Protein AF-A0A316VXX6-F1 (afdb_monomer_lite)

Radius of gyration: 35.36 Å; chains: 1; bounding box: 112×58×93 Å

Structure (mmCIF, N/CA/C/O backbone):
data_AF-A0A316VXX6-F1
#
_entry.id   AF-A0A316VXX6-F1
#
loop_
_atom_site.group_PDB
_atom_site.id
_atom_site.type_symbol
_atom_site.label_atom_id
_atom_site.label_alt_id
_atom_site.label_comp_id
_atom_site.label_asym_id
_atom_site.label_entity_id
_atom_site.label_seq_id
_atom_site.pdbx_PDB_ins_code
_atom_site.Cartn_x
_atom_site.Cartn_y
_atom_site.Cartn_z
_atom_site.occupancy
_atom_site.B_iso_or_equiv
_atom_site.auth_seq_id
_atom_site.auth_comp_id
_atom_site.auth_asym_id
_atom_site.auth_atom_id
_atom_site.pdbx_PDB_model_num
ATOM 1 N N . MET A 1 1 ? 59.094 30.412 25.963 1.00 28.83 1 MET A N 1
ATOM 2 C CA . MET A 1 1 ? 58.401 31.183 24.909 1.00 28.83 1 MET A CA 1
ATOM 3 C C . MET A 1 1 ? 59.241 31.157 23.642 1.00 28.83 1 MET A C 1
ATOM 5 O O . MET A 1 1 ? 60.459 31.189 23.800 1.00 28.83 1 MET A O 1
ATOM 9 N N . PRO A 1 2 ? 58.637 31.158 22.440 1.00 38.59 2 PRO A N 1
ATOM 10 C CA . PRO A 1 2 ? 57.198 31.038 22.136 1.00 38.59 2 PRO A CA 1
ATOM 11 C C . PRO A 1 2 ? 56.875 29.637 21.551 1.00 38.59 2 PRO A C 1
ATOM 13 O O . PRO A 1 2 ? 57.741 29.040 20.925 1.00 38.59 2 PRO A O 1
ATOM 16 N N . THR A 1 3 ? 55.794 28.909 21.864 1.00 34.31 3 THR A N 1
ATOM 17 C CA . THR A 1 3 ? 54.332 29.152 21.771 1.00 34.31 3 THR A CA 1
ATOM 18 C C . THR A 1 3 ? 53.831 29.543 20.380 1.00 34.31 3 THR A C 1
ATOM 20 O O . THR A 1 3 ? 53.910 30.707 20.009 1.00 34.31 3 THR A O 1
ATOM 23 N N . SER A 1 4 ? 53.268 28.558 19.678 1.00 26.19 4 SER A N 1
ATOM 24 C CA . SER A 1 4 ? 52.211 28.681 18.663 1.00 26.19 4 SER A CA 1
ATOM 25 C C . SER A 1 4 ? 51.695 27.266 18.376 1.00 26.19 4 SER A C 1
ATOM 27 O O . SER A 1 4 ? 52.511 26.358 18.253 1.00 26.19 4 SER A O 1
ATOM 29 N N . ASP A 1 5 ? 50.435 26.935 18.185 1.00 25.14 5 ASP A N 1
ATOM 30 C CA . ASP A 1 5 ? 49.142 27.483 18.561 1.00 25.14 5 ASP A CA 1
ATOM 31 C C . ASP A 1 5 ? 48.160 26.321 18.323 1.00 25.14 5 ASP A C 1
ATOM 33 O O . ASP A 1 5 ? 48.482 25.314 17.685 1.00 25.14 5 ASP A O 1
ATOM 37 N N . PHE A 1 6 ? 46.975 26.456 18.895 1.00 26.86 6 PHE A N 1
ATOM 38 C CA . PHE A 1 6 ? 45.841 25.547 18.821 1.00 26.86 6 PHE A CA 1
ATOM 39 C C . PHE A 1 6 ? 45.524 25.004 17.411 1.00 26.86 6 PHE A C 1
ATOM 41 O O . PHE A 1 6 ? 45.278 25.768 16.484 1.00 26.86 6 PHE A O 1
ATOM 48 N N . PHE A 1 7 ? 45.347 23.682 17.311 1.00 24.66 7 PHE A N 1
ATOM 49 C CA . PHE A 1 7 ? 44.357 23.062 16.422 1.00 24.66 7 PHE A CA 1
ATOM 50 C C . PHE A 1 7 ? 43.553 22.036 17.240 1.00 24.66 7 PHE A C 1
ATOM 52 O O . PHE A 1 7 ? 44.104 20.995 17.608 1.00 24.66 7 PHE A O 1
ATOM 59 N N . PRO A 1 8 ? 42.270 22.280 17.559 1.00 30.52 8 PRO A N 1
ATOM 60 C CA . PRO A 1 8 ? 41.393 21.236 18.066 1.00 30.52 8 PRO A CA 1
ATOM 61 C C . PRO A 1 8 ? 40.872 20.427 16.867 1.00 30.52 8 PRO A C 1
ATOM 63 O O . PRO A 1 8 ? 40.229 20.990 15.987 1.00 30.52 8 PRO A O 1
ATOM 66 N N . GLY A 1 9 ? 41.160 19.121 16.808 1.00 31.25 9 GLY A N 1
ATOM 67 C CA . GLY A 1 9 ? 40.524 18.235 15.815 1.00 31.25 9 GLY A CA 1
ATOM 68 C C . GLY A 1 9 ? 41.384 17.166 15.132 1.00 31.25 9 GLY A C 1
ATOM 69 O O . GLY A 1 9 ? 41.079 16.803 14.004 1.00 31.25 9 GLY A O 1
ATOM 70 N N . SER A 1 10 ? 42.437 16.625 15.755 1.00 29.66 10 SER A N 1
ATOM 71 C CA . SER A 1 10 ? 43.028 15.374 15.240 1.00 29.66 10 SER A CA 1
ATOM 72 C C . SER A 1 10 ? 42.183 14.172 15.688 1.00 29.66 10 SER A C 1
ATOM 74 O O . SER A 1 10 ? 41.958 14.040 16.894 1.00 29.66 10 SER A O 1
ATOM 76 N N . PRO A 1 11 ? 41.725 13.283 14.782 1.00 38.16 11 PRO A N 1
ATOM 77 C CA . PRO A 1 11 ? 41.005 12.082 15.185 1.00 38.16 11 PRO A CA 1
ATOM 78 C C . PRO A 1 11 ? 41.926 11.198 16.036 1.00 38.16 11 PRO A C 1
ATOM 80 O O . PRO A 1 11 ? 43.049 10.863 15.651 1.00 38.16 11 PRO A O 1
ATOM 83 N N . VAL A 1 12 ? 41.453 10.868 17.236 1.00 34.69 12 VAL A N 1
ATOM 84 C CA . VAL A 1 12 ? 42.127 10.001 18.208 1.00 34.69 12 VAL A CA 1
ATOM 85 C C . VAL A 1 12 ? 42.452 8.655 17.546 1.00 34.69 12 VAL A C 1
ATOM 87 O O . VAL A 1 12 ? 41.583 8.029 16.947 1.00 34.69 12 VAL A O 1
ATOM 90 N N . ARG A 1 13 ? 43.708 8.198 17.645 1.00 38.88 13 ARG A N 1
ATOM 91 C CA . ARG A 1 13 ? 44.131 6.858 17.201 1.00 38.88 13 ARG A CA 1
ATOM 92 C C . ARG A 1 13 ? 43.459 5.798 18.085 1.00 38.88 13 ARG A C 1
ATOM 94 O O . ARG A 1 13 ? 43.915 5.599 19.207 1.00 38.88 13 ARG A O 1
ATOM 101 N N . SER A 1 14 ? 42.421 5.120 17.596 1.00 42.59 14 SER A N 1
ATOM 102 C CA . SER A 1 14 ? 41.879 3.907 18.224 1.00 42.59 14 SER A CA 1
ATOM 103 C C . SER A 1 14 ? 42.312 2.654 17.448 1.00 42.59 14 SER A C 1
ATOM 105 O O . SER A 1 14 ? 42.447 2.673 16.223 1.00 42.59 14 SER A O 1
ATOM 107 N N . ASP A 1 15 ? 42.536 1.545 18.158 1.00 46.25 15 ASP A N 1
ATOM 108 C CA . ASP A 1 15 ? 42.808 0.223 17.562 1.00 46.25 15 ASP A CA 1
ATOM 109 C C . ASP A 1 15 ? 41.592 -0.362 16.808 1.00 46.25 15 ASP A C 1
ATOM 111 O O . ASP A 1 15 ? 41.706 -1.389 16.142 1.00 46.25 15 ASP A O 1
ATOM 115 N N . GLU A 1 16 ? 40.436 0.313 16.840 1.00 54.25 16 GLU A N 1
ATOM 116 C CA . GLU A 1 16 ? 39.205 -0.101 16.151 1.00 54.25 16 GLU A CA 1
ATOM 117 C C . GLU A 1 16 ? 39.259 0.063 14.619 1.00 54.25 16 GLU A C 1
ATOM 119 O O . GLU A 1 16 ? 38.408 -0.475 13.908 1.00 54.25 16 GLU A O 1
ATOM 124 N N . ASP A 1 17 ? 40.245 0.796 14.091 1.00 58.06 17 ASP A N 1
ATOM 125 C CA . ASP A 1 17 ? 40.369 1.092 12.657 1.00 58.06 17 ASP A CA 1
ATOM 126 C C . ASP A 1 17 ? 41.019 -0.030 11.833 1.00 58.06 17 ASP A C 1
ATOM 128 O O . ASP A 1 17 ? 40.960 0.012 10.604 1.00 58.06 17 ASP A O 1
ATOM 132 N N . TYR A 1 18 ? 41.654 -1.020 12.475 1.00 67.12 18 TYR A N 1
ATOM 133 C CA . TYR A 1 18 ? 42.243 -2.175 11.794 1.00 67.12 18 TYR A CA 1
ATOM 134 C C . TYR A 1 18 ? 41.296 -3.380 11.840 1.00 67.12 18 TYR A C 1
ATOM 136 O O . TYR A 1 18 ? 40.867 -3.824 12.906 1.00 67.12 18 TYR A O 1
ATOM 144 N N . VAL A 1 19 ? 40.984 -3.934 10.668 1.00 68.38 19 VAL A N 1
ATOM 145 C CA . VAL A 1 19 ? 40.163 -5.140 10.538 1.00 68.38 19 VAL A CA 1
ATOM 146 C C . VAL A 1 19 ? 41.035 -6.279 10.051 1.00 68.38 19 VAL A C 1
ATOM 148 O O . VAL A 1 19 ? 41.548 -6.243 8.934 1.00 68.38 19 VAL A O 1
ATOM 151 N N . ASP A 1 20 ? 41.194 -7.291 10.903 1.00 69.06 20 ASP A N 1
ATOM 152 C CA . ASP A 1 20 ? 41.795 -8.544 10.478 1.00 69.06 20 ASP A CA 1
ATOM 153 C C . ASP A 1 20 ? 40.852 -9.260 9.503 1.00 69.06 20 ASP A C 1
ATOM 155 O O . ASP A 1 20 ? 39.673 -9.485 9.797 1.00 69.06 20 ASP A O 1
ATOM 159 N N . ILE A 1 21 ? 41.387 -9.571 8.327 1.00 68.81 21 ILE A N 1
ATOM 160 C CA . ILE A 1 21 ? 40.696 -10.273 7.248 1.00 68.81 21 ILE A CA 1
ATOM 161 C C . ILE A 1 21 ? 41.307 -11.653 6.982 1.00 68.81 21 ILE A C 1
ATOM 163 O O . ILE A 1 21 ? 40.879 -12.316 6.045 1.00 68.81 21 ILE A O 1
ATOM 167 N N . SER A 1 22 ? 42.270 -12.106 7.794 1.00 62.28 22 SER A N 1
ATOM 168 C CA . SER A 1 22 ? 42.916 -13.425 7.681 1.00 62.28 22 SER A CA 1
ATOM 169 C C . SER A 1 22 ? 41.908 -14.584 7.657 1.00 62.28 22 SER A C 1
ATOM 171 O O . SER A 1 22 ? 42.040 -15.506 6.858 1.00 62.28 22 SER A O 1
ATOM 173 N N . GLY A 1 23 ? 40.847 -14.489 8.465 1.00 57.03 23 GLY A N 1
ATOM 174 C CA . GLY A 1 23 ? 39.722 -15.429 8.492 1.00 57.03 23 GLY A CA 1
ATOM 175 C C . GLY A 1 23 ? 38.592 -15.116 7.504 1.00 57.03 23 GLY A C 1
ATOM 176 O O . GLY A 1 23 ? 37.534 -15.740 7.580 1.00 57.03 23 GLY A O 1
ATOM 177 N N . SER A 1 24 ? 38.758 -14.134 6.609 1.00 60.88 24 SER A N 1
ATOM 178 C CA . SER A 1 24 ? 37.727 -13.793 5.628 1.00 60.88 24 SER A CA 1
ATOM 179 C C . SER A 1 24 ? 37.600 -14.917 4.598 1.00 60.88 24 SER A C 1
ATOM 181 O O . SER A 1 24 ? 38.585 -15.221 3.918 1.00 60.88 24 SER A O 1
ATOM 183 N N . PRO A 1 25 ? 36.398 -15.491 4.392 1.00 56.03 25 PRO A N 1
ATOM 184 C CA . PRO A 1 25 ? 36.183 -16.523 3.378 1.00 56.03 25 PRO A CA 1
ATOM 185 C C . PRO A 1 25 ? 36.548 -16.047 1.965 1.00 56.03 25 PRO A C 1
ATOM 187 O O . PRO A 1 25 ? 36.850 -16.858 1.102 1.00 56.03 25 PRO A O 1
ATOM 190 N N . LEU A 1 26 ? 36.593 -14.730 1.746 1.00 54.56 26 LEU A N 1
ATOM 191 C CA . LEU A 1 26 ? 36.947 -14.089 0.481 1.00 54.56 26 LEU A CA 1
ATOM 192 C C . LEU A 1 26 ? 38.450 -14.125 0.158 1.00 54.56 26 LEU A C 1
ATOM 194 O O . LEU A 1 26 ? 38.821 -13.787 -0.963 1.00 54.56 26 LEU A O 1
ATOM 198 N N . LEU A 1 27 ? 39.307 -14.494 1.117 1.00 59.31 27 LEU A N 1
ATOM 199 C CA . LEU A 1 27 ? 40.762 -14.621 0.948 1.00 59.31 27 LEU A CA 1
ATOM 200 C C . LEU A 1 27 ? 41.253 -16.077 0.970 1.00 59.31 27 LEU A C 1
ATOM 202 O O . LEU A 1 27 ? 42.447 -16.312 0.778 1.00 59.31 27 LEU A O 1
ATOM 206 N N . ILE A 1 28 ? 40.363 -17.058 1.167 1.00 52.06 28 ILE A N 1
ATOM 207 C CA . ILE A 1 28 ? 40.701 -18.490 1.205 1.00 52.06 28 ILE A CA 1
ATOM 208 C C . ILE A 1 28 ? 40.941 -18.998 -0.232 1.00 52.06 28 ILE A C 1
ATOM 210 O O . ILE A 1 28 ? 40.201 -19.812 -0.768 1.00 52.06 28 ILE A O 1
ATOM 214 N N . SER A 1 29 ? 41.988 -18.495 -0.889 1.00 47.25 29 SER A N 1
ATOM 215 C CA . SER A 1 29 ? 42.502 -19.004 -2.172 1.00 47.25 29 SER A CA 1
ATOM 216 C C . SER A 1 29 ? 43.833 -19.752 -2.019 1.00 47.25 29 SER A C 1
ATOM 218 O O . SER A 1 29 ? 44.499 -20.051 -3.006 1.00 47.25 29 SER A O 1
ATOM 220 N N . GLY A 1 30 ? 44.262 -20.048 -0.786 1.00 46.62 30 GLY A N 1
ATOM 221 C CA . GLY A 1 30 ? 45.530 -20.739 -0.518 1.00 46.62 30 GLY A CA 1
ATOM 222 C C . GLY A 1 30 ? 46.793 -19.929 -0.856 1.00 46.62 30 GLY A C 1
ATOM 223 O O . GLY A 1 30 ? 47.889 -20.471 -0.751 1.00 46.62 30 GLY A O 1
ATOM 224 N N . GLN A 1 31 ? 46.668 -18.650 -1.242 1.00 45.41 31 GLN A N 1
ATOM 225 C CA . GLN A 1 31 ? 47.795 -17.793 -1.651 1.00 45.41 31 GLN A CA 1
ATOM 226 C C . GLN A 1 31 ? 48.230 -16.742 -0.613 1.00 45.41 31 GLN A C 1
ATOM 228 O O . GLN A 1 31 ? 49.302 -16.162 -0.763 1.00 45.41 31 GLN A O 1
ATOM 233 N N . LEU A 1 32 ? 47.446 -16.493 0.443 1.00 51.78 32 LEU A N 1
ATOM 234 C CA . LEU A 1 32 ? 47.756 -15.504 1.485 1.00 51.78 32 LEU A CA 1
ATOM 235 C C . LEU A 1 32 ? 47.820 -16.209 2.849 1.00 51.78 32 LEU A C 1
ATOM 237 O O . LEU A 1 32 ? 46.790 -16.499 3.449 1.00 51.78 32 LEU A O 1
ATOM 241 N N . SER A 1 33 ? 49.025 -16.543 3.322 1.00 47.16 33 SER A N 1
ATOM 242 C CA . SER A 1 33 ? 49.239 -17.164 4.640 1.00 47.16 33 SER A CA 1
ATOM 243 C C . SER A 1 33 ? 49.221 -16.124 5.768 1.00 47.16 33 SER A C 1
ATOM 245 O O . SER A 1 33 ? 49.618 -14.971 5.558 1.00 47.16 33 SER A O 1
ATOM 247 N N . GLU A 1 34 ? 48.834 -16.533 6.984 1.00 44.59 34 GLU A N 1
ATOM 248 C CA . GLU A 1 34 ? 48.976 -15.714 8.200 1.00 44.59 34 GLU A CA 1
ATOM 249 C C . GLU A 1 34 ? 50.410 -15.153 8.301 1.00 44.59 34 GLU A C 1
ATOM 251 O O . GLU A 1 34 ? 51.390 -15.892 8.214 1.00 44.59 34 GLU A O 1
ATOM 256 N N . GLY A 1 35 ? 50.531 -13.822 8.408 1.00 54.16 35 GLY A N 1
ATOM 257 C CA . GLY A 1 35 ? 51.810 -13.094 8.465 1.00 54.16 35 GLY A CA 1
ATOM 258 C C . GLY A 1 35 ? 52.198 -12.281 7.216 1.00 54.16 35 GLY A C 1
ATOM 259 O O . GLY A 1 35 ? 53.211 -11.584 7.247 1.00 54.16 35 GLY A O 1
ATOM 260 N N . THR A 1 36 ? 51.409 -12.312 6.133 1.00 71.38 36 THR A N 1
ATOM 261 C CA . THR A 1 36 ? 51.738 -11.648 4.846 1.00 71.38 36 THR A CA 1
ATOM 262 C C . THR A 1 36 ? 50.934 -10.379 4.526 1.00 71.38 36 THR A C 1
ATOM 264 O O . THR A 1 36 ? 51.073 -9.834 3.433 1.00 71.38 36 THR A O 1
ATOM 267 N N . LEU A 1 37 ? 50.118 -9.864 5.454 1.00 80.56 37 LEU A N 1
ATOM 268 C CA . LEU A 1 37 ? 49.344 -8.627 5.269 1.00 80.56 37 LEU A CA 1
ATOM 269 C C . LEU A 1 37 ? 49.844 -7.510 6.195 1.00 80.56 37 LEU A C 1
ATOM 271 O O . LEU A 1 37 ? 50.105 -7.738 7.375 1.00 80.56 37 LEU A O 1
ATOM 275 N N . ARG A 1 38 ? 49.943 -6.282 5.678 1.00 85.25 38 ARG A N 1
ATOM 276 C CA . ARG A 1 38 ? 50.251 -5.069 6.456 1.00 85.25 38 ARG A CA 1
ATOM 277 C C . ARG A 1 38 ? 49.297 -3.944 6.053 1.00 85.25 38 ARG A C 1
ATOM 279 O O . ARG A 1 38 ? 49.042 -3.796 4.862 1.00 85.25 38 ARG A O 1
ATOM 286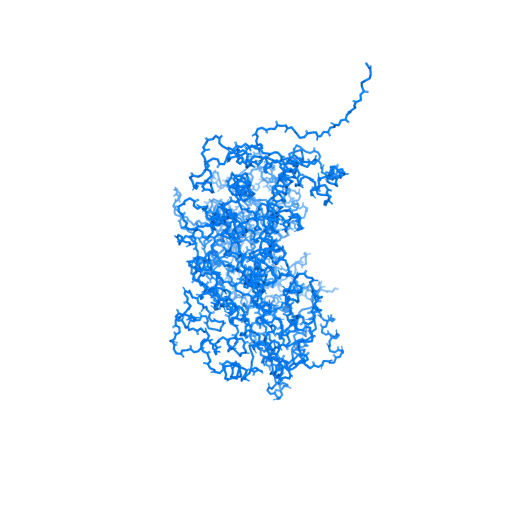 N N . PRO A 1 39 ? 48.765 -3.137 6.988 1.00 87.50 39 PRO A N 1
ATOM 287 C CA . PRO A 1 39 ? 47.842 -2.069 6.629 1.00 87.50 39 PRO A CA 1
ATOM 288 C C . PRO A 1 39 ? 48.545 -0.885 5.959 1.00 87.50 39 PRO A C 1
ATOM 290 O O . PRO A 1 39 ? 49.548 -0.376 6.466 1.00 87.50 39 PRO A O 1
ATOM 293 N N . ILE A 1 40 ? 47.959 -0.393 4.869 1.00 91.62 40 ILE A N 1
ATOM 294 C CA . ILE A 1 40 ? 48.140 0.987 4.409 1.00 91.62 40 ILE A CA 1
ATOM 295 C C . ILE A 1 40 ? 47.064 1.873 5.045 1.00 91.62 40 ILE A C 1
ATOM 297 O O . ILE A 1 40 ? 45.938 1.434 5.277 1.00 91.62 40 ILE A O 1
ATOM 301 N N . GLN A 1 41 ? 47.410 3.122 5.347 1.00 91.56 41 GLN A N 1
ATOM 302 C CA . GLN A 1 41 ? 46.475 4.100 5.901 1.00 91.56 41 GLN A CA 1
ATOM 303 C C . GLN A 1 41 ? 45.994 5.042 4.797 1.00 91.56 41 GLN A C 1
ATOM 305 O O . GLN A 1 41 ? 46.811 5.678 4.131 1.00 91.56 41 GLN A O 1
ATOM 310 N N . LEU A 1 42 ? 44.676 5.125 4.640 1.00 92.50 42 LEU A N 1
ATOM 311 C CA . LEU A 1 42 ? 43.977 6.100 3.815 1.00 92.50 42 LEU A CA 1
ATOM 312 C C . LEU A 1 42 ? 43.460 7.209 4.727 1.00 92.50 42 LEU A C 1
ATOM 314 O O . LEU A 1 42 ? 42.905 6.919 5.789 1.00 92.50 42 LEU A O 1
ATOM 318 N N . SER A 1 43 ? 43.634 8.467 4.338 1.00 89.19 43 SER A N 1
ATOM 319 C CA . SER A 1 43 ? 43.235 9.600 5.177 1.00 89.19 43 SER A CA 1
ATOM 320 C C . SER A 1 43 ? 42.693 10.768 4.368 1.00 89.19 43 SER A C 1
ATOM 322 O O . SER A 1 43 ? 43.247 11.133 3.335 1.00 89.19 43 SER A O 1
ATOM 324 N N . THR A 1 44 ? 41.654 11.386 4.914 1.00 87.94 44 THR A N 1
ATOM 325 C CA . THR A 1 44 ? 41.138 12.718 4.570 1.00 87.94 44 THR A CA 1
ATOM 326 C C . THR A 1 44 ? 41.337 13.636 5.777 1.00 87.94 44 THR A C 1
ATOM 328 O O . THR A 1 44 ? 41.810 13.191 6.826 1.00 87.94 44 THR A O 1
ATOM 331 N N . ARG A 1 45 ? 40.950 14.909 5.674 1.00 81.69 45 ARG A N 1
ATOM 332 C CA . ARG A 1 45 ? 41.011 15.847 6.809 1.00 81.69 45 ARG A CA 1
ATOM 333 C C . ARG A 1 45 ? 40.066 15.488 7.961 1.00 81.69 45 ARG A C 1
ATOM 335 O O . ARG A 1 45 ? 40.310 15.920 9.080 1.00 81.69 45 ARG A O 1
ATOM 342 N N . ILE A 1 46 ? 39.022 14.701 7.694 1.00 80.50 46 ILE A N 1
ATOM 343 C CA . ILE A 1 46 ? 37.944 14.403 8.653 1.00 80.50 46 ILE A CA 1
ATOM 344 C C . ILE A 1 46 ? 37.806 12.911 8.999 1.00 80.50 46 ILE A C 1
ATOM 346 O O . ILE A 1 46 ? 37.080 12.561 9.925 1.00 80.50 46 ILE A O 1
ATOM 350 N N . SER A 1 47 ? 38.475 12.016 8.264 1.00 86.69 47 SER A N 1
ATOM 351 C CA . SER A 1 47 ? 38.296 10.563 8.385 1.00 86.69 47 SER A CA 1
ATOM 352 C C . SER A 1 47 ? 39.545 9.781 7.970 1.00 86.69 47 SER A C 1
ATOM 354 O O . SER A 1 47 ? 40.312 10.222 7.111 1.00 86.69 47 SER A O 1
ATOM 356 N N . GLN A 1 48 ? 39.729 8.593 8.550 1.00 88.81 48 GLN A N 1
ATOM 357 C CA . GLN A 1 48 ? 40.805 7.658 8.222 1.00 88.81 48 GLN A CA 1
ATOM 358 C C . GLN A 1 48 ? 40.287 6.216 8.139 1.00 88.81 48 GLN A C 1
ATOM 360 O O . GLN A 1 48 ? 39.382 5.822 8.875 1.00 88.81 48 GLN A O 1
ATOM 365 N N . VAL A 1 49 ? 40.885 5.415 7.257 1.00 90.38 49 VAL A N 1
ATOM 366 C CA . VAL A 1 49 ? 40.599 3.980 7.101 1.00 90.38 49 VAL A CA 1
ATOM 367 C C . VAL A 1 49 ? 41.915 3.230 6.910 1.00 90.38 49 VAL A C 1
ATOM 369 O O . VAL A 1 49 ? 42.800 3.693 6.190 1.00 90.38 49 VAL A O 1
ATOM 372 N N . ARG A 1 50 ? 42.072 2.063 7.545 1.00 90.25 50 ARG A N 1
ATOM 373 C CA . ARG A 1 50 ? 43.234 1.187 7.342 1.00 90.25 50 ARG A CA 1
ATOM 374 C C . ARG A 1 50 ? 42.843 0.003 6.472 1.00 90.25 50 ARG A C 1
ATOM 376 O O . ARG A 1 50 ? 41.929 -0.737 6.813 1.00 90.25 50 ARG A O 1
ATOM 383 N N . VAL A 1 51 ? 43.568 -0.193 5.376 1.00 88.44 51 VAL A N 1
ATOM 384 C CA . VAL A 1 51 ? 43.324 -1.289 4.435 1.00 88.44 51 VAL A CA 1
ATOM 385 C C . VAL A 1 51 ? 44.478 -2.289 4.514 1.00 88.44 51 VAL A C 1
ATOM 387 O O . VAL A 1 51 ? 45.610 -1.912 4.203 1.00 88.44 51 VAL A O 1
ATOM 390 N N . PRO A 1 52 ? 44.245 -3.543 4.938 1.00 87.69 52 PRO A N 1
ATOM 391 C CA . PRO A 1 52 ? 45.264 -4.592 4.897 1.00 87.69 52 PRO A CA 1
ATOM 392 C C . PRO A 1 52 ? 45.640 -4.915 3.443 1.00 87.69 52 PRO A C 1
ATOM 394 O O . PRO A 1 52 ? 44.761 -5.086 2.604 1.00 87.69 52 PRO A O 1
ATOM 397 N N . VAL A 1 53 ? 46.938 -4.998 3.135 1.00 86.31 53 VAL A N 1
ATOM 398 C CA . VAL A 1 53 ? 47.453 -5.317 1.789 1.00 86.31 53 VAL A CA 1
ATOM 399 C C . VAL A 1 53 ? 48.614 -6.319 1.846 1.00 86.31 53 VAL A C 1
ATOM 401 O O . VAL A 1 53 ? 49.301 -6.376 2.871 1.00 86.31 53 VAL A O 1
ATOM 404 N N . PRO A 1 54 ? 48.876 -7.090 0.772 1.00 82.19 54 PRO A N 1
ATOM 405 C CA . PRO A 1 54 ? 49.982 -8.048 0.729 1.00 82.19 54 PRO A CA 1
ATOM 406 C C . PRO A 1 54 ? 51.363 -7.399 0.873 1.00 82.19 54 PRO A C 1
ATOM 408 O O . PRO A 1 54 ? 51.646 -6.365 0.268 1.00 82.19 54 PRO A O 1
ATOM 411 N N . THR A 1 55 ? 52.243 -8.036 1.647 1.00 81.06 55 THR A N 1
ATOM 412 C CA . THR A 1 55 ? 53.652 -7.646 1.818 1.00 81.06 55 THR A CA 1
ATOM 413 C C . THR A 1 55 ? 54.624 -8.485 0.998 1.00 81.06 55 THR A C 1
ATOM 415 O O . THR A 1 55 ? 55.791 -8.113 0.880 1.00 81.06 55 THR A O 1
ATOM 418 N N . GLN A 1 56 ? 54.157 -9.611 0.452 1.00 74.44 56 GLN A N 1
ATOM 419 C CA . GLN A 1 56 ? 54.949 -10.547 -0.337 1.00 74.44 56 GLN A CA 1
ATOM 420 C C . GLN A 1 56 ? 54.247 -10.872 -1.670 1.00 74.44 56 GLN A C 1
ATOM 422 O O . GLN A 1 56 ? 53.028 -11.066 -1.673 1.00 74.44 56 GLN A O 1
ATOM 427 N N . PRO A 1 57 ? 54.992 -10.946 -2.791 1.00 77.25 57 PRO A N 1
ATOM 428 C CA . PRO A 1 57 ? 56.403 -10.552 -2.914 1.00 77.25 57 PRO A CA 1
ATOM 429 C C . PRO A 1 57 ? 56.577 -9.036 -2.650 1.00 77.25 57 PRO A C 1
ATOM 431 O O . PRO A 1 57 ? 55.589 -8.302 -2.646 1.00 77.25 57 PRO A O 1
ATOM 434 N N . TYR A 1 58 ? 57.789 -8.557 -2.343 1.00 80.12 58 TYR A N 1
ATOM 435 C CA . TYR A 1 58 ? 58.028 -7.171 -1.880 1.00 80.12 58 TYR A CA 1
ATOM 436 C C . TYR A 1 58 ? 57.492 -6.099 -2.853 1.00 80.12 58 TYR A C 1
ATOM 438 O O . TYR A 1 58 ? 57.047 -5.025 -2.442 1.00 80.12 58 TYR A O 1
ATOM 446 N N . GLU A 1 59 ? 57.455 -6.418 -4.143 1.00 81.94 59 GLU A N 1
ATOM 447 C CA . GLU A 1 59 ? 56.852 -5.625 -5.212 1.00 81.94 59 GLU A CA 1
ATOM 448 C C . GLU A 1 59 ? 55.362 -5.331 -4.963 1.00 81.94 59 GLU A C 1
ATOM 450 O O . GLU A 1 59 ? 54.888 -4.240 -5.292 1.00 81.94 59 GLU A O 1
ATOM 455 N N . ALA A 1 60 ? 54.627 -6.246 -4.320 1.00 81.50 60 ALA A N 1
ATOM 456 C CA . ALA A 1 60 ? 53.230 -6.045 -3.937 1.00 81.50 60 ALA A CA 1
ATOM 457 C C . ALA A 1 60 ? 53.082 -4.930 -2.889 1.00 81.50 60 ALA A C 1
ATOM 459 O O . ALA A 1 60 ? 52.190 -4.086 -3.004 1.00 81.50 60 ALA A O 1
ATOM 460 N N . TRP A 1 61 ? 54.002 -4.867 -1.918 1.00 86.81 61 TRP A N 1
ATOM 461 C CA . TRP A 1 61 ? 54.032 -3.800 -0.915 1.00 86.81 61 TRP A CA 1
ATOM 462 C C . TRP A 1 61 ? 54.360 -2.444 -1.542 1.00 86.81 61 TRP A C 1
ATOM 464 O O . TRP A 1 61 ? 53.679 -1.456 -1.265 1.00 86.81 61 TRP A O 1
ATOM 474 N N . ILE A 1 62 ? 55.371 -2.391 -2.421 1.00 87.56 62 ILE A N 1
ATOM 475 C CA . ILE A 1 62 ? 55.715 -1.160 -3.151 1.00 87.56 62 ILE A CA 1
ATOM 476 C C . ILE A 1 62 ? 54.506 -0.679 -3.959 1.00 87.56 62 ILE A C 1
ATOM 478 O O . ILE A 1 62 ? 54.143 0.495 -3.879 1.00 87.56 62 ILE A O 1
ATOM 482 N N . THR A 1 63 ? 53.845 -1.588 -4.680 1.00 88.44 63 THR A N 1
ATOM 483 C CA . THR A 1 63 ? 52.651 -1.274 -5.475 1.00 88.44 63 THR A CA 1
ATOM 484 C C . THR A 1 63 ? 51.546 -0.679 -4.602 1.00 88.44 63 THR A C 1
ATOM 486 O O . THR A 1 63 ? 50.958 0.336 -4.970 1.00 88.44 63 THR A O 1
ATOM 489 N N . ALA A 1 64 ? 51.301 -1.240 -3.414 1.00 88.62 64 ALA A N 1
ATOM 490 C CA . ALA A 1 64 ? 50.289 -0.723 -2.497 1.00 88.62 64 ALA A CA 1
ATOM 491 C C . ALA A 1 64 ? 50.596 0.694 -1.986 1.00 88.62 64 ALA A C 1
ATOM 493 O O . ALA A 1 64 ? 49.685 1.517 -1.879 1.00 88.62 64 ALA A O 1
ATOM 494 N N . ILE A 1 65 ? 51.867 1.007 -1.714 1.00 91.69 65 ILE A N 1
ATOM 495 C CA . ILE A 1 65 ? 52.293 2.361 -1.326 1.00 91.69 65 ILE A CA 1
ATOM 496 C C . ILE A 1 65 ? 52.101 3.352 -2.478 1.00 91.69 65 ILE A C 1
ATOM 498 O O . ILE A 1 65 ? 51.543 4.428 -2.266 1.00 91.69 65 ILE A O 1
ATOM 502 N N . VAL A 1 66 ? 52.491 2.977 -3.699 1.00 92.25 66 VAL A N 1
ATOM 503 C CA . VAL A 1 66 ? 52.307 3.822 -4.890 1.00 92.25 66 VAL A CA 1
ATOM 504 C C . VAL A 1 66 ? 50.823 4.090 -5.143 1.00 92.25 66 VAL A C 1
ATOM 506 O O . VAL A 1 66 ? 50.427 5.237 -5.329 1.00 92.25 66 VAL A O 1
ATOM 509 N N . VAL A 1 67 ? 49.986 3.051 -5.083 1.00 92.31 67 VAL A N 1
ATOM 510 C CA . VAL A 1 67 ? 48.528 3.158 -5.242 1.00 92.31 67 VAL A CA 1
ATOM 511 C C . VAL A 1 67 ? 47.909 4.076 -4.189 1.00 92.31 67 VAL A C 1
ATOM 513 O O . VAL A 1 67 ? 47.059 4.897 -4.529 1.00 92.31 67 VAL A O 1
ATOM 516 N N . ARG A 1 68 ? 48.329 3.966 -2.923 1.00 94.06 68 ARG A N 1
ATOM 517 C CA . ARG A 1 68 ? 47.876 4.857 -1.846 1.00 94.06 68 ARG A CA 1
ATOM 518 C C . ARG A 1 68 ? 48.209 6.317 -2.158 1.00 94.06 68 ARG A C 1
ATOM 520 O O . ARG A 1 68 ? 47.356 7.187 -2.009 1.00 94.06 68 ARG A O 1
ATOM 527 N N . ASP A 1 69 ? 49.441 6.586 -2.578 1.00 92.56 69 ASP A N 1
ATOM 528 C CA . ASP A 1 69 ? 49.895 7.951 -2.843 1.00 92.56 69 ASP A CA 1
ATOM 529 C C . ASP A 1 69 ? 49.218 8.540 -4.092 1.00 92.56 69 ASP A C 1
ATOM 531 O O . ASP A 1 69 ? 48.836 9.712 -4.087 1.00 92.56 69 ASP A O 1
ATOM 535 N N . ASP A 1 70 ? 48.999 7.728 -5.133 1.00 93.62 70 ASP A N 1
ATOM 536 C CA . ASP A 1 70 ? 48.185 8.100 -6.297 1.00 93.62 70 ASP A CA 1
ATOM 537 C C . ASP A 1 70 ? 46.747 8.442 -5.886 1.00 93.62 70 ASP A C 1
ATOM 539 O O . ASP A 1 70 ? 46.200 9.457 -6.317 1.00 93.62 70 ASP A O 1
ATOM 543 N N . PHE A 1 71 ? 46.143 7.622 -5.022 1.00 94.81 71 PHE A N 1
ATOM 544 C CA . PHE A 1 71 ? 44.789 7.839 -4.527 1.00 94.81 71 PHE A CA 1
ATOM 545 C C . PHE A 1 71 ? 44.665 9.147 -3.739 1.00 94.81 71 PHE A C 1
ATOM 547 O O . PHE A 1 71 ? 43.749 9.927 -3.989 1.00 94.81 71 PHE A O 1
ATOM 554 N N . HIS A 1 72 ? 45.601 9.442 -2.833 1.00 92.94 72 HIS A N 1
ATOM 555 C CA . HIS A 1 72 ? 45.598 10.709 -2.095 1.00 92.94 72 HIS A CA 1
ATOM 556 C C . HIS A 1 72 ? 45.760 11.924 -3.022 1.00 92.94 72 HIS A C 1
ATOM 558 O O . HIS A 1 72 ? 45.082 12.935 -2.826 1.00 92.94 72 HIS A O 1
ATOM 564 N N . ARG A 1 73 ? 46.594 11.825 -4.070 1.00 92.56 73 ARG A N 1
ATOM 565 C CA . ARG A 1 73 ? 46.681 12.867 -5.108 1.00 92.56 73 ARG A CA 1
ATOM 566 C C . ARG A 1 73 ? 45.352 13.045 -5.845 1.00 92.56 73 ARG A C 1
ATOM 568 O O . ARG A 1 73 ? 44.937 14.180 -6.065 1.00 92.56 73 ARG A O 1
ATOM 575 N N . ALA A 1 74 ? 44.673 11.951 -6.190 1.00 91.38 74 ALA A N 1
ATOM 576 C CA . ALA A 1 74 ? 43.375 11.989 -6.861 1.00 91.38 74 ALA A CA 1
ATOM 577 C C . ALA A 1 74 ? 42.262 12.581 -5.973 1.00 91.38 74 ALA A C 1
ATOM 579 O O . ALA A 1 74 ? 41.437 13.357 -6.457 1.00 91.38 74 ALA A O 1
ATOM 580 N N . LEU A 1 75 ? 42.255 12.278 -4.669 1.00 89.31 75 LEU A N 1
ATOM 581 C CA . LEU A 1 75 ? 41.331 12.891 -3.706 1.00 89.31 75 LEU A CA 1
ATOM 582 C C . LEU A 1 75 ? 41.533 14.407 -3.612 1.00 89.31 75 LEU A C 1
ATOM 584 O O . LEU A 1 75 ? 40.561 15.154 -3.685 1.00 89.31 75 LEU A O 1
ATOM 588 N N . ALA A 1 76 ? 42.785 14.861 -3.511 1.00 86.56 76 ALA A N 1
ATOM 589 C CA . ALA A 1 76 ? 43.102 16.287 -3.472 1.00 86.56 76 ALA A CA 1
ATOM 590 C C . ALA A 1 76 ? 42.693 17.001 -4.771 1.00 86.56 76 ALA A C 1
ATOM 592 O O . ALA A 1 76 ? 42.082 18.064 -4.723 1.00 86.56 76 ALA A O 1
ATOM 593 N N . ALA A 1 77 ? 42.969 16.398 -5.931 1.00 88.31 77 ALA A N 1
ATOM 594 C CA . ALA A 1 77 ? 42.615 16.967 -7.232 1.00 88.31 77 ALA A CA 1
ATOM 595 C C . ALA A 1 77 ? 41.097 17.051 -7.474 1.00 88.31 77 ALA A C 1
ATOM 597 O O . ALA A 1 77 ? 40.643 17.922 -8.210 1.00 88.31 77 ALA A O 1
ATOM 598 N N . SER A 1 78 ? 40.316 16.157 -6.864 1.00 86.06 78 SER A N 1
ATOM 599 C CA . SER A 1 78 ? 38.852 16.132 -6.988 1.00 86.06 78 SER A CA 1
ATOM 600 C C . SER A 1 78 ? 38.123 16.962 -5.925 1.00 86.06 78 SER A C 1
ATOM 602 O O . SER A 1 78 ? 36.896 16.975 -5.926 1.00 86.06 78 SER A O 1
ATOM 604 N N . GLY A 1 79 ? 38.844 17.627 -5.011 1.00 82.44 79 GLY A N 1
ATOM 605 C CA . GLY A 1 79 ? 38.248 18.369 -3.889 1.00 82.44 79 GLY A CA 1
ATOM 606 C C . GLY A 1 79 ? 37.627 17.477 -2.806 1.00 82.44 79 GLY A C 1
ATOM 607 O O . GLY A 1 79 ? 36.993 17.967 -1.878 1.00 82.44 79 GLY A O 1
ATOM 608 N N . LYS A 1 80 ? 37.825 16.156 -2.889 1.00 82.62 80 LYS A N 1
ATOM 609 C CA . LYS A 1 80 ? 37.235 15.147 -1.995 1.00 82.62 80 LYS A CA 1
ATOM 610 C C . LYS A 1 80 ? 38.164 14.751 -0.838 1.00 82.62 80 LYS A C 1
ATOM 612 O O . LYS A 1 80 ? 37.993 13.689 -0.241 1.00 82.62 80 LYS A O 1
ATOM 617 N N . ASP A 1 81 ? 39.156 15.586 -0.520 1.00 79.50 81 ASP A N 1
ATOM 618 C CA . ASP A 1 81 ? 40.088 15.410 0.607 1.00 79.50 81 ASP A CA 1
ATOM 619 C C . ASP A 1 81 ? 39.479 15.796 1.971 1.00 79.50 81 ASP A C 1
ATOM 621 O O . ASP A 1 81 ? 40.151 15.689 3.001 1.00 79.50 81 ASP A O 1
ATOM 625 N N . GLY A 1 82 ? 38.218 16.240 1.981 1.00 69.44 82 GLY A N 1
ATOM 626 C CA . GLY A 1 82 ? 37.496 16.710 3.161 1.00 69.44 82 GLY A CA 1
ATOM 627 C C . GLY A 1 82 ? 37.718 18.188 3.490 1.00 69.44 82 GLY A C 1
ATOM 628 O O . GLY A 1 82 ? 37.414 18.613 4.600 1.00 69.44 82 GLY A O 1
ATOM 629 N N . SER A 1 83 ? 38.272 18.984 2.568 1.00 71.69 83 SER A N 1
ATOM 630 C CA . SER A 1 83 ? 38.493 20.428 2.756 1.00 71.69 83 SER A CA 1
ATOM 631 C C . SER A 1 83 ? 37.201 21.251 2.857 1.00 71.69 83 SER A C 1
ATOM 633 O O . SER A 1 83 ? 37.114 22.133 3.713 1.00 71.69 83 SER A O 1
ATOM 635 N N . GLU A 1 84 ? 36.177 20.943 2.060 1.00 66.25 84 GLU A N 1
ATOM 636 C CA . GLU A 1 84 ? 34.861 21.597 2.158 1.00 66.25 84 GLU A CA 1
ATOM 637 C C . GLU A 1 84 ? 34.089 21.165 3.414 1.00 66.25 84 GLU A C 1
ATOM 639 O O . GLU A 1 84 ? 33.455 21.980 4.077 1.00 66.25 84 GLU A O 1
ATOM 644 N N . GLU A 1 85 ? 34.182 19.895 3.801 1.00 66.75 85 GLU A N 1
ATOM 645 C CA . GLU A 1 85 ? 33.479 19.348 4.970 1.00 66.75 85 GLU A CA 1
ATOM 646 C C . GLU A 1 85 ? 34.111 19.818 6.288 1.00 66.75 85 GLU A C 1
ATOM 648 O O . GLU A 1 85 ? 33.395 20.104 7.244 1.00 66.75 85 GLU A O 1
ATOM 653 N N . ALA A 1 86 ? 35.438 19.985 6.322 1.00 60.81 86 ALA A N 1
ATOM 654 C CA . ALA A 1 86 ? 36.161 20.553 7.461 1.00 60.81 86 ALA A CA 1
ATOM 655 C C . ALA A 1 86 ? 35.957 22.071 7.632 1.00 60.81 86 ALA A C 1
ATOM 657 O O . ALA A 1 86 ? 36.267 22.603 8.696 1.00 60.81 86 ALA A O 1
ATOM 658 N N . SER A 1 87 ? 35.483 22.778 6.597 1.00 57.06 87 SER A N 1
ATOM 659 C CA . SER A 1 87 ? 35.231 24.229 6.647 1.00 57.06 87 SER A CA 1
ATOM 660 C C . SER A 1 87 ? 33.783 24.593 6.996 1.00 57.06 87 SER A C 1
ATOM 662 O O . SER A 1 87 ? 33.509 25.755 7.301 1.00 57.06 87 SER A O 1
ATOM 664 N N . LYS A 1 88 ? 32.864 23.616 7.028 1.00 56.56 88 LYS A N 1
ATOM 665 C CA . LYS A 1 88 ? 31.504 23.808 7.547 1.00 56.56 88 LYS A CA 1
ATOM 666 C C . LYS A 1 88 ? 31.542 23.899 9.083 1.00 56.56 88 LYS A C 1
ATOM 668 O O . LYS A 1 88 ? 32.069 22.984 9.718 1.00 56.56 88 LYS A O 1
ATOM 673 N N . PRO A 1 89 ? 30.989 24.957 9.710 1.00 50.38 89 PRO A N 1
ATOM 674 C CA . PRO A 1 89 ? 30.815 24.971 11.159 1.00 50.38 89 PRO A CA 1
ATOM 675 C C . PRO A 1 89 ? 29.939 23.781 11.568 1.00 50.38 89 PRO A C 1
ATOM 677 O O . PRO A 1 89 ? 28.985 23.443 10.864 1.00 50.38 89 PRO A O 1
ATOM 680 N N . ALA A 1 90 ? 30.277 23.121 12.682 1.00 51.59 90 ALA A N 1
ATOM 681 C CA . ALA A 1 90 ? 29.447 22.051 13.226 1.00 51.59 90 ALA A CA 1
ATOM 682 C C . ALA A 1 90 ? 28.019 22.589 13.380 1.00 51.59 90 ALA A C 1
ATOM 684 O O . ALA A 1 90 ? 27.838 23.621 14.020 1.00 51.59 90 ALA A O 1
ATOM 685 N N . ALA A 1 91 ? 27.036 21.941 12.749 1.00 47.88 91 ALA A N 1
ATOM 686 C CA . ALA A 1 91 ? 25.647 22.377 12.808 1.00 47.88 91 ALA A CA 1
ATOM 687 C C . ALA A 1 91 ? 25.192 22.411 14.275 1.00 47.88 91 ALA A C 1
ATOM 689 O O . ALA A 1 91 ? 24.972 21.364 14.888 1.00 47.88 91 ALA A O 1
ATOM 690 N N . VAL A 1 92 ? 25.120 23.614 14.843 1.00 46.44 92 VAL A N 1
ATOM 691 C CA . VAL A 1 92 ? 24.444 23.876 16.108 1.00 46.44 92 VAL A CA 1
ATOM 692 C C . VAL A 1 92 ? 22.991 24.104 15.720 1.00 46.44 92 VAL A C 1
ATOM 694 O O . VAL A 1 92 ? 22.666 25.134 15.142 1.00 46.44 92 VAL A O 1
ATOM 697 N N . ASP A 1 93 ? 22.142 23.104 15.941 1.00 49.78 93 ASP A N 1
ATOM 698 C CA . ASP A 1 93 ? 20.698 23.291 15.825 1.00 49.78 93 ASP A CA 1
ATOM 699 C C . ASP A 1 93 ? 20.289 24.255 16.962 1.00 49.78 93 ASP A C 1
ATOM 701 O O . ASP A 1 93 ? 20.390 23.899 18.138 1.00 49.78 93 ASP A O 1
ATOM 705 N N . GLU A 1 94 ? 19.925 25.499 16.621 1.00 48.47 94 GLU A N 1
ATOM 706 C CA . GLU A 1 94 ? 19.605 26.585 17.574 1.00 48.47 94 GLU A CA 1
ATOM 707 C C . GLU A 1 94 ? 18.260 26.390 18.314 1.00 48.47 94 GLU A C 1
ATOM 709 O O . GLU A 1 94 ? 17.924 27.199 19.173 1.00 48.47 94 GLU A O 1
ATOM 714 N N . ASP A 1 95 ? 17.536 25.290 18.064 1.00 47.72 95 ASP A N 1
ATOM 715 C CA . ASP A 1 95 ? 16.174 25.039 18.573 1.00 47.72 95 ASP A CA 1
ATOM 716 C C . ASP A 1 95 ? 16.026 23.760 19.439 1.00 47.72 95 ASP A C 1
ATOM 718 O O . ASP A 1 95 ? 14.918 23.252 19.619 1.00 47.72 95 ASP A O 1
ATOM 722 N N . GLU A 1 96 ? 17.110 23.193 19.988 1.00 50.59 96 GLU A N 1
ATOM 723 C CA . GLU A 1 96 ? 17.011 22.034 20.900 1.00 50.59 96 GLU A CA 1
ATOM 724 C C . GLU A 1 96 ? 17.165 22.441 22.377 1.00 50.59 96 GLU A C 1
ATOM 726 O O . GLU A 1 96 ? 18.264 22.788 22.812 1.00 50.59 96 GLU A O 1
ATOM 731 N N . ASP A 1 97 ? 16.080 22.334 23.158 1.00 53.75 97 ASP A N 1
ATOM 732 C CA . ASP A 1 97 ? 16.091 22.477 24.624 1.00 53.75 97 ASP A CA 1
ATOM 733 C C . ASP A 1 97 ? 17.189 21.595 25.264 1.00 53.75 97 ASP A C 1
ATOM 735 O O . ASP A 1 97 ? 17.307 20.398 24.969 1.00 53.75 97 ASP A O 1
ATOM 739 N N . GLU A 1 98 ? 17.997 22.184 26.155 1.00 52.31 98 GLU A N 1
ATOM 740 C CA . GLU A 1 98 ? 19.117 21.530 26.849 1.00 52.31 98 GLU A CA 1
ATOM 741 C C . GLU A 1 98 ? 18.637 20.509 27.904 1.00 52.31 98 GLU A C 1
ATOM 743 O O . GLU A 1 98 ? 18.635 20.760 29.107 1.00 52.31 98 GLU A O 1
ATOM 748 N N . ASP A 1 99 ? 18.242 19.325 27.443 1.00 66.69 99 ASP A N 1
ATOM 749 C CA . ASP A 1 99 ? 18.018 18.109 28.243 1.00 66.69 99 ASP A CA 1
ATOM 750 C C . ASP A 1 99 ? 19.206 17.128 28.061 1.00 66.69 99 ASP A C 1
ATOM 752 O O . ASP A 1 99 ? 19.881 17.128 27.028 1.00 66.69 99 ASP A O 1
ATOM 756 N N . GLU A 1 100 ? 19.471 16.256 29.043 1.00 55.81 100 GLU A N 1
ATOM 757 C CA . GLU A 1 100 ? 20.407 15.119 28.951 1.00 55.81 100 GLU A CA 1
ATOM 758 C C . GLU A 1 100 ? 20.221 14.283 27.662 1.00 55.81 100 GLU A C 1
ATOM 760 O O . GLU A 1 100 ? 21.190 13.749 27.107 1.00 55.81 100 GLU A O 1
ATOM 765 N N . GLY A 1 101 ? 18.999 14.215 27.122 1.00 58.22 101 GLY A N 1
ATOM 766 C CA . GLY A 1 101 ? 18.699 13.616 25.820 1.00 58.22 101 GLY A CA 1
ATOM 767 C C . GLY A 1 101 ? 19.361 14.314 24.619 1.00 58.22 101 GLY A C 1
ATOM 768 O O . GLY A 1 101 ? 19.728 13.641 23.651 1.00 58.22 101 GLY A O 1
ATOM 769 N N . ALA A 1 102 ? 19.570 15.633 24.668 1.00 64.62 102 ALA A N 1
ATOM 770 C CA . ALA A 1 102 ? 20.164 16.416 23.580 1.00 64.62 102 ALA A CA 1
ATOM 771 C C . ALA A 1 102 ? 21.665 16.126 23.409 1.00 64.62 102 ALA A C 1
ATOM 773 O O . ALA A 1 102 ? 22.150 15.952 22.288 1.00 64.62 102 ALA A O 1
ATOM 774 N N . ALA A 1 103 ? 22.405 15.960 24.510 1.00 70.00 103 ALA A N 1
ATOM 775 C CA . ALA A 1 103 ? 23.830 15.619 24.467 1.00 70.00 103 ALA A CA 1
ATOM 776 C C . ALA A 1 103 ? 24.079 14.239 23.830 1.00 70.00 103 ALA A C 1
ATOM 778 O O . ALA A 1 103 ? 24.989 14.074 23.009 1.00 70.00 103 ALA A O 1
ATOM 779 N N . LYS A 1 104 ? 23.232 13.253 24.154 1.00 72.94 104 LYS A N 1
ATOM 780 C CA . LYS A 1 104 ? 23.283 11.917 23.546 1.00 72.94 104 LYS A CA 1
ATOM 781 C C . LYS A 1 104 ? 22.963 11.966 22.050 1.00 72.94 104 LYS A C 1
ATOM 783 O O . LYS A 1 104 ? 23.729 11.419 21.261 1.00 72.94 104 LYS A O 1
ATOM 788 N N . ARG A 1 105 ? 21.904 12.685 21.650 1.00 73.56 105 ARG A N 1
ATOM 789 C CA . ARG A 1 105 ? 21.540 12.886 20.233 1.00 73.56 105 ARG A CA 1
ATOM 790 C C . ARG A 1 105 ? 22.680 13.517 19.429 1.00 73.56 105 ARG A C 1
ATOM 792 O O . ARG A 1 105 ? 23.010 13.020 18.353 1.00 73.56 105 ARG A O 1
ATOM 799 N N . ARG A 1 106 ? 23.342 14.548 19.970 1.00 74.56 106 ARG A N 1
ATOM 800 C CA . ARG A 1 106 ? 24.521 15.176 19.343 1.00 74.56 106 ARG A CA 1
ATOM 801 C C . ARG A 1 106 ? 25.693 14.199 19.199 1.00 74.56 106 ARG A C 1
ATOM 803 O O . ARG A 1 106 ? 26.315 14.148 18.140 1.00 74.56 106 ARG A O 1
ATOM 810 N N . SER A 1 107 ? 25.974 13.394 20.228 1.00 77.19 107 SER A N 1
ATOM 811 C CA . SER A 1 107 ? 27.028 12.367 20.176 1.00 77.19 107 SER A CA 1
ATOM 812 C C . SER A 1 107 ? 26.746 11.293 19.121 1.00 77.19 107 SER A C 1
ATOM 814 O O . SER A 1 107 ? 27.639 10.935 18.350 1.00 77.19 107 SER A O 1
ATOM 816 N N . ASP A 1 108 ? 25.504 10.814 19.045 1.00 78.44 108 ASP A N 1
ATOM 817 C CA . ASP A 1 108 ? 25.088 9.798 18.078 1.00 78.44 108 ASP A CA 1
ATOM 818 C C . ASP A 1 108 ? 25.139 10.342 16.636 1.00 78.44 108 ASP A C 1
ATOM 820 O O . ASP A 1 108 ? 25.646 9.661 15.741 1.00 78.44 108 ASP A O 1
ATOM 824 N N . LYS A 1 109 ? 24.728 11.603 16.420 1.00 79.75 109 LYS A N 1
ATOM 825 C CA . LYS A 1 109 ? 24.843 12.312 15.129 1.00 79.75 109 LYS A CA 1
ATOM 826 C C . LYS A 1 109 ? 26.303 12.420 14.675 1.00 79.75 109 LYS A C 1
ATOM 828 O O . LYS A 1 109 ? 26.609 12.113 13.524 1.00 79.75 109 LYS A O 1
ATOM 833 N N . LEU A 1 110 ? 27.220 12.770 15.582 1.00 79.38 110 LEU A N 1
ATOM 834 C CA . LEU A 1 110 ? 28.652 12.863 15.274 1.00 79.38 110 LEU A CA 1
ATOM 835 C C . LEU A 1 110 ? 29.260 11.498 14.910 1.00 79.38 110 LEU A C 1
ATOM 837 O O . LEU A 1 110 ? 30.024 11.396 13.951 1.00 79.38 110 LEU A O 1
ATOM 841 N N . LYS A 1 111 ? 28.906 10.431 15.639 1.00 81.44 111 LYS A N 1
ATOM 842 C CA . LYS A 1 111 ? 29.352 9.063 15.315 1.00 81.44 111 LYS A CA 1
ATOM 843 C C . LYS A 1 111 ? 28.836 8.602 13.952 1.00 81.44 111 LYS A C 1
ATOM 845 O O . LYS A 1 111 ? 29.587 7.979 13.204 1.00 81.44 111 LYS A O 1
ATOM 850 N N . ALA A 1 112 ? 27.585 8.923 13.618 1.00 82.94 112 ALA A N 1
ATOM 851 C CA . ALA A 1 112 ? 27.003 8.608 12.316 1.00 82.94 112 ALA A CA 1
ATOM 852 C C . ALA A 1 112 ? 27.746 9.325 11.176 1.00 82.94 112 ALA A C 1
ATOM 854 O O . ALA A 1 112 ? 28.128 8.678 10.205 1.00 82.94 112 ALA A O 1
ATOM 855 N N . GLN A 1 113 ? 28.050 10.617 11.340 1.00 83.75 113 GLN A N 1
ATOM 856 C CA . GLN A 1 113 ? 28.834 11.391 10.368 1.00 83.75 113 GLN A CA 1
ATOM 857 C C . GLN A 1 113 ? 30.252 10.830 10.176 1.00 83.75 113 GLN A C 1
ATOM 859 O O . GLN A 1 113 ? 30.737 10.717 9.051 1.00 83.75 113 GLN A O 1
ATOM 864 N N . GLN A 1 114 ? 30.921 10.424 11.260 1.00 84.88 114 GLN A N 1
ATOM 865 C CA . GLN A 1 114 ? 32.239 9.785 11.171 1.00 84.88 114 GLN A CA 1
ATOM 866 C C . GLN A 1 114 ? 32.179 8.434 10.446 1.00 84.88 114 GLN A C 1
ATOM 868 O O . GLN A 1 114 ? 33.064 8.120 9.648 1.00 84.88 114 GLN A O 1
ATOM 873 N N . LEU A 1 115 ? 31.147 7.627 10.708 1.00 86.94 115 LEU A N 1
ATOM 874 C CA . LEU A 1 115 ? 30.938 6.352 10.025 1.00 86.94 115 LEU A CA 1
ATOM 875 C C . LEU A 1 115 ? 30.677 6.558 8.526 1.00 86.94 115 LEU A C 1
ATOM 877 O O . LEU A 1 115 ? 31.315 5.895 7.709 1.00 86.94 115 LEU A O 1
ATOM 881 N N . GLU A 1 116 ? 29.811 7.508 8.169 1.00 91.19 116 GLU A N 1
ATOM 882 C CA . GLU A 1 116 ? 29.534 7.908 6.785 1.00 91.19 116 GLU A CA 1
ATOM 883 C C . GLU A 1 116 ? 30.821 8.305 6.048 1.00 91.19 116 GLU A C 1
ATOM 885 O O . GLU A 1 116 ? 31.137 7.736 5.000 1.00 91.19 116 GLU A O 1
ATOM 890 N N . ALA A 1 117 ? 31.635 9.185 6.641 1.00 89.25 117 ALA A N 1
ATOM 891 C CA . ALA A 1 117 ? 32.897 9.623 6.049 1.00 89.25 117 ALA A CA 1
ATOM 892 C C . ALA A 1 117 ? 33.905 8.470 5.865 1.00 89.25 117 ALA A C 1
ATOM 894 O O . ALA A 1 117 ? 34.653 8.437 4.884 1.00 89.25 117 ALA A O 1
ATOM 895 N N . ARG A 1 118 ? 33.952 7.500 6.791 1.00 91.69 118 ARG A N 1
ATOM 896 C CA . ARG A 1 118 ? 34.802 6.295 6.672 1.00 91.69 118 ARG A CA 1
ATOM 897 C C . ARG A 1 118 ? 34.338 5.383 5.538 1.00 91.69 118 ARG A C 1
ATOM 899 O O . ARG A 1 118 ? 35.169 4.933 4.750 1.00 91.69 118 ARG A O 1
ATOM 906 N N . ILE A 1 119 ? 33.031 5.145 5.425 1.00 93.50 119 ILE A N 1
ATOM 907 C CA . ILE A 1 119 ? 32.445 4.340 4.344 1.00 93.50 119 ILE A CA 1
ATOM 908 C C . ILE A 1 119 ? 32.713 4.999 2.991 1.00 93.50 119 ILE A C 1
ATOM 910 O O . ILE A 1 119 ? 33.179 4.328 2.070 1.00 93.50 119 ILE A O 1
ATOM 914 N N . ALA A 1 120 ? 32.489 6.311 2.886 1.00 93.31 120 ALA A N 1
ATOM 915 C CA . ALA A 1 120 ? 32.753 7.080 1.676 1.00 93.31 120 ALA A CA 1
ATOM 916 C C . ALA A 1 120 ? 34.224 6.985 1.245 1.00 93.31 120 ALA A C 1
ATOM 918 O O . ALA A 1 120 ? 34.511 6.687 0.086 1.00 93.31 120 ALA A O 1
ATOM 919 N N . LEU A 1 121 ? 35.167 7.174 2.177 1.00 94.38 121 LEU A N 1
ATOM 920 C CA . LEU A 1 121 ? 36.602 7.075 1.900 1.00 94.38 121 LEU A CA 1
ATOM 921 C C . LEU A 1 121 ? 37.002 5.675 1.410 1.00 94.38 121 LEU A C 1
ATOM 923 O O . LEU A 1 121 ? 37.726 5.547 0.420 1.00 94.38 121 LEU A O 1
ATOM 927 N N . ALA A 1 122 ? 36.511 4.628 2.075 1.00 94.75 122 ALA A N 1
ATOM 928 C CA . ALA A 1 122 ? 36.798 3.252 1.691 1.00 94.75 122 ALA A CA 1
ATOM 929 C C . ALA A 1 122 ? 36.196 2.907 0.317 1.00 94.75 122 ALA A C 1
ATOM 931 O O . ALA A 1 122 ? 36.883 2.332 -0.526 1.00 94.75 122 ALA A O 1
ATOM 932 N N . ALA A 1 123 ? 34.953 3.318 0.050 1.00 95.88 123 ALA A N 1
ATOM 933 C CA . ALA A 1 123 ? 34.301 3.113 -1.241 1.00 95.88 123 ALA A CA 1
ATOM 934 C C . ALA A 1 123 ? 35.026 3.855 -2.375 1.00 95.88 123 ALA A C 1
ATOM 936 O O . ALA A 1 123 ? 35.288 3.262 -3.418 1.00 95.88 123 ALA A O 1
ATOM 937 N N . ARG A 1 124 ? 35.448 5.108 -2.161 1.00 95.69 124 ARG A N 1
ATOM 938 C CA . ARG A 1 124 ? 36.257 5.871 -3.132 1.00 95.69 124 ARG A CA 1
ATOM 939 C C . ARG A 1 124 ? 37.550 5.150 -3.500 1.00 95.69 124 ARG A C 1
ATOM 941 O O . ARG A 1 124 ? 37.928 5.136 -4.670 1.00 95.69 124 ARG A O 1
ATOM 948 N N . PHE A 1 125 ? 38.212 4.522 -2.528 1.00 96.12 125 PHE A N 1
ATOM 949 C CA . PHE A 1 125 ? 39.417 3.734 -2.786 1.00 96.12 125 PHE A CA 1
ATOM 950 C C . PHE A 1 125 ? 39.133 2.490 -3.639 1.00 96.12 125 PHE A C 1
ATOM 952 O O . PHE A 1 125 ? 39.886 2.204 -4.571 1.00 96.12 125 PHE A O 1
ATOM 959 N N . LEU A 1 126 ? 38.017 1.796 -3.379 1.00 96.06 126 LEU A N 1
ATOM 960 C CA . LEU A 1 126 ? 37.550 0.684 -4.216 1.00 96.06 126 LEU A CA 1
ATOM 961 C C . LEU A 1 126 ? 37.311 1.133 -5.664 1.00 96.06 126 LEU A C 1
ATOM 963 O O . LEU A 1 126 ? 37.824 0.508 -6.593 1.00 96.06 126 LEU A O 1
ATOM 967 N N . GLY A 1 127 ? 36.593 2.244 -5.854 1.00 94.88 127 GLY A N 1
ATOM 968 C CA . GLY A 1 127 ? 36.317 2.809 -7.177 1.00 94.88 127 GLY A CA 1
ATOM 969 C C . GLY A 1 127 ? 37.590 3.237 -7.916 1.00 94.88 127 GLY A C 1
ATOM 970 O O . GLY A 1 127 ? 37.747 2.942 -9.101 1.00 94.88 127 GLY A O 1
ATOM 971 N N . PHE A 1 128 ? 38.538 3.862 -7.211 1.00 95.38 128 PHE A N 1
ATOM 972 C CA . PHE A 1 128 ? 39.836 4.262 -7.763 1.00 95.38 128 PHE A CA 1
ATOM 973 C C . PHE A 1 128 ? 40.645 3.063 -8.282 1.00 95.38 128 PHE A C 1
ATOM 975 O O . PHE A 1 128 ? 41.133 3.074 -9.414 1.00 95.38 128 PHE A O 1
ATOM 982 N N . LEU A 1 129 ? 40.751 2.004 -7.477 1.00 92.94 129 LEU A N 1
ATOM 983 C CA . LEU A 1 129 ? 41.431 0.765 -7.861 1.00 92.94 129 LEU A CA 1
ATOM 984 C C . LEU A 1 129 ? 40.754 0.079 -9.052 1.00 92.94 129 LEU A C 1
ATOM 986 O O . LEU A 1 129 ? 41.434 -0.339 -9.992 1.00 92.94 129 LEU A O 1
ATOM 990 N N . ALA A 1 130 ? 39.422 -0.005 -9.036 1.00 92.44 130 ALA A N 1
ATOM 991 C CA . ALA A 1 130 ? 38.646 -0.580 -10.128 1.00 92.44 130 ALA A CA 1
ATOM 992 C C . ALA A 1 130 ? 38.858 0.188 -11.448 1.00 92.44 130 ALA A C 1
ATOM 994 O O . ALA A 1 130 ? 39.044 -0.427 -12.501 1.00 92.44 130 ALA A O 1
ATOM 995 N N . ALA A 1 131 ? 38.896 1.524 -11.402 1.00 91.31 131 ALA A N 1
ATOM 996 C CA . ALA A 1 131 ? 39.179 2.363 -12.565 1.00 91.31 131 ALA A CA 1
ATOM 997 C C . ALA A 1 131 ? 40.592 2.114 -13.127 1.00 91.31 131 ALA A C 1
ATOM 999 O O . ALA A 1 131 ? 40.732 1.828 -14.319 1.00 91.31 131 ALA A O 1
ATOM 1000 N N . LYS A 1 132 ? 41.622 2.117 -12.267 1.00 89.19 132 LYS A N 1
ATOM 1001 C CA . LYS A 1 132 ? 43.026 1.879 -12.656 1.00 89.19 132 LYS A CA 1
ATOM 1002 C C . LYS A 1 132 ? 43.219 0.512 -13.329 1.00 89.19 132 LYS A C 1
ATOM 1004 O O . LYS A 1 132 ? 43.920 0.395 -14.340 1.00 89.19 132 LYS A O 1
ATOM 1009 N N . LEU A 1 133 ? 42.558 -0.527 -12.814 1.00 86.75 133 LEU A N 1
ATOM 1010 C CA . LEU A 1 133 ? 42.588 -1.873 -13.398 1.00 86.75 133 LEU A CA 1
ATOM 1011 C C . LEU A 1 133 ? 41.895 -1.933 -14.769 1.00 86.75 133 LEU A C 1
ATOM 1013 O O . LEU A 1 133 ? 42.436 -2.525 -15.707 1.00 86.75 133 LEU A O 1
ATOM 1017 N N . ASN A 1 134 ? 40.742 -1.276 -14.923 1.00 84.25 134 ASN A N 1
ATOM 1018 C CA . ASN A 1 134 ? 40.037 -1.205 -16.206 1.00 84.25 134 ASN A CA 1
ATOM 1019 C C . ASN A 1 134 ? 40.846 -0.446 -17.282 1.00 84.25 134 ASN A C 1
ATOM 1021 O O . ASN A 1 134 ? 40.885 -0.873 -18.439 1.00 84.25 134 ASN A O 1
ATOM 1025 N N . GLU A 1 135 ? 41.533 0.643 -16.923 1.00 80.50 135 GLU A N 1
ATOM 1026 C CA . GLU A 1 135 ? 42.401 1.408 -17.837 1.00 80.50 135 GLU A CA 1
ATOM 1027 C C . GLU A 1 135 ? 43.619 0.606 -18.310 1.00 80.50 135 GLU A C 1
ATOM 1029 O O . GLU A 1 135 ? 43.963 0.619 -19.498 1.00 80.50 135 GLU A O 1
ATOM 1034 N N . THR A 1 136 ? 44.239 -0.140 -17.395 1.00 68.94 136 THR A N 1
ATOM 1035 C CA . THR A 1 136 ? 45.395 -0.996 -17.690 1.00 68.94 136 THR A CA 1
ATOM 1036 C C . THR A 1 136 ? 45.016 -2.093 -18.688 1.00 68.94 136 THR A C 1
ATOM 1038 O O . THR A 1 136 ? 45.717 -2.316 -19.679 1.00 68.94 136 THR A O 1
ATOM 1041 N N . GLN A 1 137 ? 43.849 -2.721 -18.507 1.00 64.44 137 GLN A N 1
ATOM 1042 C CA . GLN A 1 137 ? 43.335 -3.717 -19.451 1.00 64.44 137 GLN A CA 1
ATOM 1043 C C . GLN A 1 137 ? 42.962 -3.115 -20.813 1.00 64.44 137 GLN A C 1
ATOM 1045 O O . GLN A 1 137 ? 43.229 -3.726 -21.853 1.00 64.44 137 GLN A O 1
ATOM 1050 N N . ARG A 1 138 ? 42.376 -1.910 -20.838 1.00 61.72 138 ARG A N 1
ATOM 1051 C CA . ARG A 1 138 ? 42.048 -1.205 -22.087 1.00 61.72 138 ARG A CA 1
ATOM 1052 C C . ARG A 1 138 ? 43.310 -0.876 -22.888 1.00 61.72 138 ARG A C 1
ATOM 1054 O O . ARG A 1 138 ? 43.342 -1.117 -24.094 1.00 61.72 138 ARG A O 1
ATOM 1061 N N . SER A 1 139 ? 44.354 -0.400 -22.216 1.00 59.31 139 SER A N 1
ATOM 1062 C CA . SER A 1 139 ? 45.653 -0.083 -22.822 1.00 59.31 139 SER A CA 1
ATOM 1063 C C . SER A 1 139 ? 46.356 -1.337 -23.362 1.00 59.31 139 SER A C 1
ATOM 1065 O O . SER A 1 139 ? 46.870 -1.318 -24.481 1.00 59.31 139 SER A O 1
ATOM 1067 N N . GLY A 1 140 ? 46.288 -2.460 -22.635 1.00 55.59 140 GLY A N 1
ATOM 1068 C CA . GLY A 1 140 ? 46.810 -3.756 -23.088 1.00 55.59 140 GLY A CA 1
ATOM 1069 C C . GLY A 1 140 ? 46.082 -4.323 -24.316 1.00 55.59 140 GLY A C 1
ATOM 1070 O O . GLY A 1 140 ? 46.726 -4.804 -25.248 1.00 55.59 140 GLY A O 1
ATOM 1071 N N . ARG A 1 141 ? 44.745 -4.204 -24.381 1.00 54.97 141 ARG A N 1
ATOM 1072 C CA . ARG A 1 141 ? 43.962 -4.614 -25.564 1.00 54.97 141 ARG A CA 1
ATOM 1073 C C . ARG A 1 141 ? 44.304 -3.779 -26.799 1.00 54.97 141 ARG A C 1
ATOM 1075 O O . ARG A 1 141 ? 44.487 -4.351 -27.872 1.00 54.97 141 ARG A O 1
ATOM 1082 N N . ILE A 1 142 ? 44.448 -2.459 -26.653 1.00 52.84 142 ILE A N 1
ATOM 1083 C CA . ILE A 1 142 ? 44.836 -1.557 -27.753 1.00 52.84 142 ILE A CA 1
ATOM 1084 C C . ILE A 1 142 ? 46.243 -1.895 -28.269 1.00 52.84 142 ILE A C 1
ATOM 1086 O O . ILE A 1 142 ? 46.438 -1.972 -29.482 1.00 52.84 142 ILE A O 1
ATOM 1090 N N . ALA A 1 143 ? 47.197 -2.171 -27.373 1.00 48.44 143 ALA A N 1
ATOM 1091 C CA . ALA A 1 143 ? 48.543 -2.602 -27.748 1.00 48.44 143 ALA A CA 1
ATOM 1092 C C . ALA A 1 143 ? 48.534 -3.948 -28.500 1.00 48.44 143 ALA A C 1
ATOM 1094 O O . ALA A 1 143 ? 49.156 -4.061 -29.554 1.00 48.44 143 ALA A O 1
ATOM 1095 N N . SER A 1 144 ? 47.753 -4.932 -28.035 1.00 49.62 144 SER A N 1
ATOM 1096 C CA . SER A 1 144 ? 47.632 -6.242 -28.700 1.00 49.62 144 SER A CA 1
ATOM 1097 C C . SER A 1 144 ? 46.969 -6.169 -30.086 1.00 49.62 144 SER A C 1
ATOM 1099 O O . SER A 1 144 ? 47.401 -6.842 -31.021 1.00 49.62 144 SER A O 1
ATOM 1101 N N . ALA A 1 145 ? 45.962 -5.303 -30.255 1.00 47.16 145 ALA A N 1
ATOM 1102 C CA . ALA A 1 145 ? 45.302 -5.072 -31.540 1.00 47.16 145 ALA A CA 1
ATOM 1103 C C . ALA A 1 145 ? 46.206 -4.303 -32.524 1.00 47.16 145 ALA A C 1
ATOM 1105 O O . ALA A 1 145 ? 46.145 -4.528 -33.735 1.00 47.16 145 ALA A O 1
ATOM 1106 N N . ALA A 1 146 ? 47.069 -3.415 -32.016 1.00 49.69 146 ALA A N 1
ATOM 1107 C CA . ALA A 1 146 ? 48.085 -2.730 -32.810 1.00 49.69 146 ALA A CA 1
ATOM 1108 C C . ALA A 1 146 ? 49.210 -3.682 -33.263 1.00 49.69 146 ALA A C 1
ATOM 1110 O O . ALA A 1 146 ? 49.653 -3.582 -34.410 1.00 49.69 146 ALA A O 1
ATOM 1111 N N . ASP A 1 147 ? 49.619 -4.639 -32.423 1.00 45.69 147 ASP A N 1
ATOM 1112 C CA . ASP A 1 147 ? 50.612 -5.665 -32.777 1.00 45.69 147 ASP A CA 1
ATOM 1113 C C . ASP A 1 147 ? 50.076 -6.686 -33.790 1.00 45.69 147 ASP A C 1
ATOM 1115 O O . ASP A 1 147 ? 50.764 -7.008 -34.761 1.00 45.69 147 ASP A O 1
ATOM 1119 N N . GLN A 1 148 ? 48.813 -7.114 -33.664 1.00 46.97 148 GLN A N 1
ATOM 1120 C CA . GLN A 1 148 ? 48.174 -7.972 -34.673 1.00 46.97 148 GLN A CA 1
ATOM 1121 C C . GLN A 1 148 ? 48.054 -7.281 -36.042 1.00 46.97 148 GLN A C 1
ATOM 1123 O O . GLN A 1 148 ? 48.243 -7.927 -37.073 1.00 46.97 148 GLN A O 1
ATOM 1128 N N . ARG A 1 149 ? 47.821 -5.959 -36.084 1.00 45.06 149 ARG A N 1
ATOM 1129 C CA . ARG A 1 149 ? 47.847 -5.195 -37.346 1.00 45.06 149 ARG A CA 1
ATOM 1130 C C . ARG A 1 149 ? 49.261 -5.067 -37.920 1.00 45.06 149 ARG A C 1
ATOM 1132 O O . ARG A 1 149 ? 49.418 -5.187 -39.135 1.00 45.06 149 ARG A O 1
ATOM 1139 N N . ARG A 1 150 ? 50.292 -4.897 -37.082 1.00 47.38 150 ARG A N 1
ATOM 1140 C CA . ARG A 1 150 ? 51.704 -4.834 -37.517 1.00 47.38 150 ARG A CA 1
ATOM 1141 C C . ARG A 1 150 ? 52.237 -6.174 -38.032 1.00 47.38 150 ARG A C 1
ATOM 1143 O O . ARG A 1 150 ? 53.048 -6.178 -38.952 1.00 47.38 150 ARG A O 1
ATOM 1150 N N . HIS A 1 151 ? 51.759 -7.302 -37.508 1.00 46.53 151 HIS A N 1
ATOM 1151 C CA . HIS A 1 151 ? 52.158 -8.639 -37.970 1.00 46.53 151 HIS A CA 1
ATOM 1152 C C . HIS A 1 151 ? 51.518 -9.077 -39.301 1.00 46.53 151 HIS A C 1
ATOM 1154 O O . HIS A 1 151 ? 51.955 -10.068 -39.877 1.00 46.53 151 HIS A O 1
ATOM 1160 N N . SER A 1 152 ? 50.553 -8.324 -39.847 1.00 40.34 152 SER A N 1
ATOM 1161 C CA . SER A 1 152 ? 49.988 -8.603 -41.180 1.00 40.34 152 SER A CA 1
ATOM 1162 C C . SER A 1 152 ? 50.788 -8.014 -42.359 1.00 40.34 152 SER A C 1
ATOM 1164 O O . SER A 1 152 ? 50.461 -8.302 -43.506 1.00 40.34 152 SER A O 1
ATOM 1166 N N . VAL A 1 153 ? 51.847 -7.221 -42.109 1.00 42.50 153 VAL A N 1
ATOM 1167 C CA . VAL A 1 153 ? 52.573 -6.472 -43.168 1.00 42.50 153 VAL A CA 1
ATOM 1168 C C . VAL A 1 153 ? 54.082 -6.775 -43.246 1.00 42.50 153 VAL A C 1
ATOM 1170 O O . VAL A 1 153 ? 54.757 -6.274 -44.139 1.00 42.50 153 VAL A O 1
ATOM 1173 N N . ALA A 1 154 ? 54.653 -7.641 -42.404 1.00 37.06 154 ALA A N 1
ATOM 1174 C CA . ALA A 1 154 ? 56.090 -7.936 -42.475 1.00 37.06 154 ALA A CA 1
ATOM 1175 C C . ALA A 1 154 ? 56.408 -9.425 -42.292 1.00 37.06 154 ALA A C 1
ATOM 1177 O O . ALA A 1 154 ? 56.582 -9.914 -41.179 1.00 37.06 154 ALA A O 1
ATOM 1178 N N . SER A 1 155 ? 56.547 -10.139 -43.410 1.00 38.19 155 SER A N 1
ATOM 1179 C CA . SER A 1 155 ? 57.228 -11.432 -43.466 1.00 38.19 155 SER A CA 1
ATOM 1180 C C . SER A 1 155 ? 58.659 -11.247 -43.981 1.00 38.19 155 SER A C 1
ATOM 1182 O O . SER A 1 155 ? 58.844 -11.074 -45.185 1.00 38.19 155 SER A O 1
ATOM 1184 N N . ARG A 1 156 ? 59.652 -11.310 -43.084 1.00 38.38 156 ARG A N 1
ATOM 1185 C CA . ARG A 1 156 ? 60.935 -12.038 -43.215 1.00 38.38 156 ARG A CA 1
ATOM 1186 C C . ARG A 1 156 ? 61.987 -11.503 -42.233 1.00 38.38 156 ARG A C 1
ATOM 1188 O O . ARG A 1 156 ? 62.197 -10.305 -42.127 1.00 38.38 156 ARG A O 1
ATOM 1195 N N . GLU A 1 157 ? 62.677 -12.478 -41.643 1.00 32.66 157 GLU A N 1
ATOM 1196 C CA . GLU A 1 157 ? 63.997 -12.448 -40.999 1.00 32.66 157 GLU A CA 1
ATOM 1197 C C . GLU A 1 157 ? 64.154 -12.108 -39.503 1.00 32.66 157 GLU A C 1
ATOM 1199 O O . GLU A 1 157 ? 63.762 -11.066 -38.995 1.00 32.66 157 GLU A O 1
ATOM 1204 N N . SER A 1 158 ? 64.914 -13.021 -38.879 1.00 30.41 158 SER A N 1
ATOM 1205 C CA . SER A 1 158 ? 65.775 -12.889 -37.701 1.00 30.41 158 SER A CA 1
ATOM 1206 C C . SER A 1 158 ? 65.168 -13.044 -36.300 1.00 30.41 158 SER A C 1
ATOM 1208 O O . SER A 1 158 ? 64.487 -12.192 -35.741 1.00 30.41 158 SER A O 1
ATOM 1210 N N . SER A 1 159 ? 65.541 -14.174 -35.703 1.00 37.09 159 SER A N 1
ATOM 1211 C CA . SER A 1 159 ? 65.398 -14.581 -34.310 1.00 37.09 159 SER A CA 1
ATOM 1212 C C . SER A 1 159 ? 66.224 -13.734 -33.330 1.00 37.09 159 SER A C 1
ATOM 1214 O O . SER A 1 159 ? 67.445 -13.671 -33.481 1.00 37.09 159 SER A O 1
ATOM 1216 N N . ARG A 1 160 ? 65.598 -13.234 -32.252 1.00 31.28 160 ARG A N 1
ATOM 1217 C CA . ARG A 1 160 ? 66.054 -13.309 -30.838 1.00 31.28 160 ARG A CA 1
ATOM 1218 C C . ARG A 1 160 ? 65.165 -12.446 -29.929 1.00 31.28 160 ARG A C 1
ATOM 1220 O O . ARG A 1 160 ? 64.711 -11.389 -30.335 1.00 31.28 160 ARG A O 1
ATOM 1227 N N . SER A 1 161 ? 65.036 -12.890 -28.674 1.00 27.42 161 SER A N 1
ATOM 1228 C CA . SER A 1 161 ? 64.332 -12.272 -27.534 1.00 27.42 161 SER A CA 1
ATOM 1229 C C . SER A 1 161 ? 62.863 -12.672 -27.352 1.00 27.42 161 SER A C 1
ATOM 1231 O O . SER A 1 161 ? 61.936 -11.952 -27.707 1.00 27.42 161 SER A O 1
ATOM 1233 N N . THR A 1 162 ? 62.663 -13.819 -26.702 1.00 28.14 162 THR A N 1
ATOM 1234 C CA . THR A 1 162 ? 61.418 -14.168 -26.012 1.00 28.14 162 THR A CA 1
ATOM 1235 C C . THR A 1 162 ? 61.261 -13.299 -24.761 1.00 28.14 162 THR A C 1
ATOM 1237 O O . THR A 1 162 ? 61.881 -13.571 -23.733 1.00 28.14 162 THR A O 1
ATOM 1240 N N . SER A 1 163 ? 60.423 -12.268 -24.839 1.00 26.39 163 SER A N 1
ATOM 1241 C CA . SER A 1 163 ? 59.800 -11.668 -23.653 1.00 26.39 163 SER A CA 1
ATOM 1242 C C . SER A 1 163 ? 58.860 -12.704 -23.019 1.00 26.39 163 SER A C 1
ATOM 1244 O O . SER A 1 163 ? 58.193 -13.430 -23.762 1.00 26.39 163 SER A O 1
ATOM 1246 N N . PRO A 1 164 ? 58.774 -12.821 -21.682 1.00 29.66 164 PRO A N 1
ATOM 1247 C CA . PRO A 1 164 ? 57.865 -13.772 -21.068 1.00 29.66 164 PRO A CA 1
ATOM 1248 C C . PRO A 1 164 ? 56.429 -13.308 -21.312 1.00 29.66 164 PRO A C 1
ATOM 1250 O O . PRO A 1 164 ? 55.975 -12.312 -20.752 1.00 29.66 164 PRO A O 1
ATOM 1253 N N . SER A 1 165 ? 55.709 -14.037 -22.161 1.00 28.80 165 SER A N 1
ATOM 1254 C CA . SER A 1 165 ? 54.258 -13.951 -22.268 1.00 28.80 165 SER A CA 1
ATOM 1255 C C . SER A 1 165 ? 53.652 -14.248 -20.894 1.00 28.80 165 SER A C 1
ATOM 1257 O O . SER A 1 165 ? 53.802 -15.363 -20.383 1.00 28.80 165 SER A O 1
ATOM 1259 N N . GLN A 1 166 ? 52.991 -13.262 -20.282 1.00 32.94 166 GLN A N 1
ATOM 1260 C CA . GLN A 1 166 ? 52.185 -13.466 -19.078 1.00 32.94 166 GLN A CA 1
ATOM 1261 C C . GLN A 1 166 ? 51.175 -14.592 -19.336 1.00 32.94 166 GLN A C 1
ATOM 1263 O O . GLN A 1 166 ? 50.418 -14.549 -20.306 1.00 32.94 166 GLN A O 1
ATOM 1268 N N . LYS A 1 167 ? 51.172 -15.612 -18.470 1.00 29.11 167 LYS A N 1
ATOM 1269 C CA . LYS A 1 167 ? 50.130 -16.644 -18.470 1.00 29.11 167 LYS A CA 1
ATOM 1270 C C . LYS A 1 167 ? 48.763 -15.969 -18.265 1.00 29.11 167 LYS A C 1
ATOM 1272 O O . LYS A 1 167 ? 48.652 -15.139 -17.360 1.00 29.11 167 LYS A O 1
ATOM 1277 N N . PRO A 1 168 ? 47.717 -16.333 -19.027 1.00 30.33 168 PRO A N 1
ATOM 1278 C CA . PRO A 1 168 ? 46.360 -15.895 -18.727 1.00 30.33 168 PRO A CA 1
ATOM 1279 C C . PRO A 1 168 ? 45.964 -16.487 -17.365 1.00 30.33 168 PRO A C 1
ATOM 1281 O O . PRO A 1 168 ? 45.896 -17.707 -17.235 1.00 30.33 168 PRO A O 1
ATOM 1284 N N . GLY A 1 169 ? 45.775 -15.644 -16.345 1.00 40.59 169 GLY A N 1
ATOM 1285 C CA . GLY A 1 169 ? 45.275 -16.064 -15.026 1.00 40.59 169 GLY A CA 1
ATOM 1286 C C . GLY A 1 169 ? 46.119 -15.704 -13.794 1.00 40.59 169 GLY A C 1
ATOM 1287 O O . GLY A 1 169 ? 45.695 -16.029 -12.691 1.00 40.59 169 GLY A O 1
ATOM 1288 N N . ALA A 1 170 ? 47.274 -15.035 -13.917 1.00 47.41 170 ALA A N 1
ATOM 1289 C CA . ALA A 1 170 ? 47.996 -14.517 -12.744 1.00 47.41 170 ALA A CA 1
ATOM 1290 C C . ALA A 1 170 ? 47.465 -13.123 -12.349 1.00 47.41 170 ALA A C 1
ATOM 1292 O O . ALA A 1 170 ? 47.498 -12.206 -13.170 1.00 47.41 170 ALA A O 1
ATOM 1293 N N . MET A 1 171 ? 46.976 -12.953 -11.112 1.00 57.84 171 MET A N 1
ATOM 1294 C CA . MET A 1 171 ? 46.528 -11.646 -10.607 1.00 57.84 171 MET A CA 1
ATOM 1295 C C . MET A 1 171 ? 47.676 -10.633 -10.573 1.00 57.84 171 MET A C 1
ATOM 1297 O O . MET A 1 171 ? 48.780 -10.943 -10.125 1.00 57.84 171 MET A O 1
ATOM 1301 N N . THR A 1 172 ? 47.404 -9.400 -11.009 1.00 76.38 172 THR A N 1
ATOM 1302 C CA . THR A 1 172 ? 48.321 -8.274 -10.789 1.00 76.38 172 THR A CA 1
ATOM 1303 C C . THR A 1 172 ? 48.331 -7.883 -9.310 1.00 76.38 172 THR A C 1
ATOM 1305 O O . THR A 1 172 ? 47.366 -8.140 -8.584 1.00 76.38 172 THR A O 1
ATOM 1308 N N . HIS A 1 173 ? 49.390 -7.217 -8.847 1.00 81.31 173 HIS A N 1
ATOM 1309 C CA . HIS A 1 173 ? 49.460 -6.733 -7.465 1.00 81.31 173 HIS A CA 1
ATOM 1310 C C . HIS A 1 173 ? 48.291 -5.794 -7.120 1.00 81.31 173 HIS A C 1
ATOM 1312 O O . HIS A 1 173 ? 47.733 -5.886 -6.030 1.00 81.31 173 HIS A O 1
ATOM 1318 N N . GLU A 1 174 ? 47.846 -4.962 -8.063 1.00 84.06 174 GLU A N 1
ATOM 1319 C CA . GLU A 1 174 ? 46.672 -4.094 -7.925 1.00 84.06 174 GLU A CA 1
ATOM 1320 C C . GLU A 1 174 ? 45.363 -4.880 -7.764 1.00 84.06 174 GLU A C 1
ATOM 1322 O O . GLU A 1 174 ? 44.491 -4.460 -7.004 1.00 84.06 174 GLU A O 1
ATOM 1327 N N . SER A 1 175 ? 45.233 -6.034 -8.427 1.00 81.19 175 SER A N 1
ATOM 1328 C CA . SER A 1 175 ? 44.058 -6.908 -8.293 1.00 81.19 175 SER A CA 1
ATOM 1329 C C . SER A 1 175 ? 43.996 -7.540 -6.896 1.00 81.19 175 SER A C 1
ATOM 1331 O O . SER A 1 175 ? 42.935 -7.548 -6.273 1.00 81.19 175 SER A O 1
ATOM 1333 N N . ASN A 1 176 ? 45.146 -7.961 -6.351 1.00 81.25 176 ASN A N 1
ATOM 1334 C CA . ASN A 1 176 ? 45.244 -8.444 -4.967 1.00 81.25 176 ASN A CA 1
ATOM 1335 C C . ASN A 1 176 ? 44.891 -7.341 -3.955 1.00 81.25 176 ASN A C 1
ATOM 1337 O O . ASN A 1 176 ? 44.168 -7.592 -2.993 1.00 81.25 176 ASN A O 1
ATOM 1341 N N . ILE A 1 177 ? 45.367 -6.109 -4.178 1.00 87.19 177 ILE A N 1
ATOM 1342 C CA . ILE A 1 177 ? 45.046 -4.960 -3.316 1.00 87.19 177 ILE A CA 1
ATOM 1343 C C . ILE A 1 177 ? 43.537 -4.683 -3.334 1.00 87.19 177 ILE A C 1
ATOM 1345 O O . ILE A 1 177 ? 42.951 -4.481 -2.271 1.00 87.19 177 ILE A O 1
ATOM 1349 N N . LEU A 1 178 ? 42.894 -4.714 -4.508 1.00 89.00 178 LEU A N 1
ATOM 1350 C CA . LEU A 1 178 ? 41.445 -4.539 -4.626 1.00 89.00 178 LEU A CA 1
ATOM 1351 C C . LEU A 1 178 ? 40.672 -5.632 -3.878 1.00 89.00 178 LEU A C 1
ATOM 1353 O O . LEU A 1 178 ? 39.718 -5.315 -3.169 1.00 89.00 178 LEU A O 1
ATOM 1357 N N . GLN A 1 179 ? 41.094 -6.896 -3.980 1.00 85.69 179 GLN A N 1
ATOM 1358 C CA . GLN A 1 179 ? 40.458 -7.999 -3.258 1.00 85.69 179 GLN A CA 1
ATOM 1359 C C . GLN A 1 179 ? 40.564 -7.810 -1.739 1.00 85.69 179 GLN A C 1
ATOM 1361 O O . GLN A 1 179 ? 39.559 -7.932 -1.035 1.00 85.69 179 GLN A O 1
ATOM 1366 N N . CYS A 1 180 ? 41.750 -7.464 -1.225 1.00 87.00 180 CYS A N 1
ATOM 1367 C CA . CYS A 1 180 ? 41.935 -7.202 0.203 1.00 87.00 180 CYS A CA 1
ATOM 1368 C C . CYS A 1 180 ? 41.129 -5.981 0.673 1.00 87.00 180 CYS A C 1
ATOM 1370 O O . CYS A 1 180 ? 40.490 -6.043 1.722 1.00 87.00 180 CYS A O 1
ATOM 1372 N N . ALA A 1 181 ? 41.100 -4.900 -0.113 1.00 90.81 181 ALA A N 1
ATOM 1373 C CA . ALA A 1 181 ? 40.310 -3.708 0.188 1.00 90.81 181 ALA A CA 1
ATOM 1374 C C . ALA A 1 181 ? 38.808 -4.008 0.230 1.00 90.81 181 ALA A C 1
ATOM 1376 O O . ALA A 1 181 ? 38.113 -3.576 1.150 1.00 90.81 181 ALA A O 1
ATOM 1377 N N . TRP A 1 182 ? 38.307 -4.784 -0.732 1.00 91.50 182 TRP A N 1
ATOM 1378 C CA . TRP A 1 182 ? 36.901 -5.165 -0.799 1.00 91.50 182 TRP A CA 1
ATOM 1379 C C . TRP A 1 182 ? 36.517 -6.103 0.353 1.00 91.50 182 TRP A C 1
ATOM 1381 O O . TRP A 1 182 ? 35.489 -5.900 1.000 1.00 91.50 182 TRP A O 1
ATOM 1391 N N . ALA A 1 183 ? 37.367 -7.081 0.686 1.00 88.12 183 ALA A N 1
ATOM 1392 C CA . ALA A 1 183 ? 37.167 -7.951 1.845 1.00 88.12 183 ALA A CA 1
ATOM 1393 C C . ALA A 1 183 ? 37.169 -7.161 3.167 1.00 88.12 183 ALA A C 1
ATOM 1395 O O . ALA A 1 183 ? 36.304 -7.386 4.013 1.00 88.12 183 ALA A O 1
ATOM 1396 N N . ALA A 1 184 ? 38.089 -6.203 3.325 1.00 89.38 184 ALA A N 1
ATOM 1397 C CA . ALA A 1 184 ? 38.141 -5.323 4.491 1.00 89.38 184 ALA A CA 1
ATOM 1398 C C . ALA A 1 184 ? 36.890 -4.447 4.603 1.00 89.38 184 ALA A C 1
ATOM 1400 O O . ALA A 1 184 ? 36.312 -4.365 5.684 1.00 89.38 184 ALA A O 1
ATOM 1401 N N . PHE A 1 185 ? 36.418 -3.870 3.492 1.00 92.81 185 PHE A N 1
ATOM 1402 C CA . PHE A 1 185 ? 35.179 -3.092 3.458 1.00 92.81 185 PHE A CA 1
ATOM 1403 C C . PHE A 1 185 ? 33.981 -3.918 3.946 1.00 92.81 185 PHE A C 1
ATOM 1405 O O . PHE A 1 185 ? 33.264 -3.495 4.853 1.00 92.81 185 PHE A O 1
ATOM 1412 N N . ASN A 1 186 ? 33.789 -5.117 3.383 1.00 91.00 186 ASN A N 1
ATOM 1413 C CA . ASN A 1 186 ? 32.689 -6.003 3.771 1.00 91.00 186 ASN A CA 1
ATOM 1414 C C . ASN A 1 186 ? 32.786 -6.389 5.250 1.00 91.00 186 ASN A C 1
ATOM 1416 O O . ASN A 1 186 ? 31.800 -6.291 5.976 1.00 91.00 186 ASN A O 1
ATOM 1420 N N . GLN A 1 187 ? 33.972 -6.777 5.722 1.00 87.69 187 GLN A N 1
ATOM 1421 C CA . GLN A 1 187 ? 34.151 -7.194 7.109 1.00 87.69 187 GLN A CA 1
ATOM 1422 C C . GLN A 1 187 ? 33.930 -6.039 8.095 1.00 87.69 187 GLN A C 1
ATOM 1424 O O . GLN A 1 187 ? 33.294 -6.226 9.132 1.00 87.69 187 GLN A O 1
ATOM 1429 N N . GLN A 1 188 ? 34.437 -4.846 7.779 1.00 87.75 188 GLN A N 1
ATOM 1430 C CA . GLN A 1 188 ? 34.379 -3.675 8.651 1.00 87.75 188 GLN A CA 1
ATOM 1431 C C . GLN A 1 188 ? 32.977 -3.074 8.746 1.00 87.75 188 GLN A C 1
ATOM 1433 O O . GLN A 1 188 ? 32.517 -2.777 9.849 1.00 87.75 188 GLN A O 1
ATOM 1438 N N . PHE A 1 189 ? 32.322 -2.870 7.602 1.00 91.00 189 PHE A N 1
ATOM 1439 C CA . PHE A 1 189 ? 31.109 -2.055 7.522 1.00 91.00 189 PHE A CA 1
ATOM 1440 C C . PHE A 1 189 ? 29.826 -2.874 7.381 1.00 91.00 189 PHE A C 1
ATOM 1442 O O . PHE A 1 189 ? 28.770 -2.372 7.747 1.00 91.00 189 PHE A O 1
ATOM 1449 N N . LEU A 1 190 ? 29.898 -4.115 6.885 1.00 90.94 190 LEU A N 1
ATOM 1450 C CA . LEU A 1 190 ? 28.709 -4.922 6.580 1.00 90.94 190 LEU A CA 1
ATOM 1451 C C . LEU A 1 190 ? 28.571 -6.120 7.530 1.00 90.94 190 LEU A C 1
ATOM 1453 O O . LEU A 1 190 ? 27.632 -6.184 8.321 1.00 90.94 190 LEU A O 1
ATOM 1457 N N . VAL A 1 191 ? 29.545 -7.035 7.532 1.00 87.38 191 VAL A N 1
ATOM 1458 C CA . VAL A 1 191 ? 29.474 -8.309 8.274 1.00 87.38 191 VAL A CA 1
ATOM 1459 C C . VAL A 1 191 ? 29.458 -8.090 9.785 1.00 87.38 191 VAL A C 1
ATOM 1461 O O . VAL A 1 191 ? 28.583 -8.616 10.467 1.00 87.38 191 VAL A O 1
ATOM 1464 N N . ARG A 1 192 ? 30.387 -7.285 10.328 1.00 83.81 192 ARG A N 1
ATOM 1465 C CA . ARG A 1 192 ? 30.445 -6.995 11.776 1.00 83.81 192 ARG A CA 1
ATOM 1466 C C . ARG A 1 192 ? 29.168 -6.346 12.312 1.00 83.81 192 ARG A C 1
ATOM 1468 O O . ARG A 1 192 ? 28.844 -6.537 13.478 1.00 83.81 192 ARG A O 1
ATOM 1475 N N . GLN A 1 193 ? 28.470 -5.581 11.475 1.00 84.44 193 GLN A N 1
ATOM 1476 C CA . GLN A 1 193 ? 27.244 -4.872 11.844 1.00 84.44 193 GLN A CA 1
ATOM 1477 C C . GLN A 1 193 ? 25.973 -5.644 11.464 1.00 84.44 193 GLN A C 1
ATOM 1479 O O . GLN A 1 193 ? 24.879 -5.162 11.740 1.00 84.44 193 GLN A O 1
ATOM 1484 N N . LEU A 1 194 ? 26.113 -6.826 10.845 1.00 89.62 194 LEU A N 1
ATOM 1485 C CA . LEU A 1 194 ? 25.018 -7.607 10.272 1.00 89.62 194 LEU A CA 1
ATOM 1486 C C . LEU A 1 194 ? 24.091 -6.716 9.425 1.00 89.62 194 LEU A C 1
ATOM 1488 O O . LEU A 1 194 ? 22.913 -6.563 9.720 1.00 89.62 194 LEU A O 1
ATOM 1492 N N . THR A 1 195 ? 24.635 -6.075 8.394 1.00 91.19 195 THR A N 1
ATOM 1493 C CA . THR A 1 195 ? 23.890 -5.157 7.518 1.00 91.19 195 THR A CA 1
ATOM 1494 C C . THR A 1 195 ? 24.340 -5.293 6.067 1.00 91.19 195 THR A C 1
ATOM 1496 O O . THR A 1 195 ? 25.383 -5.878 5.784 1.00 91.19 195 THR A O 1
ATOM 1499 N N . ASP A 1 196 ? 23.568 -4.729 5.142 1.00 92.50 196 ASP A N 1
ATOM 1500 C CA . ASP A 1 196 ? 23.926 -4.598 3.733 1.00 92.50 196 ASP A CA 1
ATOM 1501 C C . ASP A 1 196 ? 24.231 -3.136 3.354 1.00 92.50 196 ASP A C 1
ATOM 1503 O O . ASP A 1 196 ? 23.948 -2.192 4.103 1.00 92.50 196 ASP A O 1
ATOM 1507 N N . LEU A 1 197 ? 24.825 -2.951 2.173 1.00 92.88 197 LEU A N 1
ATOM 1508 C CA . LEU A 1 197 ? 25.272 -1.644 1.700 1.00 92.88 197 LEU A CA 1
ATOM 1509 C C . LEU A 1 197 ? 24.112 -0.689 1.378 1.00 92.88 197 LEU A C 1
ATOM 1511 O O . LEU A 1 197 ? 24.240 0.517 1.597 1.00 92.88 197 LEU A O 1
ATOM 1515 N N . HIS A 1 198 ? 22.978 -1.186 0.881 1.00 93.06 198 HIS A N 1
ATOM 1516 C CA . HIS A 1 198 ? 21.801 -0.360 0.606 1.00 93.06 198 HIS A CA 1
ATOM 1517 C C . HIS A 1 198 ? 21.187 0.178 1.889 1.00 93.06 198 HIS A C 1
ATOM 1519 O O . HIS A 1 198 ? 20.780 1.337 1.905 1.00 93.06 198 HIS A O 1
ATOM 1525 N N . LYS A 1 199 ? 21.144 -0.626 2.957 1.00 90.56 199 LYS A N 1
ATOM 1526 C CA . LYS A 1 199 ? 20.658 -0.189 4.273 1.00 90.56 199 LYS A CA 1
ATOM 1527 C C . LYS A 1 199 ? 21.598 0.811 4.934 1.00 90.56 199 LYS A C 1
ATOM 1529 O O . LYS A 1 199 ? 21.133 1.825 5.446 1.00 90.56 199 LYS A O 1
ATOM 1534 N N . VAL A 1 200 ? 22.909 0.577 4.865 1.00 90.62 200 VAL A N 1
ATOM 1535 C CA . VAL A 1 200 ? 23.921 1.507 5.400 1.00 90.62 200 VAL A CA 1
ATOM 1536 C C . VAL A 1 200 ? 23.848 2.870 4.713 1.00 90.62 200 VAL A C 1
ATOM 1538 O O . VAL A 1 200 ? 23.899 3.901 5.374 1.00 90.62 200 VAL A O 1
ATOM 1541 N N . THR A 1 201 ? 23.688 2.878 3.391 1.00 91.44 201 THR A N 1
ATOM 1542 C CA . THR A 1 201 ? 23.650 4.113 2.592 1.00 91.44 201 THR A CA 1
ATOM 1543 C C . THR A 1 201 ? 22.259 4.744 2.500 1.00 91.44 201 THR A C 1
ATOM 1545 O O . THR A 1 201 ? 22.108 5.777 1.855 1.00 91.44 201 THR A O 1
ATOM 1548 N N . ALA A 1 202 ? 21.233 4.160 3.129 1.00 89.06 202 ALA A N 1
ATOM 1549 C CA . ALA A 1 202 ? 19.844 4.610 2.999 1.00 89.06 202 ALA A CA 1
ATOM 1550 C C . ALA A 1 202 ? 19.611 6.047 3.492 1.00 89.06 202 ALA A C 1
ATOM 1552 O O . ALA A 1 202 ? 18.724 6.725 2.981 1.00 89.06 202 ALA A O 1
ATOM 1553 N N . ASN A 1 203 ? 20.408 6.495 4.467 1.00 86.81 203 ASN A N 1
ATOM 1554 C CA . ASN A 1 203 ? 20.316 7.831 5.060 1.00 86.81 203 ASN A CA 1
ATOM 1555 C C . ASN A 1 203 ? 21.350 8.820 4.497 1.00 86.81 203 ASN A C 1
ATOM 1557 O O . ASN A 1 203 ? 21.408 9.951 4.971 1.00 86.81 203 ASN A O 1
ATOM 1561 N N . PHE A 1 204 ? 22.186 8.399 3.543 1.00 89.62 204 PHE A N 1
ATOM 1562 C CA . PHE A 1 204 ? 23.176 9.287 2.932 1.00 89.62 204 PHE A CA 1
ATOM 1563 C C . PHE A 1 204 ? 22.488 10.224 1.940 1.00 89.62 204 PHE A C 1
ATOM 1565 O O . PHE A 1 204 ? 21.424 9.904 1.401 1.00 89.62 204 PHE A O 1
ATOM 1572 N N . ASP A 1 205 ? 23.138 11.349 1.645 1.00 89.75 205 ASP A N 1
ATOM 1573 C CA . ASP A 1 205 ? 22.757 12.172 0.500 1.00 89.75 205 ASP A CA 1
ATOM 1574 C C . ASP A 1 205 ? 22.736 11.344 -0.802 1.00 89.75 205 ASP A C 1
ATOM 1576 O O . ASP A 1 205 ? 23.514 10.400 -0.971 1.00 89.75 205 ASP A O 1
ATOM 1580 N N . SER A 1 206 ? 21.839 11.693 -1.727 1.00 86.81 206 SER A N 1
ATOM 1581 C CA . SER A 1 206 ? 21.592 10.931 -2.957 1.00 86.81 206 SER A CA 1
ATOM 1582 C C . SER A 1 206 ? 22.848 10.765 -3.823 1.00 86.81 206 SER A C 1
ATOM 1584 O O . SER A 1 206 ? 23.093 9.675 -4.363 1.00 86.81 206 SER A O 1
ATOM 1586 N N . ASP A 1 207 ? 23.668 11.812 -3.937 1.00 90.19 207 ASP A N 1
ATOM 1587 C CA . ASP A 1 207 ? 24.874 11.777 -4.765 1.00 90.19 207 ASP A CA 1
ATOM 1588 C C . ASP A 1 207 ? 25.957 10.924 -4.105 1.00 90.19 207 ASP A C 1
ATOM 1590 O O . ASP A 1 207 ? 26.581 10.079 -4.759 1.00 90.19 207 ASP A O 1
ATOM 1594 N N . LEU A 1 208 ? 26.124 11.068 -2.787 1.00 91.12 208 LEU A N 1
ATOM 1595 C CA . LEU A 1 208 ? 27.065 10.258 -2.018 1.00 91.12 208 LEU A CA 1
ATOM 1596 C C . LEU A 1 208 ? 26.665 8.777 -2.011 1.00 91.12 208 LEU A C 1
ATOM 1598 O O . LEU A 1 208 ? 27.508 7.904 -2.223 1.00 91.12 208 LEU A O 1
ATOM 1602 N N . ARG A 1 209 ? 25.376 8.477 -1.825 1.00 92.31 209 ARG A N 1
ATOM 1603 C CA . ARG A 1 209 ? 24.822 7.119 -1.913 1.00 92.31 209 ARG A CA 1
ATOM 1604 C C . ARG A 1 209 ? 25.134 6.489 -3.267 1.00 92.31 209 ARG A C 1
ATOM 1606 O O . ARG A 1 209 ? 25.604 5.351 -3.324 1.00 92.31 209 ARG A O 1
ATOM 1613 N N . THR A 1 210 ? 24.910 7.236 -4.348 1.00 92.69 210 THR A N 1
ATOM 1614 C CA . THR A 1 210 ? 25.215 6.799 -5.715 1.00 92.69 210 THR A CA 1
ATOM 1615 C C . THR A 1 210 ? 26.708 6.540 -5.900 1.00 92.69 210 THR A C 1
ATOM 1617 O O . THR A 1 210 ? 27.077 5.494 -6.432 1.00 92.69 210 THR A O 1
ATOM 1620 N N . GLU A 1 211 ? 27.573 7.442 -5.425 1.00 94.06 211 GLU A N 1
ATOM 1621 C CA . GLU A 1 211 ? 29.032 7.289 -5.475 1.00 94.06 211 GLU A CA 1
ATOM 1622 C C . GLU A 1 211 ? 29.499 6.017 -4.750 1.00 94.06 211 GLU A C 1
ATOM 1624 O O . GLU A 1 211 ? 30.285 5.240 -5.304 1.00 94.06 211 GLU A O 1
ATOM 1629 N N . VAL A 1 212 ? 29.006 5.788 -3.529 1.00 95.31 212 VAL A N 1
ATOM 1630 C CA . VAL A 1 212 ? 29.391 4.646 -2.689 1.00 95.31 212 VAL A CA 1
ATOM 1631 C C . VAL A 1 212 ? 28.950 3.326 -3.316 1.00 95.31 212 VAL A C 1
ATOM 1633 O O . VAL A 1 212 ? 29.778 2.428 -3.492 1.00 95.31 212 VAL A O 1
ATOM 1636 N N . LEU A 1 213 ? 27.670 3.211 -3.691 1.00 95.00 213 LEU A N 1
ATOM 1637 C CA . LEU A 1 213 ? 27.131 2.002 -4.319 1.00 95.00 213 LEU A CA 1
ATOM 1638 C C . LEU A 1 213 ? 27.864 1.698 -5.627 1.00 95.00 213 LEU A C 1
ATOM 1640 O O . LEU A 1 213 ? 28.337 0.576 -5.820 1.00 95.00 213 LEU A O 1
ATOM 1644 N N . ARG A 1 214 ? 28.035 2.704 -6.492 1.00 95.62 214 ARG A N 1
ATOM 1645 C CA . ARG A 1 214 ? 28.736 2.541 -7.766 1.00 95.62 214 ARG A CA 1
ATOM 1646 C C . ARG A 1 214 ? 30.160 2.044 -7.567 1.00 95.62 214 ARG A C 1
ATOM 1648 O O . ARG A 1 214 ? 30.545 1.063 -8.193 1.00 95.62 214 ARG A O 1
ATOM 1655 N N . SER A 1 215 ? 30.918 2.677 -6.674 1.00 96.56 215 SER A N 1
ATOM 1656 C CA . SER A 1 215 ? 32.319 2.314 -6.436 1.00 96.56 215 SER A CA 1
ATOM 1657 C C . SER A 1 215 ? 32.463 0.890 -5.891 1.00 96.56 215 SER A C 1
ATOM 1659 O O . SER A 1 215 ? 33.377 0.161 -6.282 1.00 96.56 215 SER A O 1
ATOM 1661 N N . TYR A 1 216 ? 31.538 0.464 -5.025 1.00 96.50 216 TYR A N 1
ATOM 1662 C CA . TYR A 1 216 ? 31.504 -0.903 -4.506 1.00 96.50 216 TYR A CA 1
ATOM 1663 C C . TYR A 1 216 ? 31.206 -1.934 -5.604 1.00 96.50 216 TYR A C 1
ATOM 1665 O O . TYR A 1 216 ? 31.898 -2.950 -5.699 1.00 96.50 216 TYR A O 1
ATOM 1673 N N . TYR A 1 217 ? 30.209 -1.680 -6.458 1.00 95.69 217 TYR A N 1
ATOM 1674 C CA . TYR A 1 217 ? 29.858 -2.599 -7.545 1.00 95.69 217 TYR A CA 1
ATOM 1675 C C . TYR A 1 217 ? 30.859 -2.567 -8.709 1.00 95.69 217 TYR A C 1
ATOM 1677 O O . TYR A 1 217 ? 31.042 -3.589 -9.371 1.00 95.69 217 TYR A O 1
ATOM 1685 N N . ASP A 1 218 ? 31.558 -1.450 -8.933 1.00 94.75 218 ASP A N 1
ATOM 1686 C CA . ASP A 1 218 ? 32.667 -1.368 -9.894 1.00 94.75 218 ASP A CA 1
ATOM 1687 C C . ASP A 1 218 ? 33.794 -2.315 -9.455 1.00 94.75 218 ASP A C 1
ATOM 1689 O O . ASP A 1 218 ? 34.280 -3.124 -10.250 1.00 94.75 218 ASP A O 1
ATOM 1693 N N . ALA A 1 219 ? 34.152 -2.283 -8.167 1.00 93.75 219 ALA A N 1
ATOM 1694 C CA . ALA A 1 219 ? 35.108 -3.217 -7.583 1.00 93.75 219 ALA A CA 1
ATOM 1695 C C . ALA A 1 219 ? 34.641 -4.675 -7.683 1.00 93.75 219 ALA A C 1
ATOM 1697 O O . ALA A 1 219 ? 35.424 -5.529 -8.099 1.00 93.75 219 ALA A O 1
ATOM 1698 N N . LEU A 1 220 ? 33.370 -4.955 -7.367 1.00 92.94 220 LEU A N 1
ATOM 1699 C CA . LEU A 1 220 ? 32.796 -6.298 -7.483 1.00 92.94 220 LEU A CA 1
ATOM 1700 C C . LEU A 1 220 ? 32.973 -6.862 -8.898 1.00 92.94 220 LEU A C 1
ATOM 1702 O O . LEU A 1 220 ? 33.515 -7.951 -9.055 1.00 92.94 220 LEU A O 1
ATOM 1706 N N . VAL A 1 221 ? 32.565 -6.117 -9.929 1.00 92.06 221 VAL A N 1
ATOM 1707 C CA . VAL A 1 221 ? 32.618 -6.593 -11.322 1.00 92.06 221 VAL A CA 1
ATOM 1708 C C . VAL A 1 221 ? 34.052 -6.783 -11.812 1.00 92.06 221 VAL A C 1
ATOM 1710 O O . VAL A 1 221 ? 34.328 -7.733 -12.548 1.00 92.06 221 VAL A O 1
ATOM 1713 N N . VAL A 1 222 ? 34.988 -5.917 -11.408 1.00 90.19 222 VAL A N 1
ATOM 1714 C CA . VAL A 1 222 ? 36.414 -6.103 -11.727 1.00 90.19 222 VAL A CA 1
ATOM 1715 C C . VAL A 1 222 ? 36.951 -7.386 -11.087 1.00 90.19 222 VAL A C 1
ATOM 1717 O O . VAL A 1 222 ? 37.629 -8.160 -11.764 1.00 90.19 222 VAL A O 1
ATOM 1720 N N . LEU A 1 223 ? 36.601 -7.655 -9.826 1.00 87.38 223 LEU A N 1
ATOM 1721 C CA . LEU A 1 223 ? 36.992 -8.880 -9.124 1.00 87.38 223 LEU A CA 1
ATOM 1722 C C . LEU A 1 223 ? 36.344 -10.136 -9.730 1.00 87.38 223 LEU A C 1
ATOM 1724 O O . LEU A 1 223 ? 37.023 -11.146 -9.894 1.00 87.38 223 LEU A O 1
ATOM 1728 N N . GLU A 1 224 ? 35.068 -10.083 -10.129 1.00 87.44 224 GLU A N 1
ATOM 1729 C CA . GLU A 1 224 ? 34.394 -11.194 -10.820 1.00 87.44 224 GLU A CA 1
ATOM 1730 C C . GLU A 1 224 ? 35.086 -11.561 -12.139 1.00 87.44 224 GLU A C 1
ATOM 1732 O O . GLU A 1 224 ? 35.206 -12.742 -12.453 1.00 87.44 224 GLU A O 1
ATOM 1737 N N . ARG A 1 225 ? 35.566 -10.569 -12.901 1.00 84.38 225 ARG A N 1
ATOM 1738 C CA . ARG A 1 225 ? 36.310 -10.795 -14.154 1.00 84.38 225 ARG A CA 1
ATOM 1739 C C . ARG A 1 225 ? 37.718 -11.339 -13.926 1.00 84.38 225 ARG A C 1
ATOM 1741 O O . ARG A 1 225 ? 38.254 -12.001 -14.810 1.00 84.38 225 ARG A O 1
ATOM 1748 N N . ALA A 1 226 ? 38.330 -11.010 -12.790 1.00 77.25 226 ALA A N 1
ATOM 1749 C CA . ALA A 1 226 ? 39.654 -11.495 -12.414 1.00 77.25 226 ALA A CA 1
ATOM 1750 C C . ALA A 1 226 ? 39.623 -12.924 -11.838 1.00 77.25 226 ALA A C 1
ATOM 1752 O O . ALA A 1 226 ? 40.655 -13.596 -11.826 1.00 77.25 226 ALA A O 1
ATOM 1753 N N . ALA A 1 227 ? 38.459 -13.399 -11.380 1.00 72.88 227 ALA A N 1
ATOM 1754 C CA . ALA A 1 227 ? 38.273 -14.762 -10.893 1.00 72.88 227 ALA A CA 1
ATOM 1755 C C . ALA A 1 227 ? 38.430 -15.796 -12.029 1.00 72.88 227 ALA A C 1
ATOM 1757 O O . ALA A 1 227 ? 37.942 -15.603 -13.142 1.00 72.88 227 ALA A O 1
ATOM 1758 N N . GLY A 1 228 ? 39.113 -16.912 -11.747 1.00 62.34 228 GLY A N 1
ATOM 1759 C CA . GLY A 1 228 ? 39.391 -17.992 -12.706 1.00 62.34 228 GLY A CA 1
ATOM 1760 C C . GLY A 1 228 ? 38.953 -19.367 -12.190 1.00 62.34 228 GLY A C 1
ATOM 1761 O O . GLY A 1 228 ? 38.544 -19.501 -11.041 1.00 62.34 228 GLY A O 1
ATOM 1762 N N . SER A 1 229 ? 39.054 -20.403 -13.027 1.00 50.22 229 SER A N 1
ATOM 1763 C CA . SER A 1 229 ? 38.561 -21.766 -12.742 1.00 50.22 229 SER A CA 1
ATOM 1764 C C . SER A 1 229 ? 39.659 -22.841 -12.578 1.00 50.22 229 SER A C 1
ATOM 1766 O O . SER A 1 229 ? 39.379 -24.027 -12.728 1.00 50.22 229 SER A O 1
ATOM 1768 N N . GLY A 1 230 ? 40.907 -22.456 -12.274 1.00 49.38 230 GLY A N 1
ATOM 1769 C CA . GLY A 1 230 ? 42.051 -23.375 -12.102 1.00 49.38 230 GLY A CA 1
ATOM 1770 C C . GLY A 1 230 ? 42.551 -23.533 -10.655 1.00 49.38 230 GLY A C 1
ATOM 1771 O O . GLY A 1 230 ? 42.146 -22.790 -9.763 1.00 49.38 230 GLY A O 1
ATOM 1772 N N . GLU A 1 231 ? 43.475 -24.472 -10.415 1.00 34.91 231 GLU A N 1
ATOM 1773 C CA . GLU A 1 231 ? 44.196 -24.582 -9.133 1.00 34.91 231 GLU A CA 1
ATOM 1774 C C . GLU A 1 231 ? 45.000 -23.299 -8.853 1.00 34.91 231 GLU A C 1
ATOM 1776 O O . GLU A 1 231 ? 45.802 -22.860 -9.679 1.00 34.91 231 GLU A O 1
ATOM 1781 N N . GLY A 1 232 ? 44.762 -22.674 -7.694 1.00 48.66 232 GLY A N 1
ATOM 1782 C CA . GLY A 1 232 ? 45.328 -21.367 -7.334 1.00 48.66 232 GLY A CA 1
ATOM 1783 C C . GLY A 1 232 ? 44.564 -20.157 -7.891 1.00 48.66 232 GLY A C 1
ATOM 1784 O O . GLY A 1 232 ? 45.061 -19.037 -7.784 1.00 48.66 232 GLY A O 1
ATOM 1785 N N . ALA A 1 233 ? 43.380 -20.356 -8.485 1.00 52.75 233 ALA A N 1
ATOM 1786 C CA . ALA A 1 233 ? 42.521 -19.264 -8.924 1.00 52.75 233 ALA A CA 1
ATOM 1787 C C . ALA A 1 233 ? 41.769 -18.605 -7.758 1.00 52.75 233 ALA A C 1
ATOM 1789 O O . ALA A 1 233 ? 41.437 -19.218 -6.744 1.00 52.75 233 ALA A O 1
ATOM 1790 N N . VAL A 1 234 ? 41.498 -17.318 -7.928 1.00 56.97 234 VAL A N 1
ATOM 1791 C CA . VAL A 1 234 ? 40.836 -16.467 -6.942 1.00 56.97 234 VAL A CA 1
ATOM 1792 C C . VAL A 1 234 ? 39.366 -16.835 -6.863 1.00 56.97 234 VAL A C 1
ATOM 1794 O O . VAL A 1 234 ? 38.683 -16.890 -7.888 1.00 56.97 234 VAL A O 1
ATOM 1797 N N . GLN A 1 235 ? 38.876 -17.064 -5.646 1.00 64.62 235 GLN A N 1
ATOM 1798 C CA . GLN A 1 235 ? 37.467 -17.341 -5.424 1.00 64.62 235 GLN A CA 1
ATOM 1799 C C . GLN A 1 235 ? 36.629 -16.141 -5.871 1.00 64.62 235 GLN A C 1
ATOM 1801 O O . GLN A 1 235 ? 36.924 -14.995 -5.527 1.00 64.62 235 GLN A O 1
ATOM 1806 N N . LYS A 1 236 ? 35.576 -16.413 -6.647 1.00 72.75 236 LYS A N 1
ATOM 1807 C CA . LYS A 1 236 ? 34.630 -15.385 -7.080 1.00 72.75 236 LYS A CA 1
ATOM 1808 C C . LYS A 1 236 ? 34.093 -14.638 -5.844 1.00 72.75 236 LYS A C 1
ATOM 1810 O O . LYS A 1 236 ? 33.670 -15.309 -4.898 1.00 72.75 236 LYS A O 1
ATOM 1815 N N . PRO A 1 237 ? 34.090 -13.291 -5.831 1.00 79.50 237 PRO A N 1
ATOM 1816 C CA . PRO A 1 237 ? 33.526 -12.541 -4.715 1.00 79.50 237 PRO A CA 1
ATOM 1817 C C . PRO A 1 237 ? 32.054 -12.924 -4.523 1.00 79.50 237 PRO A C 1
ATOM 1819 O O . PRO A 1 237 ? 31.290 -12.995 -5.488 1.00 79.50 237 PRO A O 1
ATOM 1822 N N . ALA A 1 238 ? 31.667 -13.191 -3.277 1.00 80.38 238 ALA A N 1
ATOM 1823 C CA . ALA A 1 238 ? 30.311 -13.585 -2.916 1.00 80.38 238 ALA A CA 1
ATOM 1824 C C . ALA A 1 238 ? 29.666 -12.497 -2.056 1.00 80.38 238 ALA A C 1
ATOM 1826 O O . ALA A 1 238 ? 30.214 -12.110 -1.023 1.00 80.38 238 ALA A O 1
ATOM 1827 N N . LEU A 1 239 ? 28.499 -12.015 -2.484 1.00 89.69 239 LEU A N 1
ATOM 1828 C CA . LEU A 1 239 ? 27.658 -11.139 -1.673 1.00 89.69 239 LEU A CA 1
ATOM 1829 C C . LEU A 1 239 ? 26.821 -11.976 -0.706 1.00 89.69 239 LEU A C 1
ATOM 1831 O O . LEU A 1 239 ? 26.432 -13.105 -1.015 1.00 89.69 239 LEU A O 1
ATOM 1835 N N . GLN A 1 240 ? 26.516 -11.411 0.459 1.00 89.12 240 GLN A N 1
ATOM 1836 C CA . GLN A 1 240 ? 25.591 -12.038 1.392 1.00 89.12 240 GLN A CA 1
ATOM 1837 C C . GLN A 1 240 ? 24.171 -11.988 0.817 1.00 89.12 240 GLN A C 1
ATOM 1839 O O . GLN A 1 240 ? 23.665 -10.918 0.489 1.00 89.12 240 GLN A O 1
ATOM 1844 N N . THR A 1 241 ? 23.517 -13.146 0.707 1.00 94.50 241 THR A N 1
ATOM 1845 C CA . THR A 1 241 ? 22.119 -13.197 0.272 1.00 94.50 241 THR A CA 1
ATOM 1846 C C . THR A 1 241 ? 21.210 -12.593 1.350 1.00 94.50 241 THR A C 1
ATOM 1848 O O . THR A 1 241 ? 21.299 -13.014 2.508 1.00 94.50 241 THR A O 1
ATOM 1851 N N . PRO A 1 242 ? 20.296 -11.675 0.989 1.00 96.56 242 PRO A N 1
ATOM 1852 C CA . PRO A 1 242 ? 19.328 -11.092 1.914 1.00 96.56 242 PRO A CA 1
ATOM 1853 C C . PRO A 1 242 ? 18.515 -12.133 2.689 1.00 96.56 242 PRO A C 1
ATOM 1855 O O . PRO A 1 242 ? 18.252 -13.246 2.205 1.00 96.56 242 PRO A O 1
ATOM 1858 N N . LEU A 1 243 ? 18.082 -11.776 3.901 1.00 97.44 243 LEU A N 1
ATOM 1859 C CA . LEU A 1 243 ? 17.400 -12.708 4.799 1.00 97.44 243 LEU A CA 1
ATOM 1860 C C . LEU A 1 243 ? 16.062 -13.164 4.212 1.00 97.44 243 LEU A C 1
ATOM 1862 O O . LEU A 1 243 ? 15.761 -14.356 4.253 1.00 97.44 243 LEU A O 1
ATOM 1866 N N . LEU A 1 244 ? 15.296 -12.259 3.592 1.00 97.81 244 LEU A N 1
ATOM 1867 C CA . LEU A 1 244 ? 14.028 -12.594 2.933 1.00 97.81 244 LEU A CA 1
ATOM 1868 C C . LEU A 1 244 ? 14.209 -13.686 1.868 1.00 97.81 244 LEU A C 1
ATOM 1870 O O . LEU A 1 244 ? 13.515 -14.704 1.888 1.00 97.81 244 LEU A O 1
ATOM 1874 N N . LEU A 1 245 ? 15.190 -13.508 0.982 1.00 98.12 245 LEU A N 1
ATOM 1875 C CA . LEU A 1 245 ? 15.509 -14.450 -0.094 1.00 98.12 245 LEU A CA 1
ATOM 1876 C C . LEU A 1 245 ? 16.060 -15.779 0.447 1.00 98.12 245 LEU A C 1
ATOM 1878 O O . LEU A 1 245 ? 15.799 -16.846 -0.113 1.00 98.12 245 LEU A O 1
ATOM 1882 N N . SER A 1 246 ? 16.784 -15.739 1.566 1.00 97.81 246 SER A N 1
ATOM 1883 C CA . SER A 1 246 ? 17.263 -16.934 2.268 1.00 97.81 246 SER A CA 1
ATOM 1884 C C . SER A 1 246 ? 16.124 -17.722 2.928 1.00 97.81 246 SER A C 1
ATOM 1886 O O . SER A 1 246 ? 16.104 -18.952 2.866 1.00 97.81 246 SER A O 1
ATOM 1888 N N . LEU A 1 247 ? 15.153 -17.035 3.537 1.00 98.12 247 LEU A N 1
ATOM 1889 C CA . LEU A 1 247 ? 13.951 -17.654 4.104 1.00 98.12 247 LEU A CA 1
ATOM 1890 C C . LEU A 1 247 ? 13.050 -18.231 3.011 1.00 98.12 247 LEU A C 1
ATOM 1892 O O . LEU A 1 247 ? 12.492 -19.311 3.200 1.00 98.12 247 LEU A O 1
ATOM 1896 N N . ALA A 1 248 ? 12.945 -17.558 1.864 1.00 98.00 248 ALA A N 1
ATOM 1897 C CA . ALA A 1 248 ? 12.201 -18.056 0.713 1.00 98.00 248 ALA A CA 1
ATOM 1898 C C . ALA A 1 248 ? 12.802 -19.355 0.157 1.00 98.00 248 ALA A C 1
ATOM 1900 O O . ALA A 1 248 ? 12.079 -20.331 -0.029 1.00 98.00 248 ALA A O 1
ATOM 1901 N N . ALA A 1 249 ? 14.132 -19.436 0.033 1.00 97.44 249 ALA A N 1
ATOM 1902 C CA . ALA A 1 249 ? 14.817 -20.678 -0.342 1.00 97.44 249 ALA A CA 1
ATOM 1903 C C . ALA A 1 249 ? 14.536 -21.837 0.638 1.00 97.44 249 ALA A C 1
ATOM 1905 O O . ALA A 1 249 ? 14.465 -22.997 0.240 1.00 97.44 249 ALA A O 1
ATOM 1906 N N . LYS A 1 250 ? 14.335 -21.522 1.925 1.00 97.50 250 LYS A N 1
ATOM 1907 C CA . LYS A 1 250 ? 13.961 -22.481 2.980 1.00 97.50 250 LYS A CA 1
ATOM 1908 C C . LYS A 1 250 ? 12.446 -22.706 3.100 1.00 97.50 250 LYS A C 1
ATOM 1910 O O . LYS A 1 250 ? 12.024 -23.411 4.013 1.00 97.50 250 LYS A O 1
ATOM 1915 N N . LYS A 1 251 ? 11.628 -22.107 2.224 1.00 96.19 251 LYS A N 1
ATOM 1916 C CA . LYS A 1 251 ? 10.151 -22.142 2.256 1.00 96.19 251 LYS A CA 1
ATOM 1917 C C . LYS A 1 251 ? 9.533 -21.610 3.563 1.00 96.19 251 LYS A C 1
ATOM 1919 O O . LYS A 1 251 ? 8.454 -22.028 3.964 1.00 96.19 251 LYS A O 1
ATOM 1924 N N . GLN A 1 252 ? 10.215 -20.675 4.228 1.00 96.69 252 GLN A N 1
ATOM 1925 C CA . GLN A 1 252 ? 9.754 -19.976 5.443 1.00 96.69 252 GLN A CA 1
ATOM 1926 C C . GLN A 1 252 ? 9.200 -18.567 5.145 1.00 96.69 252 GLN A C 1
ATOM 1928 O O . GLN A 1 252 ? 8.674 -17.874 6.023 1.00 96.69 252 GLN A O 1
ATOM 1933 N N . ALA A 1 253 ? 9.326 -18.119 3.898 1.00 97.31 253 ALA A N 1
ATOM 1934 C CA . ALA A 1 253 ? 8.679 -16.940 3.341 1.00 97.31 253 ALA A CA 1
ATOM 1935 C C . ALA A 1 253 ? 8.211 -17.270 1.916 1.00 97.31 253 ALA A C 1
ATOM 1937 O O . ALA A 1 253 ? 8.852 -18.068 1.235 1.00 97.31 253 ALA A O 1
ATOM 1938 N N . GLY A 1 254 ? 7.107 -16.672 1.477 1.00 97.69 254 GLY A N 1
ATOM 1939 C CA . GLY A 1 254 ? 6.613 -16.798 0.109 1.00 97.69 254 GLY A CA 1
ATOM 1940 C C . GLY A 1 254 ? 6.701 -15.453 -0.593 1.00 97.69 254 GLY A C 1
ATOM 1941 O O . GLY A 1 254 ? 6.105 -14.491 -0.111 1.00 97.69 254 GLY A O 1
ATOM 1942 N N . ILE A 1 255 ? 7.445 -15.381 -1.695 1.00 98.44 255 ILE A N 1
ATOM 1943 C CA . ILE A 1 255 ? 7.635 -14.147 -2.465 1.00 98.44 255 ILE A CA 1
ATOM 1944 C C . ILE A 1 255 ? 6.827 -14.236 -3.754 1.00 98.44 255 ILE A C 1
ATOM 1946 O O . ILE A 1 255 ? 6.929 -15.229 -4.465 1.00 98.44 255 ILE A O 1
ATOM 1950 N N . PHE A 1 256 ? 6.063 -13.201 -4.080 1.00 98.38 256 PHE A N 1
ATOM 1951 C CA . PHE A 1 256 ? 5.399 -13.055 -5.372 1.00 98.38 256 PHE A CA 1
ATOM 1952 C C . PHE A 1 256 ? 5.922 -11.799 -6.077 1.00 98.38 256 PHE A C 1
ATOM 1954 O O . PHE A 1 256 ? 5.985 -10.733 -5.469 1.00 98.38 256 PHE A O 1
ATOM 1961 N N . ALA A 1 257 ? 6.347 -11.910 -7.332 1.00 98.06 257 ALA A N 1
ATOM 1962 C CA . ALA A 1 257 ? 6.900 -10.777 -8.073 1.00 98.06 257 ALA A CA 1
ATOM 1963 C C . ALA A 1 257 ? 5.802 -10.045 -8.852 1.00 98.06 257 ALA A C 1
ATOM 1965 O O . ALA A 1 257 ? 4.972 -10.674 -9.509 1.00 98.06 257 ALA A O 1
ATOM 1966 N N . ILE A 1 258 ? 5.805 -8.715 -8.807 1.00 97.69 258 ILE A N 1
ATOM 1967 C CA . ILE A 1 258 ? 4.896 -7.891 -9.603 1.00 97.69 258 ILE A CA 1
ATOM 1968 C C . ILE A 1 258 ? 5.674 -6.857 -10.411 1.00 97.69 258 ILE A C 1
ATOM 1970 O O . ILE A 1 258 ? 6.667 -6.292 -9.950 1.00 97.69 258 ILE A O 1
ATOM 1974 N N . PHE A 1 259 ? 5.195 -6.615 -11.625 1.00 96.75 259 PHE A N 1
ATOM 1975 C CA . PHE A 1 259 ? 5.728 -5.615 -12.542 1.00 96.75 259 PHE A CA 1
ATOM 1976 C C . PHE A 1 259 ? 4.634 -4.613 -12.910 1.00 96.75 259 PHE A C 1
ATOM 1978 O O . PHE A 1 259 ? 3.468 -4.977 -13.066 1.00 96.75 259 PHE A O 1
ATOM 1985 N N . GLY A 1 260 ? 4.998 -3.337 -13.013 1.00 92.62 260 GLY A N 1
ATOM 1986 C CA . GLY A 1 260 ? 4.067 -2.266 -13.375 1.00 92.62 260 GLY A CA 1
ATOM 1987 C C . GLY A 1 260 ? 3.841 -2.143 -14.882 1.00 92.62 260 GLY A C 1
ATOM 1988 O O . GLY A 1 260 ? 4.395 -2.894 -15.680 1.00 92.62 260 GLY A O 1
ATOM 1989 N N . GLY A 1 261 ? 3.082 -1.129 -15.275 1.00 88.31 261 GLY A N 1
ATOM 1990 C CA . GLY A 1 261 ? 2.914 -0.722 -16.666 1.00 88.31 261 GLY A CA 1
ATOM 1991 C C . GLY A 1 261 ? 2.942 0.797 -16.791 1.00 88.31 261 GLY A C 1
ATOM 1992 O O . GLY A 1 261 ? 3.380 1.500 -15.875 1.00 88.31 261 GLY A O 1
ATOM 1993 N N . GLN A 1 262 ? 2.449 1.307 -17.916 1.00 85.06 262 GLN A N 1
ATOM 1994 C CA . GLN A 1 262 ? 2.196 2.735 -18.072 1.00 85.06 262 GLN A CA 1
ATOM 1995 C C . GLN A 1 262 ? 1.132 3.219 -17.081 1.00 85.06 262 GLN A C 1
ATOM 1997 O O . GLN A 1 262 ? 0.219 2.488 -16.698 1.00 85.06 262 GLN A O 1
ATOM 2002 N N . GLY A 1 263 ? 1.249 4.473 -16.661 1.00 79.75 263 GLY A N 1
ATOM 2003 C CA . GLY A 1 263 ? 0.382 5.079 -15.660 1.00 79.75 263 GLY A CA 1
ATOM 2004 C C . GLY A 1 263 ? 0.747 6.544 -15.483 1.00 79.75 263 GLY A C 1
ATOM 2005 O O . GLY A 1 263 ? 1.121 7.198 -16.442 1.00 79.75 263 GLY A O 1
ATOM 2006 N N . ASN A 1 264 ? 0.704 7.059 -14.256 1.00 69.12 264 ASN A N 1
ATOM 2007 C CA . ASN A 1 264 ? 0.920 8.485 -13.973 1.00 69.12 264 ASN A CA 1
ATOM 2008 C C . ASN A 1 264 ? 2.374 8.987 -14.136 1.00 69.12 264 ASN A C 1
ATOM 2010 O O . ASN A 1 264 ? 2.624 10.164 -13.886 1.00 69.12 264 ASN A O 1
ATOM 2014 N N . ASN A 1 265 ? 3.340 8.124 -14.471 1.00 77.56 265 ASN A N 1
ATOM 2015 C CA . ASN A 1 265 ? 4.766 8.468 -14.479 1.00 77.56 265 ASN A CA 1
ATOM 2016 C C . ASN A 1 265 ? 5.289 8.774 -15.893 1.00 77.56 265 ASN A C 1
ATOM 2018 O O . ASN A 1 265 ? 5.669 7.863 -16.627 1.00 77.56 265 ASN A O 1
ATOM 2022 N N . GLU A 1 266 ? 5.373 10.057 -16.243 1.00 77.00 266 GLU A N 1
ATOM 2023 C CA . GLU A 1 266 ? 5.984 10.534 -17.498 1.00 77.00 266 GLU A CA 1
ATOM 2024 C C . GLU A 1 266 ? 7.520 10.583 -17.441 1.00 77.00 266 GLU A C 1
ATOM 2026 O O . GLU A 1 266 ? 8.187 10.682 -18.468 1.00 77.00 266 GLU A O 1
ATOM 2031 N N . VAL A 1 267 ? 8.100 10.488 -16.241 1.00 83.88 267 VAL A N 1
ATOM 2032 C CA . VAL A 1 267 ? 9.544 10.619 -15.985 1.00 83.88 267 VAL A CA 1
ATOM 2033 C C . VAL A 1 267 ? 10.205 9.276 -15.666 1.00 83.88 267 VAL A C 1
ATOM 2035 O O . VAL A 1 267 ? 11.247 9.218 -15.016 1.00 83.88 267 VAL A O 1
ATOM 2038 N N . TYR A 1 268 ? 9.636 8.174 -16.163 1.00 88.12 268 TYR A N 1
ATOM 2039 C CA . TYR A 1 268 ? 10.157 6.817 -15.953 1.00 88.12 268 TYR A CA 1
ATOM 2040 C C . TYR A 1 268 ? 11.633 6.670 -16.381 1.00 88.12 268 TYR A C 1
ATOM 2042 O O . TYR A 1 268 ? 12.379 5.893 -15.791 1.00 88.12 268 TYR A O 1
ATOM 2050 N N . PHE A 1 269 ? 12.089 7.440 -17.378 1.00 92.81 269 PHE A N 1
ATOM 2051 C CA . PHE A 1 269 ? 13.479 7.402 -17.844 1.00 92.81 269 PHE A CA 1
ATOM 2052 C C . PHE A 1 269 ? 14.468 7.897 -16.780 1.00 92.81 269 PHE A C 1
ATOM 2054 O O . PHE A 1 269 ? 15.627 7.487 -16.776 1.00 92.81 269 PHE A O 1
ATOM 2061 N N . ASP A 1 270 ? 14.032 8.749 -15.852 1.00 91.94 270 ASP A N 1
ATOM 2062 C CA . ASP A 1 270 ? 14.889 9.213 -14.761 1.00 91.94 270 ASP A CA 1
ATOM 2063 C C . ASP A 1 270 ? 15.220 8.073 -13.789 1.00 91.94 270 ASP A C 1
ATOM 2065 O O . ASP A 1 270 ? 16.308 8.055 -13.215 1.00 91.94 270 ASP A O 1
ATOM 2069 N N . GLU A 1 271 ? 14.322 7.093 -13.639 1.00 91.25 271 GLU A N 1
ATOM 2070 C CA . GLU A 1 271 ? 14.595 5.871 -12.874 1.00 91.25 271 GLU A CA 1
ATOM 2071 C C . GLU A 1 271 ? 15.633 4.999 -13.590 1.00 91.25 271 GLU A C 1
ATOM 2073 O O . GLU A 1 271 ? 16.557 4.494 -12.952 1.00 91.25 271 GLU A O 1
ATOM 2078 N N . LEU A 1 272 ? 15.554 4.883 -14.921 1.00 94.25 272 LEU A N 1
ATOM 2079 C CA . LEU A 1 272 ? 16.581 4.198 -15.712 1.00 94.25 272 LEU A CA 1
ATOM 2080 C C . LEU A 1 272 ? 17.943 4.901 -15.608 1.00 94.25 272 LEU A C 1
ATOM 2082 O O . LEU A 1 272 ? 18.970 4.238 -15.454 1.00 94.25 272 LEU A O 1
ATOM 2086 N N . GLN A 1 273 ? 17.957 6.236 -15.654 1.00 94.69 273 GLN A N 1
ATOM 2087 C CA . GLN A 1 273 ? 19.164 7.045 -15.485 1.00 94.69 273 GLN A CA 1
ATOM 2088 C C . GLN A 1 273 ? 19.796 6.843 -14.108 1.00 94.69 273 GLN A C 1
ATOM 2090 O O . GLN A 1 273 ? 21.016 6.718 -14.012 1.00 94.69 273 GLN A O 1
ATOM 2095 N N . GLU A 1 274 ? 18.992 6.786 -13.049 1.00 92.38 274 GLU A N 1
ATOM 2096 C CA . GLU A 1 274 ? 19.473 6.498 -11.699 1.00 92.38 274 GLU A CA 1
ATOM 2097 C C . GLU A 1 274 ? 20.048 5.086 -11.600 1.00 92.38 274 GLU A C 1
ATOM 2099 O O . GLU A 1 274 ? 21.189 4.925 -11.172 1.00 92.38 274 GLU A O 1
ATOM 2104 N N . LEU A 1 275 ? 19.326 4.072 -12.087 1.00 93.81 275 LEU A N 1
ATOM 2105 C CA . LEU A 1 275 ? 19.824 2.695 -12.124 1.00 93.81 275 LEU A CA 1
ATOM 2106 C C . LEU A 1 275 ? 21.155 2.600 -12.877 1.00 93.81 275 LEU A C 1
ATOM 2108 O O . LEU A 1 275 ? 22.090 1.948 -12.410 1.00 93.81 275 LEU A O 1
ATOM 2112 N N . PHE A 1 276 ? 21.272 3.293 -14.009 1.00 95.88 276 PHE A N 1
ATOM 2113 C CA . PHE A 1 276 ? 22.515 3.371 -14.764 1.00 95.88 276 PHE A CA 1
ATOM 2114 C C . PHE A 1 276 ? 23.625 4.104 -14.007 1.00 95.88 276 PHE A C 1
ATOM 2116 O O . PHE A 1 276 ? 24.775 3.671 -14.040 1.00 95.88 276 PHE A O 1
ATOM 2123 N N . ASN A 1 277 ? 23.325 5.210 -13.331 1.00 94.38 277 ASN A N 1
ATOM 2124 C CA . ASN A 1 277 ? 24.323 5.983 -12.598 1.00 94.38 277 ASN A CA 1
ATOM 2125 C C . ASN A 1 277 ? 24.851 5.218 -11.382 1.00 94.38 277 ASN A C 1
ATOM 2127 O O . ASN A 1 277 ? 26.063 5.198 -11.170 1.00 94.38 277 ASN A O 1
ATOM 2131 N N . THR A 1 278 ? 23.967 4.559 -10.636 1.00 93.69 278 THR A N 1
ATOM 2132 C CA . THR A 1 278 ? 24.286 3.837 -9.400 1.00 93.69 278 THR A CA 1
ATOM 2133 C C . THR A 1 278 ? 24.869 2.449 -9.663 1.00 93.69 278 THR A C 1
ATOM 2135 O O . THR A 1 278 ? 25.824 2.056 -9.000 1.00 93.69 278 THR A O 1
ATOM 2138 N N . TYR A 1 279 ? 24.346 1.707 -10.644 1.00 95.25 279 TYR A N 1
ATOM 2139 C CA . TYR A 1 279 ? 24.709 0.303 -10.887 1.00 95.25 279 TYR A CA 1
ATOM 2140 C C . TYR A 1 279 ? 25.370 0.067 -12.243 1.00 95.25 279 TYR A C 1
ATOM 2142 O O . TYR A 1 279 ? 25.414 -1.072 -12.708 1.00 95.25 279 TYR A O 1
ATOM 2150 N N . ARG A 1 280 ? 25.917 1.117 -12.873 1.00 94.31 280 ARG A N 1
ATOM 2151 C CA . ARG A 1 280 ? 26.593 1.079 -14.184 1.00 94.31 280 ARG A CA 1
ATOM 2152 C C . ARG A 1 280 ? 27.335 -0.228 -14.500 1.00 94.31 280 ARG A C 1
ATOM 2154 O O . ARG A 1 280 ? 27.047 -0.802 -15.550 1.00 94.31 280 ARG A O 1
ATOM 2161 N N . PRO A 1 281 ? 28.263 -0.723 -13.659 1.00 91.38 281 PRO A N 1
ATOM 2162 C CA . PRO A 1 281 ? 29.024 -1.937 -13.965 1.00 91.38 281 PRO A CA 1
ATOM 2163 C C . PRO A 1 281 ? 28.167 -3.203 -14.086 1.00 91.38 281 PRO A C 1
ATOM 2165 O O . PRO A 1 281 ? 28.541 -4.105 -14.832 1.00 91.38 281 PRO A O 1
ATOM 2168 N N . LEU A 1 282 ? 27.032 -3.268 -13.385 1.00 94.69 282 LEU A N 1
ATOM 2169 C CA . LEU A 1 282 ? 26.111 -4.408 -13.399 1.00 94.69 282 LEU A CA 1
ATOM 2170 C C . LEU A 1 282 ? 25.176 -4.390 -14.612 1.00 94.69 282 LEU A C 1
ATOM 2172 O O . LEU A 1 282 ? 24.746 -5.444 -15.064 1.00 94.69 282 LEU A O 1
ATOM 2176 N N . VAL A 1 283 ? 24.835 -3.200 -15.115 1.00 96.56 283 VAL A N 1
ATOM 2177 C CA . VAL A 1 283 ? 23.747 -3.027 -16.095 1.00 96.56 283 VAL A CA 1
ATOM 2178 C C . VAL A 1 283 ? 24.220 -2.597 -17.480 1.00 96.56 283 VAL A C 1
ATOM 2180 O O . VAL A 1 283 ? 23.477 -2.742 -18.447 1.00 96.56 283 VAL A O 1
ATOM 2183 N N . ALA A 1 284 ? 25.448 -2.087 -17.618 1.00 95.56 284 ALA A N 1
ATOM 2184 C CA . ALA A 1 284 ? 25.953 -1.595 -18.899 1.00 95.56 284 ALA A CA 1
ATOM 2185 C C . ALA A 1 284 ? 25.876 -2.628 -20.045 1.00 95.56 284 ALA A C 1
ATOM 2187 O O . ALA A 1 284 ? 25.432 -2.228 -21.120 1.00 95.56 284 ALA A O 1
ATOM 2188 N N . PRO A 1 285 ? 26.219 -3.924 -19.859 1.00 95.88 285 PRO A N 1
ATOM 2189 C CA . PRO A 1 285 ? 26.091 -4.918 -20.929 1.00 95.88 285 PRO A CA 1
ATOM 2190 C C . PRO A 1 285 ? 24.647 -5.097 -21.419 1.00 95.88 285 PRO A C 1
ATOM 2192 O O . PRO A 1 285 ? 24.405 -5.124 -22.623 1.00 95.88 285 PRO A O 1
ATOM 2195 N N . LEU A 1 286 ? 23.681 -5.152 -20.492 1.00 97.75 286 LEU A N 1
ATOM 2196 C CA . LEU A 1 286 ? 22.256 -5.224 -20.822 1.00 97.75 286 LEU A CA 1
ATOM 2197 C C . LEU A 1 286 ? 21.815 -3.994 -21.622 1.00 97.75 286 LEU A C 1
ATOM 2199 O O . LEU A 1 286 ? 21.147 -4.129 -22.641 1.00 97.75 286 LEU A O 1
ATOM 2203 N N . LEU A 1 287 ? 22.188 -2.795 -21.167 1.00 98.06 287 LEU A N 1
ATOM 2204 C CA . LEU A 1 287 ? 21.762 -1.541 -21.793 1.00 98.06 287 LEU A CA 1
ATOM 2205 C C . LEU A 1 287 ? 22.382 -1.336 -23.179 1.00 98.06 287 LEU A C 1
ATOM 2207 O O . LEU A 1 287 ? 21.737 -0.753 -24.048 1.00 98.06 287 LEU A O 1
ATOM 2211 N N . GLN A 1 288 ? 23.601 -1.829 -23.404 1.00 97.50 288 GLN A N 1
ATOM 2212 C CA . GLN A 1 288 ? 24.224 -1.846 -24.729 1.00 97.50 288 GLN A CA 1
ATOM 2213 C C . GLN A 1 288 ? 23.469 -2.777 -25.680 1.00 97.50 288 GLN A C 1
ATOM 2215 O O . GLN A 1 288 ? 23.017 -2.318 -26.724 1.00 97.50 288 GLN A O 1
ATOM 2220 N N . ALA A 1 289 ? 23.225 -4.029 -25.278 1.00 98.12 289 ALA A N 1
ATOM 2221 C CA . ALA A 1 289 ? 22.456 -4.982 -26.084 1.00 98.12 289 ALA A CA 1
ATOM 2222 C C . ALA A 1 289 ? 21.019 -4.494 -26.363 1.00 98.12 289 ALA A C 1
ATOM 2224 O O . ALA A 1 289 ? 20.494 -4.657 -27.463 1.00 98.12 289 ALA A O 1
ATOM 2225 N N . ALA A 1 290 ? 20.386 -3.853 -25.376 1.00 98.00 290 ALA A N 1
ATOM 2226 C CA . ALA A 1 290 ? 19.079 -3.225 -25.531 1.00 98.00 290 ALA A CA 1
ATOM 2227 C C . ALA A 1 290 ? 19.108 -2.072 -26.545 1.00 98.00 290 ALA A C 1
ATOM 2229 O O . ALA A 1 290 ? 18.209 -1.976 -27.376 1.00 98.00 290 ALA A O 1
ATOM 2230 N N . THR A 1 291 ? 20.140 -1.223 -26.495 1.00 97.81 291 THR A N 1
ATOM 2231 C CA . THR A 1 291 ? 20.311 -0.101 -27.433 1.00 97.81 291 THR A CA 1
ATOM 2232 C C . THR A 1 291 ? 20.498 -0.612 -28.856 1.00 97.81 291 THR A C 1
ATOM 2234 O O . THR A 1 291 ? 19.737 -0.217 -29.729 1.00 97.81 291 THR A O 1
ATOM 2237 N N . GLU A 1 292 ? 21.408 -1.567 -29.072 1.00 97.94 292 GLU A N 1
ATOM 2238 C CA . GLU A 1 292 ? 21.644 -2.175 -30.391 1.00 97.94 292 GLU A CA 1
ATOM 2239 C C . GLU A 1 292 ? 20.356 -2.769 -30.982 1.00 97.94 292 GLU A C 1
ATOM 2241 O O . GLU A 1 292 ? 20.049 -2.579 -32.160 1.00 97.94 292 GLU A O 1
ATOM 2246 N N . ARG A 1 293 ? 19.552 -3.452 -30.153 1.00 97.62 293 ARG A N 1
ATOM 2247 C CA . ARG A 1 293 ? 18.262 -3.995 -30.591 1.00 97.62 293 ARG A CA 1
ATOM 2248 C C . ARG A 1 293 ? 17.267 -2.898 -30.964 1.00 97.62 293 ARG A C 1
ATOM 2250 O O . ARG A 1 293 ? 16.586 -3.033 -31.977 1.00 97.62 293 ARG A O 1
ATOM 2257 N N . LEU A 1 294 ? 17.129 -1.868 -30.131 1.00 97.62 294 LEU A N 1
ATOM 2258 C CA . LEU A 1 294 ? 16.165 -0.792 -30.357 1.00 97.62 294 LEU A CA 1
ATOM 2259 C C . LEU A 1 294 ? 16.545 0.059 -31.571 1.00 97.62 294 LEU A C 1
ATOM 2261 O O . LEU A 1 294 ? 15.661 0.393 -32.350 1.00 97.62 294 LEU A O 1
ATOM 2265 N N . GLU A 1 295 ? 17.829 0.352 -31.778 1.00 96.75 295 GLU A N 1
ATOM 2266 C CA . GLU A 1 295 ? 18.312 1.057 -32.971 1.00 96.75 295 GLU A CA 1
ATOM 2267 C C . GLU A 1 295 ? 17.983 0.279 -34.251 1.00 96.75 295 GLU A C 1
ATOM 2269 O O . GLU A 1 295 ? 17.398 0.848 -35.170 1.00 96.75 295 GLU A O 1
ATOM 2274 N N . ALA A 1 296 ? 18.244 -1.034 -34.279 1.00 97.31 296 ALA A N 1
ATOM 2275 C CA . ALA A 1 296 ? 17.900 -1.878 -35.426 1.00 97.31 296 ALA A CA 1
ATOM 2276 C C . ALA A 1 296 ? 16.384 -1.901 -35.713 1.00 97.31 296 ALA A C 1
ATOM 2278 O O . ALA A 1 296 ? 15.958 -1.848 -36.865 1.00 97.31 296 ALA A O 1
ATOM 2279 N N . LEU A 1 297 ? 15.556 -1.952 -34.666 1.00 97.06 297 LEU A N 1
ATOM 2280 C CA . LEU A 1 297 ? 14.095 -1.919 -34.793 1.00 97.06 297 LEU A CA 1
ATOM 2281 C C . LEU A 1 297 ? 13.572 -0.559 -35.268 1.00 97.06 297 LEU A C 1
ATOM 2283 O O . LEU A 1 297 ? 12.620 -0.499 -36.048 1.00 97.06 297 LEU A O 1
ATOM 2287 N N . VAL A 1 298 ? 14.184 0.533 -34.811 1.00 96.31 298 VAL A N 1
ATOM 2288 C CA . VAL A 1 298 ? 13.863 1.886 -35.273 1.00 96.31 298 VAL A CA 1
ATOM 2289 C C . VAL A 1 298 ? 14.246 2.066 -36.737 1.00 96.31 298 VAL A C 1
ATOM 2291 O O . VAL A 1 298 ? 13.456 2.634 -37.493 1.00 96.31 298 VAL A O 1
ATOM 2294 N N . GLU A 1 299 ? 15.406 1.563 -37.161 1.00 95.62 299 GLU A N 1
ATOM 2295 C CA . GLU A 1 299 ? 15.821 1.577 -38.567 1.00 95.62 299 GLU A CA 1
ATOM 2296 C C . GLU A 1 299 ? 14.805 0.825 -39.439 1.00 95.62 299 GLU A C 1
ATOM 2298 O O . GLU A 1 299 ? 14.294 1.373 -40.417 1.00 95.62 299 GLU A O 1
ATOM 2303 N N . GLU A 1 300 ? 14.411 -0.384 -39.029 1.00 94.88 300 GLU A N 1
ATOM 2304 C CA . GLU A 1 300 ? 13.385 -1.171 -39.717 1.00 94.88 300 GLU A CA 1
ATOM 2305 C C . GLU A 1 300 ? 12.030 -0.443 -39.768 1.00 94.88 300 GLU A C 1
ATOM 2307 O O . GLU A 1 300 ? 11.362 -0.413 -40.803 1.00 94.88 300 GLU A O 1
ATOM 2312 N N . ALA A 1 301 ? 11.595 0.169 -38.664 1.00 94.00 301 ALA A N 1
ATOM 2313 C CA . ALA A 1 301 ? 10.339 0.913 -38.622 1.00 94.00 301 ALA A CA 1
ATOM 2314 C C . ALA A 1 301 ? 10.377 2.158 -39.522 1.00 94.00 301 ALA A C 1
ATOM 2316 O O . ALA A 1 301 ? 9.401 2.439 -40.218 1.00 94.00 301 ALA A O 1
ATOM 2317 N N . THR A 1 302 ? 11.512 2.857 -39.556 1.00 93.25 302 THR A N 1
ATOM 2318 C CA . THR A 1 302 ? 11.758 4.020 -40.420 1.00 93.25 302 THR A CA 1
ATOM 2319 C C . THR A 1 302 ? 11.666 3.627 -41.895 1.00 93.25 302 THR A C 1
ATOM 2321 O O . THR A 1 302 ? 10.964 4.281 -42.658 1.00 93.25 302 THR A O 1
ATOM 2324 N N . LEU A 1 303 ? 12.279 2.505 -42.294 1.00 93.06 303 LEU A N 1
ATOM 2325 C CA . LEU A 1 303 ? 12.172 1.976 -43.663 1.00 93.06 303 LEU A CA 1
ATOM 2326 C C . LEU A 1 303 ? 10.735 1.589 -44.051 1.00 93.06 303 LEU A C 1
ATOM 2328 O O . LEU A 1 303 ? 10.390 1.590 -45.230 1.00 93.06 303 LEU A O 1
ATOM 2332 N N . ASN A 1 304 ? 9.893 1.293 -43.061 1.00 90.69 304 ASN A N 1
ATOM 2333 C CA . ASN A 1 304 ? 8.483 0.951 -43.231 1.00 90.69 304 ASN A CA 1
ATOM 2334 C C . ASN A 1 304 ? 7.528 2.156 -43.082 1.00 90.69 304 ASN A C 1
ATOM 2336 O O . ASN A 1 304 ? 6.323 1.948 -42.938 1.00 90.69 304 ASN A O 1
ATOM 2340 N N . GLY A 1 305 ? 8.032 3.397 -43.100 1.00 91.19 305 GLY A N 1
ATOM 2341 C CA . GLY A 1 305 ? 7.209 4.615 -43.107 1.00 91.19 305 GLY A CA 1
ATOM 2342 C C . GLY A 1 305 ? 6.748 5.113 -41.731 1.00 91.19 305 GLY A C 1
ATOM 2343 O O . GLY A 1 305 ? 5.737 5.808 -41.638 1.00 91.19 305 GLY A O 1
ATOM 2344 N N . PHE A 1 306 ? 7.434 4.727 -40.649 1.00 90.75 306 PHE A N 1
ATOM 2345 C CA . PHE A 1 306 ? 7.145 5.188 -39.281 1.00 90.75 306 PHE A CA 1
ATOM 2346 C C . PHE A 1 306 ? 8.129 6.267 -38.793 1.00 90.75 306 PHE A C 1
ATOM 2348 O O . PHE A 1 306 ? 8.240 6.491 -37.585 1.00 90.75 306 PHE A O 1
ATOM 2355 N N . GLU A 1 307 ? 8.851 6.950 -39.690 1.00 90.00 307 GLU A N 1
ATOM 2356 C CA . GLU A 1 307 ? 9.926 7.886 -39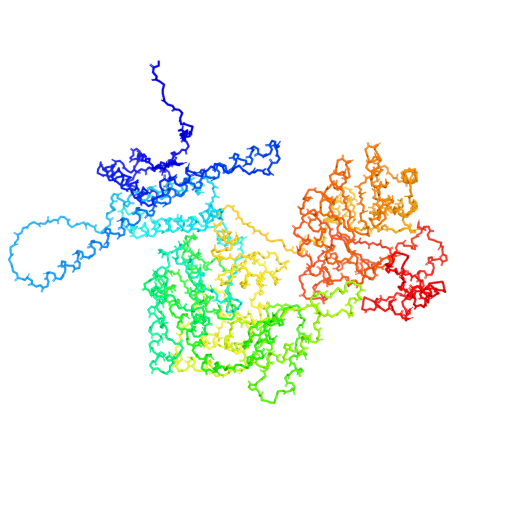.326 1.00 90.00 307 GLU A CA 1
ATOM 2357 C C . GLU A 1 307 ? 9.478 9.012 -38.379 1.00 90.00 307 GLU A C 1
ATOM 2359 O O . GLU A 1 307 ? 10.244 9.451 -37.519 1.00 90.00 307 GLU A O 1
ATOM 2364 N N . SER A 1 308 ? 8.215 9.442 -38.471 1.00 89.38 308 SER A N 1
ATOM 2365 C CA . SER A 1 308 ? 7.657 10.524 -37.654 1.00 89.38 308 SER A CA 1
ATOM 2366 C C . SER A 1 308 ? 7.608 10.205 -36.159 1.00 89.38 308 SER A C 1
ATOM 2368 O O . SER A 1 308 ? 7.573 11.124 -35.343 1.00 89.38 308 SER A O 1
ATOM 2370 N N . TYR A 1 309 ? 7.599 8.922 -35.784 1.00 88.75 309 TYR A N 1
ATOM 2371 C CA . TYR A 1 309 ? 7.570 8.494 -34.383 1.00 88.75 309 TYR A CA 1
ATOM 2372 C C . TYR A 1 309 ? 8.963 8.365 -33.760 1.00 88.75 309 TYR A C 1
ATOM 2374 O O . TYR A 1 309 ? 9.070 8.317 -32.538 1.00 88.75 309 TYR A O 1
ATOM 2382 N N . TYR A 1 310 ? 10.024 8.338 -34.574 1.00 91.88 310 TYR A N 1
ATOM 2383 C CA . TYR A 1 310 ? 11.385 8.013 -34.133 1.00 91.88 310 TYR A CA 1
ATOM 2384 C C . TYR A 1 310 ? 12.410 9.102 -34.482 1.00 91.88 310 TYR A C 1
ATOM 2386 O O . TYR A 1 310 ? 13.572 8.825 -34.782 1.00 91.88 310 TYR A O 1
ATOM 2394 N N . VAL A 1 311 ? 11.994 10.370 -34.422 1.00 91.44 311 VAL A N 1
ATOM 2395 C CA . VAL A 1 311 ? 12.806 11.531 -34.835 1.00 91.44 311 VAL A CA 1
ATOM 2396 C C . VAL A 1 311 ? 14.124 11.691 -34.063 1.00 91.44 311 VAL A C 1
ATOM 2398 O O . VAL A 1 311 ? 15.067 12.282 -34.584 1.00 91.44 311 VAL A O 1
ATOM 2401 N N . HIS A 1 312 ? 14.219 11.148 -32.843 1.00 89.44 312 HIS A N 1
ATOM 2402 C CA . HIS A 1 312 ? 15.444 11.158 -32.031 1.00 89.44 312 HIS A CA 1
ATOM 2403 C C . HIS A 1 312 ? 16.184 9.811 -32.025 1.00 89.44 312 HIS A C 1
ATOM 2405 O O . HIS A 1 312 ? 17.118 9.644 -31.239 1.00 89.44 312 HIS A O 1
ATOM 2411 N N . GLN A 1 313 ? 15.785 8.860 -32.878 1.00 88.81 313 GLN A N 1
ATOM 2412 C CA . GLN A 1 313 ? 16.280 7.480 -32.861 1.00 88.81 313 GLN A CA 1
ATOM 2413 C C . GLN A 1 313 ? 16.066 6.819 -31.479 1.00 88.81 313 GLN A C 1
ATOM 2415 O O . GLN A 1 313 ? 15.188 7.241 -30.713 1.00 88.81 313 GLN A O 1
ATOM 2420 N N . ALA A 1 314 ? 16.835 5.770 -31.168 1.00 91.56 314 ALA A N 1
ATOM 2421 C CA . ALA A 1 314 ? 16.798 5.063 -29.887 1.00 91.56 314 ALA A CA 1
ATOM 2422 C C . ALA A 1 314 ? 18.201 4.757 -29.315 1.00 91.56 314 ALA A C 1
ATOM 2424 O O . ALA A 1 314 ? 18.423 3.666 -28.793 1.00 91.56 314 ALA A O 1
ATOM 2425 N N . ASP A 1 315 ? 19.137 5.722 -29.363 1.00 94.00 315 ASP A N 1
ATOM 2426 C CA . ASP A 1 315 ? 20.471 5.608 -28.730 1.00 94.00 315 ASP A CA 1
ATOM 2427 C C . ASP A 1 315 ? 20.378 5.744 -27.195 1.00 94.00 315 ASP A C 1
ATOM 2429 O O . ASP A 1 315 ? 20.875 6.699 -26.590 1.00 94.00 315 ASP A O 1
ATOM 2433 N N . VAL A 1 316 ? 19.700 4.790 -26.549 1.00 96.00 316 VAL A N 1
ATOM 2434 C CA . VAL A 1 316 ? 19.425 4.797 -25.104 1.00 96.00 316 VAL A CA 1
ATOM 2435 C C . VAL A 1 316 ? 20.717 4.875 -24.297 1.00 96.00 316 VAL A C 1
ATOM 2437 O O . VAL A 1 316 ? 20.827 5.682 -23.374 1.00 96.00 316 VAL A O 1
ATOM 2440 N N . PHE A 1 317 ? 21.719 4.063 -24.640 1.00 96.50 317 PHE A N 1
ATOM 2441 C CA . PHE A 1 317 ? 23.008 4.083 -23.954 1.00 96.50 317 PHE A CA 1
ATOM 2442 C C . PHE A 1 317 ? 23.741 5.421 -24.143 1.00 96.50 317 PHE A C 1
ATOM 2444 O O . PHE A 1 317 ? 24.365 5.925 -23.204 1.00 96.50 317 PHE A O 1
ATOM 2451 N N . GLY A 1 318 ? 23.650 6.035 -25.324 1.00 96.31 318 GLY A N 1
ATOM 2452 C CA . GLY A 1 318 ? 24.161 7.378 -25.574 1.00 96.31 318 GLY A CA 1
ATOM 2453 C C . GLY A 1 318 ? 23.477 8.446 -24.726 1.00 96.31 318 GLY A C 1
ATOM 2454 O O . GLY A 1 318 ? 24.180 9.260 -24.121 1.00 96.31 318 GLY A O 1
ATOM 2455 N N . TRP A 1 319 ? 22.147 8.391 -24.596 1.00 96.62 319 TRP A N 1
ATOM 2456 C CA . TRP A 1 319 ? 21.381 9.294 -23.731 1.00 96.62 319 TRP A CA 1
ATOM 2457 C C . TRP A 1 319 ? 21.807 9.152 -22.266 1.00 96.62 319 TRP A C 1
ATOM 2459 O O . TRP A 1 319 ? 22.074 10.148 -21.600 1.00 96.62 319 TRP A O 1
ATOM 2469 N N . LEU A 1 320 ? 21.949 7.914 -21.780 1.00 96.50 320 LEU A N 1
ATOM 2470 C CA . LEU A 1 320 ? 22.342 7.617 -20.397 1.00 96.50 320 LEU A CA 1
ATOM 2471 C C . LEU A 1 320 ? 23.783 8.040 -20.073 1.00 96.50 320 LEU A C 1
ATOM 2473 O O . LEU A 1 320 ? 24.087 8.425 -18.941 1.00 96.50 320 LEU A O 1
ATOM 2477 N N . THR A 1 321 ? 24.688 7.949 -21.051 1.00 95.56 321 THR A N 1
ATOM 2478 C CA . THR A 1 321 ? 26.099 8.351 -20.908 1.00 95.56 321 THR A CA 1
ATOM 2479 C C . THR A 1 321 ? 26.344 9.840 -21.135 1.00 95.56 321 THR A C 1
ATOM 2481 O O . THR A 1 321 ? 27.430 10.316 -20.805 1.00 95.56 321 THR A O 1
ATOM 2484 N N . GLY A 1 322 ? 25.372 10.566 -21.693 1.00 94.19 322 GLY A N 1
ATOM 2485 C CA . GLY A 1 322 ? 25.535 11.950 -22.138 1.00 94.19 322 GLY A CA 1
ATOM 2486 C C . GLY A 1 322 ? 26.325 12.095 -23.444 1.00 94.19 322 GLY A C 1
ATOM 2487 O O . GLY A 1 322 ? 26.716 13.205 -23.796 1.00 94.19 322 GLY A O 1
ATOM 2488 N N . ARG A 1 323 ? 26.578 10.993 -24.170 1.00 94.69 323 ARG A N 1
ATOM 2489 C CA . ARG A 1 323 ? 27.203 11.028 -25.507 1.00 94.69 323 ARG A CA 1
ATOM 2490 C C . ARG A 1 323 ? 26.282 11.705 -26.521 1.00 94.69 323 ARG A C 1
ATOM 2492 O O . ARG A 1 323 ? 26.755 12.389 -27.423 1.00 94.69 323 ARG A O 1
ATOM 2499 N N . THR A 1 324 ? 24.980 11.496 -26.362 1.00 93.44 324 THR A N 1
ATOM 2500 C CA . THR A 1 324 ? 23.914 12.114 -27.149 1.00 93.44 324 THR A CA 1
ATOM 2501 C C . THR A 1 324 ? 22.946 12.824 -26.206 1.00 93.44 324 THR A C 1
ATOM 2503 O O . THR A 1 324 ? 22.781 12.436 -25.048 1.00 93.44 324 THR A O 1
ATOM 2506 N N . ALA A 1 325 ? 22.336 13.915 -26.677 1.00 93.31 325 ALA A N 1
ATOM 2507 C CA . ALA A 1 325 ? 21.398 14.685 -25.869 1.00 93.31 325 ALA A CA 1
ATOM 2508 C C . ALA A 1 325 ? 20.150 13.846 -25.552 1.00 93.31 325 ALA A C 1
ATOM 2510 O O . ALA A 1 325 ? 19.580 13.218 -26.446 1.00 93.31 325 ALA A O 1
ATOM 2511 N N . LYS A 1 326 ? 19.717 13.861 -24.287 1.00 93.56 326 LYS A N 1
ATOM 2512 C CA . LYS A 1 326 ? 18.475 13.208 -23.858 1.00 93.56 326 LYS A CA 1
ATOM 2513 C C . LYS A 1 326 ? 17.276 13.837 -24.596 1.00 93.56 326 LYS A C 1
ATOM 2515 O O . LYS A 1 326 ? 17.156 15.066 -24.577 1.00 93.56 326 LYS A O 1
ATOM 2520 N N . PRO A 1 327 ? 16.381 13.037 -25.204 1.00 94.06 327 PRO A N 1
ATOM 2521 C CA . PRO A 1 327 ? 15.174 13.557 -25.839 1.00 94.06 327 PRO A CA 1
ATOM 2522 C C . PRO A 1 327 ? 14.219 14.250 -24.847 1.00 94.06 327 PRO A C 1
ATOM 2524 O O . PRO A 1 327 ? 14.263 13.965 -23.645 1.00 94.06 327 PRO A O 1
ATOM 2527 N N . PRO A 1 328 ? 13.312 15.120 -25.330 1.00 92.88 328 PRO A N 1
ATOM 2528 C CA . PRO A 1 328 ? 12.273 15.727 -24.499 1.00 92.88 328 PRO A CA 1
ATOM 2529 C C . PRO A 1 328 ? 11.362 14.687 -23.833 1.00 92.88 328 PRO A C 1
ATOM 2531 O O . PRO A 1 328 ? 11.104 13.621 -24.395 1.00 92.88 328 PRO A O 1
ATOM 2534 N N . ALA A 1 329 ? 10.805 15.027 -22.666 1.00 90.69 329 ALA A N 1
ATOM 2535 C CA . ALA A 1 329 ? 9.909 14.137 -21.920 1.00 90.69 329 ALA A CA 1
ATOM 2536 C C . ALA A 1 329 ? 8.685 13.696 -22.743 1.00 90.69 329 ALA A C 1
ATOM 2538 O O . ALA A 1 329 ? 8.317 12.529 -22.701 1.00 90.69 329 ALA A O 1
ATOM 2539 N N . SER A 1 330 ? 8.120 14.584 -23.566 1.00 88.56 330 SER A N 1
ATOM 2540 C CA . SER A 1 330 ? 6.994 14.268 -24.455 1.00 88.56 330 SER A CA 1
ATOM 2541 C C . SER A 1 330 ? 7.324 13.200 -25.504 1.00 88.56 330 SER A C 1
ATOM 2543 O O . SER A 1 330 ? 6.470 12.382 -25.837 1.00 88.56 330 SER A O 1
ATOM 2545 N N . TYR A 1 331 ? 8.565 13.160 -26.001 1.00 90.75 331 TYR A N 1
ATOM 2546 C CA . TYR A 1 331 ? 9.013 12.112 -26.919 1.00 90.75 331 TYR A CA 1
ATOM 2547 C C . TYR A 1 331 ? 9.158 10.771 -26.198 1.00 90.75 331 TYR A C 1
ATOM 2549 O O . TYR A 1 331 ? 8.680 9.751 -26.690 1.00 90.75 331 TYR A O 1
ATOM 2557 N N . LEU A 1 332 ? 9.765 10.773 -25.007 1.00 92.31 332 LEU A N 1
ATOM 2558 C CA . LEU A 1 332 ? 9.901 9.568 -24.185 1.00 92.31 332 LEU A CA 1
ATOM 2559 C C . LEU A 1 332 ? 8.525 9.024 -23.764 1.00 92.31 332 LEU A C 1
ATOM 2561 O O . LEU A 1 332 ? 8.296 7.824 -23.832 1.00 92.31 332 LEU A O 1
ATOM 2565 N N . ALA A 1 333 ? 7.574 9.899 -23.433 1.00 89.44 333 ALA A N 1
ATOM 2566 C CA . ALA A 1 333 ? 6.205 9.524 -23.086 1.00 89.44 333 ALA A CA 1
ATOM 2567 C C . ALA A 1 333 ? 5.396 8.946 -24.267 1.00 89.44 333 ALA A C 1
ATOM 2569 O O . ALA A 1 333 ? 4.369 8.304 -24.047 1.00 89.44 333 ALA A O 1
ATOM 2570 N N . SER A 1 334 ? 5.843 9.126 -25.517 1.00 89.88 334 SER A N 1
ATOM 2571 C CA . SER A 1 334 ? 5.152 8.557 -26.678 1.00 89.88 334 SER A CA 1
ATOM 2572 C C . SER A 1 334 ? 5.116 7.027 -26.608 1.00 89.88 334 SER A C 1
ATOM 2574 O O . SER A 1 334 ? 6.070 6.376 -26.178 1.00 89.88 334 SER A O 1
ATOM 2576 N N . ILE A 1 335 ? 4.002 6.421 -27.019 1.00 90.06 335 ILE A N 1
ATOM 2577 C CA . ILE A 1 335 ? 3.781 4.969 -26.921 1.00 90.06 335 ILE A CA 1
ATOM 2578 C C . ILE A 1 335 ? 4.868 4.127 -27.612 1.00 90.06 335 ILE A C 1
ATOM 2580 O O . ILE A 1 335 ? 5.319 3.155 -26.999 1.00 90.06 335 ILE A O 1
ATOM 2584 N N . PRO A 1 336 ? 5.345 4.480 -28.823 1.00 89.44 336 PRO A N 1
ATOM 2585 C CA . PRO A 1 336 ? 6.373 3.696 -29.506 1.00 89.44 336 PRO A CA 1
ATOM 2586 C C . PRO A 1 336 ? 7.705 3.590 -28.741 1.00 89.44 336 PRO A C 1
ATOM 2588 O O . PRO A 1 336 ? 8.465 2.653 -28.978 1.00 89.44 336 PRO A O 1
ATOM 2591 N N . LEU A 1 337 ? 7.985 4.523 -27.821 1.00 91.75 337 LEU A N 1
ATOM 2592 C CA . LEU A 1 337 ? 9.214 4.577 -27.017 1.00 91.75 337 LEU A CA 1
ATOM 2593 C C . LEU A 1 337 ? 8.961 4.130 -25.572 1.00 91.75 337 LEU A C 1
ATOM 2595 O O . LEU A 1 337 ? 9.731 3.349 -25.013 1.00 91.75 337 LEU A O 1
ATOM 2599 N N . SER A 1 338 ? 7.880 4.599 -24.956 1.00 93.38 338 SER A N 1
ATOM 2600 C CA . SER A 1 338 ? 7.586 4.328 -23.547 1.00 93.38 338 SER A CA 1
ATOM 2601 C C . SER A 1 338 ? 7.351 2.849 -23.256 1.00 93.38 338 SER A C 1
ATOM 2603 O O . SER A 1 338 ? 7.867 2.372 -22.249 1.00 93.38 338 SER A O 1
ATOM 2605 N N . LEU A 1 339 ? 6.676 2.085 -24.128 1.00 93.88 339 LEU A N 1
ATOM 2606 C CA . LEU A 1 339 ? 6.495 0.639 -23.918 1.00 93.88 339 LEU A CA 1
ATOM 2607 C C . LEU A 1 339 ? 7.829 -0.098 -23.728 1.00 93.88 339 LEU A C 1
ATOM 2609 O O . LEU A 1 339 ? 8.053 -0.654 -22.644 1.00 93.88 339 LEU A O 1
ATOM 2613 N N . PRO A 1 340 ? 8.736 -0.104 -24.724 1.00 96.12 340 PRO A N 1
ATOM 2614 C CA . PRO A 1 340 ? 10.005 -0.804 -24.586 1.00 96.12 340 PRO A CA 1
ATOM 2615 C C . PRO A 1 340 ? 10.896 -0.199 -23.496 1.00 96.12 340 PRO A C 1
ATOM 2617 O O . PRO A 1 340 ? 11.550 -0.951 -22.779 1.00 96.12 340 PRO A O 1
ATOM 2620 N N . LEU A 1 341 ? 10.913 1.125 -23.303 1.00 96.50 341 LEU A N 1
ATOM 2621 C CA . LEU A 1 341 ? 11.804 1.743 -22.315 1.00 96.50 341 LEU A CA 1
ATOM 2622 C C . LEU A 1 341 ? 11.328 1.562 -20.865 1.00 96.50 341 LEU A C 1
ATOM 2624 O O . LEU A 1 341 ? 12.163 1.398 -19.974 1.00 96.50 341 LEU A O 1
ATOM 2628 N N . ILE A 1 342 ? 10.018 1.512 -20.606 1.00 95.62 342 ILE A N 1
ATOM 2629 C CA . ILE A 1 342 ? 9.488 1.115 -19.292 1.00 95.62 342 ILE A CA 1
ATOM 2630 C C . ILE A 1 342 ? 9.844 -0.349 -19.025 1.00 95.62 342 ILE A C 1
ATOM 2632 O O . ILE A 1 342 ? 10.360 -0.658 -17.952 1.00 95.62 342 ILE A O 1
ATOM 2636 N N . GLY A 1 343 ? 9.666 -1.238 -20.011 1.00 96.62 343 GLY A N 1
ATOM 2637 C CA . GLY A 1 343 ? 10.097 -2.635 -19.902 1.00 96.62 343 GLY A CA 1
ATOM 2638 C C . GLY A 1 343 ? 11.595 -2.764 -19.606 1.00 96.62 343 GLY A C 1
ATOM 2639 O O . GLY A 1 343 ? 11.983 -3.476 -18.682 1.00 96.62 343 GLY A O 1
ATOM 2640 N N . LEU A 1 344 ? 12.443 -2.009 -20.312 1.00 97.75 344 LEU A N 1
ATOM 2641 C CA . LEU A 1 344 ? 13.886 -1.952 -20.055 1.00 97.75 344 LEU A CA 1
ATOM 2642 C C . LEU A 1 344 ? 14.197 -1.510 -18.625 1.00 97.75 344 LEU A C 1
ATOM 2644 O O . LEU A 1 344 ? 15.071 -2.087 -17.978 1.00 97.75 344 LEU A O 1
ATOM 2648 N N . THR A 1 345 ? 13.476 -0.510 -18.122 1.00 96.00 345 THR A N 1
ATOM 2649 C CA . THR A 1 345 ? 13.652 -0.005 -16.755 1.00 96.00 345 THR A CA 1
ATOM 2650 C C . THR A 1 345 ? 13.338 -1.090 -15.726 1.00 96.00 345 THR A C 1
ATOM 2652 O O . THR A 1 345 ? 14.154 -1.351 -14.843 1.00 96.00 345 THR A O 1
ATOM 2655 N N . GLN A 1 346 ? 12.223 -1.802 -15.895 1.00 95.88 346 GLN A N 1
ATOM 2656 C CA . GLN A 1 346 ? 11.814 -2.906 -15.018 1.00 95.88 346 GLN A CA 1
ATOM 2657 C C . GLN A 1 346 ? 12.811 -4.069 -15.024 1.00 95.88 346 GLN A C 1
ATOM 2659 O O . GLN A 1 346 ? 13.184 -4.597 -13.977 1.00 95.88 346 GLN A O 1
ATOM 2664 N N . LEU A 1 347 ? 13.280 -4.454 -16.211 1.00 97.88 347 LEU A N 1
ATOM 2665 C CA . LEU A 1 347 ? 14.249 -5.535 -16.384 1.00 97.88 347 LEU A CA 1
ATOM 2666 C C . LEU A 1 347 ? 15.620 -5.158 -15.815 1.00 97.88 347 LEU A C 1
ATOM 2668 O O . LEU A 1 347 ? 16.280 -5.982 -15.185 1.00 97.88 347 LEU A O 1
ATOM 2672 N N . THR A 1 348 ? 16.021 -3.895 -15.960 1.00 97.50 348 THR A N 1
ATOM 2673 C CA . THR A 1 348 ? 17.242 -3.364 -15.343 1.00 97.50 348 THR A CA 1
ATOM 2674 C C . THR A 1 348 ? 17.133 -3.389 -13.819 1.00 97.50 348 THR A C 1
ATOM 2676 O O . THR A 1 348 ? 18.052 -3.855 -13.149 1.00 97.50 348 THR A O 1
ATOM 2679 N N . GLN A 1 349 ? 15.997 -2.960 -13.262 1.00 95.69 349 GLN A N 1
ATOM 2680 C CA . GLN A 1 349 ? 15.722 -3.020 -11.825 1.00 95.69 349 GLN A CA 1
ATOM 2681 C C . GLN A 1 349 ? 15.779 -4.461 -11.297 1.00 95.69 349 GLN A C 1
ATOM 2683 O O . GLN A 1 349 ? 16.416 -4.716 -10.274 1.00 95.69 349 GLN A O 1
ATOM 2688 N N . PHE A 1 350 ? 15.168 -5.414 -12.005 1.00 97.25 350 PHE A N 1
ATOM 2689 C CA . PHE A 1 350 ? 15.208 -6.828 -11.635 1.00 97.25 350 PHE A CA 1
ATOM 2690 C C . PHE A 1 350 ? 16.630 -7.412 -11.704 1.00 97.25 350 PHE A C 1
ATOM 2692 O O . PHE A 1 350 ? 17.050 -8.116 -10.781 1.00 97.25 350 PHE A O 1
ATOM 2699 N N . LEU A 1 351 ? 17.410 -7.074 -12.739 1.00 97.75 351 LEU A N 1
ATOM 2700 C CA . LEU A 1 351 ? 18.812 -7.489 -12.848 1.00 97.75 351 LEU A CA 1
ATOM 2701 C C . LEU A 1 351 ? 19.649 -6.949 -11.686 1.00 97.75 351 LEU A C 1
ATOM 2703 O O . LEU A 1 351 ? 20.425 -7.700 -11.092 1.00 97.75 351 LEU A O 1
ATOM 2707 N N . VAL A 1 352 ? 19.470 -5.672 -11.334 1.00 95.94 352 VAL A N 1
ATOM 2708 C CA . VAL A 1 352 ? 20.120 -5.065 -10.166 1.00 95.94 352 VAL A CA 1
ATOM 2709 C C . VAL A 1 352 ? 19.761 -5.841 -8.906 1.00 95.94 352 VAL A C 1
ATOM 2711 O O . VAL A 1 352 ? 20.663 -6.210 -8.161 1.00 95.94 352 VAL A O 1
ATOM 2714 N N . SER A 1 353 ? 18.485 -6.165 -8.688 1.00 96.19 353 SER A N 1
ATOM 2715 C CA . SER A 1 353 ? 18.056 -6.932 -7.515 1.00 96.19 353 SER A CA 1
ATOM 2716 C C . SER A 1 353 ? 18.667 -8.329 -7.450 1.00 96.19 353 SER A C 1
ATOM 2718 O O . SER A 1 353 ? 19.089 -8.748 -6.371 1.00 96.19 353 SER A O 1
ATOM 2720 N N . CYS A 1 354 ? 18.787 -9.027 -8.583 1.00 96.75 354 CYS A N 1
ATOM 2721 C CA . CYS A 1 354 ? 19.485 -10.312 -8.656 1.00 96.75 354 CYS A CA 1
ATOM 2722 C C . CYS A 1 354 ? 20.963 -10.153 -8.275 1.00 96.75 354 CYS A C 1
ATOM 2724 O O . CYS A 1 354 ? 21.439 -10.775 -7.321 1.00 96.75 354 CYS A O 1
ATOM 2726 N N . ARG A 1 355 ? 21.673 -9.261 -8.980 1.00 94.88 355 ARG A N 1
ATOM 2727 C CA . ARG A 1 355 ? 23.122 -9.065 -8.836 1.00 94.88 355 ARG A CA 1
ATOM 2728 C C . ARG A 1 355 ? 23.504 -8.554 -7.453 1.00 94.88 355 ARG A C 1
ATOM 2730 O O . ARG A 1 355 ? 24.422 -9.102 -6.857 1.00 94.88 355 ARG A O 1
ATOM 2737 N N . ALA A 1 356 ? 22.783 -7.571 -6.922 1.00 94.12 356 ALA A N 1
ATOM 2738 C CA . ALA A 1 356 ? 23.006 -7.022 -5.586 1.00 94.12 356 ALA A CA 1
ATOM 2739 C C . ALA A 1 356 ? 22.692 -8.019 -4.459 1.00 94.12 356 ALA A C 1
ATOM 2741 O O . ALA A 1 356 ? 23.278 -7.934 -3.386 1.00 94.12 356 ALA A O 1
ATOM 2742 N N . SER A 1 357 ? 21.817 -8.997 -4.705 1.00 95.12 357 SER A N 1
ATOM 2743 C CA . SER A 1 357 ? 21.523 -10.074 -3.748 1.00 95.12 357 SER A CA 1
ATOM 2744 C C . SER A 1 357 ? 22.514 -11.244 -3.827 1.00 95.12 357 SER A C 1
ATOM 2746 O O . SER A 1 357 ? 22.345 -12.245 -3.126 1.00 95.12 357 SER A O 1
ATOM 2748 N N . GLY A 1 358 ? 23.517 -11.160 -4.710 1.00 93.88 358 GLY A N 1
ATOM 2749 C CA . GLY A 1 358 ? 24.464 -12.243 -4.973 1.00 93.88 358 GLY A CA 1
ATOM 2750 C C . GLY A 1 358 ? 23.845 -13.446 -5.688 1.00 93.88 358 GLY A C 1
ATOM 2751 O O . GLY A 1 358 ? 24.347 -14.557 -5.538 1.00 93.88 358 GLY A O 1
ATOM 2752 N N . LEU A 1 359 ? 22.748 -13.252 -6.428 1.00 96.12 359 LEU A N 1
ATOM 2753 C CA . LEU A 1 359 ? 22.007 -14.320 -7.099 1.00 96.12 359 LEU A CA 1
ATOM 2754 C C . LEU A 1 359 ? 22.049 -14.167 -8.622 1.00 96.12 359 LEU A C 1
ATOM 2756 O O . LEU A 1 359 ? 22.023 -13.067 -9.173 1.00 96.12 359 LEU A O 1
ATOM 2760 N N . THR A 1 360 ? 22.052 -15.303 -9.312 1.00 96.88 360 THR A N 1
ATOM 2761 C CA . THR A 1 360 ? 21.695 -15.363 -10.737 1.00 96.88 360 THR A CA 1
ATOM 2762 C C . THR A 1 360 ? 20.180 -15.178 -10.922 1.00 96.88 360 THR A C 1
ATOM 2764 O O . THR A 1 360 ? 19.422 -15.459 -9.986 1.00 96.88 360 THR A O 1
ATOM 2767 N N . PRO A 1 361 ? 19.708 -14.756 -12.112 1.00 98.25 361 PRO A N 1
ATOM 2768 C CA . PRO A 1 361 ? 18.278 -14.679 -12.424 1.00 98.25 361 PRO A CA 1
ATOM 2769 C C . PRO A 1 361 ? 17.503 -15.963 -12.092 1.00 98.25 361 PRO A C 1
ATOM 2771 O O . PRO A 1 361 ? 16.449 -15.898 -11.463 1.00 98.25 361 PRO A O 1
ATOM 2774 N N . GLY A 1 362 ? 18.066 -17.135 -12.397 1.00 98.31 362 GLY A N 1
ATOM 2775 C CA . GLY A 1 362 ? 17.450 -18.427 -12.104 1.00 98.31 362 GLY A CA 1
ATOM 2776 C C . GLY A 1 362 ? 17.371 -18.724 -10.610 1.00 98.31 362 GLY A C 1
ATOM 2777 O O . GLY A 1 362 ? 16.317 -19.098 -10.108 1.00 98.31 362 GLY A O 1
ATOM 2778 N N . GLN A 1 363 ? 18.445 -18.461 -9.860 1.00 98.06 363 GLN A N 1
ATOM 2779 C CA . GLN A 1 363 ? 18.419 -18.601 -8.401 1.00 98.06 363 GLN A CA 1
ATOM 2780 C C . GLN A 1 363 ? 17.414 -17.648 -7.743 1.00 98.06 363 GLN A C 1
ATOM 2782 O O . GLN A 1 363 ? 16.810 -18.005 -6.728 1.00 98.06 363 GLN A O 1
ATOM 2787 N N . PHE A 1 364 ? 17.246 -16.433 -8.270 1.00 98.25 364 PHE A N 1
ATOM 2788 C CA . PHE A 1 364 ? 16.230 -15.507 -7.778 1.00 98.25 364 PHE A CA 1
ATOM 2789 C C . PHE A 1 364 ? 14.823 -16.035 -8.084 1.00 98.25 364 PHE A C 1
ATOM 2791 O O . PHE A 1 364 ? 13.987 -16.098 -7.184 1.00 98.25 364 PHE A O 1
ATOM 2798 N N . ARG A 1 365 ? 14.578 -16.481 -9.321 1.00 98.06 365 ARG A N 1
ATOM 2799 C CA . ARG A 1 365 ? 13.306 -17.080 -9.747 1.00 98.06 365 ARG A CA 1
ATOM 2800 C C . ARG A 1 365 ? 12.913 -18.283 -8.883 1.00 98.06 365 ARG A C 1
ATOM 2802 O O . ARG A 1 365 ? 11.764 -18.377 -8.471 1.00 98.06 365 ARG A O 1
ATOM 2809 N N . ASP A 1 366 ? 13.852 -19.153 -8.523 1.00 98.00 366 ASP A N 1
ATOM 2810 C CA . ASP A 1 366 ? 13.567 -20.329 -7.683 1.00 98.00 366 ASP A CA 1
ATOM 2811 C C . ASP A 1 366 ? 13.118 -19.962 -6.246 1.00 98.00 366 ASP A C 1
ATOM 2813 O O . ASP A 1 366 ? 12.665 -20.819 -5.485 1.00 98.00 366 ASP A O 1
ATOM 2817 N N . ARG A 1 367 ? 13.243 -18.685 -5.852 1.00 97.94 367 ARG A N 1
ATOM 2818 C CA . ARG A 1 367 ? 12.787 -18.133 -4.564 1.00 97.94 367 ARG A CA 1
ATOM 2819 C C . ARG A 1 367 ? 11.453 -17.392 -4.660 1.00 97.94 367 ARG A C 1
ATOM 2821 O O . ARG A 1 367 ? 10.967 -16.922 -3.630 1.00 97.94 367 ARG A O 1
ATOM 2828 N N . VAL A 1 368 ? 10.857 -17.283 -5.847 1.00 97.31 368 VAL A N 1
ATOM 2829 C CA . VAL A 1 368 ? 9.513 -16.718 -6.018 1.00 97.31 368 VAL A CA 1
ATOM 2830 C C . VAL A 1 368 ? 8.489 -17.824 -6.265 1.00 97.31 368 VAL A C 1
ATOM 2832 O O . VAL A 1 368 ? 8.746 -18.800 -6.962 1.00 97.31 368 VAL A O 1
ATOM 2835 N N . LEU A 1 369 ? 7.303 -17.662 -5.683 1.00 97.62 369 LEU A N 1
ATOM 2836 C CA . LEU A 1 369 ? 6.145 -18.537 -5.879 1.00 97.62 369 LEU A CA 1
ATOM 2837 C C . LEU A 1 369 ? 5.474 -18.317 -7.240 1.00 97.62 369 LEU A C 1
ATOM 2839 O O . LEU A 1 369 ? 4.721 -19.170 -7.697 1.00 97.62 369 LEU A O 1
ATOM 2843 N N . GLY A 1 370 ? 5.709 -17.156 -7.844 1.00 97.88 370 GLY A N 1
ATOM 2844 C CA . GLY A 1 370 ? 5.173 -16.772 -9.137 1.00 97.88 370 GLY A CA 1
ATOM 2845 C C . GLY A 1 370 ? 5.361 -15.285 -9.402 1.00 97.88 370 GLY A C 1
ATOM 2846 O O . GLY A 1 370 ? 5.862 -14.541 -8.548 1.00 97.88 370 GLY A O 1
ATOM 2847 N N . ALA A 1 371 ? 4.944 -14.867 -10.590 1.00 98.38 371 ALA A N 1
ATOM 2848 C CA . ALA A 1 371 ? 4.980 -13.488 -11.032 1.00 98.38 371 ALA A CA 1
ATOM 2849 C C . ALA A 1 371 ? 3.717 -13.099 -11.816 1.00 98.38 371 ALA A C 1
ATOM 2851 O O . ALA A 1 371 ? 3.012 -13.939 -12.378 1.00 98.38 371 ALA A O 1
ATOM 2852 N N . THR A 1 372 ? 3.441 -11.803 -11.892 1.00 98.31 372 THR A N 1
ATOM 2853 C CA . THR A 1 372 ? 2.522 -11.221 -12.879 1.00 98.31 372 THR A CA 1
ATOM 2854 C C . THR A 1 372 ? 2.964 -9.799 -13.193 1.00 98.31 372 THR A C 1
ATOM 2856 O O . THR A 1 372 ? 3.858 -9.254 -12.542 1.00 98.31 372 THR A O 1
ATOM 2859 N N . GLY A 1 373 ? 2.348 -9.178 -14.187 1.00 97.31 373 GLY A N 1
ATOM 2860 C CA . GLY A 1 373 ? 2.623 -7.788 -14.491 1.00 97.31 373 GLY A CA 1
ATOM 2861 C C . GLY A 1 373 ? 1.403 -7.068 -15.018 1.00 97.31 373 GLY A C 1
ATOM 2862 O O . GLY A 1 373 ? 0.609 -7.623 -15.767 1.00 97.31 373 GLY A O 1
ATOM 2863 N N . HIS A 1 374 ? 1.239 -5.828 -14.583 1.00 96.75 374 HIS A N 1
ATOM 2864 C CA . HIS A 1 374 ? 0.126 -4.983 -14.976 1.00 96.75 374 HIS A CA 1
ATOM 2865 C C . HIS A 1 374 ? 0.344 -4.470 -16.400 1.00 96.75 374 HIS A C 1
ATOM 2867 O O . HIS A 1 374 ? 1.375 -3.863 -16.696 1.00 96.75 374 HIS A O 1
ATOM 2873 N N . SER A 1 375 ? -0.623 -4.729 -17.284 1.00 96.19 375 SER A N 1
ATOM 2874 C CA . SER A 1 375 ? -0.534 -4.389 -18.708 1.00 96.19 375 SER A CA 1
ATOM 2875 C C . SER A 1 375 ? 0.763 -4.940 -19.325 1.00 96.19 375 SER A C 1
ATOM 2877 O O . SER A 1 375 ? 1.037 -6.134 -19.219 1.00 96.19 375 SER A O 1
ATOM 2879 N N . GLN A 1 376 ? 1.600 -4.086 -19.917 1.00 95.50 376 GLN A N 1
ATOM 2880 C CA . GLN A 1 376 ? 2.893 -4.460 -20.495 1.00 95.50 376 GLN A CA 1
ATOM 2881 C C . GLN A 1 376 ? 3.874 -5.132 -19.519 1.00 95.50 376 GLN A C 1
ATOM 2883 O O . GLN A 1 376 ? 4.789 -5.826 -19.965 1.00 95.50 376 GLN A O 1
ATOM 2888 N N . GLY A 1 377 ? 3.700 -4.958 -18.202 1.00 97.31 377 GLY A N 1
ATOM 2889 C CA . GLY A 1 377 ? 4.557 -5.580 -17.193 1.00 97.31 377 GLY A CA 1
ATOM 2890 C C . GLY A 1 377 ? 4.561 -7.105 -17.267 1.00 97.31 377 GLY A C 1
ATOM 2891 O O . GLY A 1 377 ? 5.508 -7.738 -16.799 1.00 97.31 377 GLY A O 1
ATOM 2892 N N . ILE A 1 378 ? 3.530 -7.714 -17.872 1.00 98.06 378 ILE A N 1
ATOM 2893 C CA . ILE A 1 378 ? 3.465 -9.165 -18.071 1.00 98.06 378 ILE A CA 1
ATOM 2894 C C . ILE A 1 378 ? 4.690 -9.684 -18.837 1.00 98.06 378 ILE A C 1
ATOM 2896 O O . ILE A 1 378 ? 5.197 -10.758 -18.531 1.00 98.06 378 ILE A O 1
ATOM 2900 N N . VAL A 1 379 ? 5.249 -8.886 -19.755 1.00 98.38 379 VAL A N 1
ATOM 2901 C CA . VAL A 1 379 ? 6.449 -9.257 -20.517 1.00 98.38 379 VAL A CA 1
ATOM 2902 C C . VAL A 1 379 ? 7.671 -9.385 -19.599 1.00 98.38 379 VAL A C 1
ATOM 2904 O O . VAL A 1 379 ? 8.454 -10.321 -19.746 1.00 98.38 379 VAL A O 1
ATOM 2907 N N . ALA A 1 380 ? 7.822 -8.504 -18.606 1.00 98.19 380 ALA A N 1
ATOM 2908 C CA . ALA A 1 380 ? 8.908 -8.603 -17.632 1.00 98.19 380 ALA A CA 1
ATOM 2909 C C . ALA A 1 380 ? 8.740 -9.818 -16.697 1.00 98.19 380 ALA A C 1
ATOM 2911 O O . ALA A 1 380 ? 9.726 -10.479 -16.363 1.00 98.19 380 ALA A O 1
ATOM 2912 N N . ALA A 1 381 ? 7.496 -10.173 -16.351 1.00 98.38 381 ALA A N 1
ATOM 2913 C CA . ALA A 1 381 ? 7.196 -11.399 -15.610 1.00 98.38 381 ALA A CA 1
ATOM 2914 C C . ALA A 1 381 ? 7.605 -12.665 -16.387 1.00 98.38 381 ALA A C 1
ATOM 2916 O O . ALA A 1 381 ? 8.143 -13.596 -15.786 1.00 98.38 381 ALA A O 1
ATOM 2917 N N . LEU A 1 382 ? 7.432 -12.681 -17.717 1.00 98.00 382 LEU A N 1
ATOM 2918 C CA . LEU A 1 382 ? 7.943 -13.765 -18.561 1.00 98.00 382 LEU A CA 1
ATOM 2919 C C . LEU A 1 382 ? 9.469 -13.852 -18.519 1.00 98.00 382 LEU A C 1
ATOM 2921 O O . LEU A 1 382 ? 10.001 -14.935 -18.300 1.00 98.00 382 LEU A O 1
ATOM 2925 N N . VAL A 1 383 ? 10.177 -12.729 -18.671 1.00 98.56 383 VAL A N 1
ATOM 2926 C CA . VAL A 1 383 ? 11.649 -12.732 -18.637 1.00 98.56 383 VAL A CA 1
ATOM 2927 C C . VAL A 1 383 ? 12.172 -13.275 -17.304 1.00 98.56 383 VAL A C 1
ATOM 2929 O O . VAL A 1 383 ? 13.123 -14.059 -17.299 1.00 98.56 383 VAL A O 1
ATOM 2932 N N . LEU A 1 384 ? 11.540 -12.921 -16.179 1.00 98.44 384 LEU A N 1
ATOM 2933 C CA . LEU A 1 384 ? 11.852 -13.511 -14.874 1.00 98.44 384 LEU A CA 1
ATOM 2934 C C . LEU A 1 384 ? 11.668 -15.037 -14.895 1.00 98.44 384 LEU A C 1
ATOM 2936 O O . LEU A 1 384 ? 12.522 -15.769 -14.396 1.00 98.44 384 LEU A O 1
ATOM 2940 N N . ALA A 1 385 ? 10.568 -15.522 -15.472 1.00 98.31 385 ALA A N 1
ATOM 2941 C CA . ALA A 1 385 ? 10.228 -16.941 -15.484 1.00 98.31 385 ALA A CA 1
ATOM 2942 C C . ALA A 1 385 ? 11.116 -17.791 -16.408 1.00 98.31 385 ALA A C 1
ATOM 2944 O O . ALA A 1 385 ? 11.292 -18.979 -16.135 1.00 98.31 385 ALA A O 1
ATOM 2945 N N . THR A 1 386 ? 11.698 -17.208 -17.459 1.00 97.94 386 THR A N 1
ATOM 2946 C CA . THR A 1 386 ? 12.447 -17.945 -18.496 1.00 97.94 386 THR A CA 1
ATOM 2947 C C . THR A 1 386 ? 13.968 -17.848 -18.374 1.00 97.94 386 THR A C 1
ATOM 2949 O O . THR A 1 386 ? 14.677 -18.549 -19.091 1.00 97.94 386 THR A O 1
ATOM 2952 N N . SER A 1 387 ? 14.500 -16.970 -17.519 1.00 98.06 387 SER A N 1
ATOM 2953 C CA . SER A 1 387 ? 15.942 -16.666 -17.475 1.00 98.06 387 SER A CA 1
ATOM 2954 C C . SER A 1 387 ? 16.671 -17.400 -16.354 1.00 98.06 387 SER A C 1
ATOM 2956 O O . SER A 1 387 ? 16.210 -17.375 -15.216 1.00 98.06 387 SER A O 1
ATOM 2958 N N . ASP A 1 388 ? 17.828 -18.003 -16.641 1.00 96.75 388 ASP A N 1
ATOM 2959 C CA . ASP A 1 388 ? 18.620 -18.766 -15.660 1.00 96.75 388 ASP A CA 1
ATOM 2960 C C . ASP A 1 388 ? 19.879 -18.029 -15.198 1.00 96.75 388 ASP A C 1
ATOM 2962 O O . ASP A 1 388 ? 20.181 -17.963 -14.007 1.00 96.75 388 ASP A O 1
ATOM 2966 N N . ASP A 1 389 ? 20.605 -17.444 -16.138 1.00 96.00 389 ASP A N 1
ATOM 2967 C CA . ASP A 1 389 ? 21.872 -16.753 -15.934 1.00 96.00 389 ASP A CA 1
ATOM 2968 C C . ASP A 1 389 ? 21.866 -15.392 -16.643 1.00 96.00 389 ASP A C 1
ATOM 2970 O O . ASP A 1 389 ? 20.885 -14.999 -17.271 1.00 96.00 389 ASP A O 1
ATOM 2974 N N . GLU A 1 390 ? 22.940 -14.621 -16.496 1.00 94.12 390 GLU A N 1
ATOM 2975 C CA . GLU A 1 390 ? 23.022 -13.282 -17.086 1.00 94.12 390 GLU A CA 1
ATOM 2976 C C . GLU A 1 390 ? 22.971 -13.286 -18.630 1.00 94.12 390 GLU A C 1
ATOM 2978 O O . GLU A 1 390 ? 22.222 -12.476 -19.177 1.00 94.12 390 GLU A O 1
ATOM 2983 N N . PRO A 1 391 ? 23.666 -14.189 -19.358 1.00 96.88 391 PRO A N 1
ATOM 2984 C CA . PRO A 1 391 ? 23.526 -14.286 -20.813 1.00 96.88 391 PRO A CA 1
ATOM 2985 C C . PRO A 1 391 ? 22.097 -14.594 -21.280 1.00 96.88 391 PRO A C 1
ATOM 2987 O O . PRO A 1 391 ? 21.564 -13.862 -22.116 1.00 96.88 391 PRO A O 1
ATOM 2990 N N . SER A 1 392 ? 21.452 -15.627 -20.722 1.00 97.50 392 SER A N 1
ATOM 2991 C CA . SER A 1 392 ? 20.066 -15.977 -21.079 1.00 97.50 392 SER A CA 1
ATOM 2992 C C . SER A 1 392 ? 19.074 -14.881 -20.685 1.00 97.50 392 SER A C 1
ATOM 2994 O O . SER A 1 392 ? 18.099 -14.638 -21.396 1.00 97.50 392 SER A O 1
ATOM 2996 N N . PHE A 1 393 ? 19.341 -14.161 -19.593 1.00 98.44 393 PHE A N 1
ATOM 2997 C CA . PHE A 1 393 ? 18.566 -12.988 -19.204 1.00 98.44 393 PHE A CA 1
ATOM 2998 C C . PHE A 1 393 ? 18.675 -11.853 -20.224 1.00 98.44 393 PHE A C 1
ATOM 3000 O O . PHE A 1 393 ? 17.652 -11.304 -20.623 1.00 98.44 393 PHE A O 1
ATOM 3007 N N . ILE A 1 394 ? 19.883 -11.514 -20.688 1.00 98.38 394 ILE A N 1
ATOM 3008 C CA . ILE A 1 394 ? 20.074 -10.486 -21.724 1.00 98.38 394 ILE A CA 1
ATOM 3009 C C . ILE A 1 394 ? 19.365 -10.895 -23.024 1.00 98.38 394 ILE A C 1
ATOM 3011 O O . ILE A 1 394 ? 18.677 -10.070 -23.623 1.00 98.38 394 ILE A O 1
ATOM 3015 N N . GLU A 1 395 ? 19.457 -12.164 -23.431 1.00 97.94 395 GLU A N 1
ATOM 3016 C CA . GLU A 1 395 ? 18.749 -12.679 -24.610 1.00 97.94 395 GLU A CA 1
ATOM 3017 C C . GLU A 1 395 ? 17.223 -12.528 -24.475 1.00 97.94 395 GLU A C 1
ATOM 3019 O O . GLU A 1 395 ? 16.555 -12.017 -25.379 1.00 97.94 395 GLU A O 1
ATOM 3024 N N . ASN A 1 396 ? 16.660 -12.920 -23.328 1.00 98.38 396 ASN A N 1
ATOM 3025 C CA . ASN A 1 396 ? 15.230 -12.775 -23.058 1.00 98.38 396 ASN A CA 1
ATOM 3026 C C . ASN A 1 396 ? 14.801 -11.303 -22.965 1.00 98.38 396 ASN A C 1
ATOM 3028 O O . ASN A 1 396 ? 13.723 -10.960 -23.450 1.00 98.38 396 ASN A O 1
ATOM 3032 N N . CYS A 1 397 ? 15.644 -10.418 -22.428 1.00 98.50 397 CYS A N 1
ATOM 3033 C CA . CYS A 1 397 ? 15.413 -8.974 -22.451 1.00 98.50 397 CYS A CA 1
ATOM 3034 C C . CYS A 1 397 ? 15.342 -8.440 -23.886 1.00 98.50 397 CYS A C 1
ATOM 3036 O O . CYS A 1 397 ? 14.411 -7.717 -24.219 1.00 98.50 397 CYS A O 1
ATOM 3038 N N . VAL A 1 398 ? 16.271 -8.822 -24.764 1.00 98.25 398 VAL A N 1
ATOM 3039 C CA . VAL A 1 398 ? 16.264 -8.404 -26.178 1.00 98.25 398 VAL A CA 1
ATOM 3040 C C . VAL A 1 398 ? 14.986 -8.867 -26.893 1.00 98.25 398 VAL A C 1
ATOM 3042 O O . VAL A 1 398 ? 14.373 -8.081 -27.622 1.00 98.25 398 VAL A O 1
ATOM 3045 N N . LYS A 1 399 ? 14.529 -10.104 -26.639 1.00 97.88 399 LYS A N 1
ATOM 3046 C CA . LYS A 1 399 ? 13.237 -10.617 -27.138 1.00 97.88 399 LYS A CA 1
ATOM 3047 C C . LYS A 1 399 ? 12.057 -9.789 -26.618 1.00 97.88 399 LYS A C 1
ATOM 3049 O O . LYS A 1 399 ? 11.212 -9.367 -27.407 1.00 97.88 399 LYS A O 1
ATOM 3054 N N . ALA A 1 400 ? 12.028 -9.520 -25.313 1.00 98.31 400 ALA A N 1
ATOM 3055 C CA . ALA A 1 400 ? 11.000 -8.721 -24.648 1.00 98.31 400 ALA A CA 1
ATOM 3056 C C . ALA A 1 400 ? 10.911 -7.292 -25.190 1.00 98.31 400 ALA A C 1
ATOM 3058 O O . ALA A 1 400 ? 9.815 -6.814 -25.475 1.00 98.31 400 ALA A O 1
ATOM 3059 N N . LEU A 1 401 ? 12.049 -6.625 -25.385 1.00 98.31 401 LEU A N 1
ATOM 3060 C CA . LEU A 1 401 ? 12.099 -5.277 -25.950 1.00 98.31 401 LEU A CA 1
ATOM 3061 C C . LEU A 1 401 ? 11.608 -5.251 -27.393 1.00 98.31 401 LEU A C 1
ATOM 3063 O O . LEU A 1 401 ? 10.874 -4.338 -27.756 1.00 98.31 401 LEU A O 1
ATOM 3067 N N . GLY A 1 402 ? 11.952 -6.268 -28.191 1.00 97.88 402 GLY A N 1
ATOM 3068 C CA . GLY A 1 402 ? 11.389 -6.428 -29.530 1.00 97.88 402 GLY A CA 1
ATOM 3069 C C . GLY A 1 402 ? 9.867 -6.518 -29.502 1.00 97.88 402 GLY A C 1
ATOM 3070 O O . GLY A 1 402 ? 9.196 -5.783 -30.224 1.00 97.88 402 GLY A O 1
ATOM 3071 N N . LEU A 1 403 ? 9.318 -7.348 -28.613 1.00 98.31 403 LEU A N 1
ATOM 3072 C CA . LEU A 1 403 ? 7.872 -7.525 -28.521 1.00 98.31 403 LEU A CA 1
ATOM 3073 C C . LEU A 1 403 ? 7.182 -6.229 -28.084 1.00 98.31 403 LEU A C 1
ATOM 3075 O O . LEU A 1 403 ? 6.232 -5.791 -28.726 1.00 98.31 403 LEU A O 1
ATOM 3079 N N . LEU A 1 404 ? 7.689 -5.577 -27.036 1.00 98.25 404 LEU A N 1
ATOM 3080 C CA . LEU A 1 404 ? 7.153 -4.306 -26.543 1.00 98.25 404 LEU A CA 1
ATOM 3081 C C . LEU A 1 404 ? 7.238 -3.190 -27.591 1.00 98.25 404 LEU A C 1
ATOM 3083 O O . LEU A 1 404 ? 6.306 -2.396 -27.705 1.00 98.25 404 LEU A O 1
ATOM 3087 N N . PHE A 1 405 ? 8.316 -3.148 -28.379 1.00 97.88 405 PHE A N 1
ATOM 3088 C CA . PHE A 1 405 ? 8.466 -2.210 -29.489 1.00 97.88 405 PHE A CA 1
ATOM 3089 C C . PHE A 1 405 ? 7.377 -2.416 -30.548 1.00 97.88 405 PHE A C 1
ATOM 3091 O O . PHE A 1 405 ? 6.685 -1.462 -30.906 1.00 97.88 405 PHE A O 1
ATOM 3098 N N . HIS A 1 406 ? 7.172 -3.652 -31.020 1.00 97.69 406 HIS A N 1
ATOM 3099 C CA . HIS A 1 406 ? 6.144 -3.937 -32.026 1.00 97.69 406 HIS A CA 1
ATOM 3100 C C . HIS A 1 406 ? 4.727 -3.731 -31.479 1.00 97.69 406 HIS A C 1
ATOM 3102 O O . HIS A 1 406 ? 3.884 -3.186 -32.190 1.00 97.69 406 HIS A O 1
ATOM 3108 N N . ILE A 1 407 ? 4.467 -4.066 -30.210 1.00 97.88 407 ILE A N 1
ATOM 3109 C CA . ILE A 1 407 ? 3.185 -3.760 -29.560 1.00 97.88 407 ILE A CA 1
ATOM 3110 C C . ILE A 1 407 ? 2.938 -2.246 -29.555 1.00 97.88 407 ILE A C 1
ATOM 3112 O O . ILE A 1 407 ? 1.871 -1.805 -29.980 1.00 97.88 407 ILE A O 1
ATOM 3116 N N . GLY A 1 408 ? 3.931 -1.444 -29.156 1.00 96.06 408 GLY A N 1
ATOM 3117 C CA . GLY A 1 408 ? 3.828 0.018 -29.159 1.00 96.06 408 GLY A CA 1
ATOM 3118 C C . GLY A 1 408 ? 3.611 0.594 -30.557 1.00 96.06 408 GLY A C 1
ATOM 3119 O O . GLY A 1 408 ? 2.710 1.410 -30.754 1.00 96.06 408 GLY A O 1
ATOM 3120 N N . LYS A 1 409 ? 4.372 0.113 -31.547 1.00 95.31 409 LYS A N 1
ATOM 3121 C CA . LYS A 1 409 ? 4.230 0.482 -32.964 1.00 95.31 409 LYS A CA 1
ATOM 3122 C C . LYS A 1 409 ? 2.822 0.179 -33.487 1.00 95.31 409 LYS A C 1
ATOM 3124 O O . LYS A 1 409 ? 2.175 1.062 -34.044 1.00 95.31 409 LYS A O 1
ATOM 3129 N N . ARG A 1 410 ? 2.322 -1.049 -33.301 1.00 95.81 410 ARG A N 1
ATOM 3130 C CA . ARG A 1 410 ? 1.003 -1.480 -33.805 1.00 95.81 410 ARG A CA 1
ATOM 3131 C C . ARG A 1 410 ? -0.161 -0.871 -33.032 1.00 95.81 410 ARG A C 1
ATOM 3133 O O . ARG A 1 410 ? -1.198 -0.597 -33.635 1.00 95.81 410 ARG A O 1
ATOM 3140 N N . GLY A 1 411 ? 0.011 -0.601 -31.740 1.00 95.31 411 GLY A N 1
ATOM 3141 C CA . GLY A 1 411 ? -0.942 0.171 -30.945 1.00 95.31 411 GLY A CA 1
ATOM 3142 C C . GLY A 1 411 ? -1.087 1.594 -31.481 1.00 95.31 411 GLY A C 1
ATOM 3143 O O . GLY A 1 411 ? -2.200 2.036 -31.756 1.00 95.31 411 GLY A O 1
ATOM 3144 N N . GLN A 1 412 ? 0.037 2.275 -31.721 1.00 92.81 412 GLN A N 1
ATOM 3145 C CA . GLN A 1 412 ? 0.041 3.637 -32.257 1.00 92.81 412 GLN A CA 1
ATOM 3146 C C . GLN A 1 412 ? -0.483 3.713 -33.701 1.00 92.81 412 GLN A C 1
ATOM 3148 O O . GLN A 1 412 ? -1.173 4.671 -34.040 1.00 92.81 412 GLN A O 1
ATOM 3153 N N . GLU A 1 413 ? -0.198 2.702 -34.530 1.00 93.38 413 GLU A N 1
ATOM 3154 C CA . GLU A 1 413 ? -0.758 2.556 -35.884 1.00 93.38 413 GLU A CA 1
ATOM 3155 C C . GLU A 1 413 ? -2.284 2.381 -35.856 1.00 93.38 413 GLU A C 1
ATOM 3157 O O . GLU A 1 413 ? -2.991 2.927 -36.700 1.00 93.38 413 GLU A O 1
ATOM 3162 N N . SER A 1 414 ? -2.796 1.608 -34.894 1.00 92.81 414 SER A N 1
ATOM 3163 C CA . SER A 1 414 ? -4.231 1.317 -34.778 1.00 92.81 414 SER A CA 1
ATOM 3164 C C . SER A 1 414 ? -5.017 2.490 -34.186 1.00 92.81 414 SER A C 1
ATOM 3166 O O . SER A 1 414 ? -6.192 2.656 -34.503 1.00 92.81 414 SER A O 1
ATOM 3168 N N . PHE A 1 415 ? -4.371 3.321 -33.362 1.00 92.69 415 PHE A N 1
ATOM 3169 C CA . PHE A 1 415 ? -4.976 4.502 -32.751 1.00 92.69 415 PHE A CA 1
ATOM 3170 C C . PHE A 1 415 ? -4.043 5.725 -32.871 1.00 92.69 415 PHE A C 1
ATOM 3172 O O . PHE A 1 415 ? -3.257 6.002 -31.959 1.00 92.69 415 PHE A O 1
ATOM 3179 N N . PRO A 1 416 ? -4.078 6.460 -34.000 1.00 86.38 416 PRO A N 1
ATOM 3180 C CA . PRO A 1 416 ? -3.219 7.622 -34.209 1.00 86.38 416 PRO A CA 1
ATOM 3181 C C . PRO A 1 416 ? -3.604 8.790 -33.292 1.00 86.38 416 PRO A C 1
ATOM 3183 O O . PRO A 1 416 ? -4.772 8.984 -32.951 1.00 86.38 416 PRO A O 1
ATOM 3186 N N . ALA A 1 417 ? -2.615 9.605 -32.919 1.00 81.75 417 ALA A N 1
ATOM 3187 C CA . ALA A 1 417 ? -2.847 10.809 -32.130 1.00 81.75 417 ALA A CA 1
ATOM 3188 C C . ALA A 1 417 ? -3.661 11.837 -32.935 1.00 81.75 417 ALA A C 1
ATOM 3190 O O . ALA A 1 417 ? -3.274 12.229 -34.036 1.00 81.75 417 ALA A O 1
ATOM 3191 N N . LEU A 1 418 ? -4.782 12.285 -32.368 1.00 84.56 418 LEU A N 1
ATOM 3192 C CA . LEU A 1 418 ? -5.646 13.312 -32.946 1.00 84.56 418 LEU A CA 1
ATOM 3193 C C . LEU A 1 418 ? -5.571 14.584 -32.104 1.00 84.56 418 LEU A C 1
ATOM 3195 O O . LEU A 1 418 ? -5.600 14.520 -30.875 1.00 84.56 418 LEU A O 1
ATOM 3199 N N . SER A 1 419 ? -5.510 15.742 -32.761 1.00 86.00 419 SER A N 1
ATOM 3200 C CA . SER A 1 419 ? -5.547 17.035 -32.078 1.00 86.00 419 SER A CA 1
ATOM 3201 C C . SER A 1 419 ? -6.902 17.266 -31.408 1.00 86.00 419 SER A C 1
ATOM 3203 O O . SER A 1 419 ? -7.955 17.004 -31.995 1.00 86.00 419 SER A O 1
ATOM 3205 N N . LEU A 1 420 ? -6.869 17.785 -30.182 1.00 90.25 420 LEU A N 1
ATOM 3206 C CA . LEU A 1 420 ? -8.051 18.182 -29.423 1.00 90.25 420 LEU A CA 1
ATOM 3207 C C . LEU A 1 420 ? -8.253 19.697 -29.484 1.00 90.25 420 LEU A C 1
ATOM 3209 O O . LEU A 1 420 ? -7.313 20.459 -29.703 1.00 90.25 420 LEU A O 1
ATOM 3213 N N . ASP A 1 421 ? -9.497 20.125 -29.284 1.00 92.69 421 ASP A N 1
ATOM 3214 C CA . ASP A 1 421 ? -9.835 21.540 -29.165 1.00 92.69 421 ASP A CA 1
ATOM 3215 C C . ASP A 1 421 ? -9.192 22.141 -27.902 1.00 92.69 421 ASP A C 1
ATOM 3217 O O . ASP A 1 421 ? -9.294 21.569 -26.812 1.00 92.69 421 ASP A O 1
ATOM 3221 N N . ALA A 1 422 ? -8.541 23.298 -28.042 1.00 94.00 422 ALA A N 1
ATOM 3222 C CA . ALA A 1 422 ? -7.809 23.938 -26.952 1.00 94.00 422 ALA A CA 1
ATOM 3223 C C . ALA A 1 422 ? -8.707 24.315 -25.759 1.00 94.00 422 ALA A C 1
ATOM 3225 O O . ALA A 1 422 ? -8.248 24.264 -24.619 1.00 94.00 422 ALA A O 1
ATOM 3226 N N . ALA A 1 423 ? -9.981 24.648 -25.992 1.00 94.88 423 ALA A N 1
ATOM 3227 C CA . ALA A 1 423 ? -10.923 24.958 -24.920 1.00 94.88 423 ALA A CA 1
ATOM 3228 C C . ALA A 1 423 ? -11.300 23.704 -24.116 1.00 94.88 423 ALA A C 1
ATOM 3230 O O . ALA A 1 423 ? -11.432 23.779 -22.898 1.00 94.88 423 ALA A O 1
ATOM 3231 N N . LEU A 1 424 ? -11.412 22.541 -24.772 1.00 94.56 424 LEU A N 1
ATOM 3232 C CA . LEU A 1 424 ? -11.659 21.261 -24.096 1.00 94.56 424 LEU A CA 1
ATOM 3233 C C . LEU A 1 424 ? -10.473 20.879 -23.202 1.00 94.56 424 LEU A C 1
ATOM 3235 O O . LEU A 1 424 ? -10.662 20.478 -22.055 1.00 94.56 424 LEU A O 1
ATOM 3239 N N . VAL A 1 425 ? -9.250 21.034 -23.716 1.00 95.44 425 VAL A N 1
ATOM 3240 C CA . VAL A 1 425 ? -8.028 20.781 -22.939 1.00 95.44 425 VAL A CA 1
ATOM 3241 C C . VAL A 1 425 ? -7.962 21.711 -21.727 1.00 95.44 425 VAL A C 1
ATOM 3243 O O . VAL A 1 425 ? -7.744 21.235 -20.615 1.00 95.44 425 VAL A O 1
ATOM 3246 N N . ALA A 1 426 ? -8.207 23.011 -21.923 1.00 96.38 426 ALA A N 1
ATOM 3247 C CA . ALA A 1 426 ? -8.205 23.992 -20.841 1.00 96.38 426 ALA A CA 1
ATOM 3248 C C . ALA A 1 426 ? -9.231 23.652 -19.744 1.00 96.38 426 ALA A C 1
ATOM 3250 O O . ALA A 1 426 ? -8.863 23.627 -18.573 1.00 96.38 426 ALA A O 1
ATOM 3251 N N . ASP A 1 427 ? -10.469 23.300 -20.109 1.00 96.56 427 ASP A N 1
ATOM 3252 C CA . ASP A 1 427 ? -11.522 22.935 -19.148 1.00 96.56 427 ASP A CA 1
ATOM 3253 C C . ASP A 1 427 ? -11.189 21.656 -18.352 1.00 96.56 427 ASP A C 1
ATOM 3255 O O . ASP A 1 427 ? -11.452 21.564 -17.150 1.00 96.56 427 ASP A O 1
ATOM 3259 N N . SER A 1 428 ? -10.575 20.658 -18.995 1.00 96.06 428 SER A N 1
ATOM 3260 C CA . SER A 1 428 ? -10.121 19.432 -18.322 1.00 96.06 428 SER A CA 1
ATOM 3261 C C . SER A 1 428 ? -8.990 19.703 -17.325 1.00 96.06 428 SER A C 1
ATOM 3263 O O . SER A 1 428 ? -8.964 19.153 -16.223 1.00 96.06 428 SER A O 1
ATOM 3265 N N . VAL A 1 429 ? -8.045 20.570 -17.693 1.00 96.00 429 VAL A N 1
ATOM 3266 C CA . VAL A 1 429 ? -6.926 20.948 -16.822 1.00 96.00 429 VAL A CA 1
ATOM 3267 C C . VAL A 1 429 ? -7.412 21.802 -15.649 1.00 96.00 429 VAL A C 1
ATOM 3269 O O . VAL A 1 429 ? -7.035 21.524 -14.511 1.00 96.00 429 VAL A O 1
ATOM 3272 N N . GLU A 1 430 ? -8.285 22.783 -15.892 1.00 94.31 430 GLU A N 1
ATOM 3273 C CA . GLU A 1 430 ? -8.868 23.644 -14.853 1.00 94.31 430 GLU A CA 1
ATOM 3274 C C . GLU A 1 430 ? -9.719 22.846 -13.851 1.00 94.31 430 GLU A C 1
ATOM 3276 O O . GLU A 1 430 ? -9.658 23.096 -12.647 1.00 94.31 430 GLU A O 1
ATOM 3281 N N . GLY A 1 431 ? -10.451 21.827 -14.315 1.00 91.00 431 GLY A N 1
ATOM 3282 C CA . GLY A 1 431 ? -11.217 20.927 -13.443 1.00 91.00 431 GLY A CA 1
ATOM 3283 C C . GLY A 1 431 ? -10.378 19.922 -12.639 1.00 91.00 431 GLY A C 1
ATOM 3284 O O . GLY A 1 431 ? -10.922 19.232 -11.766 1.00 91.00 431 GLY A O 1
ATOM 3285 N N . GLY A 1 432 ? -9.065 19.859 -12.890 1.00 93.00 432 GLY A N 1
ATOM 3286 C CA . GLY A 1 432 ? -8.109 19.013 -12.176 1.00 93.00 432 GLY A CA 1
ATOM 3287 C C . GLY A 1 432 ? -7.958 17.589 -12.723 1.00 93.00 432 GLY A C 1
ATOM 3288 O O . GLY A 1 432 ? -7.286 16.772 -12.091 1.00 93.00 432 GLY A O 1
ATOM 3289 N N . GLU A 1 433 ? -8.553 17.262 -13.873 1.00 95.19 433 GLU A N 1
ATOM 3290 C CA . GLU A 1 433 ? -8.455 15.934 -14.492 1.00 95.19 433 GLU A CA 1
ATOM 3291 C C . GLU A 1 433 ? -7.190 15.754 -15.351 1.00 95.19 433 GLU A C 1
ATOM 3293 O O . GLU A 1 433 ? -6.797 14.617 -15.623 1.00 95.19 433 GLU A O 1
ATOM 3298 N N . GLY A 1 434 ? -6.516 16.846 -15.724 1.00 94.44 434 GLY A N 1
ATOM 3299 C CA . GLY A 1 434 ? -5.304 16.834 -16.552 1.00 94.44 434 GLY A CA 1
ATOM 3300 C C . GLY A 1 434 ? -5.594 16.861 -18.055 1.00 94.44 434 GLY A C 1
ATOM 3301 O O . GLY A 1 434 ? -6.741 17.032 -18.473 1.00 94.44 434 GLY A O 1
ATOM 3302 N N . GLU A 1 435 ? -4.548 16.727 -18.874 1.00 93.62 435 GLU A N 1
ATOM 3303 C CA . GLU A 1 435 ? -4.685 16.736 -20.336 1.00 93.62 435 GLU A CA 1
ATOM 3304 C C . GLU A 1 435 ? -5.442 15.484 -20.823 1.00 93.62 435 GLU A C 1
ATOM 3306 O O . GLU A 1 435 ? -5.064 14.372 -20.449 1.00 93.62 435 GLU A O 1
ATOM 3311 N N . PRO A 1 436 ? -6.507 15.626 -21.636 1.00 95.94 436 PRO A N 1
ATOM 3312 C CA . PRO A 1 436 ? -7.297 14.486 -22.080 1.00 95.94 436 PRO A CA 1
ATOM 3313 C C . PRO A 1 436 ? -6.507 13.506 -22.949 1.00 95.94 436 PRO A C 1
ATOM 3315 O O . PRO A 1 436 ? -6.004 13.841 -24.019 1.00 95.94 436 PRO A O 1
ATOM 3318 N N . THR A 1 437 ? -6.499 12.250 -22.525 1.00 95.25 437 THR A N 1
ATOM 3319 C CA . THR A 1 437 ? -5.861 11.122 -23.210 1.00 95.25 437 THR A CA 1
ATOM 3320 C C . THR A 1 437 ? -6.863 9.973 -23.377 1.00 95.25 437 THR A C 1
ATOM 3322 O O . THR A 1 437 ? -7.961 10.024 -22.817 1.00 95.25 437 THR A O 1
ATOM 3325 N N . PRO A 1 438 ? -6.531 8.911 -24.134 1.00 96.75 438 PRO A N 1
ATOM 3326 C CA . PRO A 1 438 ? -7.420 7.763 -24.306 1.00 96.75 438 PRO A CA 1
ATOM 3327 C C . PRO A 1 438 ? -7.644 6.863 -23.076 1.00 96.75 438 PRO A C 1
ATOM 3329 O O . PRO A 1 438 ? -8.268 5.806 -23.208 1.00 96.75 438 PRO A O 1
ATOM 3332 N N . MET A 1 439 ? -7.133 7.230 -21.894 1.00 97.38 439 MET A N 1
ATOM 3333 C CA . MET A 1 439 ? -7.274 6.447 -20.662 1.00 97.38 439 MET A CA 1
ATOM 3334 C C . MET A 1 439 ? -7.557 7.357 -19.456 1.00 97.38 439 MET A C 1
ATOM 3336 O O . MET A 1 439 ? -6.719 8.167 -19.065 1.00 97.38 439 MET A O 1
ATOM 3340 N N . LEU A 1 440 ? -8.721 7.194 -18.824 1.00 98.12 440 LEU A N 1
ATOM 3341 C CA . LEU A 1 440 ? -9.175 7.972 -17.667 1.00 98.12 440 LEU A CA 1
ATOM 3342 C C . LEU A 1 440 ? -9.214 7.101 -16.406 1.00 98.12 440 LEU A C 1
ATOM 3344 O O . LEU A 1 440 ? -10.033 6.190 -16.294 1.00 98.12 440 LEU A O 1
ATOM 3348 N N . SER A 1 441 ? -8.363 7.404 -15.428 1.00 97.31 441 SER A N 1
ATOM 3349 C CA . SER A 1 441 ? -8.400 6.800 -14.094 1.00 97.31 441 SER A CA 1
ATOM 3350 C C . SER A 1 441 ? -9.564 7.360 -13.280 1.00 97.31 441 SER A C 1
ATOM 3352 O O . SER A 1 441 ? -9.737 8.577 -13.213 1.00 97.31 441 SER A O 1
ATOM 3354 N N . VAL A 1 442 ? -10.334 6.484 -12.630 1.00 97.31 442 VAL A N 1
ATOM 3355 C CA . VAL A 1 442 ? -11.432 6.830 -11.716 1.00 97.31 442 VAL A CA 1
ATOM 3356 C C . VAL A 1 442 ? -11.218 6.103 -10.386 1.00 97.31 442 VAL A C 1
ATOM 3358 O O . VAL A 1 442 ? -11.173 4.873 -10.337 1.00 97.31 442 VAL A O 1
ATOM 3361 N N . GLN A 1 443 ? -11.075 6.858 -9.295 1.00 95.00 443 GLN A N 1
ATOM 3362 C CA . GLN A 1 443 ? -10.779 6.335 -7.956 1.00 95.00 443 GLN A CA 1
ATOM 3363 C C . GLN A 1 443 ? -11.814 6.801 -6.931 1.00 95.00 443 GLN A C 1
ATOM 3365 O O . GLN A 1 443 ? -12.090 7.992 -6.835 1.00 95.00 443 GLN A O 1
ATOM 3370 N N . GLY A 1 444 ? -12.341 5.883 -6.121 1.00 91.56 444 GLY A N 1
ATOM 3371 C CA . GLY A 1 444 ? -13.318 6.171 -5.062 1.00 91.56 444 GLY A CA 1
ATOM 3372 C C . GLY A 1 444 ? -14.781 5.961 -5.461 1.00 91.56 444 GLY A C 1
ATOM 3373 O O . GLY A 1 444 ? -15.672 6.241 -4.667 1.00 91.56 444 GLY A O 1
ATOM 3374 N N . LEU A 1 445 ? -15.049 5.441 -6.662 1.00 93.12 445 LEU A N 1
ATOM 3375 C CA . LEU A 1 445 ? -16.403 5.128 -7.129 1.00 93.12 445 LEU A CA 1
ATOM 3376 C C . LEU A 1 445 ? -16.606 3.610 -7.199 1.00 93.12 445 LEU A C 1
ATOM 3378 O O . LEU A 1 445 ? -15.687 2.894 -7.580 1.00 93.12 445 LEU A O 1
ATOM 3382 N N . ALA A 1 446 ? -17.794 3.110 -6.854 1.00 91.56 446 ALA A N 1
ATOM 3383 C CA . ALA A 1 446 ? -18.133 1.693 -7.012 1.00 91.56 446 ALA A CA 1
ATOM 3384 C C . ALA A 1 446 ? -18.364 1.331 -8.491 1.00 91.56 446 ALA A C 1
ATOM 3386 O O . ALA A 1 446 ? -18.930 2.132 -9.241 1.00 91.56 446 ALA A O 1
ATOM 3387 N N . ILE A 1 447 ? -18.011 0.102 -8.891 1.00 94.56 447 ILE A N 1
ATOM 3388 C CA . ILE A 1 447 ? -18.082 -0.335 -10.298 1.00 94.56 447 ILE A CA 1
ATOM 3389 C C . ILE A 1 447 ? -19.471 -0.140 -10.917 1.00 94.56 447 ILE A C 1
ATOM 3391 O O . ILE A 1 447 ? -19.591 0.469 -11.973 1.00 94.56 447 ILE A O 1
ATOM 3395 N N . ARG A 1 448 ? -20.535 -0.527 -10.204 1.00 95.00 448 ARG A N 1
ATOM 3396 C CA . ARG A 1 448 ? -21.921 -0.398 -10.682 1.00 95.00 448 ARG A CA 1
ATOM 3397 C C . ARG A 1 448 ? -22.294 1.050 -11.021 1.00 95.00 448 ARG A C 1
ATOM 3399 O O . ARG A 1 448 ? -23.043 1.297 -11.964 1.00 95.00 448 ARG A O 1
ATOM 3406 N N . ALA A 1 449 ? -21.788 2.015 -10.251 1.00 94.94 449 ALA A N 1
ATOM 3407 C CA . ALA A 1 449 ? -22.036 3.432 -10.502 1.00 94.94 449 ALA A CA 1
ATOM 3408 C C . ALA A 1 449 ? -21.238 3.940 -11.714 1.00 94.94 449 ALA A C 1
ATOM 3410 O O . ALA A 1 449 ? -21.774 4.717 -12.508 1.00 94.94 449 ALA A O 1
ATOM 3411 N N . LEU A 1 450 ? -19.992 3.481 -11.877 1.00 97.62 450 LEU A N 1
ATOM 3412 C CA . LEU A 1 450 ? -19.150 3.822 -13.024 1.00 97.62 450 LEU A CA 1
ATOM 3413 C C . LEU A 1 450 ? -19.698 3.233 -14.330 1.00 97.62 450 LEU A C 1
ATOM 3415 O O . LEU A 1 450 ? -19.860 3.968 -15.299 1.00 97.62 450 LEU A O 1
ATOM 3419 N N . GLU A 1 451 ? -20.059 1.951 -14.349 1.00 97.81 451 GLU A N 1
ATOM 3420 C CA . GLU A 1 451 ? -20.676 1.294 -15.510 1.00 97.81 451 GLU A CA 1
ATOM 3421 C C . GLU A 1 451 ? -21.989 1.977 -15.905 1.00 97.81 451 GLU A C 1
ATOM 3423 O O . GLU A 1 451 ? -22.232 2.229 -17.083 1.00 97.81 451 GLU A O 1
ATOM 3428 N N . GLY A 1 452 ? -22.813 2.370 -14.926 1.00 97.75 452 GLY A N 1
ATOM 3429 C CA . GLY A 1 452 ? -24.023 3.153 -15.183 1.00 97.75 452 GLY A CA 1
ATOM 3430 C C . GLY A 1 452 ? -23.736 4.524 -15.810 1.00 97.75 452 GLY A C 1
ATOM 3431 O O . GLY A 1 452 ? -24.502 4.992 -16.654 1.00 97.75 452 GLY A O 1
ATOM 3432 N N . ALA A 1 453 ? -22.632 5.175 -15.431 1.00 97.56 453 ALA A N 1
ATOM 3433 C CA . ALA A 1 453 ? -22.182 6.422 -16.046 1.00 97.56 453 ALA A CA 1
ATOM 3434 C C . ALA A 1 453 ? -21.664 6.209 -17.478 1.00 97.56 453 ALA A C 1
ATOM 3436 O O . ALA A 1 453 ? -22.072 6.937 -18.381 1.00 97.56 453 ALA A O 1
ATOM 3437 N N . VAL A 1 454 ? -20.843 5.181 -17.698 1.00 98.19 454 VAL A N 1
ATOM 3438 C CA . VAL A 1 454 ? -20.335 4.783 -19.021 1.00 98.19 454 VAL A CA 1
ATOM 3439 C C . VAL A 1 454 ? -21.488 4.445 -19.969 1.00 98.19 454 VAL A C 1
ATOM 3441 O O . VAL A 1 454 ? -21.544 4.968 -21.080 1.00 98.19 454 VAL A O 1
ATOM 3444 N N . ALA A 1 455 ? -22.464 3.652 -19.521 1.00 97.81 455 ALA A N 1
ATOM 3445 C CA . ALA A 1 455 ? -23.645 3.303 -20.309 1.00 97.81 455 ALA A CA 1
ATOM 3446 C C . ALA A 1 455 ? -24.486 4.534 -20.684 1.00 97.81 455 ALA A C 1
ATOM 3448 O O . ALA A 1 455 ? -24.972 4.632 -21.813 1.00 97.81 455 ALA A O 1
ATOM 3449 N N . ALA A 1 456 ? -24.635 5.494 -19.764 1.00 96.94 456 ALA A N 1
ATOM 3450 C CA . ALA A 1 456 ? -25.347 6.741 -20.033 1.00 96.94 456 ALA A CA 1
ATOM 3451 C C . ALA A 1 456 ? -24.652 7.572 -21.122 1.00 96.94 456 ALA A C 1
ATOM 3453 O O . ALA A 1 456 ? -25.321 8.052 -22.032 1.00 96.94 456 ALA A O 1
ATOM 3454 N N . VAL A 1 457 ? -23.322 7.688 -21.072 1.00 96.81 457 VAL A N 1
ATOM 3455 C CA . VAL A 1 457 ? -22.535 8.401 -22.091 1.00 96.81 457 VAL A CA 1
ATOM 3456 C C . VAL A 1 457 ? -22.591 7.672 -23.434 1.00 96.81 457 VAL A C 1
ATOM 3458 O O . VAL A 1 457 ? -22.919 8.283 -24.449 1.00 96.81 457 VAL A O 1
ATOM 3461 N N . ASN A 1 458 ? -22.372 6.353 -23.447 1.00 97.56 458 ASN A N 1
ATOM 3462 C CA . ASN A 1 458 ? -22.398 5.538 -24.665 1.00 97.56 458 ASN A CA 1
ATOM 3463 C C . ASN A 1 458 ? -23.756 5.564 -25.385 1.00 97.56 458 ASN A C 1
ATOM 3465 O O . ASN A 1 458 ? -23.794 5.411 -26.603 1.00 97.56 458 ASN A O 1
ATOM 3469 N N . LYS A 1 459 ? -24.872 5.811 -24.683 1.00 96.75 459 LYS A N 1
ATOM 3470 C CA . LYS A 1 459 ? -26.198 5.988 -25.305 1.00 96.75 459 LYS A CA 1
ATOM 3471 C C . LYS A 1 459 ? -26.238 7.156 -26.301 1.00 96.75 459 LYS A C 1
ATOM 3473 O O . LYS A 1 459 ? -27.044 7.139 -27.229 1.00 96.75 459 LYS A O 1
ATOM 3478 N N . HIS A 1 460 ? -25.375 8.153 -26.120 1.00 95.00 460 HIS A N 1
ATOM 3479 C CA . HIS A 1 460 ? -25.254 9.308 -27.008 1.00 95.00 460 HIS A CA 1
ATOM 3480 C C . HIS A 1 460 ? -24.224 9.101 -28.133 1.00 95.00 460 HIS A C 1
ATOM 3482 O O . HIS A 1 460 ? -24.061 9.982 -28.973 1.00 95.00 460 HIS A O 1
ATOM 3488 N N . ILE A 1 461 ? -23.552 7.945 -28.175 1.00 93.62 461 ILE A N 1
ATOM 3489 C CA . ILE A 1 461 ? -22.490 7.629 -29.132 1.00 93.62 461 ILE A CA 1
ATOM 3490 C C . ILE A 1 461 ? -22.988 6.555 -30.108 1.00 93.62 461 ILE A C 1
ATOM 3492 O O . ILE A 1 461 ? -23.162 5.386 -29.754 1.00 93.62 461 ILE A O 1
ATOM 3496 N N . GLN A 1 462 ? -23.223 6.962 -31.357 1.00 90.12 462 GLN A N 1
ATOM 3497 C CA . GLN A 1 462 ? -23.735 6.072 -32.406 1.00 90.12 462 GLN A CA 1
ATOM 3498 C C . GLN A 1 462 ? -22.643 5.161 -32.980 1.00 90.12 462 GLN A C 1
ATOM 3500 O O . GLN A 1 462 ? -22.875 3.965 -33.147 1.00 90.12 462 GLN A O 1
ATOM 3505 N N . ASP A 1 463 ? -21.457 5.715 -33.240 1.00 91.88 463 ASP A N 1
ATOM 3506 C CA . ASP A 1 463 ? -20.320 4.976 -33.789 1.00 91.88 463 ASP A CA 1
ATOM 3507 C C . ASP A 1 463 ? -19.601 4.164 -32.701 1.00 91.88 463 ASP A C 1
ATOM 3509 O O . ASP A 1 463 ? -19.193 4.697 -31.666 1.00 91.88 463 ASP A O 1
ATOM 3513 N N . ALA A 1 464 ? -19.415 2.868 -32.948 1.00 88.19 464 ALA A N 1
ATOM 3514 C CA . ALA A 1 464 ? -18.677 1.982 -32.057 1.00 88.19 464 ALA A CA 1
ATOM 3515 C C . ALA A 1 464 ? -17.220 2.435 -31.849 1.00 88.19 464 ALA A C 1
ATOM 3517 O O . ALA A 1 464 ? -16.719 2.311 -30.733 1.00 88.19 464 ALA A O 1
ATOM 3518 N N . ALA A 1 465 ? -16.586 3.046 -32.859 1.00 89.75 465 ALA A N 1
ATOM 3519 C CA . ALA A 1 465 ? -15.218 3.571 -32.775 1.00 89.75 465 ALA A CA 1
ATOM 3520 C C . ALA A 1 465 ? -15.070 4.741 -31.782 1.00 89.75 465 ALA A C 1
ATOM 3522 O O . ALA A 1 465 ? -13.961 5.119 -31.409 1.00 89.75 465 ALA A O 1
ATOM 3523 N N . HIS A 1 466 ? -16.184 5.311 -31.314 1.00 94.00 466 HIS A N 1
ATOM 3524 C CA . HIS A 1 466 ? -16.188 6.385 -30.325 1.00 94.00 466 HIS A CA 1
ATOM 3525 C C . HIS A 1 466 ? -16.625 5.954 -28.927 1.00 94.00 466 HIS A C 1
ATOM 3527 O O . HIS A 1 466 ? -16.607 6.782 -28.012 1.00 94.00 466 HIS A O 1
ATOM 3533 N N . ARG A 1 467 ? -17.009 4.688 -28.736 1.00 96.25 467 ARG A N 1
ATOM 3534 C CA . ARG A 1 467 ? -17.476 4.192 -27.438 1.00 96.25 467 ARG A CA 1
ATOM 3535 C C . ARG A 1 467 ? -16.341 4.091 -26.427 1.00 96.25 467 ARG A C 1
ATOM 3537 O O . ARG A 1 467 ? -15.176 3.915 -26.780 1.00 96.25 467 ARG A O 1
ATOM 3544 N N . ILE A 1 468 ? -16.722 4.197 -25.163 1.00 98.19 468 ILE A N 1
ATOM 3545 C CA . ILE A 1 468 ? -15.830 4.059 -24.013 1.00 98.19 468 ILE A CA 1
ATOM 3546 C C . ILE A 1 468 ? -16.199 2.818 -23.203 1.00 98.19 468 ILE A C 1
ATOM 3548 O O . ILE A 1 468 ? -17.369 2.433 -23.175 1.00 98.19 468 ILE A O 1
ATOM 3552 N N . ASP A 1 469 ? -15.225 2.207 -22.537 1.00 97.50 469 ASP A N 1
ATOM 3553 C CA . ASP A 1 469 ? -15.458 1.027 -21.699 1.00 97.50 469 ASP A CA 1
ATOM 3554 C C . ASP A 1 469 ? -14.559 1.008 -20.459 1.00 97.50 469 ASP A C 1
ATOM 3556 O O . ASP A 1 469 ? -13.485 1.612 -20.448 1.00 97.50 469 ASP A O 1
ATOM 3560 N N . VAL A 1 470 ? -15.007 0.335 -19.398 1.00 98.38 470 VAL A N 1
ATOM 3561 C CA . VAL A 1 470 ? -14.186 0.097 -18.206 1.00 98.38 470 VAL A CA 1
ATOM 3562 C C . VAL A 1 470 ? -13.235 -1.059 -18.504 1.00 98.38 470 VAL A C 1
ATOM 3564 O O . VAL A 1 470 ? -13.642 -2.216 -18.530 1.00 98.38 470 VAL A O 1
ATOM 3567 N N . SER A 1 471 ? -11.955 -0.749 -18.691 1.00 97.81 471 SER A N 1
ATOM 3568 C CA . SER A 1 471 ? -10.972 -1.727 -19.166 1.00 97.81 471 SER A CA 1
ATOM 3569 C C . SER A 1 471 ? -10.062 -2.275 -18.074 1.00 97.81 471 SER A C 1
ATOM 3571 O O . SER A 1 471 ? -9.629 -3.423 -18.147 1.00 97.81 471 SER A O 1
ATOM 3573 N N . LEU A 1 472 ? -9.724 -1.470 -17.063 1.00 98.06 472 LEU A N 1
ATOM 3574 C CA . LEU A 1 472 ? -8.846 -1.910 -15.977 1.00 98.06 472 LEU A CA 1
ATOM 3575 C C . LEU A 1 472 ? -9.610 -1.889 -14.658 1.00 98.06 472 LEU A C 1
ATOM 3577 O O . LEU A 1 472 ? -10.052 -0.838 -14.199 1.00 98.06 472 LEU A O 1
ATOM 3581 N N . PHE A 1 473 ? -9.700 -3.052 -14.027 1.00 97.56 473 PHE A N 1
ATOM 3582 C CA . PHE A 1 473 ? -10.286 -3.298 -12.716 1.00 97.56 473 PHE A CA 1
ATOM 3583 C C . PHE A 1 473 ? -9.143 -3.455 -11.714 1.00 97.56 473 PHE A C 1
ATOM 3585 O O . PHE A 1 473 ? -8.734 -4.560 -11.347 1.00 97.56 473 PHE A O 1
ATOM 3592 N N . ASN A 1 474 ? -8.578 -2.311 -11.331 1.00 95.75 474 ASN A N 1
ATOM 3593 C CA . ASN A 1 474 ? -7.370 -2.210 -10.518 1.00 95.75 474 ASN A CA 1
ATOM 3594 C C . ASN A 1 474 ? -7.627 -2.531 -9.037 1.00 95.75 474 ASN A C 1
ATOM 3596 O O . ASN A 1 474 ? -6.723 -2.985 -8.340 1.00 95.75 474 ASN A O 1
ATOM 3600 N N . GLY A 1 475 ? -8.853 -2.327 -8.558 1.00 92.94 475 GLY A N 1
ATOM 3601 C CA . GLY A 1 475 ? -9.295 -2.672 -7.208 1.00 92.94 475 GLY A CA 1
ATOM 3602 C C . GLY A 1 475 ? -10.809 -2.485 -7.051 1.00 92.94 475 GLY A C 1
ATOM 3603 O O . GLY A 1 475 ? -11.485 -2.168 -8.028 1.00 92.94 475 GLY A O 1
ATOM 3604 N N . PRO A 1 476 ? -11.363 -2.628 -5.834 1.00 89.50 476 PRO A N 1
ATOM 3605 C CA . PRO A 1 476 ? -12.811 -2.531 -5.593 1.00 89.50 476 PRO A CA 1
ATOM 3606 C C . PRO A 1 476 ? -13.438 -1.173 -5.953 1.00 89.50 476 PRO A C 1
ATOM 3608 O O . PRO A 1 476 ? -14.626 -1.093 -6.262 1.00 89.50 476 PRO A O 1
ATOM 3611 N N . SER A 1 477 ? -12.643 -0.103 -5.906 1.00 91.38 477 SER A N 1
ATOM 3612 C CA . SER A 1 477 ? -13.058 1.272 -6.214 1.00 91.38 477 SER A CA 1
ATOM 3613 C C . SER A 1 477 ? -12.025 2.031 -7.056 1.00 91.38 477 SER A C 1
ATOM 3615 O O . SER A 1 477 ? -11.976 3.261 -7.033 1.00 91.38 477 SER A O 1
ATOM 3617 N N . SER A 1 478 ? -11.162 1.309 -7.777 1.00 94.94 478 SER A N 1
ATOM 3618 C CA . SER A 1 478 ? -10.136 1.889 -8.645 1.00 94.94 478 SER A CA 1
ATOM 3619 C C . SER A 1 478 ? -10.228 1.263 -10.026 1.00 94.94 478 SER A C 1
ATOM 3621 O O . SER A 1 478 ? -10.016 0.059 -10.182 1.00 94.94 478 SER A O 1
ATOM 3623 N N . PHE A 1 479 ? -10.534 2.097 -11.015 1.00 97.69 479 PHE A N 1
ATOM 3624 C CA . PHE A 1 479 ? -10.808 1.672 -12.380 1.00 97.69 479 PHE A CA 1
ATOM 3625 C C . PHE A 1 479 ? -10.117 2.580 -13.395 1.00 97.69 479 PHE A C 1
ATOM 3627 O O . PHE A 1 479 ? -9.772 3.720 -13.077 1.00 97.69 479 PHE A O 1
ATOM 3634 N N . VAL A 1 480 ? -9.947 2.093 -14.623 1.00 98.31 480 VAL A N 1
ATOM 3635 C CA . VAL A 1 480 ? -9.583 2.931 -15.773 1.00 98.31 480 VAL A CA 1
ATOM 3636 C C . VAL A 1 480 ? -10.579 2.699 -16.896 1.00 98.31 480 VAL A C 1
ATOM 3638 O O . VAL A 1 480 ? -10.855 1.555 -17.259 1.00 98.31 480 VAL A O 1
ATOM 3641 N N . VAL A 1 481 ? -11.107 3.796 -17.429 1.00 98.62 481 VAL A N 1
ATOM 3642 C CA . VAL A 1 481 ? -12.001 3.815 -18.587 1.00 98.62 481 VAL A CA 1
ATOM 3643 C C . VAL A 1 481 ? -11.190 4.191 -19.819 1.00 98.62 481 VAL A C 1
ATOM 3645 O O . VAL A 1 481 ? -10.396 5.129 -19.764 1.00 98.62 481 VAL A O 1
ATOM 3648 N N . THR A 1 482 ? -11.376 3.477 -20.923 1.00 98.25 482 THR A N 1
ATOM 3649 C CA . THR A 1 482 ? -10.621 3.691 -22.161 1.00 98.25 482 THR A CA 1
ATOM 3650 C C . THR A 1 482 ? -11.536 4.058 -23.320 1.00 98.25 482 THR A C 1
ATOM 3652 O O . THR A 1 482 ? -12.729 3.751 -23.316 1.00 98.25 482 THR A O 1
ATOM 3655 N N . GLY A 1 483 ? -10.976 4.755 -24.304 1.00 96.88 483 GLY A N 1
ATOM 3656 C CA . GLY A 1 483 ? -11.647 5.162 -25.538 1.00 96.88 483 GLY A CA 1
ATOM 3657 C C . GLY A 1 483 ? -11.199 6.556 -25.973 1.00 96.88 483 GLY A C 1
ATOM 3658 O O . GLY A 1 483 ? -10.275 7.107 -25.380 1.00 96.88 483 GLY A O 1
ATOM 3659 N N . PRO A 1 484 ? -11.805 7.161 -27.006 1.00 96.19 484 PRO A N 1
ATOM 3660 C CA . PRO A 1 484 ? -11.317 8.440 -27.513 1.00 96.19 484 PRO A CA 1
ATOM 3661 C C . PRO A 1 484 ? -11.368 9.562 -26.462 1.00 96.19 484 PRO A C 1
ATOM 3663 O O . PRO A 1 484 ? -12.374 9.669 -25.751 1.00 96.19 484 PRO A O 1
ATOM 3666 N N . PRO A 1 485 ? -10.352 10.452 -26.393 1.00 96.19 485 PRO A N 1
ATOM 3667 C CA . PRO A 1 485 ? -10.259 11.467 -25.338 1.00 96.19 485 PRO A CA 1
ATOM 3668 C C . PRO A 1 485 ? -11.503 12.356 -25.235 1.00 96.19 485 PRO A C 1
ATOM 3670 O O . PRO A 1 485 ? -11.963 12.678 -24.144 1.00 96.19 485 PRO A O 1
ATOM 3673 N N . ARG A 1 486 ? -12.114 12.693 -26.379 1.00 94.94 486 ARG A N 1
ATOM 3674 C CA . ARG A 1 486 ? -13.353 13.483 -26.433 1.00 94.94 486 ARG A CA 1
ATOM 3675 C C . ARG A 1 486 ? -14.542 12.765 -25.784 1.00 94.94 486 ARG A C 1
ATOM 3677 O O . ARG A 1 486 ? -15.335 13.403 -25.096 1.00 94.94 486 ARG A O 1
ATOM 3684 N N . SER A 1 487 ? -14.666 11.454 -25.983 1.00 96.56 487 SER A N 1
ATOM 3685 C CA . SER A 1 487 ? -15.722 10.643 -25.366 1.00 96.56 487 SER A CA 1
ATOM 3686 C C . SER A 1 487 ? -15.501 10.501 -23.859 1.00 96.56 487 SER A C 1
ATOM 3688 O O . SER A 1 487 ? -16.446 10.629 -23.079 1.00 96.56 487 SER A O 1
ATOM 3690 N N . LEU A 1 488 ? -14.247 10.309 -23.434 1.00 97.75 488 LEU A N 1
ATOM 3691 C CA . LEU A 1 488 ? -13.876 10.272 -22.017 1.00 97.75 488 LEU A CA 1
ATOM 3692 C C . LEU A 1 488 ? -14.110 11.618 -21.324 1.00 97.75 488 LEU A C 1
ATOM 3694 O O . LEU A 1 488 ? -14.588 11.649 -20.194 1.00 97.75 488 LEU A O 1
ATOM 3698 N N . PHE A 1 489 ? -13.872 12.736 -22.007 1.00 96.75 489 PHE A N 1
ATOM 3699 C CA . PHE A 1 489 ? -14.229 14.056 -21.492 1.00 96.75 489 PHE A CA 1
ATOM 3700 C C . PHE A 1 489 ? -15.753 14.222 -21.319 1.00 96.75 489 PHE A C 1
ATOM 3702 O O . PHE A 1 489 ? -16.214 14.806 -20.339 1.00 96.75 489 PHE A O 1
ATOM 3709 N N . GLY A 1 490 ? -16.563 13.619 -22.198 1.00 96.19 490 GLY A N 1
ATOM 3710 C CA . GLY A 1 490 ? -18.013 13.509 -21.993 1.00 96.19 490 GLY A CA 1
ATOM 3711 C C . GLY A 1 490 ? -18.382 12.767 -20.699 1.00 96.19 490 GLY A C 1
ATOM 3712 O O . GLY A 1 490 ? -19.280 13.195 -19.968 1.00 96.19 490 GLY A O 1
ATOM 3713 N N . LEU A 1 491 ? -17.649 11.699 -20.365 1.00 98.00 491 LEU A N 1
ATOM 3714 C CA . LEU A 1 491 ? -17.785 11.006 -19.081 1.00 98.00 491 LEU A CA 1
ATOM 3715 C C . LEU A 1 491 ? -17.367 11.887 -17.897 1.00 98.00 491 LEU A C 1
ATOM 3717 O O . LEU A 1 491 ? -18.080 11.900 -16.893 1.00 98.00 491 LEU A O 1
ATOM 3721 N N . VAL A 1 492 ? -16.276 12.651 -18.018 1.00 97.69 492 VAL A N 1
ATOM 3722 C CA . VAL A 1 492 ? -15.859 13.633 -17.002 1.00 97.69 492 VAL A CA 1
ATOM 3723 C C . VAL A 1 492 ? -16.987 14.626 -16.726 1.00 97.69 492 VAL A C 1
ATOM 3725 O O . VAL A 1 492 ? -17.373 14.789 -15.570 1.00 97.69 492 VAL A O 1
ATOM 3728 N N . GLY A 1 493 ? -17.586 15.222 -17.761 1.00 95.88 493 GLY A N 1
ATOM 3729 C CA . GLY A 1 493 ? -18.711 16.151 -17.606 1.00 95.88 493 GLY A CA 1
ATOM 3730 C C . GLY A 1 493 ? -19.907 15.529 -16.875 1.00 95.88 493 GLY A C 1
ATOM 3731 O O . GLY A 1 493 ? -20.441 16.111 -15.927 1.00 95.88 493 GLY A O 1
ATOM 3732 N N . HIS A 1 494 ? -20.289 14.302 -17.247 1.00 96.06 494 HIS A N 1
ATOM 3733 C CA . HIS A 1 494 ? -21.368 13.568 -16.575 1.00 96.06 494 HIS A CA 1
ATOM 3734 C C . HIS A 1 494 ? -21.049 13.282 -15.103 1.00 96.06 494 HIS A C 1
ATOM 3736 O O . HIS A 1 494 ? -21.900 13.477 -14.232 1.00 96.06 494 HIS A O 1
ATOM 3742 N N . LEU A 1 495 ? -19.825 12.848 -14.802 1.00 96.38 495 LEU A N 1
ATOM 3743 C CA . LEU A 1 495 ? -19.398 12.512 -13.446 1.00 96.38 495 LEU A CA 1
ATOM 3744 C C . LEU A 1 495 ? -19.210 13.752 -12.560 1.00 96.38 495 LEU A C 1
ATOM 3746 O O . LEU A 1 495 ? -19.624 13.715 -11.401 1.00 96.38 495 LEU A O 1
ATOM 3750 N N . ARG A 1 496 ? -18.690 14.871 -13.086 1.00 94.69 496 ARG A N 1
ATOM 3751 C CA . ARG A 1 496 ? -18.574 16.149 -12.355 1.00 94.69 496 ARG A CA 1
ATOM 3752 C C . ARG A 1 496 ? -19.918 16.593 -11.774 1.00 94.69 496 ARG A C 1
ATOM 3754 O O . ARG A 1 496 ? -19.968 16.994 -10.617 1.00 94.69 496 ARG A O 1
ATOM 3761 N N . SER A 1 497 ? -21.017 16.426 -12.517 1.00 91.88 497 SER A N 1
ATOM 3762 C CA . SER A 1 497 ? -22.367 16.786 -12.041 1.00 91.88 497 SER A CA 1
ATOM 3763 C C . SER A 1 497 ? -22.836 15.987 -10.811 1.00 91.88 497 SER A C 1
ATOM 3765 O O . SER A 1 497 ? -23.674 16.456 -10.036 1.00 91.88 497 SER A O 1
ATOM 3767 N N . LYS A 1 498 ? -22.282 14.783 -10.615 1.00 92.00 498 LYS A N 1
ATOM 3768 C CA . LYS A 1 498 ? -22.618 13.862 -9.518 1.00 92.00 498 LYS A CA 1
ATOM 3769 C C . LYS A 1 498 ? -21.608 13.898 -8.371 1.00 92.00 498 LYS A C 1
ATOM 3771 O O . LYS A 1 498 ? -21.941 13.462 -7.271 1.00 92.00 498 LYS A O 1
ATOM 3776 N N . ARG A 1 499 ? -20.392 14.387 -8.625 1.00 93.56 499 ARG A N 1
ATOM 3777 C CA . ARG A 1 499 ? -19.303 14.502 -7.648 1.00 93.56 499 ARG A CA 1
ATOM 3778 C C . ARG A 1 499 ? -19.655 15.536 -6.577 1.00 93.56 499 ARG A C 1
ATOM 3780 O O . ARG A 1 499 ? -20.308 16.544 -6.856 1.00 93.56 499 ARG A O 1
ATOM 3787 N N . ALA A 1 500 ? -19.231 15.282 -5.345 1.00 92.00 500 ALA A N 1
ATOM 3788 C CA . ALA A 1 500 ? -19.206 16.319 -4.321 1.00 92.00 500 ALA A CA 1
ATOM 3789 C C . ALA A 1 500 ? -18.239 17.448 -4.720 1.00 92.00 500 ALA A C 1
ATOM 3791 O O . ALA A 1 500 ? -17.226 17.199 -5.375 1.00 92.00 500 ALA A O 1
ATOM 3792 N N . ASP A 1 501 ? -18.534 18.682 -4.312 1.00 87.31 501 ASP A N 1
ATOM 3793 C CA . ASP A 1 501 ? -17.527 19.744 -4.368 1.00 87.31 501 ASP A CA 1
ATOM 3794 C C . ASP A 1 501 ? -16.378 19.365 -3.410 1.00 87.31 501 ASP A C 1
ATOM 3796 O O . ASP A 1 501 ? -16.672 18.960 -2.280 1.00 87.31 501 ASP A O 1
ATOM 3800 N N . PRO A 1 502 ? -15.098 19.450 -3.823 1.00 81.56 502 PRO A N 1
ATOM 3801 C CA . PRO A 1 502 ? -13.961 19.122 -2.961 1.00 81.56 502 PRO A CA 1
ATOM 3802 C C . PRO A 1 502 ? -13.955 19.850 -1.610 1.00 81.56 502 PRO A C 1
ATOM 3804 O O . PRO A 1 502 ? -13.434 19.307 -0.640 1.00 81.56 502 PRO A O 1
ATOM 3807 N N . ASN A 1 503 ? -14.543 21.048 -1.541 1.00 84.19 503 ASN A N 1
ATOM 3808 C CA . ASN A 1 503 ? -14.600 21.872 -0.334 1.00 84.19 503 ASN A CA 1
ATOM 3809 C C . ASN A 1 503 ? -15.949 21.787 0.399 1.00 84.19 503 ASN A C 1
ATOM 3811 O O . ASN A 1 503 ? -16.134 22.455 1.417 1.00 84.19 503 ASN A O 1
ATOM 3815 N N . ALA A 1 504 ? -16.913 21.006 -0.102 1.00 87.94 504 ALA A N 1
ATOM 3816 C CA . ALA A 1 504 ? -18.201 20.862 0.565 1.00 87.94 504 ALA A CA 1
ATOM 3817 C C . ALA A 1 504 ? -18.080 19.981 1.812 1.00 87.94 504 ALA A C 1
ATOM 3819 O O . ALA A 1 504 ? -17.802 18.783 1.725 1.00 87.94 504 ALA A O 1
ATOM 3820 N N . ASP A 1 505 ? -18.392 20.558 2.971 1.00 87.06 505 ASP A N 1
ATOM 3821 C CA . ASP A 1 505 ? -18.599 19.788 4.191 1.00 87.06 505 ASP A CA 1
ATOM 3822 C C . ASP A 1 505 ? -19.938 19.038 4.120 1.00 87.06 505 ASP A C 1
ATOM 3824 O O . ASP A 1 505 ? -21.021 19.625 4.153 1.00 87.06 505 ASP A O 1
ATOM 3828 N N . GLN A 1 506 ? -19.857 17.712 4.016 1.00 89.38 506 GLN A N 1
ATOM 3829 C CA . GLN A 1 506 ? -21.016 16.819 4.024 1.00 89.38 506 GLN A CA 1
ATOM 3830 C C . GLN A 1 506 ? -21.220 16.130 5.383 1.00 89.38 506 GLN A C 1
ATOM 3832 O O . GLN A 1 506 ? -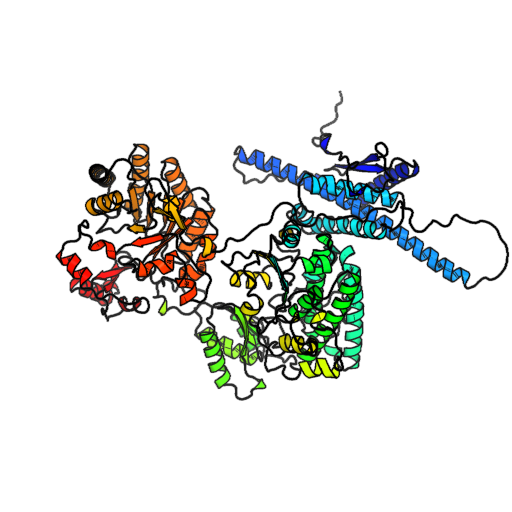22.103 15.280 5.513 1.00 89.38 506 GLN A O 1
ATOM 3837 N N . SER A 1 507 ? -20.429 16.483 6.403 1.00 85.94 507 SER A N 1
ATOM 3838 C CA . SER A 1 507 ? -20.409 15.817 7.711 1.00 85.94 507 SER A CA 1
ATOM 3839 C C . SER A 1 507 ? -21.724 15.932 8.475 1.00 85.94 507 SER A C 1
ATOM 3841 O O . SER A 1 507 ? -22.023 15.057 9.276 1.00 85.94 507 SER A O 1
ATOM 3843 N N . LYS A 1 508 ? -22.534 16.966 8.213 1.00 85.12 508 LYS A N 1
ATOM 3844 C CA . LYS A 1 508 ? -23.858 17.167 8.831 1.00 85.12 508 LYS A CA 1
ATOM 3845 C C . LYS A 1 508 ? -25.015 16.559 8.025 1.00 85.12 508 LYS A C 1
ATOM 3847 O O . LYS A 1 508 ? -26.142 16.513 8.520 1.00 85.12 508 LYS A O 1
ATOM 3852 N N . LEU A 1 509 ? -24.759 16.077 6.806 1.00 89.44 509 LEU A N 1
ATOM 3853 C CA . LEU A 1 509 ? -25.757 15.375 5.997 1.00 89.44 509 LEU A CA 1
ATOM 3854 C C . LEU A 1 509 ? -25.816 13.891 6.388 1.00 89.44 509 LEU A C 1
ATOM 3856 O O . LEU A 1 509 ? -24.749 13.295 6.581 1.00 89.44 509 LEU A O 1
ATOM 3860 N N . PRO A 1 510 ? -27.022 13.284 6.434 1.00 89.94 510 PRO A N 1
ATOM 3861 C CA . PRO A 1 510 ? -27.175 11.832 6.524 1.00 89.94 510 PRO A CA 1
ATOM 3862 C C . PRO A 1 510 ? -26.344 11.134 5.449 1.00 89.94 510 PRO A C 1
ATOM 3864 O O . PRO A 1 510 ? -26.312 11.604 4.304 1.00 89.94 510 PRO A O 1
ATOM 3867 N N . TRP A 1 511 ? -25.662 10.048 5.815 1.00 91.00 511 TRP A N 1
ATOM 3868 C CA . TRP A 1 511 ? -24.705 9.362 4.950 1.00 91.00 511 TRP A CA 1
ATOM 3869 C C . TRP A 1 511 ? -25.300 9.008 3.579 1.00 91.00 511 TRP A C 1
ATOM 3871 O O . TRP A 1 511 ? -24.682 9.321 2.560 1.00 91.00 511 TRP A O 1
ATOM 3881 N N . SER A 1 512 ? -26.534 8.491 3.529 1.00 90.31 512 SER A N 1
ATOM 3882 C CA . SER A 1 512 ? -27.209 8.111 2.274 1.00 90.31 512 SER A CA 1
ATOM 3883 C C . SER A 1 512 ? -27.484 9.278 1.313 1.00 90.31 512 SER A C 1
ATOM 3885 O O . SER A 1 512 ? -27.678 9.072 0.114 1.00 90.31 512 SER A O 1
ATOM 3887 N N . LYS A 1 513 ? -27.499 10.518 1.820 1.00 91.38 513 LYS A N 1
ATOM 3888 C CA . LYS A 1 513 ? -27.782 11.739 1.046 1.00 91.38 513 LYS A CA 1
ATOM 3889 C C . LYS A 1 513 ? -26.522 12.463 0.579 1.00 91.38 513 LYS A C 1
ATOM 3891 O O . LYS A 1 513 ? -26.630 13.475 -0.117 1.00 91.38 513 LYS A O 1
ATOM 3896 N N . ARG A 1 514 ? -25.337 11.984 0.963 1.00 91.69 514 ARG A N 1
ATOM 3897 C CA . ARG A 1 514 ? -24.065 12.591 0.562 1.00 91.69 514 ARG A CA 1
ATOM 3898 C C . ARG A 1 514 ? -23.803 12.335 -0.917 1.00 91.69 514 ARG A C 1
ATOM 3900 O O . ARG A 1 514 ? -24.029 11.244 -1.439 1.00 91.69 514 ARG A O 1
ATOM 3907 N N . LYS A 1 515 ? -23.262 13.338 -1.599 1.00 92.56 515 LYS A N 1
ATOM 3908 C CA . LYS A 1 515 ? -22.665 13.152 -2.916 1.00 92.56 515 LYS A CA 1
ATOM 3909 C C . LYS A 1 515 ? -21.381 12.326 -2.783 1.00 92.56 515 LYS A C 1
ATOM 3911 O O . LYS A 1 515 ? -20.602 12.563 -1.853 1.00 92.56 515 LYS A O 1
ATOM 3916 N N . PRO A 1 516 ? -21.121 11.395 -3.713 1.00 91.44 516 PRO A N 1
ATOM 3917 C CA . PRO A 1 516 ? -19.905 10.598 -3.697 1.00 91.44 516 PRO A CA 1
ATOM 3918 C C . PRO A 1 516 ? -18.660 11.476 -3.884 1.00 91.44 516 PRO A C 1
ATOM 3920 O O . PRO A 1 516 ? -18.630 12.383 -4.723 1.00 91.44 516 PRO A O 1
ATOM 3923 N N . VAL A 1 517 ? -17.619 11.165 -3.113 1.00 91.12 517 VAL A N 1
ATOM 3924 C CA . VAL A 1 517 ? -16.285 11.764 -3.228 1.00 91.12 517 VAL A CA 1
ATOM 3925 C C . VAL A 1 517 ? -15.407 10.794 -4.009 1.00 91.12 517 VAL A C 1
ATOM 3927 O O . VAL A 1 517 ? -15.177 9.670 -3.571 1.00 91.12 517 VAL A O 1
ATOM 3930 N N . PHE A 1 518 ? -14.943 11.213 -5.182 1.00 93.81 518 PHE A N 1
ATOM 3931 C CA . PHE A 1 518 ? -14.091 10.404 -6.048 1.00 93.81 518 PHE A CA 1
ATOM 3932 C C . PHE A 1 518 ? -13.201 11.305 -6.907 1.00 93.81 518 PHE A C 1
ATOM 3934 O O . PHE A 1 518 ? -13.520 12.469 -7.153 1.00 93.81 518 PHE A O 1
ATOM 3941 N N . HIS A 1 519 ? -12.091 10.755 -7.383 1.00 94.06 519 HIS A N 1
ATOM 3942 C CA . HIS A 1 519 ? -11.114 11.449 -8.211 1.00 94.06 519 HIS A CA 1
ATOM 3943 C C . HIS A 1 519 ? -11.112 10.880 -9.624 1.00 94.06 519 HIS A C 1
ATOM 3945 O O . HIS A 1 519 ? -11.291 9.678 -9.824 1.00 94.06 519 HIS A O 1
ATOM 3951 N N . MET A 1 520 ? -10.897 11.760 -10.595 1.00 96.06 520 MET A N 1
ATOM 3952 C CA . MET A 1 520 ? -10.739 11.413 -12.000 1.00 96.06 520 MET A CA 1
ATOM 3953 C C . MET A 1 520 ? -9.450 12.046 -12.498 1.00 96.06 520 MET A C 1
ATOM 3955 O O . MET A 1 520 ? -9.179 13.196 -12.162 1.00 96.06 520 MET A O 1
ATOM 3959 N N . ARG A 1 521 ? -8.654 11.302 -13.261 1.00 95.81 521 ARG A N 1
ATOM 3960 C CA . ARG A 1 521 ? -7.413 11.819 -13.839 1.00 95.81 521 ARG A CA 1
ATOM 3961 C C . ARG A 1 521 ? -7.081 11.093 -15.131 1.00 95.81 521 ARG A C 1
ATOM 3963 O O . ARG A 1 521 ? -7.070 9.862 -15.151 1.00 95.81 521 ARG A O 1
ATOM 3970 N N . PHE A 1 522 ? -6.790 11.836 -16.186 1.00 96.50 522 PHE A N 1
ATOM 3971 C CA . PHE A 1 522 ? -6.265 11.270 -17.419 1.00 96.50 522 PHE A CA 1
ATOM 3972 C C . PHE A 1 522 ? -4.850 10.732 -17.201 1.00 96.50 522 PHE A C 1
ATOM 3974 O O . PHE A 1 522 ? -4.012 11.362 -16.553 1.00 96.50 522 PHE A O 1
ATOM 3981 N N . LEU A 1 523 ? -4.607 9.523 -17.700 1.00 94.25 523 LEU A N 1
ATOM 3982 C CA . LEU A 1 523 ? -3.299 8.884 -17.653 1.00 94.25 523 LEU A CA 1
ATOM 3983 C C . LEU A 1 523 ? -2.499 9.311 -18.885 1.00 94.25 523 LEU A C 1
ATOM 3985 O O . LEU A 1 523 ? -3.063 9.281 -19.975 1.00 94.25 523 LEU A O 1
ATOM 3989 N N . PRO A 1 524 ? -1.207 9.639 -18.775 1.00 90.69 524 PRO A N 1
ATOM 3990 C CA . PRO A 1 524 ? -0.367 10.036 -19.907 1.00 90.69 524 PRO A CA 1
ATOM 3991 C C . PRO A 1 524 ? 0.001 8.841 -20.803 1.00 90.69 524 PRO A C 1
ATOM 3993 O O . PRO A 1 524 ? 1.146 8.406 -20.889 1.00 90.69 524 PRO A O 1
ATOM 3996 N N . VAL A 1 525 ? -1.012 8.274 -21.453 1.00 92.00 525 VAL A N 1
ATOM 3997 C CA . VAL A 1 525 ? -0.941 7.091 -22.310 1.00 92.00 525 VAL A CA 1
ATOM 3998 C C . VAL A 1 525 ? -1.719 7.401 -23.580 1.00 92.00 525 VAL A C 1
ATOM 4000 O O . VAL A 1 525 ? -2.927 7.598 -23.532 1.00 92.00 525 VAL A O 1
ATOM 4003 N N . GLY A 1 526 ? -1.027 7.462 -24.718 1.00 91.44 526 GLY A N 1
ATOM 4004 C CA . GLY A 1 526 ? -1.594 7.878 -26.006 1.00 91.44 526 GLY A CA 1
ATOM 4005 C C . GLY A 1 526 ? -2.412 6.821 -26.760 1.00 91.44 526 GLY A C 1
ATOM 4006 O O . GLY A 1 526 ? -2.895 7.111 -27.850 1.00 91.44 526 GLY A O 1
ATOM 4007 N N . VAL A 1 527 ? -2.566 5.610 -26.216 1.00 95.12 527 VAL A N 1
ATOM 4008 C CA . VAL A 1 527 ? -3.275 4.485 -26.851 1.00 95.12 527 VAL A CA 1
ATOM 4009 C C . VAL A 1 527 ? -4.258 3.862 -25.847 1.00 95.12 527 VAL A C 1
ATOM 4011 O O . VAL A 1 527 ? -3.869 3.625 -24.702 1.00 95.12 527 VAL A O 1
ATOM 4014 N N . PRO A 1 528 ? -5.519 3.575 -26.236 1.00 96.56 528 PRO A N 1
ATOM 4015 C CA . PRO A 1 528 ? -6.519 2.963 -25.360 1.00 96.56 528 PRO A CA 1
ATOM 4016 C C . PRO A 1 528 ? -6.292 1.447 -25.238 1.00 96.56 528 PRO A C 1
ATOM 4018 O O . PRO A 1 528 ? -7.052 0.649 -25.786 1.00 96.56 528 PRO A O 1
ATOM 4021 N N . TYR A 1 529 ? -5.223 1.038 -24.554 1.00 97.19 529 TYR A N 1
ATOM 4022 C CA . TYR A 1 529 ? -4.948 -0.378 -24.282 1.00 97.19 529 TYR A CA 1
ATOM 4023 C C . TYR A 1 529 ? -6.097 -1.058 -23.537 1.00 97.19 529 TYR A C 1
ATOM 4025 O O . TYR A 1 529 ? -6.853 -0.398 -22.825 1.00 97.19 529 TYR A O 1
ATOM 4033 N N . HIS A 1 530 ? -6.189 -2.384 -23.660 1.00 97.69 530 HIS A N 1
ATOM 4034 C CA . HIS A 1 530 ? -7.233 -3.206 -23.036 1.00 97.69 530 HIS A CA 1
ATOM 4035 C C . HIS A 1 530 ? -8.646 -2.879 -23.538 1.00 97.69 530 HIS A C 1
ATOM 4037 O O . HIS A 1 530 ? -9.603 -2.848 -22.761 1.00 97.69 530 HIS A O 1
ATOM 4043 N N . SER A 1 531 ? -8.780 -2.571 -24.829 1.00 96.88 531 SER A N 1
ATOM 4044 C CA . SER A 1 531 ? -10.048 -2.124 -25.399 1.00 96.88 531 SER A CA 1
ATOM 4045 C C . SER A 1 531 ? -10.316 -2.695 -26.786 1.00 96.88 531 SER A C 1
ATOM 4047 O O . SER A 1 531 ? -9.418 -3.104 -27.526 1.00 96.88 531 SER A O 1
ATOM 4049 N N . SER A 1 532 ? -11.591 -2.665 -27.170 1.00 95.81 532 SER A N 1
ATOM 4050 C CA . SER A 1 532 ? -12.032 -3.064 -28.509 1.00 95.81 532 SER A CA 1
ATOM 4051 C C . SER A 1 532 ? -11.461 -2.188 -29.634 1.00 95.81 532 SER A C 1
ATOM 4053 O O . SER A 1 532 ? -11.448 -2.623 -30.784 1.00 95.81 532 SER A O 1
ATOM 4055 N N . HIS A 1 533 ? -10.914 -1.006 -29.319 1.00 95.75 533 HIS A N 1
ATOM 4056 C CA . HIS A 1 533 ? -10.267 -0.120 -30.297 1.00 95.75 533 HIS A CA 1
ATOM 4057 C C . HIS A 1 533 ? -8.986 -0.712 -30.897 1.00 95.75 533 HIS A C 1
ATOM 4059 O O . HIS A 1 533 ? -8.526 -0.239 -31.930 1.00 95.75 533 HIS A O 1
ATOM 4065 N N . LEU A 1 534 ? -8.414 -1.747 -30.272 1.00 97.00 534 LEU A N 1
ATOM 4066 C CA . LEU A 1 534 ? -7.175 -2.398 -30.712 1.00 97.00 534 LEU A CA 1
ATOM 4067 C C . LEU A 1 534 ? -7.409 -3.805 -31.287 1.00 97.00 534 LEU A C 1
ATOM 4069 O O . LEU A 1 534 ? -6.466 -4.585 -31.443 1.00 97.00 534 LEU A O 1
ATOM 4073 N N . LEU A 1 535 ? -8.658 -4.145 -31.628 1.00 96.12 535 LEU A N 1
ATOM 4074 C CA . LEU A 1 535 ? -8.973 -5.388 -32.335 1.00 96.12 535 LEU A CA 1
ATOM 4075 C C . LEU A 1 535 ? -8.167 -5.492 -33.641 1.00 96.12 535 LEU A C 1
ATOM 4077 O O . LEU A 1 535 ? -8.094 -4.555 -34.431 1.00 96.12 535 LEU A O 1
ATOM 4081 N N . GLY A 1 536 ? -7.553 -6.655 -33.865 1.00 96.56 536 GLY A N 1
ATOM 4082 C CA . GLY A 1 536 ? -6.683 -6.914 -35.017 1.00 96.56 536 GLY A CA 1
ATOM 4083 C C . GLY A 1 536 ? -5.214 -6.514 -34.824 1.00 96.56 536 GLY A C 1
ATOM 4084 O O . GLY A 1 536 ? -4.375 -6.949 -35.612 1.00 96.56 536 GLY A O 1
ATOM 4085 N N . ALA A 1 537 ? -4.855 -5.770 -33.770 1.00 97.25 537 ALA A N 1
ATOM 4086 C CA . ALA A 1 537 ? -3.457 -5.425 -33.495 1.00 97.25 537 ALA A CA 1
ATOM 4087 C C . ALA A 1 537 ? -2.600 -6.662 -33.162 1.00 97.25 537 ALA A C 1
ATOM 4089 O O . ALA A 1 537 ? -1.482 -6.778 -33.665 1.00 97.25 537 ALA A O 1
ATOM 4090 N N . THR A 1 538 ? -3.144 -7.626 -32.404 1.00 97.81 538 THR A N 1
ATOM 4091 C CA . THR A 1 538 ? -2.489 -8.921 -32.132 1.00 97.81 538 THR A CA 1
ATOM 4092 C C . THR A 1 538 ? -2.130 -9.660 -33.418 1.00 97.81 538 THR A C 1
ATOM 4094 O O . THR A 1 538 ? -1.023 -10.176 -33.541 1.00 97.81 538 THR A O 1
ATOM 4097 N N . GLU A 1 539 ? -3.036 -9.670 -34.398 1.00 97.56 539 GLU A N 1
ATOM 4098 C CA . GLU A 1 539 ? -2.818 -10.347 -35.678 1.00 97.56 539 GLU A CA 1
ATOM 4099 C C . GLU A 1 539 ? -1.679 -9.697 -36.469 1.00 97.56 539 GLU A C 1
ATOM 4101 O O . GLU A 1 539 ? -0.846 -10.395 -37.037 1.00 97.56 539 GLU A O 1
ATOM 4106 N N . LYS A 1 540 ? -1.582 -8.362 -36.454 1.00 97.19 540 LYS A N 1
ATOM 4107 C CA . LYS A 1 540 ? -0.462 -7.655 -37.089 1.00 97.19 540 LYS A CA 1
ATOM 4108 C C . LYS A 1 540 ? 0.875 -8.004 -36.436 1.00 97.19 540 LYS A C 1
ATOM 4110 O O . LYS A 1 540 ? 1.831 -8.285 -37.152 1.00 97.19 540 LYS A O 1
ATOM 4115 N N . VAL A 1 541 ? 0.943 -8.018 -35.103 1.00 97.38 541 VAL A N 1
ATOM 4116 C CA . VAL A 1 541 ? 2.182 -8.384 -34.397 1.00 97.38 541 VAL A CA 1
ATOM 4117 C C . VAL A 1 541 ? 2.563 -9.833 -34.706 1.00 97.38 541 VAL A C 1
ATOM 4119 O O . VAL A 1 541 ? 3.689 -10.093 -35.121 1.00 97.38 541 VAL A O 1
ATOM 4122 N N . ALA A 1 542 ? 1.630 -10.775 -34.557 1.00 96.94 542 ALA A N 1
ATOM 4123 C CA . ALA A 1 542 ? 1.909 -12.196 -34.739 1.00 96.94 542 ALA A CA 1
ATOM 4124 C C . ALA A 1 542 ? 2.260 -12.545 -36.195 1.00 96.94 542 ALA A C 1
ATOM 4126 O O . ALA A 1 542 ? 3.323 -13.115 -36.439 1.00 96.94 542 ALA A O 1
ATOM 4127 N N . SER A 1 543 ? 1.434 -12.137 -37.162 1.00 96.31 543 SER A N 1
ATOM 4128 C CA . SER A 1 543 ? 1.563 -12.570 -38.559 1.00 96.31 543 SER A CA 1
ATOM 4129 C C . SER A 1 543 ? 2.533 -11.724 -39.384 1.00 96.31 543 SER A C 1
ATOM 4131 O O . SER A 1 543 ? 3.174 -12.257 -40.288 1.00 96.31 543 SER A O 1
ATOM 4133 N N . ILE A 1 544 ? 2.661 -10.420 -39.107 1.00 95.00 544 ILE A N 1
ATOM 4134 C CA . ILE A 1 544 ? 3.506 -9.514 -39.907 1.00 95.00 544 ILE A CA 1
ATOM 4135 C C . ILE A 1 544 ? 4.877 -9.340 -39.259 1.00 95.00 544 ILE A C 1
ATOM 4137 O O . ILE A 1 544 ? 5.887 -9.618 -39.898 1.00 95.00 544 ILE A O 1
ATOM 4141 N N . ASP A 1 545 ? 4.914 -8.881 -38.005 1.00 95.56 545 ASP A N 1
ATOM 4142 C CA . ASP A 1 545 ? 6.181 -8.542 -37.344 1.00 95.56 545 ASP A CA 1
ATOM 4143 C C . ASP A 1 545 ? 6.957 -9.801 -36.911 1.00 95.56 545 ASP A C 1
ATOM 4145 O O . ASP A 1 545 ? 8.186 -9.818 -36.951 1.00 95.56 545 ASP A O 1
ATOM 4149 N N . TYR A 1 546 ? 6.246 -10.873 -36.541 1.00 96.44 546 TYR A N 1
ATOM 4150 C CA . TYR A 1 546 ? 6.852 -12.124 -36.073 1.00 96.44 546 TYR A CA 1
ATOM 4151 C C . TYR A 1 546 ? 6.661 -13.328 -37.000 1.00 96.44 546 TYR A C 1
ATOM 4153 O O . TYR A 1 546 ? 7.328 -14.334 -36.783 1.00 96.44 546 TYR A O 1
ATOM 4161 N N . GLN A 1 547 ? 5.807 -13.259 -38.026 1.00 95.12 547 GLN A N 1
ATOM 4162 C CA . GLN A 1 547 ? 5.541 -14.375 -38.954 1.00 95.12 547 GLN A CA 1
ATOM 4163 C C . GLN A 1 547 ? 5.204 -15.700 -38.235 1.00 95.12 547 GLN A C 1
ATOM 4165 O O . GLN A 1 547 ? 5.708 -16.764 -38.592 1.00 95.12 547 GLN A O 1
ATOM 4170 N N . GLU A 1 548 ? 4.386 -15.630 -37.181 1.00 90.00 548 GLU A N 1
ATOM 4171 C CA . GLU A 1 548 ? 4.043 -16.743 -36.278 1.00 90.00 548 GLU A CA 1
ATOM 4172 C C . GLU A 1 548 ? 5.251 -17.395 -35.576 1.00 90.00 548 GLU A C 1
ATOM 4174 O O . GLU A 1 548 ? 5.187 -18.539 -35.116 1.00 90.00 548 GLU A O 1
ATOM 4179 N N . ALA A 1 549 ? 6.369 -16.672 -35.450 1.00 90.44 549 ALA A N 1
ATOM 4180 C CA . ALA A 1 549 ? 7.532 -17.159 -34.728 1.00 90.44 549 ALA A CA 1
ATOM 4181 C C . ALA A 1 549 ? 7.211 -17.400 -33.247 1.00 90.44 549 ALA A C 1
ATOM 4183 O O . ALA A 1 549 ? 6.697 -16.548 -32.519 1.00 90.44 549 ALA A O 1
ATOM 4184 N N . CYS A 1 550 ? 7.600 -18.580 -32.774 1.00 90.62 550 CYS A N 1
ATOM 4185 C CA . CYS A 1 550 ? 7.526 -18.943 -31.370 1.00 90.62 550 CYS A CA 1
ATOM 4186 C C . CYS A 1 550 ? 8.683 -18.293 -30.595 1.00 90.62 550 CYS A C 1
ATOM 4188 O O . CYS A 1 550 ? 9.816 -18.767 -30.671 1.00 90.62 550 CYS A O 1
ATOM 4190 N N . ILE A 1 551 ? 8.392 -17.244 -29.819 1.00 93.19 551 ILE A N 1
ATOM 4191 C CA . ILE A 1 551 ? 9.387 -16.553 -28.976 1.00 93.19 551 ILE A CA 1
ATOM 4192 C C . ILE A 1 551 ? 9.574 -17.264 -27.623 1.00 93.19 551 ILE A C 1
ATOM 4194 O O . ILE A 1 551 ? 10.705 -17.426 -27.170 1.00 93.19 551 ILE A O 1
ATOM 4198 N N . TRP A 1 552 ? 8.470 -17.720 -27.016 1.00 95.94 552 TRP A N 1
ATOM 4199 C CA . TRP A 1 552 ? 8.423 -18.483 -25.762 1.00 95.94 552 TRP A CA 1
ATOM 4200 C C . TRP A 1 552 ? 7.324 -19.544 -25.814 1.00 95.94 552 TRP A C 1
ATOM 4202 O O . TRP A 1 552 ? 6.288 -19.332 -26.449 1.00 95.94 552 TRP A O 1
ATOM 4212 N N . ARG A 1 553 ? 7.534 -20.655 -25.105 1.00 96.25 553 ARG A N 1
ATOM 4213 C CA . ARG A 1 553 ? 6.559 -21.739 -24.908 1.00 96.25 553 ARG A CA 1
ATOM 4214 C C . ARG A 1 553 ? 6.141 -21.843 -23.440 1.00 96.25 553 ARG A C 1
ATOM 4216 O O . ARG A 1 553 ? 6.928 -21.452 -22.579 1.00 96.25 553 ARG A O 1
ATOM 4223 N N . PRO A 1 554 ? 4.962 -22.415 -23.132 1.00 97.31 554 PRO A N 1
ATOM 4224 C CA . PRO A 1 554 ? 4.528 -22.632 -21.749 1.00 97.31 554 PRO A CA 1
ATOM 4225 C C . PRO A 1 554 ? 5.585 -23.333 -20.882 1.00 97.31 554 PRO A C 1
ATOM 4227 O O . PRO A 1 554 ? 5.958 -22.796 -19.843 1.00 97.31 554 PRO A O 1
ATOM 4230 N N . ARG A 1 555 ? 6.189 -24.434 -21.354 1.00 96.19 555 ARG A N 1
ATOM 4231 C CA . ARG A 1 555 ? 7.305 -25.117 -20.665 1.00 96.19 555 ARG A CA 1
ATOM 4232 C C . ARG A 1 555 ? 8.569 -24.288 -20.402 1.00 96.19 555 ARG A C 1
ATOM 4234 O O . ARG A 1 555 ? 9.391 -24.706 -19.588 1.00 96.19 555 ARG A O 1
ATOM 4241 N N . ASP A 1 556 ? 8.775 -23.173 -21.106 1.00 96.69 556 ASP A N 1
ATOM 4242 C CA . ASP A 1 556 ? 9.937 -22.307 -20.870 1.00 96.69 556 ASP A CA 1
ATOM 4243 C C . ASP A 1 556 ? 9.740 -21.473 -19.589 1.00 96.69 556 ASP A C 1
ATOM 4245 O O . ASP A 1 556 ? 10.712 -20.985 -19.010 1.00 96.69 556 ASP A O 1
ATOM 4249 N N . LEU A 1 557 ? 8.491 -21.332 -19.122 1.00 97.88 557 LEU A N 1
ATOM 4250 C CA . LEU A 1 557 ? 8.127 -20.649 -17.884 1.00 97.88 557 LEU A CA 1
ATOM 4251 C C . LEU A 1 557 ? 8.413 -21.565 -16.683 1.00 97.88 557 LEU A C 1
ATOM 4253 O O . LEU A 1 557 ? 7.623 -22.436 -16.330 1.00 97.88 557 LEU A O 1
ATOM 4257 N N . LYS A 1 558 ? 9.554 -21.358 -16.020 1.00 97.50 558 LYS A N 1
ATOM 4258 C CA . LYS A 1 558 ? 10.015 -22.194 -14.890 1.00 97.50 558 LYS A CA 1
ATOM 4259 C C . LYS A 1 558 ? 9.411 -21.801 -13.535 1.00 97.50 558 LYS A C 1
ATOM 4261 O O . LYS A 1 558 ? 9.803 -22.336 -12.501 1.00 97.50 558 LYS A O 1
ATOM 4266 N N . THR A 1 559 ? 8.490 -20.843 -13.526 1.00 96.69 559 THR A N 1
ATOM 4267 C CA . THR A 1 559 ? 7.672 -20.452 -12.373 1.00 96.69 559 THR A CA 1
ATOM 4268 C C . THR A 1 559 ? 6.305 -19.985 -12.868 1.00 96.69 559 THR A C 1
ATOM 4270 O O . THR A 1 559 ? 6.144 -19.688 -14.053 1.00 96.69 559 THR A O 1
ATOM 4273 N N . VAL A 1 560 ? 5.336 -19.900 -11.958 1.00 97.81 560 VAL A N 1
ATOM 4274 C CA . VAL A 1 560 ? 3.968 -19.460 -12.258 1.00 97.81 560 VAL A CA 1
ATOM 4275 C C . VAL A 1 560 ? 3.997 -18.047 -12.838 1.00 97.81 560 VAL A C 1
ATOM 4277 O O . VAL A 1 560 ? 4.540 -17.134 -12.213 1.00 97.81 560 VAL A O 1
ATOM 4280 N N . VAL A 1 561 ? 3.352 -17.843 -13.987 1.00 98.38 561 VAL A N 1
ATOM 4281 C CA . VAL A 1 561 ? 3.108 -16.507 -14.551 1.00 98.38 561 VAL A CA 1
ATOM 4282 C C . VAL A 1 561 ? 1.612 -16.330 -14.711 1.00 98.38 561 VAL A C 1
ATOM 4284 O O . VAL A 1 561 ? 0.983 -17.045 -15.485 1.00 98.38 561 VAL A O 1
ATOM 4287 N N . ARG A 1 562 ? 1.027 -15.395 -13.963 1.00 98.19 562 ARG A N 1
ATOM 4288 C CA . ARG A 1 562 ? -0.426 -15.211 -13.969 1.00 98.19 562 ARG A CA 1
ATOM 4289 C C . ARG A 1 562 ? -0.899 -14.261 -15.049 1.00 98.19 562 ARG A C 1
ATOM 4291 O O . ARG A 1 562 ? -0.434 -13.123 -15.111 1.00 98.19 562 ARG A O 1
ATOM 4298 N N . ASN A 1 563 ? -1.890 -14.721 -15.801 1.00 97.88 563 ASN A N 1
ATOM 4299 C CA . ASN A 1 563 ? -2.611 -13.949 -16.797 1.00 97.88 563 ASN A CA 1
ATOM 4300 C C . ASN A 1 563 ? -3.384 -12.791 -16.137 1.00 97.88 563 ASN A C 1
ATOM 4302 O O . ASN A 1 563 ? -4.015 -12.956 -15.089 1.00 97.88 563 ASN A O 1
ATOM 4306 N N . THR A 1 564 ? -3.332 -11.610 -16.749 1.00 96.25 564 THR A N 1
ATOM 4307 C CA . THR A 1 564 ? -3.901 -10.365 -16.207 1.00 96.25 564 THR A CA 1
ATOM 4308 C C . THR A 1 564 ? -5.429 -10.287 -16.267 1.00 96.25 564 THR A C 1
ATOM 4310 O O . THR A 1 564 ? -6.024 -9.498 -15.527 1.00 96.25 564 THR A O 1
ATOM 4313 N N . TYR A 1 565 ? -6.071 -11.096 -17.113 1.00 96.69 565 TYR A N 1
ATOM 4314 C CA . TYR A 1 565 ? -7.519 -11.114 -17.319 1.00 96.69 565 TYR A CA 1
ATOM 4315 C C . TYR A 1 565 ? -8.227 -12.092 -16.371 1.00 96.69 565 TYR A C 1
ATOM 4317 O O . TYR A 1 565 ? -9.180 -11.727 -15.680 1.00 96.69 565 TYR A O 1
ATOM 4325 N N . ASP A 1 566 ? -7.764 -13.339 -16.297 1.00 95.88 566 ASP A N 1
ATOM 4326 C CA . ASP A 1 566 ? -8.452 -14.402 -15.552 1.00 95.88 566 ASP A CA 1
ATOM 4327 C C . ASP A 1 566 ? -7.674 -14.936 -14.339 1.00 95.88 566 ASP A C 1
ATOM 4329 O O . ASP A 1 566 ? -8.259 -15.629 -13.506 1.00 95.88 566 ASP A O 1
ATOM 4333 N N . GLY A 1 567 ? -6.396 -14.575 -14.187 1.00 96.62 567 GLY A N 1
ATOM 4334 C CA . GLY A 1 567 ? -5.526 -15.065 -13.115 1.00 96.62 567 GLY A CA 1
ATOM 4335 C C . GLY A 1 567 ? -4.986 -16.484 -13.330 1.00 96.62 567 GLY A C 1
ATOM 4336 O O . GLY A 1 567 ? -4.348 -17.021 -12.422 1.00 96.62 567 GLY A O 1
ATOM 4337 N N . SER A 1 568 ? -5.225 -17.092 -14.498 1.00 97.00 568 SER A N 1
ATOM 4338 C CA . SER A 1 568 ? -4.725 -18.427 -14.840 1.00 97.00 568 SER A CA 1
ATOM 4339 C C . SER A 1 568 ? -3.198 -18.462 -14.942 1.00 97.00 568 SER A C 1
ATOM 4341 O O . SER A 1 568 ? -2.554 -17.460 -15.255 1.00 97.00 568 SER A O 1
ATOM 4343 N N . ASP A 1 569 ? -2.609 -19.623 -14.657 1.00 97.56 569 ASP A N 1
ATOM 4344 C CA . ASP A 1 569 ? -1.170 -19.850 -14.783 1.00 97.56 569 ASP A CA 1
ATOM 4345 C C . ASP A 1 569 ? -0.798 -20.179 -16.234 1.00 97.56 569 ASP A C 1
ATOM 4347 O O . ASP A 1 569 ? -1.126 -21.248 -16.749 1.00 97.56 569 ASP A O 1
ATOM 4351 N N . MET A 1 570 ? -0.082 -19.262 -16.879 1.00 97.81 570 MET A N 1
ATOM 4352 C CA . MET A 1 570 ? 0.368 -19.390 -18.263 1.00 97.81 570 MET A CA 1
ATOM 4353 C C . MET A 1 570 ? 1.410 -20.503 -18.450 1.00 97.81 570 MET A C 1
ATOM 4355 O O . MET A 1 570 ? 1.558 -21.003 -19.563 1.00 97.81 570 MET A O 1
ATOM 4359 N N . SER A 1 571 ? 2.114 -20.923 -17.387 1.00 96.25 571 SER A N 1
ATOM 4360 C CA . SER A 1 571 ? 3.051 -22.061 -17.448 1.00 96.25 571 SER A CA 1
ATOM 4361 C C . SER A 1 571 ? 2.334 -23.408 -17.585 1.00 96.25 571 SER A C 1
ATOM 4363 O O . SER A 1 571 ? 2.921 -24.381 -18.054 1.00 96.25 571 SER A O 1
ATOM 4365 N N . ALA A 1 572 ? 1.044 -23.452 -17.239 1.00 97.12 572 ALA A N 1
ATOM 4366 C CA . ALA A 1 572 ? 0.193 -24.633 -17.333 1.00 97.12 572 ALA A CA 1
ATOM 4367 C C . ALA A 1 572 ? -0.660 -24.674 -18.617 1.00 97.12 572 ALA A C 1
ATOM 4369 O O . ALA A 1 572 ? -1.512 -25.554 -18.759 1.00 97.12 572 ALA A O 1
ATOM 4370 N N . TYR A 1 573 ? -0.475 -23.728 -19.544 1.00 97.44 573 TYR A N 1
ATOM 4371 C CA . TYR A 1 573 ? -1.159 -23.750 -20.838 1.00 97.44 573 TYR A CA 1
ATOM 4372 C C . TYR A 1 573 ? -0.710 -24.941 -21.692 1.00 97.44 573 TYR A C 1
ATOM 4374 O O . TYR A 1 573 ? 0.386 -25.475 -21.525 1.00 97.44 573 TYR A O 1
ATOM 4382 N N . ALA A 1 574 ? -1.565 -25.358 -22.630 1.00 96.69 574 ALA A N 1
ATOM 4383 C CA . ALA A 1 574 ? -1.208 -26.400 -23.586 1.00 96.69 574 ALA A CA 1
ATOM 4384 C C . ALA A 1 574 ? -0.015 -25.948 -24.444 1.00 96.69 574 ALA A C 1
ATOM 4386 O O . ALA A 1 574 ? 0.063 -24.785 -24.832 1.00 96.69 574 ALA A O 1
ATOM 4387 N N . GLU A 1 575 ? 0.909 -26.858 -24.751 1.00 93.81 575 GLU A N 1
ATOM 4388 C CA . GLU A 1 575 ? 2.190 -26.542 -25.408 1.00 93.81 575 GLU A CA 1
ATOM 4389 C C . GLU A 1 575 ? 2.069 -25.906 -26.805 1.00 93.81 575 GLU A C 1
ATOM 4391 O O . GLU A 1 575 ? 3.005 -25.257 -27.269 1.00 93.81 575 GLU A O 1
ATOM 4396 N N . ASP A 1 576 ? 0.939 -26.095 -27.481 1.00 92.19 576 ASP A N 1
ATOM 4397 C CA . ASP A 1 576 ? 0.585 -25.486 -28.767 1.00 92.19 576 ASP A CA 1
ATOM 4398 C C . ASP A 1 576 ? -0.059 -24.093 -28.627 1.00 92.19 576 ASP A C 1
ATOM 4400 O O . ASP A 1 576 ? -0.270 -23.400 -29.624 1.00 92.19 576 ASP A O 1
ATOM 4404 N N . THR A 1 577 ? -0.329 -23.643 -27.399 1.00 94.81 577 THR A N 1
ATOM 4405 C CA . THR A 1 577 ? -0.857 -22.304 -27.121 1.00 94.81 577 THR A CA 1
ATOM 4406 C C . THR A 1 577 ? 0.203 -21.248 -27.427 1.00 94.81 577 THR A C 1
ATOM 4408 O O . THR A 1 577 ? 1.285 -21.229 -26.837 1.00 94.81 577 THR A O 1
ATOM 4411 N N . SER A 1 578 ? -0.124 -20.306 -28.315 1.00 96.06 578 SER A N 1
ATOM 4412 C CA . SER A 1 578 ? 0.756 -19.178 -28.628 1.00 96.06 578 SER A CA 1
ATOM 4413 C C . SER A 1 578 ? 0.796 -18.178 -27.470 1.00 96.06 578 SER A C 1
ATOM 4415 O O . SER A 1 578 ? -0.112 -17.357 -27.303 1.00 96.06 578 SER A O 1
ATOM 4417 N N . LEU A 1 579 ? 1.880 -18.209 -26.685 1.00 96.69 579 LEU A N 1
ATOM 4418 C CA . LEU A 1 579 ? 2.124 -17.200 -25.649 1.00 96.69 579 LEU A CA 1
ATOM 4419 C C . LEU A 1 579 ? 2.238 -15.794 -26.247 1.00 96.69 579 LEU A C 1
ATOM 4421 O O . LEU A 1 579 ? 1.759 -14.847 -25.636 1.00 96.69 579 LEU A O 1
ATOM 4425 N N . LEU A 1 580 ? 2.799 -15.657 -27.455 1.00 97.19 580 LEU A N 1
ATOM 4426 C CA . LEU A 1 580 ? 2.871 -14.381 -28.174 1.00 97.19 580 LEU A CA 1
ATOM 4427 C C . LEU A 1 580 ? 1.479 -13.755 -28.334 1.00 97.19 580 LEU A C 1
ATOM 4429 O O . LEU A 1 580 ? 1.262 -12.622 -27.908 1.00 97.19 580 LEU A O 1
ATOM 4433 N N . ARG A 1 581 ? 0.523 -14.514 -28.886 1.00 97.50 581 ARG A N 1
ATOM 4434 C CA . ARG A 1 581 ? -0.856 -14.042 -29.082 1.00 97.50 581 ARG A CA 1
ATOM 4435 C C . ARG A 1 581 ? -1.535 -13.751 -27.744 1.00 97.50 581 ARG A C 1
ATOM 4437 O O . ARG A 1 581 ? -2.092 -12.674 -27.578 1.00 97.50 581 ARG A O 1
ATOM 4444 N N . SER A 1 582 ? -1.380 -14.640 -26.760 1.00 97.00 582 SER A N 1
ATOM 4445 C CA . SER A 1 582 ? -1.923 -14.439 -25.409 1.00 97.00 582 SER A CA 1
ATOM 4446 C C . SER A 1 582 ? -1.428 -13.145 -24.748 1.00 97.00 582 SER A C 1
ATOM 4448 O O . SER A 1 582 ? -2.220 -12.426 -24.145 1.00 97.00 582 SER A O 1
ATOM 4450 N N . ILE A 1 583 ? -0.136 -12.826 -24.859 1.00 97.38 583 ILE A N 1
ATOM 4451 C CA . ILE A 1 583 ? 0.456 -11.597 -24.305 1.00 97.38 583 ILE A CA 1
ATOM 4452 C C . ILE A 1 583 ? -0.062 -10.366 -25.046 1.00 97.38 583 ILE A C 1
ATOM 4454 O O . ILE A 1 583 ? -0.443 -9.383 -24.412 1.00 97.38 583 ILE A O 1
ATOM 4458 N N . CYS A 1 584 ? -0.091 -10.417 -26.379 1.00 98.12 584 CYS A N 1
ATOM 4459 C CA . CYS A 1 584 ? -0.636 -9.337 -27.190 1.00 98.12 584 CYS A CA 1
ATOM 4460 C C . CYS A 1 584 ? -2.100 -9.065 -26.835 1.00 98.12 584 CYS A C 1
ATOM 4462 O O . CYS A 1 584 ? -2.443 -7.912 -26.604 1.00 98.12 584 CYS A O 1
ATOM 4464 N N . ASP A 1 585 ? -2.937 -10.094 -26.692 1.00 98.00 585 ASP A N 1
ATOM 4465 C CA . ASP A 1 585 ? -4.340 -9.927 -26.304 1.00 98.00 585 ASP A CA 1
ATOM 4466 C C . ASP A 1 585 ? -4.479 -9.375 -24.878 1.00 98.00 585 ASP A C 1
ATOM 4468 O O . ASP A 1 585 ? -5.273 -8.465 -24.651 1.00 98.00 585 ASP A O 1
ATOM 4472 N N . GLN A 1 586 ? -3.652 -9.835 -23.930 1.00 97.88 586 GLN A N 1
ATOM 4473 C CA . GLN A 1 586 ? -3.593 -9.289 -22.565 1.00 97.88 586 GLN A CA 1
ATOM 4474 C C . GLN A 1 586 ? -3.251 -7.792 -22.512 1.00 97.88 586 GLN A C 1
ATOM 4476 O O . GLN A 1 586 ? -3.623 -7.128 -21.544 1.00 97.88 586 GLN A O 1
ATOM 4481 N N . ILE A 1 587 ? -2.548 -7.256 -23.516 1.00 98.00 587 ILE A N 1
ATOM 4482 C CA . ILE A 1 587 ? -2.155 -5.841 -23.586 1.00 98.00 587 ILE A CA 1
ATOM 4483 C C . ILE A 1 587 ? -3.121 -5.032 -24.464 1.00 98.00 587 ILE A C 1
ATOM 4485 O O . ILE A 1 587 ? -3.529 -3.932 -24.095 1.00 98.00 587 ILE A O 1
ATOM 4489 N N . PHE A 1 588 ? -3.517 -5.556 -25.621 1.00 98.25 588 PHE A N 1
ATOM 4490 C CA . PHE A 1 588 ? -4.338 -4.830 -26.583 1.00 98.25 588 PHE A CA 1
ATOM 4491 C C . PHE A 1 588 ? -5.821 -4.829 -26.226 1.00 98.25 588 PHE A C 1
ATOM 4493 O O . PHE A 1 588 ? -6.424 -3.759 -26.187 1.00 98.25 588 PHE A O 1
ATOM 4500 N N . THR A 1 589 ? -6.419 -5.994 -25.986 1.00 97.69 589 THR A N 1
ATOM 4501 C CA . THR A 1 589 ? -7.880 -6.157 -26.067 1.00 97.69 589 THR A CA 1
ATOM 4502 C C . THR A 1 589 ? -8.508 -6.630 -24.765 1.00 97.69 589 THR A C 1
ATOM 4504 O O . THR A 1 589 ? -9.577 -6.146 -24.400 1.00 97.69 589 THR A O 1
ATOM 4507 N N . HIS A 1 590 ? -7.869 -7.545 -24.040 1.00 98.06 590 HIS A N 1
ATOM 4508 C CA . HIS A 1 590 ? -8.404 -8.069 -22.791 1.00 98.06 590 HIS A CA 1
ATOM 4509 C C . HIS A 1 590 ? -8.340 -7.037 -21.669 1.00 98.06 590 HIS A C 1
ATOM 4511 O O . HIS A 1 590 ? -7.353 -6.316 -21.506 1.00 98.06 590 HIS A O 1
ATOM 4517 N N . HIS A 1 591 ? -9.395 -7.029 -20.855 1.00 98.00 591 HIS A N 1
ATOM 4518 C CA . HIS A 1 591 ? -9.464 -6.228 -19.639 1.00 98.00 591 HIS A CA 1
ATOM 4519 C C . HIS A 1 591 ? -8.420 -6.697 -18.617 1.00 98.00 591 HIS A C 1
ATOM 4521 O O . HIS A 1 591 ? -8.012 -7.857 -18.602 1.00 98.00 591 HIS A O 1
ATOM 4527 N N . ILE A 1 592 ? -8.024 -5.815 -17.705 1.00 97.50 592 ILE A N 1
ATOM 4528 C CA . ILE A 1 592 ? -7.206 -6.204 -16.552 1.00 97.50 592 ILE A CA 1
ATOM 4529 C C . ILE A 1 592 ? -8.118 -6.427 -15.355 1.00 97.50 592 ILE A C 1
ATOM 4531 O O . ILE A 1 592 ? -8.803 -5.504 -14.924 1.00 97.50 592 ILE A O 1
ATOM 4535 N N . HIS A 1 593 ? -8.054 -7.604 -14.743 1.00 97.50 593 HIS A N 1
ATOM 4536 C CA . HIS A 1 593 ? -8.650 -7.870 -13.436 1.00 97.50 593 HIS A CA 1
ATOM 4537 C C . HIS A 1 593 ? -7.540 -8.070 -12.404 1.00 97.50 593 HIS A C 1
ATOM 4539 O O . HIS A 1 593 ? -7.193 -9.191 -12.030 1.00 97.50 593 HIS A O 1
ATOM 4545 N N . TRP A 1 594 ? -6.974 -6.957 -11.925 1.00 96.94 594 TRP A N 1
ATOM 4546 C CA . TRP A 1 594 ? -5.749 -6.972 -11.120 1.00 96.94 594 TRP A CA 1
ATOM 4547 C C . TRP A 1 594 ? -5.909 -7.741 -9.805 1.00 96.94 594 TRP A C 1
ATOM 4549 O O . TRP A 1 594 ? -4.988 -8.426 -9.370 1.00 96.94 594 TRP A O 1
ATOM 4559 N N . THR A 1 595 ? -7.096 -7.700 -9.196 1.00 93.81 595 THR A N 1
ATOM 4560 C CA . THR A 1 595 ? -7.401 -8.481 -7.989 1.00 93.81 595 THR A CA 1
ATOM 4561 C C . THR A 1 595 ? -7.356 -9.992 -8.227 1.00 93.81 595 THR A C 1
ATOM 4563 O O . THR A 1 595 ? -6.969 -10.713 -7.314 1.00 93.81 595 THR A O 1
ATOM 4566 N N . LYS A 1 596 ? -7.685 -10.475 -9.436 1.00 95.50 596 LYS A N 1
ATOM 4567 C CA . LYS A 1 596 ? -7.558 -11.896 -9.808 1.00 95.50 596 LYS A CA 1
ATOM 4568 C C . LYS A 1 596 ? -6.101 -12.269 -10.069 1.00 95.50 596 LYS A C 1
ATOM 4570 O O . LYS A 1 596 ? -5.605 -13.242 -9.506 1.00 95.50 596 LYS A O 1
ATOM 4575 N N . ALA A 1 597 ? -5.392 -11.464 -10.864 1.00 96.00 597 ALA A N 1
ATOM 4576 C CA . ALA A 1 597 ? -3.973 -11.679 -11.157 1.00 96.00 597 ALA A CA 1
ATOM 4577 C C . ALA A 1 597 ? -3.127 -11.725 -9.867 1.00 96.00 597 ALA A C 1
ATOM 4579 O O . ALA A 1 597 ? -2.276 -12.599 -9.692 1.00 96.00 597 ALA A O 1
ATOM 4580 N N . CYS A 1 598 ? -3.442 -10.849 -8.911 1.00 94.94 598 CYS A N 1
ATOM 4581 C CA . CYS A 1 598 ? -2.789 -10.764 -7.607 1.00 94.94 598 CYS A CA 1
ATOM 4582 C C . CYS A 1 598 ? -3.493 -11.546 -6.488 1.00 94.94 598 CYS A C 1
ATOM 4584 O O . CYS A 1 598 ? -3.206 -11.293 -5.318 1.00 94.94 598 CYS A O 1
ATOM 4586 N N . ASP A 1 599 ? -4.371 -12.512 -6.787 1.00 93.88 599 ASP A N 1
ATOM 4587 C CA . ASP A 1 599 ? -4.956 -13.374 -5.750 1.00 93.88 599 ASP A CA 1
ATOM 4588 C C . ASP A 1 599 ? -3.950 -14.429 -5.262 1.00 93.88 599 ASP A C 1
ATOM 4590 O O . ASP A 1 599 ? -4.011 -15.613 -5.604 1.00 93.88 599 ASP A O 1
ATOM 4594 N N . VAL A 1 600 ? -2.895 -13.966 -4.601 1.00 94.69 600 VAL A N 1
ATOM 4595 C CA . VAL A 1 600 ? -1.717 -14.770 -4.274 1.00 94.69 600 VAL A CA 1
ATOM 4596 C C . VAL A 1 600 ? -2.061 -15.929 -3.323 1.00 94.69 600 VAL A C 1
ATOM 4598 O O . VAL A 1 600 ? -3.015 -15.828 -2.550 1.00 94.69 600 VAL A O 1
ATOM 4601 N N . PRO A 1 601 ? -1.293 -17.034 -3.324 1.00 93.56 601 PRO A N 1
ATOM 4602 C CA . PRO A 1 601 ? -1.505 -18.130 -2.378 1.00 93.56 601 PRO A CA 1
ATOM 4603 C C . PRO A 1 601 ? -1.442 -17.675 -0.905 1.00 93.56 601 PRO A C 1
ATOM 4605 O O . PRO A 1 601 ? -0.691 -16.751 -0.591 1.00 93.56 601 PRO A O 1
ATOM 4608 N N . PRO A 1 602 ? -2.126 -18.356 0.038 1.00 92.75 602 PRO A N 1
ATOM 4609 C CA . PRO A 1 602 ? -2.031 -18.048 1.473 1.00 92.75 602 PRO A CA 1
ATOM 4610 C C . PRO A 1 602 ? -0.613 -18.147 2.058 1.00 92.75 602 PRO A C 1
ATOM 4612 O O . PRO A 1 602 ? -0.332 -17.566 3.099 1.00 92.75 602 PRO A O 1
ATOM 4615 N N . SER A 1 603 ? 0.287 -18.888 1.402 1.00 95.00 603 SER A N 1
ATOM 4616 C CA . SER A 1 603 ? 1.701 -18.989 1.781 1.00 95.00 603 SER A CA 1
ATOM 4617 C C . SER A 1 603 ? 2.535 -17.764 1.393 1.00 95.00 603 SER A C 1
ATOM 4619 O O . SER A 1 603 ? 3.695 -17.671 1.796 1.00 95.00 603 SER A O 1
ATOM 4621 N N . THR A 1 604 ? 1.996 -16.852 0.580 1.00 97.62 604 THR A N 1
ATOM 4622 C CA . THR A 1 604 ? 2.678 -15.614 0.202 1.00 97.62 604 THR A CA 1
ATOM 4623 C C . THR A 1 604 ? 2.751 -14.688 1.403 1.00 97.62 604 THR A C 1
ATOM 4625 O O . THR A 1 604 ? 1.742 -14.368 2.019 1.00 97.62 604 THR A O 1
ATOM 4628 N N . THR A 1 605 ? 3.959 -14.243 1.724 1.00 97.56 605 THR A N 1
ATOM 4629 C CA . THR A 1 605 ? 4.222 -13.309 2.822 1.00 97.56 605 THR A CA 1
ATOM 4630 C C . THR A 1 605 ? 4.703 -11.961 2.302 1.00 97.56 605 THR A C 1
ATOM 4632 O O . THR A 1 605 ? 4.538 -10.960 2.993 1.00 97.56 605 THR A O 1
ATOM 4635 N N . HIS A 1 606 ? 5.282 -11.928 1.096 1.00 98.06 606 HIS A N 1
ATOM 4636 C CA . HIS A 1 606 ? 5.791 -10.716 0.464 1.00 98.06 606 HIS A CA 1
ATOM 4637 C C . HIS A 1 606 ? 5.399 -10.650 -1.013 1.00 98.06 606 HIS A C 1
ATOM 4639 O O . HIS A 1 606 ? 5.507 -11.644 -1.732 1.00 98.06 606 HIS A O 1
ATOM 4645 N N . CYS A 1 607 ? 5.030 -9.460 -1.476 1.00 97.44 607 CYS A N 1
ATOM 4646 C CA . CYS A 1 607 ? 5.000 -9.105 -2.889 1.00 97.44 607 CYS A CA 1
ATOM 4647 C C . CYS A 1 607 ? 6.127 -8.110 -3.173 1.00 97.44 607 CYS A C 1
ATOM 4649 O O . CYS A 1 607 ? 6.260 -7.120 -2.457 1.00 97.44 607 CYS A O 1
ATOM 4651 N N . VAL A 1 608 ? 6.931 -8.354 -4.204 1.00 97.06 608 VAL A N 1
ATOM 4652 C CA . VAL A 1 608 ? 8.062 -7.489 -4.564 1.00 97.06 608 VAL A CA 1
ATOM 4653 C C . VAL A 1 608 ? 7.754 -6.787 -5.880 1.00 97.06 608 VAL A C 1
ATOM 4655 O O . VAL A 1 608 ? 7.548 -7.446 -6.897 1.00 97.06 608 VAL A O 1
ATOM 4658 N N . ASP A 1 609 ? 7.699 -5.458 -5.835 1.00 95.88 609 ASP A N 1
ATOM 4659 C CA . ASP A 1 609 ? 7.412 -4.590 -6.974 1.00 95.88 609 ASP A CA 1
ATOM 4660 C C . ASP A 1 609 ? 8.705 -4.132 -7.657 1.00 95.88 609 ASP A C 1
ATOM 4662 O O . ASP A 1 609 ? 9.484 -3.351 -7.098 1.00 95.88 609 ASP A O 1
ATOM 4666 N N . PHE A 1 610 ? 8.900 -4.628 -8.880 1.00 94.62 610 PHE A N 1
ATOM 4667 C CA . PHE A 1 610 ? 9.979 -4.246 -9.795 1.00 94.62 610 PHE A CA 1
ATOM 4668 C C . PHE A 1 610 ? 9.512 -3.245 -10.868 1.00 94.62 610 PHE A C 1
ATOM 4670 O O . PHE A 1 610 ? 10.247 -2.953 -11.812 1.00 94.62 610 PHE A O 1
ATOM 4677 N N . GLY A 1 611 ? 8.275 -2.758 -10.761 1.00 89.88 611 GLY A N 1
ATOM 4678 C CA . GLY A 1 611 ? 7.696 -1.734 -11.615 1.00 89.88 611 GLY A CA 1
ATOM 4679 C C . GLY A 1 611 ? 8.338 -0.356 -11.444 1.00 89.88 611 GLY A C 1
ATOM 4680 O O . GLY A 1 611 ? 9.053 -0.077 -10.483 1.00 89.88 611 GLY A O 1
ATOM 4681 N N . THR A 1 612 ? 8.036 0.527 -12.393 1.00 87.19 612 THR A N 1
ATOM 4682 C CA . THR A 1 612 ? 8.419 1.943 -12.352 1.00 87.19 612 THR A CA 1
ATOM 4683 C C . THR A 1 612 ? 7.423 2.772 -11.538 1.00 87.19 612 THR A C 1
ATOM 4685 O O . THR A 1 612 ? 6.263 2.387 -11.381 1.00 87.19 612 THR A O 1
ATOM 4688 N N . GLY A 1 613 ? 7.826 3.964 -11.094 1.00 82.44 613 GLY A N 1
ATOM 4689 C CA . GLY A 1 613 ? 6.948 4.955 -10.457 1.00 82.44 613 GLY A CA 1
ATOM 4690 C C . GLY A 1 613 ? 6.978 4.976 -8.929 1.00 82.44 613 GLY A C 1
ATOM 4691 O O . GLY A 1 613 ? 6.262 5.779 -8.324 1.00 82.44 613 GLY A O 1
ATOM 4692 N N . GLY A 1 614 ? 7.791 4.129 -8.291 1.00 81.69 614 GLY A N 1
ATOM 4693 C CA . GLY A 1 614 ? 7.965 4.091 -6.835 1.00 81.69 614 GLY A CA 1
ATOM 4694 C C . GLY A 1 614 ? 6.631 4.041 -6.079 1.00 81.69 614 GLY A C 1
ATOM 4695 O O . GLY A 1 614 ? 5.833 3.130 -6.277 1.00 81.69 614 GLY A O 1
ATOM 4696 N N . LEU A 1 615 ? 6.352 5.055 -5.247 1.00 71.50 615 LEU A N 1
ATOM 4697 C CA . LEU A 1 615 ? 5.090 5.167 -4.489 1.00 71.50 615 LEU A CA 1
ATOM 4698 C C . LEU A 1 615 ? 3.832 5.240 -5.367 1.00 71.50 615 LEU A C 1
ATOM 4700 O O . LEU A 1 615 ? 2.751 4.863 -4.919 1.00 71.50 615 LEU A O 1
ATOM 4704 N N . SER A 1 616 ? 3.965 5.745 -6.595 1.00 80.00 616 SER A N 1
ATOM 4705 C CA . SER A 1 616 ? 2.871 5.836 -7.571 1.00 80.00 616 SER A CA 1
ATOM 4706 C C . SER A 1 616 ? 2.811 4.622 -8.505 1.00 80.00 616 SER A C 1
ATOM 4708 O O . SER A 1 616 ? 1.978 4.596 -9.411 1.00 80.00 616 SER A O 1
ATOM 4710 N N . GLY A 1 617 ? 3.702 3.644 -8.309 1.00 86.88 617 GLY A N 1
ATOM 4711 C CA . GLY A 1 617 ? 3.761 2.400 -9.065 1.00 86.88 617 GLY A CA 1
ATOM 4712 C C . GLY A 1 617 ? 2.704 1.379 -8.638 1.00 86.88 617 GLY A C 1
ATOM 4713 O O . GLY A 1 617 ? 1.840 1.626 -7.788 1.00 86.88 617 GLY A O 1
ATOM 4714 N N . ILE A 1 618 ? 2.782 0.187 -9.231 1.00 91.50 618 ILE A N 1
ATOM 4715 C CA . ILE A 1 618 ? 1.789 -0.875 -9.026 1.00 91.50 618 ILE A CA 1
ATOM 4716 C C . ILE A 1 618 ? 1.830 -1.469 -7.610 1.00 91.50 618 ILE A C 1
ATOM 4718 O O . ILE A 1 618 ? 0.819 -1.995 -7.133 1.00 91.50 618 ILE A O 1
ATOM 4722 N N . GLY A 1 619 ? 2.957 -1.351 -6.900 1.00 91.75 619 GLY A N 1
ATOM 4723 C CA . GLY A 1 619 ? 3.102 -1.787 -5.515 1.00 91.75 619 GLY A CA 1
ATOM 4724 C C . GLY A 1 619 ? 2.096 -1.121 -4.581 1.00 91.75 619 GLY A C 1
ATOM 4725 O O . GLY A 1 619 ? 1.420 -1.814 -3.825 1.00 91.75 619 GLY A O 1
ATOM 4726 N N . GLY A 1 620 ? 1.901 0.197 -4.692 1.00 89.50 620 GLY A N 1
ATOM 4727 C CA . GLY A 1 620 ? 0.935 0.928 -3.863 1.00 89.50 620 GLY A CA 1
ATOM 4728 C C . GLY A 1 620 ? -0.516 0.494 -4.101 1.00 89.50 620 GLY A C 1
ATOM 4729 O O . GLY A 1 620 ? -1.289 0.360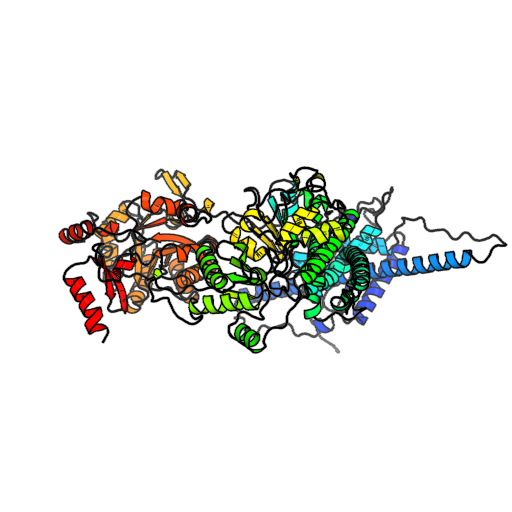 -3.151 1.00 89.50 620 GLY A O 1
ATOM 4730 N N . LEU A 1 621 ? -0.885 0.218 -5.356 1.00 89.94 621 LEU A N 1
ATOM 4731 C CA . LEU A 1 621 ? -2.201 -0.331 -5.701 1.00 89.94 621 LEU A CA 1
ATOM 4732 C C . LEU A 1 621 ? -2.377 -1.744 -5.126 1.00 89.94 621 LEU A C 1
ATOM 4734 O O . LEU A 1 621 ? -3.396 -2.058 -4.514 1.00 89.94 621 LEU A O 1
ATOM 4738 N N . THR A 1 622 ? -1.365 -2.590 -5.305 1.00 94.12 622 THR A N 1
ATOM 4739 C CA . THR A 1 622 ? -1.389 -3.987 -4.862 1.00 94.12 622 THR A CA 1
ATOM 4740 C C . THR A 1 622 ? -1.431 -4.092 -3.341 1.00 94.12 622 THR A C 1
ATOM 4742 O O . THR A 1 622 ? -2.166 -4.921 -2.813 1.00 94.12 622 THR A O 1
ATOM 4745 N N . LEU A 1 623 ? -0.730 -3.202 -2.631 1.00 92.25 623 LEU A N 1
ATOM 4746 C CA . LEU A 1 623 ? -0.768 -3.101 -1.173 1.00 92.25 623 LEU A CA 1
ATOM 4747 C C . LEU A 1 623 ? -2.196 -2.896 -0.660 1.00 92.25 623 LEU A C 1
ATOM 4749 O O . LEU A 1 623 ? -2.613 -3.598 0.253 1.00 92.25 623 LEU A O 1
ATOM 4753 N N . ARG A 1 624 ? -2.968 -1.994 -1.281 1.00 90.06 624 ARG A N 1
ATOM 4754 C CA . ARG A 1 624 ? -4.370 -1.753 -0.896 1.00 90.06 624 ARG A CA 1
ATOM 4755 C C . ARG A 1 624 ? -5.255 -2.978 -1.130 1.00 90.06 624 ARG A C 1
ATOM 4757 O O . ARG A 1 624 ? -6.131 -3.258 -0.325 1.00 90.06 624 ARG A O 1
ATOM 4764 N N . ASN A 1 625 ? -5.025 -3.722 -2.211 1.00 92.06 625 ASN A N 1
ATOM 4765 C CA . ASN A 1 625 ? -5.801 -4.931 -2.510 1.00 92.06 625 ASN A CA 1
ATOM 4766 C C . ASN A 1 625 ? -5.464 -6.108 -1.581 1.00 92.06 625 ASN A C 1
ATOM 4768 O O . ASN A 1 625 ? -6.312 -6.968 -1.345 1.00 92.06 625 ASN A O 1
ATOM 4772 N N . LEU A 1 626 ? -4.224 -6.172 -1.088 1.00 93.88 626 LEU A N 1
ATOM 4773 C CA . LEU A 1 626 ? -3.739 -7.236 -0.203 1.00 93.88 626 LEU A CA 1
ATOM 4774 C C . LEU A 1 626 ? -3.816 -6.869 1.284 1.00 93.88 626 LEU A C 1
ATOM 4776 O O . LEU A 1 626 ? -3.424 -7.674 2.134 1.00 93.88 626 LEU A O 1
ATOM 4780 N N . GLU A 1 627 ? -4.322 -5.680 1.607 1.00 92.00 627 GLU A N 1
ATOM 4781 C CA . GLU A 1 627 ? -4.431 -5.198 2.977 1.00 92.00 627 GLU A CA 1
ATOM 4782 C C . GLU A 1 627 ? -5.218 -6.197 3.834 1.00 92.00 627 GLU A C 1
ATOM 4784 O O . GLU A 1 627 ? -6.249 -6.725 3.420 1.00 92.00 627 GLU A O 1
ATOM 4789 N N . GLY A 1 628 ? -4.685 -6.525 5.011 1.00 93.75 628 GLY A N 1
ATOM 4790 C CA . GLY A 1 628 ? -5.293 -7.504 5.911 1.00 93.75 628 GLY A CA 1
ATOM 4791 C C . GLY A 1 628 ? -5.023 -8.972 5.604 1.00 93.75 628 GLY A C 1
ATOM 4792 O O . GLY A 1 628 ? -5.353 -9.817 6.434 1.00 93.75 628 GLY A O 1
ATOM 4793 N N . ARG A 1 629 ? -4.367 -9.305 4.484 1.00 95.06 629 ARG A N 1
ATOM 4794 C CA . ARG A 1 629 ? -3.971 -10.692 4.164 1.00 95.06 629 ARG A CA 1
ATOM 4795 C C . ARG A 1 629 ? -2.661 -11.139 4.819 1.00 95.06 629 ARG A C 1
ATOM 4797 O O . ARG A 1 629 ? -2.288 -12.297 4.679 1.00 95.06 629 ARG A O 1
ATOM 4804 N N . GLY A 1 630 ? -1.952 -10.241 5.507 1.00 95.19 630 GLY A N 1
ATOM 4805 C CA . GLY A 1 630 ? -0.617 -10.523 6.049 1.00 95.19 630 GLY A CA 1
ATOM 4806 C C . GLY A 1 630 ? 0.485 -10.550 4.981 1.00 95.19 630 GLY A C 1
ATOM 4807 O O . GLY A 1 630 ? 1.532 -11.161 5.190 1.00 95.19 630 GLY A O 1
ATOM 4808 N N . VAL A 1 631 ? 0.255 -9.900 3.833 1.00 96.75 631 VAL A N 1
ATOM 4809 C CA . VAL A 1 631 ? 1.232 -9.796 2.742 1.00 96.75 631 VAL A CA 1
ATOM 4810 C C . VAL A 1 631 ? 1.881 -8.420 2.760 1.00 96.75 631 VAL A C 1
ATOM 4812 O O . VAL A 1 631 ? 1.203 -7.405 2.608 1.00 96.75 631 VAL A O 1
ATOM 4815 N N . ARG A 1 632 ? 3.206 -8.387 2.900 1.00 95.31 632 ARG A N 1
ATOM 4816 C CA . ARG A 1 632 ? 3.992 -7.157 2.835 1.00 95.31 632 ARG A CA 1
ATOM 4817 C C . ARG A 1 632 ? 4.353 -6.810 1.394 1.00 95.31 632 ARG A C 1
ATOM 4819 O O . ARG A 1 632 ? 4.851 -7.669 0.675 1.00 95.31 632 ARG A O 1
ATOM 4826 N N . VAL A 1 633 ? 4.157 -5.564 0.965 1.00 94.69 633 VAL A N 1
ATOM 4827 C CA . VAL A 1 633 ? 4.602 -5.114 -0.366 1.00 94.69 633 VAL A CA 1
ATOM 4828 C C . VAL A 1 633 ? 5.917 -4.350 -0.250 1.00 94.69 633 VAL A C 1
ATOM 4830 O O . VAL A 1 633 ? 5.996 -3.361 0.474 1.00 94.69 633 VAL A O 1
ATOM 4833 N N . VAL A 1 634 ? 6.940 -4.803 -0.975 1.00 93.81 634 VAL A N 1
ATOM 4834 C CA . VAL A 1 634 ? 8.275 -4.197 -1.016 1.00 93.81 634 VAL A CA 1
ATOM 4835 C C . VAL A 1 634 ? 8.507 -3.604 -2.403 1.00 93.81 634 VAL A C 1
ATOM 4837 O O . VAL A 1 634 ? 8.594 -4.336 -3.385 1.00 93.81 634 VAL A O 1
ATOM 4840 N N . THR A 1 635 ? 8.622 -2.280 -2.490 1.00 91.19 635 THR A N 1
ATOM 4841 C CA . THR A 1 635 ? 8.942 -1.570 -3.740 1.00 91.19 635 THR A CA 1
ATOM 4842 C C . THR A 1 635 ? 10.441 -1.344 -3.840 1.00 91.19 635 THR A C 1
ATOM 4844 O O . THR A 1 635 ? 11.018 -0.719 -2.952 1.00 91.19 635 THR A O 1
ATOM 4847 N N . VAL A 1 636 ? 11.062 -1.834 -4.919 1.00 87.00 636 VAL A N 1
ATOM 4848 C CA . VAL A 1 636 ? 12.530 -1.900 -5.063 1.00 87.00 636 VAL A CA 1
ATOM 4849 C C . VAL A 1 636 ? 13.120 -0.716 -5.849 1.00 87.00 636 VAL A C 1
ATOM 4851 O O . VAL A 1 636 ? 14.329 -0.655 -6.063 1.00 87.00 636 VAL A O 1
ATOM 4854 N N . SER A 1 637 ? 12.303 0.267 -6.245 1.00 73.06 637 SER A N 1
ATOM 4855 C CA . SER A 1 637 ? 12.760 1.457 -6.982 1.00 73.06 637 SER A CA 1
ATOM 4856 C C . SER A 1 637 ? 13.822 2.218 -6.175 1.00 73.06 637 SER A C 1
ATOM 4858 O O . SER A 1 637 ? 13.528 2.599 -5.044 1.00 73.06 637 SER A O 1
ATOM 4860 N N . GLY A 1 638 ? 15.025 2.476 -6.697 1.00 64.94 638 GLY A N 1
ATOM 4861 C CA . GLY A 1 638 ? 16.159 3.080 -5.951 1.00 64.94 638 GLY A CA 1
ATOM 4862 C C . GLY A 1 638 ? 15.842 4.317 -5.079 1.00 64.94 638 GLY A C 1
ATOM 4863 O O . GLY A 1 638 ? 16.459 4.504 -4.024 1.00 64.94 638 GLY A O 1
ATOM 4864 N N . ARG A 1 639 ? 14.795 5.067 -5.451 1.00 66.62 639 ARG A N 1
ATOM 4865 C CA . ARG A 1 639 ? 14.249 6.261 -4.776 1.00 66.62 639 ARG A CA 1
ATOM 4866 C C . ARG A 1 639 ? 13.363 6.005 -3.560 1.00 66.62 639 ARG A C 1
ATOM 4868 O O . ARG A 1 639 ? 13.108 6.917 -2.779 1.00 66.62 639 ARG A O 1
ATOM 4875 N N . HIS A 1 640 ? 12.809 4.807 -3.419 1.00 73.00 640 HIS A N 1
ATOM 4876 C CA . HIS A 1 640 ? 11.819 4.538 -2.387 1.00 73.00 640 HIS A CA 1
ATOM 4877 C C . HIS A 1 640 ? 12.494 4.260 -1.037 1.00 73.00 640 HIS A C 1
ATOM 4879 O O . HIS A 1 640 ? 13.441 3.482 -0.934 1.00 73.00 640 HIS A O 1
ATOM 4885 N N . ARG A 1 641 ? 11.987 4.895 0.029 1.00 73.12 641 ARG A N 1
ATOM 4886 C CA . ARG A 1 641 ? 12.578 4.823 1.381 1.00 73.12 641 ARG A CA 1
ATOM 4887 C C . ARG A 1 641 ? 12.686 3.400 1.938 1.00 73.12 641 ARG A C 1
ATOM 4889 O O . ARG A 1 641 ? 13.523 3.149 2.796 1.00 73.12 641 ARG A O 1
ATOM 4896 N N . TYR A 1 642 ? 11.837 2.484 1.470 1.00 80.12 642 TYR A N 1
ATOM 4897 C CA . TYR A 1 642 ? 11.828 1.083 1.900 1.00 80.12 642 TYR A CA 1
ATOM 4898 C C . TYR A 1 642 ? 12.495 0.134 0.893 1.00 80.12 642 TYR A C 1
ATOM 4900 O O . TYR A 1 642 ? 12.516 -1.069 1.121 1.00 80.12 642 TYR A O 1
ATOM 4908 N N . SER A 1 643 ? 13.089 0.639 -0.192 1.00 84.25 643 SER A N 1
ATOM 4909 C CA . SER A 1 643 ? 13.843 -0.193 -1.145 1.00 84.25 643 SER A CA 1
ATOM 4910 C C . SER A 1 643 ? 14.989 -0.995 -0.528 1.00 84.25 643 SER A C 1
ATOM 4912 O O . SER A 1 643 ? 15.216 -2.112 -0.994 1.00 84.25 643 SER A O 1
ATOM 4914 N N . PRO A 1 644 ? 15.699 -0.503 0.514 1.00 90.19 644 PRO A N 1
ATOM 4915 C CA . PRO A 1 644 ? 16.704 -1.306 1.209 1.00 90.19 644 PRO A CA 1
ATOM 4916 C C . PRO A 1 644 ? 16.159 -2.591 1.842 1.00 90.19 644 PRO A C 1
ATOM 4918 O O . PRO A 1 644 ? 16.926 -3.511 2.091 1.00 90.19 644 PRO A O 1
ATOM 4921 N N . GLU A 1 645 ? 14.850 -2.696 2.083 1.00 93.00 645 GLU A N 1
ATOM 4922 C CA . GLU A 1 645 ? 14.266 -3.838 2.785 1.00 93.00 645 GLU A CA 1
ATOM 4923 C C . GLU A 1 645 ? 14.453 -5.172 2.048 1.00 93.00 645 GLU A C 1
ATOM 4925 O O . GLU A 1 645 ? 14.649 -6.201 2.691 1.00 93.00 645 GLU A O 1
ATOM 4930 N N . LEU A 1 646 ? 14.460 -5.168 0.708 1.00 94.69 646 LEU A N 1
ATOM 4931 C CA . LEU A 1 646 ? 14.751 -6.384 -0.060 1.00 94.69 646 LEU A CA 1
ATOM 4932 C C . LEU A 1 646 ? 16.164 -6.917 0.229 1.00 94.69 646 LEU A C 1
ATOM 4934 O O . LEU A 1 646 ? 16.384 -8.125 0.149 1.00 94.69 646 LEU A O 1
ATOM 4938 N N . TYR A 1 647 ? 17.102 -6.019 0.541 1.00 94.50 647 TYR A N 1
ATOM 4939 C CA . TYR A 1 647 ? 18.524 -6.314 0.702 1.00 94.50 647 TYR A CA 1
ATOM 4940 C C . TYR A 1 647 ? 18.924 -6.597 2.158 1.00 94.50 647 TYR A C 1
ATOM 4942 O O . TYR A 1 647 ? 20.038 -7.061 2.394 1.00 94.50 647 TYR A O 1
ATOM 4950 N N . ASP A 1 648 ? 18.014 -6.395 3.119 1.00 93.81 648 ASP A N 1
ATOM 4951 C CA . ASP A 1 648 ? 18.299 -6.554 4.545 1.00 93.81 648 ASP A CA 1
ATOM 4952 C C . ASP A 1 648 ? 18.717 -7.999 4.875 1.00 93.81 648 ASP A C 1
ATOM 4954 O O . ASP A 1 648 ? 18.028 -8.984 4.583 1.00 93.81 648 ASP A O 1
ATOM 4958 N N . VAL A 1 649 ? 19.885 -8.128 5.500 1.00 94.69 649 VAL A N 1
ATOM 4959 C CA . VAL A 1 649 ? 20.475 -9.409 5.913 1.00 94.69 649 VAL A CA 1
ATOM 4960 C C . VAL A 1 649 ? 20.173 -9.771 7.370 1.00 94.69 649 VAL A C 1
ATOM 4962 O O . VAL A 1 649 ? 20.421 -10.906 7.776 1.00 94.69 649 VAL A O 1
ATOM 4965 N N . ALA A 1 650 ? 19.639 -8.833 8.155 1.00 93.44 650 ALA A N 1
ATOM 4966 C CA . ALA A 1 650 ? 19.425 -8.975 9.594 1.00 93.44 650 ALA A CA 1
ATOM 4967 C C . ALA A 1 650 ? 17.967 -9.259 9.949 1.00 93.44 650 ALA A C 1
ATOM 4969 O O . ALA A 1 650 ? 17.686 -10.059 10.842 1.00 93.44 650 ALA A O 1
ATOM 4970 N N . ALA A 1 651 ? 17.040 -8.575 9.278 1.00 93.50 651 ALA A N 1
ATOM 4971 C CA . ALA A 1 651 ? 15.632 -8.574 9.642 1.00 93.50 651 ALA A CA 1
ATOM 4972 C C . ALA A 1 651 ? 14.721 -8.666 8.416 1.00 93.50 651 ALA A C 1
ATOM 4974 O O . ALA A 1 651 ? 15.053 -8.207 7.330 1.00 93.50 651 ALA A O 1
ATOM 4975 N N . VAL A 1 652 ? 13.541 -9.254 8.618 1.00 94.94 652 VAL A N 1
ATOM 4976 C CA . VAL A 1 652 ? 12.454 -9.286 7.634 1.00 94.94 652 VAL A CA 1
ATOM 4977 C C . VAL A 1 652 ? 11.205 -8.769 8.321 1.00 94.94 652 VAL A C 1
ATOM 4979 O O . VAL A 1 652 ? 10.757 -9.349 9.313 1.00 94.94 652 VAL A O 1
ATOM 4982 N N . GLN A 1 653 ? 10.654 -7.679 7.799 1.00 93.62 653 GLN A N 1
ATOM 4983 C CA . GLN A 1 653 ? 9.402 -7.115 8.286 1.00 93.62 653 GLN A CA 1
ATOM 4984 C C . GLN A 1 653 ? 8.233 -7.965 7.781 1.00 93.62 653 GLN A C 1
ATOM 4986 O O . GLN A 1 653 ? 8.276 -8.495 6.677 1.00 93.62 653 GLN A O 1
ATOM 4991 N N . ARG A 1 654 ? 7.182 -8.137 8.585 1.00 93.19 654 ARG A N 1
ATOM 4992 C CA . ARG A 1 654 ? 6.014 -8.945 8.206 1.00 93.19 654 ARG A CA 1
ATOM 4993 C C . ARG A 1 654 ? 4.731 -8.234 8.577 1.00 93.19 654 ARG A C 1
ATOM 4995 O O . ARG A 1 654 ? 4.639 -7.653 9.653 1.00 93.19 654 ARG A O 1
ATOM 5002 N N . GLU A 1 655 ? 3.741 -8.357 7.705 1.00 93.12 655 GLU A N 1
ATOM 5003 C CA . GLU A 1 655 ? 2.382 -7.926 8.002 1.00 93.12 655 GLU A CA 1
ATOM 5004 C C . GLU A 1 655 ? 1.626 -9.027 8.741 1.00 93.12 655 GLU A C 1
ATOM 5006 O O . GLU A 1 655 ? 1.808 -10.220 8.487 1.00 93.12 655 GLU A O 1
ATOM 5011 N N . ARG A 1 656 ? 0.746 -8.619 9.655 1.00 92.44 656 ARG A N 1
ATOM 5012 C CA . ARG A 1 656 ? -0.140 -9.536 10.370 1.00 92.44 656 ARG A CA 1
ATOM 5013 C C . ARG A 1 656 ? -1.477 -9.634 9.629 1.00 92.44 656 ARG A C 1
ATOM 5015 O O . ARG A 1 656 ? -2.064 -8.591 9.334 1.00 92.44 656 ARG A O 1
ATOM 5022 N N . PRO A 1 657 ? -1.996 -10.839 9.341 1.00 95.25 657 PRO A N 1
ATOM 5023 C CA . PRO A 1 657 ? -3.328 -10.967 8.769 1.00 95.25 657 PRO A CA 1
ATOM 5024 C C . PRO A 1 657 ? -4.388 -10.499 9.773 1.00 95.25 657 PRO A C 1
ATOM 5026 O O . PRO A 1 657 ? -4.296 -10.770 10.972 1.00 95.25 657 PRO A O 1
ATOM 5029 N N . TRP A 1 658 ? -5.422 -9.803 9.301 1.00 96.81 658 TRP A N 1
ATOM 5030 C CA . TRP A 1 658 ? -6.455 -9.249 10.181 1.00 96.81 658 TRP A CA 1
ATOM 5031 C C . TRP A 1 658 ? -7.301 -10.323 10.866 1.00 96.81 658 TRP A C 1
ATOM 5033 O O . TRP A 1 658 ? -7.775 -10.115 11.981 1.00 96.81 658 TRP A O 1
ATOM 5043 N N . SER A 1 659 ? -7.408 -11.508 10.263 1.00 95.50 659 SER A N 1
ATOM 5044 C CA . SER A 1 659 ? -8.038 -12.677 10.881 1.00 95.50 659 SER A CA 1
ATOM 5045 C C . SER A 1 659 ? -7.400 -13.067 12.217 1.00 95.50 659 SER A C 1
ATOM 5047 O O . SER A 1 659 ? -8.065 -13.668 13.054 1.00 95.50 659 SER A O 1
ATOM 5049 N N . ASP A 1 660 ? -6.140 -12.697 12.474 1.00 95.25 660 ASP A N 1
ATOM 5050 C CA . ASP A 1 660 ? -5.490 -12.973 13.758 1.00 95.25 660 ASP A CA 1
ATOM 5051 C C . ASP A 1 660 ? -6.068 -12.165 14.927 1.00 95.25 660 ASP A C 1
ATOM 5053 O O . ASP A 1 660 ? -5.727 -12.454 16.080 1.00 95.25 660 ASP A O 1
ATOM 5057 N N . PHE A 1 661 ? -6.862 -11.126 14.650 1.00 96.81 661 PHE A N 1
ATOM 5058 C CA . PHE A 1 661 ? -7.586 -10.358 15.664 1.00 96.81 661 PHE A CA 1
ATOM 5059 C C . PHE A 1 661 ? -8.928 -10.998 16.040 1.00 96.81 661 PHE A C 1
ATOM 5061 O O . PHE A 1 661 ? -9.548 -10.545 16.998 1.00 96.81 661 PHE A O 1
ATOM 5068 N N . ALA A 1 662 ? -9.362 -12.052 15.337 1.00 96.38 662 ALA A N 1
ATOM 5069 C CA . ALA A 1 662 ? -10.557 -12.799 15.709 1.00 96.38 662 ALA A CA 1
ATOM 5070 C C . ALA A 1 662 ? -10.403 -13.392 17.123 1.00 96.38 662 ALA A C 1
ATOM 5072 O O . ALA A 1 662 ? -9.295 -13.799 17.508 1.00 96.38 662 ALA A O 1
ATOM 5073 N N . PRO A 1 663 ? -11.491 -13.448 17.912 1.00 96.06 663 PRO A N 1
ATOM 5074 C CA . PRO A 1 663 ? -11.441 -13.893 19.293 1.00 96.06 663 PRO A CA 1
ATOM 5075 C C . PRO A 1 663 ? -10.952 -15.336 19.385 1.00 96.06 663 PRO A C 1
ATOM 5077 O O . PRO A 1 663 ? -11.373 -16.215 18.632 1.00 96.06 663 PRO A O 1
ATOM 5080 N N . LYS A 1 664 ? -10.085 -15.591 20.364 1.00 95.94 664 LYS A N 1
ATOM 5081 C CA . LYS A 1 664 ? -9.654 -16.945 20.736 1.00 95.94 664 LYS A CA 1
ATOM 5082 C C . LYS A 1 664 ? -10.260 -17.325 22.079 1.00 95.94 664 LYS A C 1
ATOM 5084 O O . LYS A 1 664 ? -10.741 -16.470 22.813 1.00 95.94 664 LYS A O 1
ATOM 5089 N N . LEU A 1 665 ? -10.223 -18.607 22.421 1.00 95.69 665 LEU A N 1
ATOM 5090 C CA . LEU A 1 665 ? -10.580 -19.068 23.760 1.00 95.69 665 LEU A CA 1
ATOM 5091 C C . LEU A 1 665 ? -9.314 -19.274 24.588 1.00 95.69 665 LEU A C 1
ATOM 5093 O O . LEU A 1 665 ? -8.381 -19.946 24.147 1.00 95.69 665 LEU A O 1
ATOM 5097 N N . VAL A 1 666 ? -9.300 -18.728 25.801 1.00 94.56 666 VAL A N 1
ATOM 5098 C CA . VAL A 1 666 ? -8.240 -18.938 26.789 1.00 94.56 666 VAL A CA 1
ATOM 5099 C C . VAL A 1 666 ? -8.843 -19.458 28.089 1.00 94.56 666 VAL A C 1
ATOM 5101 O O . VAL A 1 666 ? -9.910 -19.020 28.517 1.00 94.56 666 VAL A O 1
ATOM 5104 N N . LYS A 1 667 ? -8.170 -20.419 28.725 1.00 92.94 667 LYS A N 1
ATOM 5105 C CA . LYS A 1 667 ? -8.554 -20.924 30.046 1.00 92.94 667 LYS A CA 1
ATOM 5106 C C . LYS A 1 667 ? -7.774 -20.165 31.114 1.00 92.94 667 LYS A C 1
ATOM 5108 O O . LYS A 1 667 ? -6.548 -20.224 31.136 1.00 92.94 667 LYS A O 1
ATOM 5113 N N . THR A 1 668 ? -8.482 -19.478 31.999 1.00 87.38 668 THR A N 1
ATOM 5114 C CA . THR A 1 668 ? -7.921 -18.783 33.163 1.00 87.38 668 THR A CA 1
ATOM 5115 C C . THR A 1 668 ? -8.348 -19.503 34.450 1.00 87.38 668 THR A C 1
ATOM 5117 O O . THR A 1 668 ? -9.210 -20.389 34.401 1.00 87.38 668 THR A O 1
ATOM 5120 N N . PRO A 1 669 ? -7.794 -19.144 35.625 1.00 85.00 669 PRO A N 1
ATOM 5121 C CA . PRO A 1 669 ? -8.316 -19.626 36.908 1.00 85.00 669 PRO A CA 1
ATOM 5122 C C . PRO A 1 669 ? -9.812 -19.326 37.110 1.00 85.00 669 PRO A C 1
ATOM 5124 O O . PRO A 1 669 ? -10.490 -20.063 37.817 1.00 85.00 669 PRO A O 1
ATOM 5127 N N . ASN A 1 670 ? -10.332 -18.297 36.431 1.00 76.62 670 ASN A N 1
ATOM 5128 C CA . ASN A 1 670 ? -11.728 -17.862 36.496 1.00 76.62 670 ASN A CA 1
ATOM 5129 C C . ASN A 1 670 ? -12.615 -18.521 35.421 1.00 76.62 670 ASN A C 1
ATOM 5131 O O . ASN A 1 670 ? -13.756 -18.109 35.230 1.00 76.62 670 ASN A O 1
ATOM 5135 N N . GLY A 1 671 ? -12.102 -19.522 34.698 1.00 88.00 671 GLY A N 1
ATOM 5136 C CA . GLY A 1 671 ? -12.840 -20.265 33.677 1.00 88.00 671 GLY A CA 1
ATOM 5137 C C . GLY A 1 671 ? -12.424 -19.937 32.244 1.00 88.00 671 GLY A C 1
ATOM 5138 O O . GLY A 1 671 ? -11.327 -19.447 31.976 1.00 88.00 671 GLY A O 1
ATOM 5139 N N . LEU A 1 672 ? -13.291 -20.287 31.296 1.00 93.44 672 LEU A N 1
ATOM 5140 C CA . LEU A 1 672 ? -13.059 -20.068 29.871 1.00 93.44 672 LEU A CA 1
ATOM 5141 C C . LEU A 1 672 ? -13.429 -18.627 29.498 1.00 93.44 672 LEU A C 1
ATOM 5143 O O . LEU A 1 672 ? -14.518 -18.169 29.834 1.00 93.44 672 LEU A O 1
ATOM 5147 N N . GLN A 1 673 ? -12.537 -17.917 28.811 1.00 92.00 673 GLN A N 1
ATOM 5148 C CA . GLN A 1 673 ? -12.726 -16.516 28.434 1.00 92.00 673 GLN A CA 1
ATOM 5149 C C . GLN A 1 673 ? -12.374 -16.274 26.966 1.00 92.00 673 GLN A C 1
ATOM 5151 O O . GLN A 1 673 ? -11.558 -16.991 26.383 1.00 92.00 673 GLN A O 1
ATOM 5156 N N . LEU A 1 674 ? -12.983 -15.238 26.384 1.00 94.88 674 LEU A N 1
ATOM 5157 C CA . LEU A 1 674 ? -12.615 -14.733 25.064 1.00 94.88 674 LEU A CA 1
ATOM 5158 C C . LEU A 1 674 ? -11.352 -13.873 25.173 1.00 94.88 674 LEU A C 1
ATOM 5160 O O . LEU A 1 674 ? -11.313 -12.883 25.907 1.00 94.88 674 LEU A O 1
ATOM 5164 N N . ASP A 1 675 ? -10.329 -14.249 24.420 1.00 96.19 675 ASP A N 1
ATOM 5165 C CA . ASP A 1 675 ? -9.066 -13.539 24.298 1.00 96.19 675 ASP A CA 1
ATOM 5166 C C . ASP A 1 675 ? -9.098 -12.615 23.076 1.00 96.19 675 ASP A C 1
ATOM 5168 O O . ASP A 1 675 ? -9.143 -13.062 21.929 1.00 96.19 675 ASP A O 1
ATOM 5172 N N . THR A 1 676 ? -9.090 -11.317 23.355 1.00 97.75 676 THR A N 1
ATOM 5173 C CA . THR A 1 676 ? -9.144 -10.209 22.399 1.00 97.75 676 THR A CA 1
ATOM 5174 C C . THR A 1 676 ? -8.236 -9.088 22.913 1.00 97.75 676 THR A C 1
ATOM 5176 O O . THR A 1 676 ? -7.951 -9.030 24.115 1.00 97.75 676 THR A O 1
ATOM 5179 N N . PRO A 1 677 ? -7.800 -8.144 22.063 1.00 97.44 677 PRO A N 1
ATOM 5180 C CA . PRO A 1 677 ? -7.113 -6.947 22.540 1.00 97.44 677 PRO A CA 1
ATOM 5181 C C . PRO A 1 677 ? -7.879 -6.205 23.648 1.00 97.44 677 PRO A C 1
ATOM 5183 O O . PRO A 1 677 ? -7.271 -5.812 24.643 1.00 97.44 677 PRO A O 1
ATOM 5186 N N . LEU A 1 678 ? -9.210 -6.092 23.545 1.00 98.00 678 LEU A N 1
ATOM 5187 C CA . LEU A 1 678 ? -10.024 -5.435 24.568 1.00 98.00 678 LEU A CA 1
ATOM 5188 C C . LEU A 1 678 ? -10.005 -6.200 25.895 1.00 98.00 678 LEU A C 1
ATOM 5190 O O . LEU A 1 678 ? -9.790 -5.593 26.944 1.00 98.00 678 LEU A O 1
ATOM 5194 N N . SER A 1 679 ? -10.213 -7.521 25.874 1.00 96.06 679 SER A N 1
ATOM 5195 C CA . SER A 1 679 ? -10.254 -8.311 27.109 1.00 96.06 679 SER A CA 1
ATOM 5196 C C . SER A 1 679 ? -8.913 -8.319 27.841 1.00 96.06 679 SER A C 1
ATOM 5198 O O . SER A 1 679 ? -8.897 -8.324 29.072 1.00 96.06 679 SER A O 1
ATOM 5200 N N . ARG A 1 680 ? -7.791 -8.198 27.119 1.00 95.25 680 ARG A N 1
ATOM 5201 C CA . ARG A 1 680 ? -6.458 -7.989 27.710 1.00 95.25 680 ARG A CA 1
ATOM 5202 C C . ARG A 1 680 ? -6.302 -6.612 28.361 1.00 95.25 680 ARG A C 1
ATOM 5204 O O . ARG A 1 680 ? -5.736 -6.534 29.447 1.00 95.25 680 ARG A O 1
ATOM 5211 N N . ILE A 1 681 ? -6.811 -5.543 27.736 1.00 96.12 681 ILE A N 1
ATOM 5212 C CA . ILE A 1 681 ? -6.784 -4.180 28.307 1.00 96.12 681 ILE A CA 1
ATOM 5213 C C . ILE A 1 681 ? -7.654 -4.099 29.571 1.00 96.12 681 ILE A C 1
ATOM 5215 O O . ILE A 1 681 ? -7.241 -3.534 30.587 1.00 96.12 681 ILE A O 1
ATOM 5219 N N . LEU A 1 682 ? -8.863 -4.663 29.518 1.00 94.81 682 LEU A N 1
ATOM 5220 C CA . LEU A 1 682 ? -9.838 -4.567 30.605 1.00 94.81 682 LEU A CA 1
ATOM 5221 C C . LEU A 1 682 ? -9.603 -5.591 31.724 1.00 94.81 682 LEU A C 1
ATOM 5223 O O . LEU A 1 682 ? -9.962 -5.327 32.874 1.00 94.81 682 LEU A O 1
ATOM 5227 N N . GLY A 1 683 ? -9.030 -6.755 31.403 1.00 91.31 683 GLY A N 1
ATOM 5228 C CA . GLY A 1 683 ? -9.013 -7.927 32.285 1.00 91.31 683 GLY A CA 1
ATOM 5229 C C . GLY A 1 683 ? -10.405 -8.539 32.499 1.00 91.31 683 GLY A C 1
ATOM 5230 O O . GLY A 1 683 ? -10.644 -9.166 33.528 1.00 91.31 683 GLY A O 1
ATOM 5231 N N . ARG A 1 684 ? -11.339 -8.301 31.569 1.00 92.06 684 ARG A N 1
ATOM 5232 C CA . ARG A 1 684 ? -12.762 -8.687 31.625 1.00 92.06 684 ARG A CA 1
ATOM 5233 C C . ARG A 1 684 ? -13.228 -9.194 30.253 1.00 92.06 684 ARG A C 1
ATOM 5235 O O . ARG A 1 684 ? -12.531 -8.942 29.269 1.00 92.06 684 ARG A O 1
ATOM 5242 N N . PRO A 1 685 ? -14.385 -9.877 30.146 1.00 94.19 685 PRO A N 1
ATOM 5243 C CA . PRO A 1 685 ? -14.964 -10.233 28.852 1.00 94.19 685 PRO A CA 1
ATOM 5244 C C . PRO A 1 685 ? -15.079 -9.017 27.914 1.00 94.19 685 PRO A C 1
ATOM 5246 O O . PRO A 1 685 ? -15.293 -7.903 28.399 1.00 94.19 685 PRO A O 1
ATOM 5249 N N . PRO A 1 686 ? -14.971 -9.201 26.583 1.00 96.31 686 PRO A N 1
ATOM 5250 C CA . PRO A 1 686 ? -14.941 -8.109 25.605 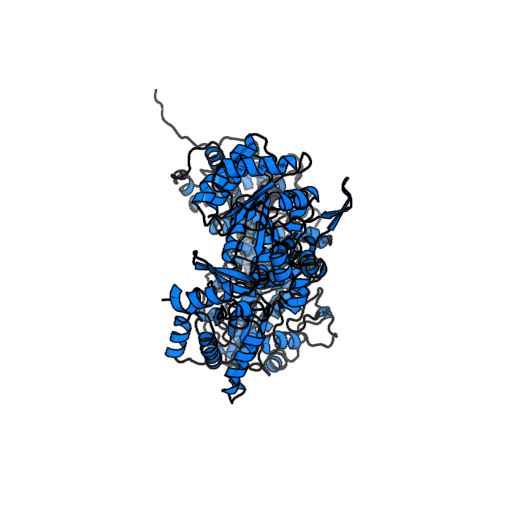1.00 96.31 686 PRO A CA 1
ATOM 5251 C C . PRO A 1 686 ? -16.329 -7.505 25.312 1.00 96.31 686 PRO A C 1
ATOM 5253 O O . PRO A 1 686 ? -16.701 -7.246 24.167 1.00 96.31 686 PRO A O 1
ATOM 5256 N N . ILE A 1 687 ? -17.113 -7.297 26.366 1.00 95.69 687 ILE A N 1
ATOM 5257 C CA . ILE A 1 687 ? -18.454 -6.726 26.342 1.00 95.69 687 ILE A CA 1
ATOM 5258 C C . ILE A 1 687 ? -18.459 -5.557 27.324 1.00 95.69 687 ILE A C 1
ATOM 5260 O O . ILE A 1 687 ? -18.149 -5.724 28.507 1.00 95.69 687 ILE A O 1
ATOM 5264 N N . THR A 1 688 ? -18.799 -4.373 26.822 1.00 96.44 688 THR A N 1
ATOM 5265 C CA . THR A 1 688 ? -18.840 -3.139 27.609 1.00 96.44 688 THR A CA 1
ATOM 5266 C C . THR A 1 688 ? -20.223 -2.498 27.574 1.00 96.44 688 THR A C 1
ATOM 5268 O O . THR A 1 688 ? -20.886 -2.476 26.538 1.00 96.44 688 THR A O 1
ATOM 5271 N N . VAL A 1 689 ? -20.662 -1.942 28.700 1.00 97.38 689 VAL A N 1
ATOM 5272 C CA . VAL A 1 689 ? -21.842 -1.076 28.770 1.00 97.38 689 VAL A CA 1
ATOM 5273 C C . VAL A 1 689 ? -21.396 0.382 28.719 1.00 97.38 689 VAL A C 1
ATOM 5275 O O . VAL A 1 689 ? -20.624 0.843 29.562 1.00 97.38 689 VAL A O 1
ATOM 5278 N N . GLY A 1 690 ? -21.878 1.110 27.713 1.00 95.50 690 GLY A N 1
ATOM 5279 C CA . GLY A 1 690 ? -21.496 2.502 27.489 1.00 95.50 690 GLY A CA 1
ATOM 5280 C C . GLY A 1 690 ? -22.090 3.469 28.514 1.00 95.50 690 GLY A C 1
ATOM 5281 O O . GLY A 1 690 ? -23.178 3.253 29.047 1.00 95.50 690 GLY A O 1
ATOM 5282 N N . GLY A 1 691 ? -21.396 4.584 28.741 1.00 95.94 691 GLY A N 1
ATOM 5283 C CA . GLY A 1 691 ? -21.855 5.665 29.604 1.00 95.94 691 GLY A CA 1
ATOM 5284 C C . GLY A 1 691 ? -23.090 6.355 29.031 1.00 95.94 691 GLY A C 1
ATOM 5285 O O . GLY A 1 691 ? -23.004 7.038 28.012 1.00 95.94 691 GLY A O 1
ATOM 5286 N N . MET A 1 692 ? -24.231 6.203 29.702 1.00 95.12 692 MET A N 1
ATOM 5287 C CA . MET A 1 692 ? -25.522 6.770 29.314 1.00 95.12 692 MET A CA 1
ATOM 5288 C C . MET A 1 692 ? -26.067 7.630 30.448 1.00 95.12 692 MET A C 1
ATOM 5290 O O . MET A 1 692 ? -26.452 7.104 31.491 1.00 95.12 692 MET A O 1
ATOM 5294 N N . THR A 1 693 ? -26.157 8.944 30.237 1.00 91.06 693 THR A N 1
ATOM 5295 C CA . THR A 1 693 ? -26.518 9.915 31.284 1.00 91.06 693 THR A CA 1
ATOM 5296 C C . THR A 1 693 ? -27.752 9.545 32.116 1.00 91.06 693 THR A C 1
ATOM 5298 O O . THR A 1 693 ? -27.655 9.643 33.331 1.00 91.06 693 THR A O 1
ATOM 5301 N N . PRO A 1 694 ? -28.892 9.085 31.565 1.00 92.00 694 PRO A N 1
ATOM 5302 C CA . PRO A 1 694 ? -30.023 8.715 32.418 1.00 92.00 694 PRO A CA 1
ATOM 5303 C C . PRO A 1 694 ? -29.884 7.324 33.059 1.00 92.00 694 PRO A C 1
ATOM 5305 O O . PRO A 1 694 ? -30.412 7.100 34.143 1.00 92.00 694 PRO A O 1
ATOM 5308 N N . THR A 1 695 ? -29.187 6.384 32.409 1.00 95.25 695 THR A N 1
ATOM 5309 C CA . THR A 1 695 ? -29.209 4.960 32.797 1.00 95.25 695 THR A CA 1
ATOM 5310 C C . THR A 1 695 ? -28.027 4.587 33.688 1.00 95.25 695 THR A C 1
ATOM 5312 O O . THR A 1 695 ? -28.223 3.989 34.741 1.00 95.25 695 THR A O 1
ATOM 5315 N N . THR A 1 696 ? -26.805 4.978 33.317 1.00 97.00 696 THR A N 1
ATOM 5316 C CA . THR A 1 696 ? -25.572 4.601 34.031 1.00 97.00 696 THR A CA 1
ATOM 5317 C C . THR A 1 696 ? -25.020 5.723 34.904 1.00 97.00 696 THR A C 1
ATOM 5319 O O . THR A 1 696 ? -23.852 5.695 35.270 1.00 97.00 696 THR A O 1
ATOM 5322 N N . VAL A 1 697 ? -25.830 6.716 35.279 1.00 95.69 697 VAL A N 1
ATOM 5323 C CA . VAL A 1 697 ? -25.462 7.713 36.307 1.00 95.69 697 VAL A CA 1
ATOM 5324 C C . VAL A 1 697 ? -25.706 7.199 37.729 1.00 95.69 697 VAL A C 1
ATOM 5326 O O . VAL A 1 697 ? -25.069 7.639 38.684 1.00 95.69 697 VAL A O 1
ATOM 5329 N N . GLN A 1 698 ? -26.645 6.262 37.886 1.00 93.12 698 GLN A N 1
ATOM 5330 C CA . GLN A 1 698 ? -26.999 5.689 39.181 1.00 93.12 698 GLN A CA 1
ATOM 5331 C C . GLN A 1 698 ? -26.145 4.469 39.522 1.00 93.12 698 GLN A C 1
ATOM 5333 O O . GLN A 1 698 ? -25.603 3.806 38.639 1.00 93.12 698 GLN A O 1
ATOM 5338 N N . ALA A 1 699 ? -26.040 4.169 40.818 1.00 92.31 699 ALA A N 1
ATOM 5339 C CA . ALA A 1 699 ? -25.175 3.099 41.302 1.00 92.31 699 ALA A CA 1
ATOM 5340 C C . ALA A 1 699 ? -25.681 1.699 40.913 1.00 92.31 699 ALA A C 1
ATOM 5342 O O . ALA A 1 699 ? -24.866 0.870 40.535 1.00 92.31 699 ALA A O 1
ATOM 5343 N N . GLY A 1 700 ? -27.001 1.457 40.914 1.00 93.69 700 GLY A N 1
ATOM 5344 C CA . GLY A 1 700 ? -27.581 0.111 40.785 1.00 93.69 700 GLY A CA 1
ATOM 5345 C C . GLY A 1 700 ? -27.077 -0.688 39.578 1.00 93.69 700 GLY A C 1
ATOM 5346 O O . GLY A 1 700 ? -26.437 -1.723 39.748 1.00 93.69 700 GLY A O 1
ATOM 5347 N N . ILE A 1 701 ? -27.297 -0.190 38.355 1.00 95.62 701 ILE A N 1
ATOM 5348 C CA . ILE A 1 701 ? -26.855 -0.896 37.139 1.00 95.62 701 ILE A CA 1
ATOM 5349 C C . ILE A 1 701 ? -25.326 -0.977 37.020 1.00 95.62 701 ILE A C 1
ATOM 5351 O O . ILE A 1 701 ? -24.804 -1.971 36.519 1.00 95.62 701 ILE A O 1
ATOM 5355 N N . ASN A 1 702 ? -24.605 0.043 37.501 1.00 96.50 702 ASN A N 1
ATOM 5356 C CA . ASN A 1 702 ? -23.142 0.065 37.507 1.00 96.50 702 ASN A CA 1
ATOM 5357 C C . ASN A 1 702 ? -22.579 -1.024 38.427 1.00 96.50 702 ASN A C 1
ATOM 5359 O O . ASN A 1 702 ? -21.761 -1.825 37.981 1.00 96.50 702 ASN A O 1
ATOM 5363 N N . ALA A 1 703 ? -23.057 -1.095 39.671 1.00 96.12 703 ALA A N 1
ATOM 5364 C CA . ALA A 1 703 ? -22.663 -2.113 40.636 1.00 96.12 703 ALA A CA 1
ATOM 5365 C C . ALA A 1 703 ? -23.014 -3.515 40.130 1.00 96.12 703 ALA A C 1
ATOM 5367 O O . ALA A 1 703 ? -22.140 -4.372 40.065 1.00 96.12 703 ALA A O 1
ATOM 5368 N N . ALA A 1 704 ? -24.252 -3.731 39.674 1.00 96.62 704 ALA A N 1
ATOM 5369 C CA . ALA A 1 704 ? -24.697 -5.034 39.183 1.00 96.62 704 ALA A CA 1
ATOM 5370 C C . ALA A 1 704 ? -23.879 -5.528 37.978 1.00 96.62 704 ALA A C 1
ATOM 5372 O O . ALA A 1 704 ? -23.444 -6.678 37.951 1.00 96.62 704 ALA A O 1
ATOM 5373 N N . THR A 1 705 ? -23.619 -4.655 37.000 1.00 96.69 705 THR A N 1
ATOM 5374 C CA . THR A 1 705 ? -22.835 -5.014 35.806 1.00 96.69 705 THR A CA 1
ATOM 5375 C C . THR A 1 705 ? -21.375 -5.289 36.159 1.00 96.69 705 THR A C 1
ATOM 5377 O O . THR A 1 705 ? -20.783 -6.252 35.667 1.00 96.69 705 THR A O 1
ATOM 5380 N N . ALA A 1 706 ? -20.793 -4.465 37.034 1.00 94.69 706 ALA A N 1
ATOM 5381 C CA . ALA A 1 706 ? -19.413 -4.626 37.464 1.00 94.69 706 ALA A CA 1
ATOM 5382 C C . ALA A 1 706 ? -19.223 -5.897 38.309 1.00 94.69 706 ALA A C 1
ATOM 5384 O O . ALA A 1 706 ? -18.258 -6.627 38.084 1.00 94.69 706 ALA A O 1
ATOM 5385 N N . GLN A 1 707 ? -20.171 -6.199 39.201 1.00 94.25 707 GLN A N 1
ATOM 5386 C CA . GLN A 1 707 ? -20.218 -7.423 40.005 1.00 94.25 707 GLN A CA 1
ATOM 5387 C C . GLN A 1 707 ? -20.416 -8.675 39.139 1.00 94.25 707 GLN A C 1
ATOM 5389 O O . GLN A 1 707 ? -19.826 -9.717 39.409 1.00 94.25 707 GLN A O 1
ATOM 5394 N N . ALA A 1 708 ? -21.186 -8.571 38.050 1.00 93.94 708 ALA A N 1
ATOM 5395 C CA . ALA A 1 708 ? -21.322 -9.635 37.054 1.00 93.94 708 ALA A CA 1
ATOM 5396 C C . ALA A 1 708 ? -20.043 -9.865 36.218 1.00 93.94 708 ALA A C 1
ATOM 5398 O O . ALA A 1 708 ? -20.015 -10.750 35.365 1.00 93.94 708 ALA A O 1
ATOM 5399 N N . GLY A 1 709 ? -18.983 -9.080 36.445 1.00 92.44 709 GLY A N 1
ATOM 5400 C CA . GLY A 1 709 ? -17.685 -9.232 35.792 1.00 92.44 709 GLY A CA 1
ATOM 5401 C C . GLY A 1 709 ? -17.559 -8.519 34.445 1.00 92.44 709 GLY A C 1
ATOM 5402 O O . GLY A 1 709 ? -16.537 -8.677 33.778 1.00 92.44 709 GLY A O 1
ATOM 5403 N N . TYR A 1 710 ? -18.543 -7.711 34.043 1.00 95.62 710 TYR A N 1
ATOM 5404 C CA . TYR A 1 710 ? -18.508 -6.940 32.797 1.00 95.62 710 TYR A CA 1
ATOM 5405 C C . TYR A 1 710 ? -17.964 -5.529 33.017 1.00 95.62 710 TYR A C 1
ATOM 5407 O O . TYR A 1 710 ? -17.935 -5.017 34.138 1.00 95.62 710 TYR A O 1
ATOM 5415 N N . HIS A 1 711 ? -17.483 -4.894 31.950 1.00 97.44 711 HIS A N 1
ATOM 5416 C CA . HIS A 1 711 ? -17.076 -3.492 32.000 1.00 97.44 711 HIS A CA 1
ATOM 5417 C C . HIS A 1 711 ? -18.294 -2.580 31.814 1.00 97.44 711 HIS A C 1
ATOM 5419 O O . HIS A 1 711 ? -19.146 -2.837 30.965 1.00 97.44 711 HIS A O 1
ATOM 5425 N N . ILE A 1 712 ? -18.367 -1.505 32.594 1.00 97.81 712 ILE A N 1
ATOM 5426 C CA . ILE A 1 712 ? -19.414 -0.488 32.502 1.00 97.81 712 ILE A CA 1
ATOM 5427 C C . ILE A 1 712 ? -18.831 0.885 32.814 1.00 97.81 712 ILE A C 1
ATOM 5429 O O . ILE A 1 712 ? -17.963 1.028 33.677 1.00 97.81 712 ILE A O 1
ATOM 5433 N N . GLU A 1 713 ? -19.312 1.893 32.097 1.00 98.06 713 GLU A N 1
ATOM 5434 C CA . GLU A 1 713 ? -18.916 3.280 32.294 1.00 98.06 713 GLU A CA 1
ATOM 5435 C C . GLU A 1 713 ? -19.963 4.043 33.128 1.00 98.06 713 GLU A C 1
ATOM 5437 O O . GLU A 1 713 ? -21.118 4.220 32.715 1.00 98.06 713 GLU A O 1
ATOM 5442 N N . LEU A 1 714 ? -19.531 4.580 34.273 1.00 98.19 714 LEU A N 1
ATOM 5443 C CA . LEU A 1 714 ? -20.313 5.517 35.077 1.00 98.19 714 LEU A CA 1
ATOM 5444 C C . LEU A 1 714 ? -20.495 6.816 34.287 1.00 98.19 714 LEU A C 1
ATOM 5446 O O . LEU A 1 714 ? -19.520 7.470 33.914 1.00 98.19 714 LEU A O 1
ATOM 5450 N N . ALA A 1 715 ? -21.736 7.226 34.033 1.00 97.31 715 ALA A N 1
ATOM 5451 C CA . ALA A 1 715 ? -21.999 8.455 33.297 1.00 97.31 715 ALA A CA 1
ATOM 5452 C C . ALA A 1 715 ? -21.723 9.695 34.163 1.00 97.31 715 ALA A C 1
ATOM 5454 O O . ALA A 1 715 ? -22.435 9.988 35.124 1.00 97.31 715 ALA A O 1
ATOM 5455 N N . GLY A 1 716 ? -20.722 10.485 33.777 1.00 95.00 716 GLY A N 1
ATOM 5456 C CA . GLY A 1 716 ? -20.352 11.734 34.439 1.00 95.00 716 GLY A CA 1
ATOM 5457 C C . GLY A 1 716 ? -21.389 12.850 34.293 1.00 95.00 716 GLY A C 1
ATOM 5458 O O . GLY A 1 716 ? -21.416 13.750 35.123 1.00 95.00 716 GLY A O 1
ATOM 5459 N N . GLY A 1 717 ? -22.287 12.795 33.303 1.00 91.25 717 GLY A N 1
ATOM 5460 C CA . GLY A 1 717 ? -23.201 13.904 32.985 1.00 91.25 717 GLY A CA 1
ATOM 5461 C C . GLY A 1 717 ? -24.096 14.386 34.141 1.00 91.25 717 GLY A C 1
ATOM 5462 O O . GLY A 1 717 ? -24.482 15.552 34.147 1.00 91.25 717 GLY A O 1
ATOM 5463 N N . GLY A 1 718 ? -24.380 13.535 35.138 1.00 91.00 718 GLY A N 1
ATOM 5464 C CA . GLY A 1 718 ? -25.147 13.903 36.340 1.00 91.00 718 GLY A CA 1
ATOM 5465 C C . GLY A 1 718 ? -24.319 14.234 37.589 1.00 91.00 718 GLY A C 1
ATOM 5466 O O . GLY A 1 718 ? -24.896 14.403 38.661 1.00 91.00 718 GLY A O 1
ATOM 5467 N N . HIS A 1 719 ? -22.989 14.320 37.482 1.00 94.25 719 HIS A N 1
ATOM 5468 C CA . HIS A 1 719 ? -22.073 14.578 38.599 1.00 94.25 719 HIS A CA 1
ATOM 5469 C C . HIS A 1 719 ? -21.414 15.955 38.432 1.00 94.25 719 HIS A C 1
ATOM 5471 O O . HIS A 1 719 ? -20.374 16.099 37.790 1.00 94.25 719 HIS A O 1
ATOM 5477 N N . TYR A 1 720 ? -22.046 16.992 38.985 1.00 93.00 720 TYR A N 1
ATOM 5478 C CA . TYR A 1 720 ? -21.704 18.395 38.698 1.00 93.00 720 TYR A CA 1
ATOM 5479 C C . TYR A 1 720 ? -20.520 18.949 39.502 1.00 93.00 720 TYR A C 1
ATOM 5481 O O . TYR A 1 720 ? -20.018 20.027 39.187 1.00 93.00 720 TYR A O 1
ATOM 5489 N N . ASN A 1 721 ? -20.108 18.259 40.564 1.00 95.31 721 ASN A N 1
ATOM 5490 C CA . ASN A 1 721 ? -19.021 18.672 41.446 1.00 95.31 721 ASN A CA 1
ATOM 5491 C C . ASN A 1 721 ? -18.297 17.451 42.039 1.00 95.31 721 ASN A C 1
ATOM 5493 O O . ASN A 1 721 ? -18.797 16.327 41.964 1.00 95.31 721 ASN A O 1
ATOM 5497 N N . ALA A 1 722 ? -17.135 17.695 42.649 1.00 95.94 722 ALA A N 1
ATOM 5498 C CA . ALA A 1 722 ? -16.290 16.661 43.244 1.00 95.94 722 ALA A CA 1
ATOM 5499 C C . ALA A 1 722 ? -17.017 15.819 44.303 1.00 95.94 722 ALA A C 1
ATOM 5501 O O . ALA A 1 722 ? -16.923 14.595 44.286 1.00 95.94 722 ALA A O 1
ATOM 5502 N N . LYS A 1 723 ? -17.802 16.462 45.180 1.00 97.19 723 LYS A N 1
ATOM 5503 C CA . LYS A 1 723 ? -18.537 15.768 46.244 1.00 97.19 723 LYS A CA 1
ATOM 5504 C C . LYS A 1 723 ? -19.499 14.727 45.668 1.00 97.19 723 LYS A C 1
ATOM 5506 O O . LYS A 1 723 ? -19.478 13.583 46.095 1.00 97.19 723 LYS A O 1
ATOM 5511 N N . MET A 1 724 ? -20.300 15.102 44.670 1.00 96.75 724 MET A N 1
ATOM 5512 C CA . MET A 1 724 ? -21.247 14.177 44.038 1.00 96.75 724 MET A CA 1
ATOM 5513 C C . MET A 1 724 ? -20.553 12.979 43.388 1.00 96.75 724 MET A C 1
ATOM 5515 O O . MET A 1 724 ? -21.097 11.878 43.407 1.00 96.75 724 MET A O 1
ATOM 5519 N N . LEU A 1 725 ? -19.381 13.199 42.785 1.00 96.12 725 LEU A N 1
ATOM 5520 C CA . LEU A 1 725 ? -18.604 12.133 42.165 1.00 96.12 725 LEU A CA 1
ATOM 5521 C C . LEU A 1 725 ? -18.047 11.168 43.220 1.00 96.12 725 LEU A C 1
ATOM 5523 O O . LEU A 1 725 ? -18.217 9.962 43.072 1.00 96.12 725 LEU A O 1
ATOM 5527 N N . ARG A 1 726 ? -17.458 11.695 44.301 1.00 97.62 726 ARG A N 1
ATOM 5528 C CA . ARG A 1 726 ? -16.966 10.899 45.437 1.00 97.62 726 ARG A CA 1
ATOM 5529 C C . ARG A 1 726 ? -18.078 10.093 46.094 1.00 97.62 726 ARG A C 1
ATOM 5531 O O . ARG A 1 726 ? -17.995 8.871 46.090 1.00 97.62 726 ARG A O 1
ATOM 5538 N N . ASP A 1 727 ? -19.164 10.757 46.500 1.00 97.38 727 ASP A N 1
ATOM 5539 C CA . ASP A 1 727 ? -20.327 10.111 47.125 1.00 97.38 727 ASP A CA 1
ATOM 5540 C C . ASP A 1 727 ? -20.864 8.955 46.252 1.00 97.38 727 ASP A C 1
ATOM 5542 O O . ASP A 1 727 ? -21.326 7.926 46.755 1.00 97.38 727 ASP A O 1
ATOM 5546 N N . LYS A 1 728 ? -20.829 9.116 44.917 1.00 96.81 728 LYS A N 1
ATOM 5547 C CA . LYS A 1 728 ? -21.264 8.071 43.985 1.00 96.81 728 LYS A CA 1
ATOM 5548 C C . LYS A 1 728 ? -20.334 6.865 44.002 1.00 96.81 728 LYS A C 1
ATOM 5550 O O . LYS A 1 728 ? -20.835 5.742 43.970 1.00 96.81 728 LYS A O 1
ATOM 5555 N N . ILE A 1 729 ? -19.022 7.085 44.008 1.00 96.88 729 ILE A N 1
ATOM 5556 C CA . ILE A 1 729 ? -18.053 5.991 44.065 1.00 96.88 729 ILE A CA 1
ATOM 5557 C C . ILE A 1 729 ? -18.103 5.297 45.424 1.00 96.88 729 ILE A C 1
ATOM 5559 O O . ILE A 1 729 ? -18.131 4.072 45.430 1.00 96.88 729 ILE A O 1
ATOM 5563 N N . ASP A 1 730 ? -18.246 6.030 46.530 1.00 96.50 730 ASP A N 1
ATOM 5564 C CA . ASP A 1 730 ? -18.444 5.437 47.861 1.00 96.50 730 ASP A CA 1
ATOM 5565 C C . ASP A 1 730 ? -19.656 4.490 47.856 1.00 96.50 730 ASP A C 1
ATOM 5567 O O . ASP A 1 730 ? -19.552 3.312 48.192 1.00 96.50 730 ASP A O 1
ATOM 5571 N N . THR A 1 731 ? -20.789 4.964 47.323 1.00 96.25 731 THR A N 1
ATOM 5572 C CA . THR A 1 731 ? -22.009 4.148 47.179 1.00 96.25 731 THR A CA 1
ATOM 5573 C C . THR A 1 731 ? -21.785 2.896 46.324 1.00 96.25 731 THR A C 1
ATOM 5575 O O . THR A 1 731 ? -22.397 1.858 46.569 1.00 96.25 731 THR A O 1
ATOM 5578 N N . LEU A 1 732 ? -20.970 2.996 45.271 1.00 95.75 732 LEU A N 1
ATOM 5579 C CA . LEU A 1 732 ? -20.665 1.873 44.386 1.00 95.75 732 LEU A CA 1
ATOM 5580 C C . LEU A 1 732 ? -19.749 0.851 45.057 1.00 95.75 732 LEU A C 1
ATOM 5582 O O . LEU A 1 732 ? -19.961 -0.344 44.879 1.00 95.75 732 LEU A O 1
ATOM 5586 N N . GLN A 1 733 ? -18.759 1.310 45.822 1.00 94.25 733 GLN A N 1
ATOM 5587 C CA . GLN A 1 733 ? -17.845 0.447 46.566 1.00 94.25 733 GLN A CA 1
ATOM 5588 C C . GLN A 1 733 ? -18.577 -0.391 47.611 1.00 94.25 733 GLN A C 1
ATOM 5590 O O . GLN A 1 733 ? -18.260 -1.566 47.757 1.00 94.25 733 GLN A O 1
ATOM 5595 N N . ASP A 1 734 ? -19.597 0.168 48.261 1.00 94.94 734 ASP A N 1
ATOM 5596 C CA . ASP A 1 734 ? -20.424 -0.561 49.230 1.00 94.94 734 ASP A CA 1
ATOM 5597 C C . ASP A 1 734 ? -21.280 -1.679 48.594 1.00 94.94 734 ASP A C 1
ATOM 5599 O O . ASP A 1 734 ? -21.859 -2.500 49.305 1.00 94.94 734 ASP A O 1
ATOM 5603 N N . GLN A 1 735 ? -21.392 -1.716 47.259 1.00 95.25 735 GLN A N 1
ATOM 5604 C CA . GLN A 1 735 ? -22.259 -2.641 46.515 1.00 95.25 735 GLN A CA 1
ATOM 5605 C C . GLN A 1 735 ? -21.504 -3.681 45.678 1.00 95.25 735 GLN A C 1
ATOM 5607 O O . GLN A 1 735 ? -22.150 -4.518 45.046 1.00 95.25 735 GLN A O 1
ATOM 5612 N N . VAL A 1 736 ? -20.170 -3.630 45.635 1.00 95.25 736 VAL A N 1
ATOM 5613 C CA . VAL A 1 736 ? -19.348 -4.553 44.838 1.00 95.25 736 VAL A CA 1
ATOM 5614 C C . VAL A 1 736 ? -18.232 -5.168 45.670 1.00 95.25 736 VAL A C 1
ATOM 5616 O O . VAL A 1 736 ? -17.777 -4.590 46.656 1.00 95.25 736 VAL A O 1
ATOM 5619 N N . ASP A 1 737 ? -17.742 -6.325 45.239 1.00 93.50 737 ASP A N 1
ATOM 5620 C CA . ASP A 1 737 ? -16.612 -6.973 45.899 1.00 93.50 737 ASP A CA 1
ATOM 5621 C C . ASP A 1 737 ? -15.305 -6.154 45.774 1.00 93.50 737 ASP A C 1
ATOM 5623 O O . ASP A 1 737 ? -15.060 -5.484 44.758 1.00 93.50 737 ASP A O 1
ATOM 5627 N N . PRO A 1 738 ? -14.398 -6.238 46.769 1.00 91.75 738 PRO A N 1
ATOM 5628 C CA . PRO A 1 738 ? -13.078 -5.625 46.683 1.00 91.75 738 PRO A CA 1
ATOM 5629 C C . PRO A 1 738 ? -12.312 -6.040 45.420 1.00 91.75 738 PRO A C 1
ATOM 5631 O O . PRO A 1 738 ? -12.217 -7.216 45.076 1.00 91.75 738 PRO A O 1
ATOM 5634 N N . GLY A 1 739 ? -11.704 -5.059 44.748 1.00 85.00 739 GLY A N 1
ATOM 5635 C CA . GLY A 1 739 ? -10.938 -5.270 43.513 1.00 85.00 739 GLY A CA 1
ATOM 5636 C C . GLY A 1 739 ? -11.708 -4.969 42.224 1.00 85.00 739 GLY A C 1
ATOM 5637 O O . GLY A 1 739 ? -11.093 -4.917 41.156 1.00 85.00 739 GLY A O 1
ATOM 5638 N N . VAL A 1 740 ? -13.014 -4.695 42.302 1.00 91.38 740 VAL A N 1
ATOM 5639 C CA . VAL A 1 740 ? -13.806 -4.218 41.161 1.00 91.38 740 VAL A CA 1
ATOM 5640 C C . VAL A 1 740 ? -13.435 -2.771 40.827 1.00 91.38 740 VAL A C 1
ATOM 5642 O O . VAL A 1 740 ? -13.681 -1.848 41.594 1.00 91.38 740 VAL A O 1
ATOM 5645 N N . GLY A 1 741 ? -12.827 -2.580 39.655 1.00 93.00 741 GLY A N 1
ATOM 5646 C CA . GLY A 1 741 ? -12.470 -1.264 39.126 1.00 93.00 741 GLY A CA 1
ATOM 5647 C C . GLY A 1 741 ? -13.623 -0.553 38.405 1.00 93.00 741 GLY A C 1
ATOM 5648 O O . GLY A 1 741 ? -14.396 -1.212 37.705 1.00 93.00 741 GLY A O 1
ATOM 5649 N N . PHE A 1 742 ? -13.687 0.778 38.518 1.00 96.62 742 PHE A N 1
ATOM 5650 C CA . PHE A 1 742 ? -14.670 1.639 37.841 1.00 96.62 742 PHE A CA 1
ATOM 5651 C C . PHE A 1 742 ? -14.054 2.518 36.744 1.00 96.62 742 PHE A C 1
ATOM 5653 O O . PHE A 1 742 ? -12.891 2.925 36.828 1.00 96.62 742 PHE A O 1
ATOM 5660 N N . THR A 1 743 ? -14.867 2.865 35.746 1.00 98.06 743 THR A N 1
ATOM 5661 C CA . THR A 1 743 ? -14.511 3.767 34.641 1.00 98.06 743 THR A CA 1
ATOM 5662 C C . THR A 1 743 ? -15.509 4.919 34.576 1.00 98.06 743 THR A C 1
ATOM 5664 O O . THR A 1 743 ? -16.716 4.685 34.592 1.00 98.06 743 THR A O 1
ATOM 5667 N N . LEU A 1 744 ? -15.027 6.161 34.477 1.00 98.31 744 LEU A N 1
ATOM 5668 C CA . LEU A 1 744 ? -15.875 7.351 34.332 1.00 98.31 744 LEU A CA 1
ATOM 5669 C C . LEU A 1 744 ? -15.997 7.759 32.863 1.00 98.31 744 LEU A C 1
ATOM 5671 O O . LEU A 1 744 ? -14.983 7.944 32.200 1.00 98.31 744 LEU A O 1
ATOM 5675 N N . ASN A 1 745 ? -17.216 7.976 32.370 1.00 98.06 745 ASN A N 1
ATOM 5676 C CA . ASN A 1 745 ? -17.480 8.611 31.078 1.00 98.06 745 ASN A CA 1
ATOM 5677 C C . ASN A 1 745 ? -17.768 10.099 31.257 1.00 98.06 745 ASN A C 1
ATOM 5679 O O . ASN A 1 745 ? -18.847 10.472 31.722 1.00 98.06 745 ASN A O 1
ATOM 5683 N N . SER A 1 746 ? -16.829 10.940 30.828 1.00 96.75 746 SER A N 1
ATOM 5684 C CA . SER A 1 746 ? -16.940 12.397 30.871 1.00 96.75 746 SER A CA 1
ATOM 5685 C C . SER A 1 746 ? -17.125 12.981 29.467 1.00 96.75 746 SER A C 1
ATOM 5687 O O . SER A 1 746 ? -16.538 12.501 28.494 1.00 96.75 746 SER A O 1
ATOM 5689 N N . LEU A 1 747 ? -17.969 14.009 29.357 1.00 93.31 747 LEU A N 1
ATOM 5690 C CA . LEU A 1 747 ? -18.292 14.672 28.093 1.00 93.31 747 LEU A CA 1
ATOM 5691 C C . LEU A 1 747 ? -17.285 15.792 27.826 1.00 93.31 747 LEU A C 1
ATOM 5693 O O . LEU A 1 747 ? -17.303 16.812 28.512 1.00 93.31 747 LEU A O 1
ATOM 5697 N N . TYR A 1 748 ? -16.443 15.626 26.809 1.00 92.88 748 TYR A N 1
ATOM 5698 C CA . TYR A 1 748 ? -15.412 16.598 26.456 1.00 92.88 748 TYR A CA 1
ATOM 5699 C C . TYR A 1 748 ? -16.008 17.920 25.964 1.00 92.88 748 TYR A C 1
ATOM 5701 O O . TYR A 1 748 ? -15.490 18.983 26.283 1.00 92.88 748 TYR A O 1
ATOM 5709 N N . ILE A 1 749 ? -17.150 17.898 25.272 1.00 89.50 749 ILE A N 1
ATOM 5710 C CA . ILE A 1 749 ? -17.859 19.131 24.892 1.00 89.50 749 ILE A CA 1
ATOM 5711 C C . ILE A 1 749 ? -18.296 19.978 26.105 1.00 89.50 749 ILE A C 1
ATOM 5713 O O . ILE A 1 749 ? -18.363 21.202 26.014 1.00 89.50 749 ILE A O 1
ATOM 5717 N N . ASN A 1 750 ? -18.531 19.365 27.275 1.00 90.81 750 ASN A N 1
ATOM 5718 C CA . ASN A 1 750 ? -18.896 20.076 28.502 1.00 90.81 750 ASN A CA 1
ATOM 5719 C C . ASN A 1 750 ? -17.654 20.383 29.352 1.00 90.81 750 ASN A C 1
ATOM 5721 O O . ASN A 1 750 ? -17.419 19.778 30.400 1.00 90.81 750 ASN A O 1
ATOM 5725 N N . GLN A 1 751 ? -16.872 21.371 28.913 1.00 90.94 751 GLN A N 1
ATOM 5726 C CA . GLN A 1 751 ? -15.610 21.757 29.557 1.00 90.94 751 GLN A CA 1
ATOM 5727 C C . GLN A 1 751 ? -15.759 22.133 31.039 1.00 90.94 751 GLN A C 1
ATOM 5729 O O . GLN A 1 751 ? -14.843 21.898 31.827 1.00 90.94 751 GLN A O 1
ATOM 5734 N N . ARG A 1 752 ? -16.923 22.656 31.452 1.00 91.62 752 ARG A N 1
ATOM 5735 C CA . ARG A 1 752 ? -17.198 22.987 32.858 1.00 91.62 752 ARG A CA 1
ATOM 5736 C C . ARG A 1 752 ? -17.213 21.739 33.740 1.00 91.62 752 ARG A C 1
ATOM 5738 O O . ARG A 1 752 ? -16.595 21.743 34.799 1.00 91.62 752 ARG A O 1
ATOM 5745 N N . GLN A 1 753 ? -17.920 20.688 33.322 1.00 91.94 753 GLN A N 1
ATOM 5746 C CA . GLN A 1 753 ? -17.936 19.421 34.057 1.00 91.94 753 GLN A CA 1
ATOM 5747 C C . GLN A 1 753 ? -16.598 18.692 33.924 1.00 91.94 753 GLN A C 1
ATOM 5749 O O . GLN A 1 753 ? -16.062 18.213 34.922 1.00 91.94 753 GLN A O 1
ATOM 5754 N N . PHE A 1 754 ? -16.036 18.653 32.714 1.00 94.88 754 PHE A N 1
ATOM 5755 C CA . PHE A 1 754 ? -14.787 17.950 32.426 1.00 94.88 754 PHE A CA 1
ATOM 5756 C C . PHE A 1 754 ? -13.619 18.462 33.287 1.00 94.88 754 PHE A C 1
ATOM 5758 O O . PHE A 1 754 ? -12.890 17.663 33.874 1.00 94.88 754 PHE A O 1
ATOM 5765 N N . SER A 1 755 ? -13.502 19.788 33.447 1.00 94.19 755 SER A N 1
ATOM 5766 C CA . SER A 1 755 ? -12.459 20.442 34.259 1.00 94.19 755 SER A CA 1
ATOM 5767 C C . SER A 1 755 ? -12.549 20.140 35.758 1.00 94.19 755 SER A C 1
ATOM 5769 O O . SER A 1 755 ? -11.580 20.359 36.478 1.00 94.19 755 SER A O 1
ATOM 5771 N N . VAL A 1 756 ? -13.691 19.638 36.236 1.00 95.88 756 VAL A N 1
ATOM 5772 C CA . VAL A 1 756 ? -13.849 19.153 37.615 1.00 95.88 756 VAL A CA 1
ATOM 5773 C C . VAL A 1 756 ? -13.618 17.648 37.674 1.00 95.88 756 VAL A C 1
ATOM 5775 O O . VAL A 1 756 ? -12.845 17.166 38.492 1.00 95.88 756 VAL A O 1
ATOM 5778 N N . GLN A 1 757 ? -14.271 16.898 36.789 1.00 97.44 757 GLN A N 1
ATOM 5779 C CA . GLN A 1 757 ? -14.289 15.439 36.822 1.00 97.44 757 GLN A CA 1
ATOM 5780 C C . GLN A 1 757 ? -12.921 14.815 36.560 1.00 97.44 757 GLN A C 1
ATOM 5782 O O . GLN A 1 757 ? -12.552 13.873 37.253 1.00 97.44 757 GLN A O 1
ATOM 5787 N N . TYR A 1 758 ? -12.169 15.319 35.578 1.00 97.56 758 TYR A N 1
ATOM 5788 C CA . TYR A 1 758 ? -10.885 14.725 35.214 1.00 97.56 758 TYR A CA 1
ATOM 5789 C C . TYR A 1 758 ? -9.838 14.850 36.340 1.00 97.56 758 TYR A C 1
ATOM 5791 O O . TYR A 1 758 ? -9.333 13.812 36.773 1.00 97.56 758 TYR A O 1
ATOM 5799 N N . PRO A 1 759 ? -9.544 16.048 36.893 1.00 97.62 759 PRO A N 1
ATOM 5800 C CA . PRO A 1 759 ? -8.600 16.165 38.007 1.00 97.62 759 PRO A CA 1
ATOM 5801 C C . PRO A 1 759 ? -9.054 15.409 39.259 1.00 97.62 759 PRO A C 1
ATOM 5803 O O . PRO A 1 759 ? -8.230 14.777 39.919 1.00 97.62 759 PRO A O 1
ATOM 5806 N N . GLU A 1 760 ? -10.357 15.432 39.555 1.00 98.19 760 GLU A N 1
ATOM 5807 C CA . GLU A 1 760 ? -10.925 14.739 40.712 1.00 98.19 760 GLU A CA 1
ATOM 5808 C C . GLU A 1 760 ? -10.743 13.220 40.608 1.00 98.19 760 GLU A C 1
ATOM 5810 O O . GLU A 1 760 ? -10.314 12.577 41.562 1.00 98.19 760 GLU A O 1
ATOM 5815 N N . TRP A 1 761 ? -10.975 12.646 39.425 1.00 98.25 761 TRP A N 1
ATOM 5816 C CA . TRP A 1 761 ? -10.782 11.217 39.177 1.00 98.25 761 TRP A CA 1
ATOM 5817 C C . TRP A 1 761 ? -9.324 10.783 39.388 1.00 98.25 761 TRP A C 1
ATOM 5819 O O . TRP A 1 761 ? -9.062 9.728 39.969 1.00 98.25 761 TRP A O 1
ATOM 5829 N N . LEU A 1 762 ? -8.357 11.614 38.975 1.00 98.44 762 LEU A N 1
ATOM 5830 C CA . LEU A 1 762 ? -6.936 11.366 39.241 1.00 98.44 762 LEU A CA 1
ATOM 5831 C C . LEU A 1 762 ? -6.609 11.445 40.738 1.00 98.44 762 LEU A C 1
ATOM 5833 O O . LEU A 1 762 ? -5.847 10.618 41.238 1.00 98.44 762 LEU A O 1
ATOM 5837 N N . ALA A 1 763 ? -7.160 12.434 41.448 1.00 98.31 763 ALA A N 1
ATOM 5838 C CA . ALA A 1 763 ? -6.951 12.605 42.885 1.00 98.31 763 ALA A CA 1
ATOM 5839 C C . ALA A 1 763 ? -7.497 11.404 43.668 1.00 98.31 763 ALA A C 1
ATOM 5841 O O . ALA A 1 763 ? -6.740 10.750 44.383 1.00 98.31 763 ALA A O 1
ATOM 5842 N N . MET A 1 764 ? -8.754 11.027 43.424 1.00 98.00 764 MET A N 1
ATOM 5843 C CA . MET A 1 764 ? -9.382 9.847 44.021 1.00 98.00 764 MET A CA 1
ATOM 5844 C C . MET A 1 764 ? -8.561 8.578 43.759 1.00 98.00 764 MET A C 1
ATOM 5846 O O . MET A 1 764 ? -8.340 7.769 44.659 1.00 98.00 764 MET A O 1
ATOM 5850 N N . ARG A 1 765 ? -8.029 8.398 42.543 1.00 97.75 765 ARG A N 1
ATOM 5851 C CA . ARG A 1 765 ? -7.180 7.237 42.255 1.00 97.75 765 ARG A CA 1
ATOM 5852 C C . ARG A 1 765 ? -5.911 7.220 43.119 1.00 97.75 765 ARG A C 1
ATOM 5854 O O . ARG A 1 765 ? -5.562 6.163 43.642 1.00 97.75 765 ARG A O 1
ATOM 5861 N N . ARG A 1 766 ? -5.245 8.367 43.295 1.00 98.00 766 ARG A N 1
ATOM 5862 C CA . ARG A 1 766 ? -4.055 8.501 44.164 1.00 98.00 766 ARG A CA 1
ATOM 5863 C C . ARG A 1 766 ? -4.380 8.280 45.642 1.00 98.00 766 ARG A C 1
ATOM 5865 O O . ARG A 1 766 ? -3.527 7.805 46.381 1.00 98.00 766 ARG A O 1
ATOM 5872 N N . GLU A 1 767 ? -5.606 8.584 46.052 1.00 97.44 767 GLU A N 1
ATOM 5873 C CA . GLU A 1 767 ? -6.122 8.343 47.406 1.00 97.44 767 GLU A CA 1
ATOM 5874 C C . GLU A 1 767 ? -6.501 6.873 47.666 1.00 97.44 767 GLU A C 1
ATOM 5876 O O . GLU A 1 767 ? -6.819 6.514 48.796 1.00 97.44 767 GLU A O 1
ATOM 5881 N N . GLY A 1 768 ? -6.445 6.006 46.648 1.00 95.44 768 GLY A N 1
ATOM 5882 C CA . GLY A 1 768 ? -6.690 4.568 46.788 1.00 95.44 768 GLY A CA 1
ATOM 5883 C C . GLY A 1 768 ? -8.068 4.096 46.325 1.00 95.44 768 GLY A C 1
ATOM 5884 O O . GLY A 1 768 ? -8.376 2.913 46.474 1.00 95.44 768 GLY A O 1
ATOM 5885 N N . TYR A 1 769 ? -8.882 4.963 45.714 1.00 96.75 769 TYR A N 1
ATOM 5886 C CA . TYR A 1 769 ? -10.160 4.542 45.137 1.00 96.75 769 TYR A CA 1
ATOM 5887 C C . TYR A 1 769 ? -9.946 3.522 43.991 1.00 96.75 769 TYR A C 1
ATOM 5889 O O . TYR A 1 769 ? -8.956 3.599 43.239 1.00 96.75 769 TYR A O 1
ATOM 5897 N N . PRO A 1 770 ? -10.873 2.562 43.801 1.00 95.19 770 PRO A N 1
ATOM 5898 C CA . PRO A 1 770 ? -10.752 1.487 42.821 1.00 95.19 770 PRO A CA 1
ATOM 5899 C C . PRO A 1 770 ? -11.137 1.970 41.414 1.00 95.19 770 PRO A C 1
ATOM 5901 O O . PRO A 1 770 ? -12.096 1.513 40.801 1.00 95.19 770 PRO A O 1
ATOM 5904 N N . LEU A 1 771 ? -10.382 2.928 40.881 1.00 97.12 771 LEU A N 1
ATOM 5905 C CA . LEU A 1 771 ? -10.610 3.511 39.559 1.00 97.12 771 LEU A CA 1
ATOM 5906 C C . LEU A 1 771 ? -9.657 2.867 38.548 1.00 97.12 771 LEU A C 1
ATOM 5908 O O . LEU A 1 771 ? -8.452 2.778 38.788 1.00 97.12 771 LEU A O 1
ATOM 5912 N N . GLN A 1 772 ? -10.188 2.383 37.427 1.00 95.12 772 GLN A N 1
ATOM 5913 C CA . GLN A 1 772 ? -9.430 1.606 36.441 1.00 95.12 772 GLN A CA 1
ATOM 5914 C C . GLN A 1 772 ? -9.254 2.341 35.111 1.00 95.12 772 GLN A C 1
ATOM 5916 O O . GLN A 1 772 ? -8.198 2.201 34.487 1.00 95.12 772 GLN A O 1
ATOM 5921 N N . GLY A 1 773 ? -10.256 3.110 34.687 1.00 97.56 773 GLY A N 1
ATOM 5922 C CA . GLY A 1 773 ? -10.267 3.754 33.378 1.00 97.56 773 GLY A CA 1
ATOM 5923 C C . GLY A 1 773 ? -10.939 5.118 33.359 1.00 97.56 773 GLY A C 1
ATOM 5924 O O . GLY A 1 773 ? -11.577 5.548 34.325 1.00 97.56 773 GLY A O 1
ATOM 5925 N N . PHE A 1 774 ? -10.800 5.794 32.224 1.00 98.44 774 PHE A N 1
ATOM 5926 C CA . PHE A 1 774 ? -11.470 7.055 31.927 1.00 98.44 774 PHE A CA 1
ATOM 5927 C C . PHE A 1 774 ? -11.967 7.040 30.480 1.00 98.44 774 PHE A C 1
ATOM 5929 O O . PHE A 1 774 ? -11.290 6.538 29.593 1.00 98.44 774 PHE A O 1
ATOM 5936 N N . THR A 1 775 ? -13.146 7.586 30.217 1.00 98.44 775 THR A N 1
ATOM 5937 C CA . THR A 1 775 ? -13.720 7.689 28.875 1.00 98.44 775 THR A CA 1
ATOM 5938 C C . THR A 1 775 ? -13.921 9.155 28.526 1.00 98.44 775 THR A C 1
ATOM 5940 O O . THR A 1 775 ? -14.618 9.883 29.233 1.00 98.44 775 THR A O 1
ATOM 5943 N N . CYS A 1 776 ? -13.313 9.570 27.418 1.00 97.00 776 CYS A N 1
ATOM 5944 C CA . CYS A 1 776 ? -13.472 10.878 26.804 1.00 97.00 776 CYS A CA 1
ATOM 5945 C C . CYS A 1 776 ? -14.499 10.760 25.666 1.00 97.00 776 CYS A C 1
ATOM 5947 O O . CYS A 1 776 ? -14.222 10.183 24.609 1.00 97.00 776 CYS A O 1
ATOM 5949 N N . ALA A 1 777 ? -15.717 11.239 25.919 1.00 92.75 777 ALA A N 1
ATOM 5950 C CA . ALA A 1 777 ? -16.855 11.127 25.009 1.00 92.75 777 ALA A CA 1
ATOM 5951 C C . ALA A 1 777 ? -17.287 12.493 24.462 1.00 92.75 777 ALA A C 1
ATOM 5953 O O . ALA A 1 777 ? -16.998 13.523 25.065 1.00 92.75 777 ALA A O 1
ATOM 5954 N N . ALA A 1 778 ? -18.036 12.497 23.353 1.00 86.38 778 ALA A N 1
ATOM 5955 C CA . ALA A 1 778 ? -18.558 13.714 22.718 1.00 86.38 778 ALA A CA 1
ATOM 5956 C C . ALA A 1 778 ? -17.456 14.754 22.420 1.00 86.38 778 ALA A C 1
ATOM 5958 O O . ALA A 1 778 ? -17.537 15.909 22.833 1.00 86.38 778 ALA A O 1
ATOM 5959 N N . GLY A 1 779 ? -16.398 14.308 21.737 1.00 87.38 779 GLY A N 1
ATOM 5960 C CA . GLY A 1 779 ? -15.253 15.123 21.327 1.00 87.38 779 GLY A CA 1
ATOM 5961 C C . GLY A 1 779 ? -13.934 14.368 21.480 1.00 87.38 779 GLY A C 1
ATOM 5962 O O . GLY A 1 779 ? -13.752 13.631 22.447 1.00 87.38 779 GLY A O 1
ATOM 5963 N N . ILE A 1 780 ? -13.019 14.544 20.521 1.00 94.88 780 ILE A N 1
ATOM 5964 C CA . ILE A 1 780 ? -11.668 13.971 20.573 1.00 94.88 780 ILE A CA 1
ATOM 5965 C C . ILE A 1 780 ? -10.662 15.109 20.819 1.00 94.88 780 ILE A C 1
ATOM 5967 O O . ILE A 1 780 ? -10.613 16.046 20.019 1.00 94.88 780 ILE A O 1
ATOM 5971 N N . PRO A 1 781 ? -9.866 15.068 21.905 1.00 95.06 781 PRO A N 1
ATOM 5972 C CA . PRO A 1 781 ? -8.838 16.075 22.168 1.00 95.06 781 PRO A CA 1
ATOM 5973 C C . PRO A 1 781 ? -7.750 16.059 21.088 1.00 95.06 781 PRO A C 1
ATOM 5975 O O . PRO A 1 781 ? -7.519 15.035 20.440 1.00 95.06 781 PRO A O 1
ATOM 5978 N N . SER A 1 782 ? -7.033 17.175 20.910 1.00 95.31 782 SER A N 1
ATOM 5979 C CA . SER A 1 782 ? -5.843 17.193 20.045 1.00 95.31 782 SER A CA 1
ATOM 5980 C C . SER A 1 782 ? -4.822 16.138 20.500 1.00 95.31 782 SER A C 1
ATOM 5982 O O . SER A 1 782 ? -4.789 15.808 21.690 1.00 95.31 782 SER A O 1
ATOM 5984 N N . PRO A 1 783 ? -3.974 15.599 19.603 1.00 94.50 783 PRO A N 1
ATOM 5985 C CA . PRO A 1 783 ? -2.972 14.604 19.985 1.00 94.50 783 PRO A CA 1
ATOM 5986 C C . PRO A 1 783 ? -2.068 15.042 21.146 1.00 94.50 783 PRO A C 1
ATOM 5988 O O . PRO A 1 783 ? -1.711 14.228 21.994 1.00 94.50 783 PRO A O 1
ATOM 5991 N N . GLU A 1 784 ? -1.743 16.330 21.217 1.00 95.12 784 GLU A N 1
ATOM 5992 C CA . GLU A 1 784 ? -0.919 16.936 22.264 1.00 95.12 784 GLU A CA 1
ATOM 5993 C C . GLU A 1 784 ? -1.668 16.954 23.598 1.00 95.12 784 GLU A C 1
ATOM 5995 O O . GLU A 1 784 ? -1.134 16.516 24.617 1.00 95.12 784 GLU A O 1
ATOM 6000 N N . LYS A 1 785 ? -2.941 17.376 23.592 1.00 96.12 785 LYS A N 1
ATOM 6001 C CA . LYS A 1 785 ? -3.754 17.391 24.812 1.00 96.12 785 LYS A CA 1
ATOM 6002 C C . LYS A 1 785 ? -4.075 15.979 25.297 1.00 96.12 785 LYS A C 1
ATOM 6004 O O . LYS A 1 785 ? -4.084 15.722 26.498 1.00 96.12 785 LYS A O 1
ATOM 6009 N N . ALA A 1 786 ? -4.311 15.053 24.371 1.00 96.94 786 ALA A N 1
ATOM 6010 C CA . ALA A 1 786 ? -4.523 13.647 24.680 1.00 96.9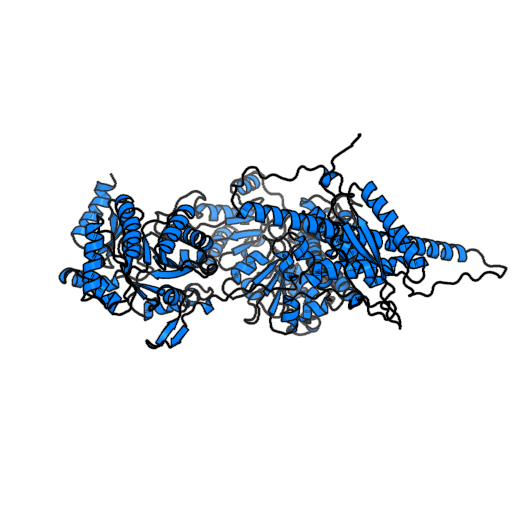4 786 ALA A CA 1
ATOM 6011 C C . ALA A 1 786 ? -3.288 13.020 25.336 1.00 96.94 786 ALA A C 1
ATOM 6013 O O . ALA A 1 786 ? -3.440 12.260 26.287 1.00 96.94 786 ALA A O 1
ATOM 6014 N N . LYS A 1 787 ? -2.082 13.361 24.862 1.00 96.50 787 LYS A N 1
ATOM 6015 C CA . LYS A 1 787 ? -0.819 12.918 25.463 1.00 96.50 787 LYS A CA 1
ATOM 6016 C C . LYS A 1 787 ? -0.700 13.388 26.916 1.00 96.50 787 LYS A C 1
ATOM 6018 O O . LYS A 1 787 ? -0.519 12.553 27.793 1.00 96.50 787 LYS A O 1
ATOM 6023 N N . GLU A 1 788 ? -0.910 14.679 27.183 1.00 96.56 788 GLU A N 1
ATOM 6024 C CA . GLU A 1 788 ? -0.912 15.230 28.553 1.00 96.56 788 GLU A CA 1
ATOM 6025 C C . GLU A 1 788 ? -1.931 14.505 29.452 1.00 96.56 788 GLU A C 1
ATOM 6027 O O . GLU A 1 788 ? -1.648 14.152 30.599 1.00 96.56 788 GLU A O 1
ATOM 6032 N N . MET A 1 789 ? -3.129 14.237 28.921 1.00 97.00 789 MET A N 1
ATOM 6033 C CA . MET A 1 789 ? -4.152 13.494 29.652 1.00 97.00 789 MET A CA 1
ATOM 6034 C C . MET A 1 789 ? -3.720 12.052 29.955 1.00 97.00 789 MET A C 1
ATOM 6036 O O . MET A 1 789 ? -3.896 11.566 31.070 1.00 97.00 789 MET A O 1
ATOM 6040 N N . ILE A 1 790 ? -3.148 11.352 28.977 1.00 98.12 790 ILE A N 1
ATOM 6041 C CA . ILE A 1 790 ? -2.684 9.971 29.135 1.00 98.12 790 ILE A CA 1
ATOM 6042 C C . ILE A 1 790 ? -1.544 9.892 30.154 1.00 98.12 790 ILE A C 1
ATOM 6044 O O . ILE A 1 790 ? -1.585 9.029 31.030 1.00 98.12 790 ILE A O 1
ATOM 6048 N N . GLU A 1 791 ? -0.586 10.817 30.115 1.00 97.69 791 GLU A N 1
ATOM 6049 C CA . GLU A 1 791 ? 0.494 10.907 31.104 1.00 97.69 791 GLU A CA 1
ATOM 6050 C C . GLU A 1 791 ? -0.062 11.122 32.519 1.00 97.69 791 GLU A C 1
ATOM 6052 O O . GLU A 1 791 ? 0.352 10.444 33.463 1.00 97.69 791 GLU A O 1
ATOM 6057 N N . GLY A 1 792 ? -1.066 11.993 32.672 1.00 97.75 792 GLY A N 1
ATOM 6058 C CA . GLY A 1 792 ? -1.754 12.209 33.947 1.00 97.75 792 GLY A CA 1
ATOM 6059 C C . GLY A 1 792 ? -2.479 10.962 34.469 1.00 97.75 792 GLY A C 1
ATOM 6060 O O . GLY A 1 792 ? -2.354 10.623 35.651 1.00 97.75 792 GLY A O 1
ATOM 6061 N N . LEU A 1 793 ? -3.200 10.254 33.593 1.00 98.00 793 LEU A N 1
ATOM 6062 C CA . LEU A 1 793 ? -3.883 8.993 33.905 1.00 98.00 793 LEU A CA 1
ATOM 6063 C C . LEU A 1 793 ? -2.889 7.898 34.307 1.00 98.00 793 LEU A C 1
ATOM 6065 O O . LEU A 1 793 ? -3.095 7.210 35.310 1.00 98.00 793 LEU A O 1
ATOM 6069 N N . GLN A 1 794 ? -1.796 7.764 33.557 1.00 96.94 794 GLN A N 1
ATOM 6070 C CA . GLN A 1 794 ? -0.736 6.798 33.823 1.00 96.94 794 GLN A CA 1
ATOM 6071 C C . GLN A 1 794 ? -0.037 7.093 35.154 1.00 96.94 794 GLN A C 1
ATOM 6073 O O . GLN A 1 794 ? 0.127 6.182 35.964 1.00 96.94 794 GLN A O 1
ATOM 6078 N N . ALA A 1 795 ? 0.302 8.356 35.428 1.00 97.62 795 ALA A N 1
ATOM 6079 C CA . ALA A 1 795 ? 0.925 8.777 36.684 1.00 97.62 795 ALA A CA 1
ATOM 6080 C C . ALA A 1 795 ? 0.016 8.556 37.904 1.00 97.62 795 ALA A C 1
ATOM 6082 O O . ALA A 1 795 ? 0.500 8.278 38.998 1.00 97.62 795 ALA A O 1
ATOM 6083 N N . ALA A 1 796 ? -1.305 8.661 37.735 1.00 97.69 796 ALA A N 1
ATOM 6084 C CA . ALA A 1 796 ? -2.261 8.299 38.778 1.00 97.69 796 ALA A CA 1
ATOM 6085 C C . ALA A 1 796 ? -2.463 6.775 38.905 1.00 97.69 796 ALA A C 1
ATOM 6087 O O . ALA A 1 796 ? -3.002 6.319 39.905 1.00 97.69 796 ALA A O 1
ATOM 6088 N N . GLY A 1 797 ? -2.028 5.965 37.936 1.00 96.69 797 GLY A N 1
ATOM 6089 C CA . GLY A 1 797 ? -2.159 4.507 37.971 1.00 96.69 797 GLY A CA 1
ATOM 6090 C C . GLY A 1 797 ? -3.484 3.976 37.414 1.00 96.69 797 GLY A C 1
ATOM 6091 O O . GLY A 1 797 ? -3.944 2.912 37.850 1.00 96.69 797 GLY A O 1
ATOM 6092 N N . LEU A 1 798 ? -4.115 4.711 36.490 1.00 97.44 798 LEU A N 1
ATOM 6093 C CA . LEU A 1 798 ? -5.182 4.191 35.630 1.00 97.44 798 LEU A CA 1
ATOM 6094 C C . LEU A 1 798 ? -4.581 3.377 34.480 1.00 97.44 798 LEU A C 1
ATOM 6096 O O . LEU A 1 798 ? -3.432 3.577 34.091 1.00 97.44 798 LEU A O 1
ATOM 6100 N N . ARG A 1 799 ? -5.354 2.425 33.952 1.00 95.75 799 ARG A N 1
ATOM 6101 C CA . ARG A 1 799 ? -4.848 1.422 33.000 1.00 95.75 799 ARG A CA 1
ATOM 6102 C C . ARG A 1 799 ? -5.222 1.697 31.551 1.00 95.75 799 ARG A C 1
ATOM 6104 O O . ARG A 1 799 ? -4.556 1.178 30.660 1.00 95.75 799 ARG A O 1
ATOM 6111 N N . HIS A 1 800 ? -6.304 2.436 31.320 1.00 98.06 800 HIS A N 1
ATOM 6112 C CA . HIS A 1 800 ? -6.795 2.686 29.972 1.00 98.06 800 HIS A CA 1
ATOM 6113 C C . HIS A 1 800 ? -7.586 3.986 29.845 1.00 98.06 800 HIS A C 1
ATOM 6115 O O . HIS A 1 800 ? -8.123 4.513 30.825 1.00 98.06 800 HIS A O 1
ATOM 6121 N N . ILE A 1 801 ? -7.692 4.454 28.602 1.00 98.50 801 ILE A N 1
ATOM 6122 C CA . ILE A 1 801 ? -8.599 5.520 28.184 1.00 98.50 801 ILE A CA 1
ATOM 6123 C C . ILE A 1 801 ? -9.466 5.052 27.011 1.00 98.50 801 ILE A C 1
ATOM 6125 O O . ILE A 1 801 ? -8.973 4.397 26.095 1.00 98.50 801 ILE A O 1
ATOM 6129 N N . THR A 1 802 ? -10.745 5.411 27.019 1.00 98.62 802 THR A N 1
ATOM 6130 C CA . THR A 1 802 ? -11.660 5.189 25.893 1.00 98.62 802 THR A CA 1
ATOM 6131 C C . THR A 1 802 ? -11.946 6.504 25.181 1.00 98.62 802 THR A C 1
ATOM 6133 O O . THR A 1 802 ? -12.274 7.502 25.823 1.00 98.62 802 THR A O 1
ATOM 6136 N N . PHE A 1 803 ? -11.886 6.498 23.854 1.00 98.38 803 PHE A N 1
ATOM 6137 C CA . PHE A 1 803 ? -12.332 7.589 22.993 1.00 98.38 803 PHE A CA 1
ATOM 6138 C C . PHE A 1 803 ? -13.539 7.144 22.165 1.00 98.38 803 PHE A C 1
ATOM 6140 O O . PHE A 1 803 ? -13.559 6.022 21.655 1.00 98.38 803 PHE A O 1
ATOM 6147 N N . LYS A 1 804 ? -14.528 8.030 22.002 1.00 96.75 804 LYS A N 1
ATOM 6148 C CA . LYS A 1 804 ? -15.739 7.780 21.198 1.00 96.75 804 LYS A CA 1
ATOM 6149 C C . LYS A 1 804 ? -15.789 8.696 19.969 1.00 96.75 804 LYS A C 1
ATOM 6151 O O . LYS A 1 804 ? -16.442 9.741 20.028 1.00 96.75 804 LYS A O 1
ATOM 6156 N N . PRO A 1 805 ? -15.057 8.376 18.884 1.00 95.44 805 PRO A N 1
ATOM 6157 C CA . PRO A 1 805 ? -15.102 9.172 17.664 1.00 95.44 805 PRO A CA 1
ATOM 6158 C C . PRO A 1 805 ? -16.438 8.977 16.937 1.00 95.44 805 PRO A C 1
ATOM 6160 O O . PRO A 1 805 ? -16.926 7.857 16.820 1.00 95.44 805 PRO A O 1
ATOM 6163 N N . GLY A 1 806 ? -17.002 10.071 16.419 1.00 91.94 806 GLY A N 1
ATOM 6164 C CA . GLY A 1 806 ? -18.243 10.065 15.630 1.00 91.94 806 GLY A CA 1
ATOM 6165 C C . GLY A 1 806 ? -18.040 10.262 14.124 1.00 91.94 806 GLY A C 1
ATOM 6166 O O . GLY A 1 806 ? -19.022 10.373 13.400 1.00 91.94 806 GLY A O 1
ATOM 6167 N N . SER A 1 807 ? -16.790 10.344 13.653 1.00 93.19 807 SER A N 1
ATOM 6168 C CA . SER A 1 807 ? -16.433 10.585 12.249 1.00 93.19 807 SER A CA 1
ATOM 6169 C C . SER A 1 807 ? -15.135 9.870 11.859 1.00 93.19 807 SER A C 1
ATOM 6171 O O . SER A 1 807 ? -14.344 9.476 12.722 1.00 93.19 807 SER A O 1
ATOM 6173 N N . VAL A 1 808 ? -14.885 9.752 10.550 1.00 93.75 808 VAL A N 1
ATOM 6174 C CA . VAL A 1 808 ? -13.630 9.211 9.995 1.00 93.75 808 VAL A CA 1
ATOM 6175 C C . VAL A 1 808 ? -12.410 9.983 10.504 1.00 93.75 808 VAL A C 1
ATOM 6177 O O . VAL A 1 808 ? -11.409 9.376 10.885 1.00 93.75 808 VAL A O 1
ATOM 6180 N N . ASP A 1 809 ? -12.485 11.313 10.563 1.00 93.69 809 ASP A N 1
ATOM 6181 C CA . ASP A 1 809 ? -11.371 12.130 11.050 1.00 93.69 809 ASP A CA 1
ATOM 6182 C C . ASP A 1 809 ? -11.151 11.967 12.555 1.00 93.69 809 ASP A C 1
ATOM 6184 O O . ASP A 1 809 ? -10.005 11.875 12.994 1.00 93.69 809 ASP A O 1
ATOM 6188 N N . GLY A 1 810 ? -12.224 11.790 13.333 1.00 95.69 810 GLY A N 1
ATOM 6189 C CA . GLY A 1 810 ? -12.118 11.410 14.740 1.00 95.69 810 GLY A CA 1
ATOM 6190 C C . GLY A 1 810 ? -11.400 10.068 14.926 1.00 95.69 810 GLY A C 1
ATOM 6191 O O . GLY A 1 810 ? -10.527 9.956 15.784 1.00 95.69 810 GLY A O 1
ATOM 6192 N N . ILE A 1 811 ? -11.701 9.060 14.096 1.00 97.88 811 ILE A N 1
ATOM 6193 C CA . ILE A 1 811 ? -10.991 7.766 14.117 1.00 97.88 811 ILE A CA 1
ATOM 6194 C C . ILE A 1 811 ? -9.500 7.963 13.815 1.00 97.88 811 ILE A C 1
ATOM 6196 O O . ILE A 1 811 ? -8.644 7.448 14.538 1.00 97.88 811 ILE A O 1
ATOM 6200 N N . ARG A 1 812 ? -9.173 8.728 12.766 1.00 97.62 812 ARG A N 1
ATOM 6201 C CA . ARG A 1 812 ? -7.781 9.025 12.387 1.00 97.62 812 ARG A CA 1
ATOM 6202 C C . ARG A 1 812 ? -7.034 9.735 13.512 1.00 97.62 812 ARG A C 1
ATOM 6204 O O . ARG A 1 812 ? -5.884 9.394 13.774 1.00 97.62 812 ARG A O 1
ATOM 6211 N N . GLN A 1 813 ? -7.687 10.671 14.193 1.00 97.56 813 GLN A N 1
ATOM 6212 C CA . GLN A 1 813 ? -7.127 11.384 15.335 1.00 97.56 813 GLN A CA 1
ATOM 6213 C C . GLN A 1 813 ? -6.838 10.440 16.507 1.00 97.56 813 GLN A C 1
ATOM 6215 O O . GLN A 1 813 ? -5.753 10.513 17.077 1.00 97.56 813 GLN A O 1
ATOM 6220 N N . VAL A 1 814 ? -7.739 9.501 16.820 1.00 98.50 814 VAL A N 1
ATOM 6221 C CA . VAL A 1 814 ? -7.491 8.464 17.840 1.00 98.50 814 VAL A CA 1
ATOM 6222 C C . VAL A 1 814 ? -6.312 7.564 17.457 1.00 98.50 814 VAL A C 1
ATOM 6224 O O . VAL A 1 814 ? -5.496 7.247 18.319 1.00 98.50 814 VAL A O 1
ATOM 6227 N N . CYS A 1 815 ? -6.157 7.207 16.178 1.00 98.38 815 CYS A N 1
ATOM 6228 C CA . CYS A 1 815 ? -4.980 6.462 15.712 1.00 98.38 815 CYS A CA 1
ATOM 6229 C C . CYS A 1 815 ? -3.684 7.261 15.940 1.00 98.38 815 CYS A C 1
ATOM 6231 O O . CYS A 1 815 ? -2.730 6.733 16.502 1.00 98.38 815 CYS A O 1
ATOM 6233 N N . THR A 1 816 ? -3.668 8.557 15.603 1.00 98.19 816 THR A N 1
ATOM 6234 C CA . THR A 1 816 ? -2.522 9.444 15.880 1.00 98.19 816 THR A CA 1
ATOM 6235 C C . THR A 1 816 ? -2.229 9.555 17.383 1.00 98.19 816 THR A C 1
ATOM 6237 O O . THR A 1 816 ? -1.070 9.599 17.791 1.00 98.19 816 THR A O 1
ATOM 6240 N N . ILE A 1 817 ? -3.263 9.584 18.232 1.00 98.38 817 ILE A N 1
ATOM 6241 C CA . ILE A 1 817 ? -3.093 9.546 19.692 1.00 98.38 817 ILE A CA 1
ATOM 6242 C C . ILE A 1 817 ? -2.439 8.222 20.113 1.00 98.38 817 ILE A C 1
ATOM 6244 O O . ILE A 1 817 ? -1.505 8.242 20.912 1.00 98.38 817 ILE A O 1
ATOM 6248 N N . ALA A 1 818 ? -2.878 7.086 19.568 1.00 98.25 818 ALA A N 1
ATOM 6249 C CA . ALA A 1 818 ? -2.304 5.777 19.875 1.00 98.25 818 ALA A CA 1
ATOM 6250 C C . ALA A 1 818 ? -0.840 5.651 19.448 1.00 98.25 818 ALA A C 1
ATOM 6252 O O . ALA A 1 818 ? -0.030 5.145 20.225 1.00 98.25 818 ALA A O 1
ATOM 6253 N N . GLU A 1 819 ? -0.492 6.184 18.277 1.00 97.69 819 GLU A N 1
ATOM 6254 C CA . GLU A 1 819 ? 0.881 6.257 17.773 1.00 97.69 819 GLU A CA 1
ATOM 6255 C C . GLU A 1 819 ? 1.815 7.003 18.735 1.00 97.69 819 GLU A C 1
ATOM 6257 O O . GLU A 1 819 ? 2.916 6.537 19.022 1.00 97.69 819 GLU A O 1
ATOM 6262 N N . LYS A 1 820 ? 1.358 8.135 19.290 1.00 96.62 820 LYS A N 1
ATOM 6263 C CA . LYS A 1 820 ? 2.138 8.950 20.237 1.00 96.62 820 LYS A CA 1
ATOM 6264 C C . LYS A 1 820 ? 2.214 8.361 21.654 1.00 96.62 820 LYS A C 1
ATOM 6266 O O . LYS A 1 820 ? 3.010 8.849 22.453 1.00 96.62 820 LYS A O 1
ATOM 6271 N N . ASN A 1 821 ? 1.410 7.344 21.981 1.00 96.75 821 ASN A N 1
ATOM 6272 C CA . ASN A 1 821 ? 1.297 6.767 23.329 1.00 96.75 821 ASN A CA 1
ATOM 6273 C C . ASN A 1 821 ? 1.364 5.222 23.308 1.00 96.75 821 ASN A C 1
ATOM 6275 O O . ASN A 1 821 ? 0.455 4.561 23.818 1.00 96.75 821 ASN A O 1
ATOM 6279 N N . PRO A 1 822 ? 2.423 4.614 22.735 1.00 96.06 822 PRO A N 1
ATOM 6280 C CA . PRO A 1 822 ? 2.435 3.204 22.317 1.00 96.06 822 PRO A CA 1
ATOM 6281 C C . PRO A 1 822 ? 2.340 2.176 23.458 1.00 96.06 822 PRO A C 1
ATOM 6283 O O . PRO A 1 822 ? 2.126 0.994 23.199 1.00 96.06 822 PRO A O 1
ATOM 6286 N N . THR A 1 823 ? 2.514 2.590 24.714 1.00 95.06 823 THR A N 1
ATOM 6287 C CA . THR A 1 823 ? 2.526 1.704 25.892 1.00 95.06 823 THR A CA 1
ATOM 6288 C C . THR A 1 823 ? 1.260 1.788 26.746 1.00 95.06 823 THR A C 1
ATOM 6290 O O . THR A 1 823 ? 1.110 0.996 27.677 1.00 95.06 823 THR A O 1
ATOM 6293 N N . PHE A 1 824 ? 0.343 2.716 26.452 1.00 97.94 824 PHE A N 1
ATOM 6294 C CA . PHE A 1 824 ? -0.885 2.913 27.225 1.00 97.94 824 PHE A CA 1
ATOM 6295 C C . PHE A 1 824 ? -2.090 2.280 26.525 1.00 97.94 824 PHE A C 1
ATOM 6297 O O . PHE A 1 824 ? -2.215 2.381 25.307 1.00 97.94 824 PHE A O 1
ATOM 6304 N N . GLY A 1 825 ? -2.987 1.638 27.282 1.00 98.12 825 GLY A N 1
ATOM 6305 C CA . GLY A 1 825 ? -4.178 0.997 26.724 1.00 98.12 825 GLY A CA 1
ATOM 6306 C C . GLY A 1 825 ? -5.195 2.023 26.226 1.00 98.12 825 GLY A C 1
ATOM 6307 O O . GLY A 1 825 ? -5.721 2.810 27.014 1.00 98.12 825 GLY A O 1
ATOM 6308 N N . ILE A 1 826 ? -5.504 2.002 24.931 1.00 98.69 826 ILE A N 1
ATOM 6309 C CA . ILE A 1 826 ? -6.489 2.899 24.321 1.00 98.69 826 ILE A CA 1
ATOM 6310 C C . ILE A 1 826 ? -7.620 2.075 23.721 1.00 98.69 826 ILE A C 1
ATOM 6312 O O . ILE A 1 826 ? -7.391 1.098 23.014 1.00 98.69 826 ILE A O 1
ATOM 6316 N N . ILE A 1 827 ? -8.853 2.487 23.986 1.00 98.81 827 ILE A N 1
ATOM 6317 C CA . ILE A 1 827 ? -10.056 1.869 23.436 1.00 98.81 827 ILE A CA 1
ATOM 6318 C C . ILE A 1 827 ? -10.699 2.867 22.474 1.00 98.81 827 ILE A C 1
ATOM 6320 O O . ILE A 1 827 ? -11.116 3.953 22.875 1.00 98.81 827 ILE A O 1
ATOM 6324 N N . LEU A 1 828 ? -10.791 2.505 21.197 1.00 98.62 828 LEU A N 1
ATOM 6325 C CA . LEU A 1 828 ? -11.585 3.220 20.206 1.00 98.62 828 LEU A CA 1
ATOM 6326 C C . LEU A 1 828 ? -12.979 2.605 20.190 1.00 98.62 828 LEU A C 1
ATOM 6328 O O . LEU A 1 828 ? -13.184 1.530 19.633 1.00 98.62 828 LEU A O 1
ATOM 6332 N N . CYS A 1 829 ? -13.937 3.291 20.801 1.00 97.75 829 CYS A N 1
ATOM 6333 C CA . CYS A 1 829 ? -15.326 2.861 20.814 1.00 97.75 829 CYS A CA 1
ATOM 6334 C C . CYS A 1 829 ? -16.094 3.571 19.695 1.00 97.75 829 CYS A C 1
ATOM 6336 O O . CYS A 1 829 ? -16.509 4.721 19.831 1.00 97.75 829 CYS A O 1
ATOM 6338 N N . TRP A 1 830 ? -16.218 2.886 18.560 1.00 97.56 830 TRP A N 1
ATOM 6339 C CA . TRP A 1 830 ? -16.883 3.389 17.367 1.00 97.56 830 TRP A CA 1
ATOM 6340 C C . TRP A 1 830 ? -18.390 3.189 17.461 1.00 97.56 830 TRP A C 1
ATOM 6342 O O . TRP A 1 830 ? -18.864 2.065 17.657 1.00 97.56 830 TRP A O 1
ATOM 6352 N N . THR A 1 831 ? -19.132 4.274 17.238 1.00 92.81 831 THR A N 1
ATOM 6353 C CA . THR A 1 831 ? -20.580 4.219 17.077 1.00 92.81 831 THR A CA 1
ATOM 6354 C C . THR A 1 831 ? -21.057 4.948 15.835 1.00 92.81 831 THR A C 1
ATOM 6356 O O . THR A 1 831 ? -20.897 6.164 15.741 1.00 92.81 831 THR A O 1
ATOM 6359 N N . GLY A 1 832 ? -21.690 4.210 14.919 1.00 91.25 832 GLY A N 1
ATOM 6360 C CA . GLY A 1 832 ? -22.411 4.789 13.784 1.00 91.25 832 GLY A CA 1
ATOM 6361 C C . GLY A 1 832 ? -23.673 5.558 14.199 1.00 91.25 832 GLY A C 1
ATOM 6362 O O . GLY A 1 832 ? -24.104 5.520 15.355 1.00 91.25 832 GLY A O 1
ATOM 6363 N N . GLY A 1 833 ? -24.298 6.218 13.229 1.00 92.75 833 GLY A N 1
ATOM 6364 C CA . GLY A 1 833 ? -25.435 7.115 13.424 1.00 92.75 833 GLY A CA 1
ATOM 6365 C C . GLY A 1 833 ? -26.727 6.451 13.887 1.00 92.75 833 GLY A C 1
ATOM 6366 O O . GLY A 1 833 ? -27.564 7.096 14.508 1.00 92.75 833 GLY A O 1
ATOM 6367 N N . ARG A 1 834 ? -26.853 5.134 13.712 1.00 93.75 834 ARG A N 1
ATOM 6368 C CA . ARG A 1 834 ? -27.973 4.337 14.241 1.00 93.75 834 ARG A CA 1
ATOM 6369 C C . ARG A 1 834 ? -27.950 4.141 15.769 1.00 93.75 834 ARG A C 1
ATOM 6371 O O . ARG A 1 834 ? -28.762 3.394 16.309 1.00 93.75 834 ARG A O 1
ATOM 6378 N N . ALA A 1 835 ? -26.999 4.746 16.485 1.00 92.75 835 ALA A N 1
ATOM 6379 C CA . ALA A 1 835 ? -26.923 4.686 17.945 1.00 92.75 835 ALA A CA 1
ATOM 6380 C C . ALA A 1 835 ? -28.083 5.434 18.623 1.00 92.75 835 ALA A C 1
ATOM 6382 O O . ALA A 1 835 ? -28.581 6.433 18.110 1.00 92.75 835 ALA A O 1
ATOM 6383 N N . GLY A 1 836 ? -28.490 4.970 19.809 1.00 91.94 836 GLY A N 1
ATOM 6384 C CA . GLY A 1 836 ? -29.431 5.695 20.666 1.00 91.94 836 GLY A CA 1
ATOM 6385 C C . GLY A 1 836 ? -28.774 6.884 21.375 1.00 91.94 836 GLY A C 1
ATOM 6386 O O . GLY A 1 836 ? -27.584 6.842 21.686 1.00 91.94 836 GLY A O 1
ATOM 6387 N N . GLY A 1 837 ? -29.553 7.921 21.695 1.00 92.56 837 GLY A N 1
ATOM 6388 C CA . GLY A 1 837 ? -29.017 9.157 22.271 1.00 92.56 837 GLY A CA 1
ATOM 6389 C C . GLY A 1 837 ? -28.341 10.035 21.215 1.00 92.56 837 GLY A C 1
ATOM 6390 O O . GLY A 1 837 ? -28.743 10.007 20.055 1.00 92.56 837 GLY A O 1
ATOM 6391 N N . HIS A 1 838 ? -27.345 10.833 21.619 1.00 91.25 838 HIS A N 1
ATOM 6392 C CA . HIS A 1 838 ? -26.566 11.647 20.680 1.00 91.25 838 HIS A CA 1
ATOM 6393 C C . HIS A 1 838 ? -25.888 10.763 19.632 1.00 91.25 838 HIS A C 1
ATOM 6395 O O . HIS A 1 838 ? -25.195 9.810 19.994 1.00 91.25 838 HIS A O 1
ATOM 6401 N N . HIS A 1 839 ? -26.056 11.098 18.355 1.00 92.12 839 HIS A N 1
ATOM 6402 C CA . HIS A 1 839 ? -25.555 10.273 17.263 1.00 92.12 839 HIS A CA 1
ATOM 6403 C C . HIS A 1 839 ? -24.983 11.106 16.114 1.00 92.12 839 HIS A C 1
ATOM 6405 O O . HIS A 1 839 ? -25.399 12.238 15.866 1.00 92.12 839 HIS A O 1
ATOM 6411 N N . SER A 1 840 ? -24.015 10.527 15.403 1.00 91.88 840 SER A N 1
ATOM 6412 C CA . SER A 1 840 ? -23.505 11.085 14.152 1.00 91.88 840 SER A CA 1
ATOM 6413 C C . SER A 1 840 ? -24.475 10.794 12.995 1.00 91.88 840 SER A C 1
ATOM 6415 O O . SER A 1 840 ? -25.425 10.024 13.149 1.00 91.88 840 SER A O 1
ATOM 6417 N N . PRO A 1 841 ? -24.265 11.386 11.812 1.00 92.31 841 PRO A N 1
ATOM 6418 C CA . PRO A 1 841 ? -24.973 10.987 10.599 1.00 92.31 841 PRO A CA 1
ATOM 6419 C C . PRO A 1 841 ? -24.221 9.910 9.796 1.00 92.31 841 PRO A C 1
ATOM 6421 O O . PRO A 1 841 ? -24.536 9.697 8.629 1.00 92.31 841 PRO A O 1
ATOM 6424 N N . GLU A 1 842 ? -23.201 9.274 10.381 1.00 93.69 842 GLU A N 1
ATOM 6425 C CA . GLU A 1 842 ? -22.351 8.297 9.694 1.00 93.69 842 GLU A CA 1
ATOM 6426 C C . GLU A 1 842 ? -22.997 6.911 9.614 1.00 93.69 842 GLU A C 1
ATOM 6428 O O . GLU A 1 842 ? -23.622 6.445 10.566 1.00 93.69 842 GLU A O 1
ATOM 6433 N N . ASP A 1 843 ? -22.751 6.202 8.516 1.00 94.69 843 ASP A N 1
ATOM 6434 C CA . ASP A 1 843 ? -22.965 4.757 8.443 1.00 94.69 843 ASP A CA 1
ATOM 6435 C C . ASP A 1 843 ? -22.051 4.000 9.434 1.00 94.69 843 ASP A C 1
ATOM 6437 O O . ASP A 1 843 ? -20.950 4.451 9.754 1.00 94.69 843 ASP A O 1
ATOM 6441 N N . MET A 1 844 ? -22.484 2.833 9.925 1.00 94.19 844 MET A N 1
ATOM 6442 C CA . MET A 1 844 ? -21.711 2.025 10.879 1.00 94.19 844 MET A CA 1
ATOM 6443 C C . MET A 1 844 ? -20.489 1.352 10.230 1.00 94.19 844 MET A C 1
ATOM 6445 O O . MET A 1 844 ? -19.490 1.123 10.919 1.00 94.19 844 MET A O 1
ATOM 6449 N N . HIS A 1 845 ? -20.540 1.023 8.937 1.00 95.69 845 HIS A N 1
ATOM 6450 C CA . HIS A 1 845 ? -19.531 0.195 8.268 1.00 95.69 845 HIS A CA 1
ATOM 6451 C C . HIS A 1 845 ? -18.505 1.010 7.484 1.00 95.69 845 HIS A C 1
ATOM 6453 O O . HIS A 1 845 ? -17.305 0.768 7.617 1.00 95.69 845 HIS A O 1
ATOM 6459 N N . SER A 1 846 ? -18.949 1.981 6.684 1.00 93.06 846 SER A N 1
ATOM 6460 C CA . SER A 1 846 ? -18.113 2.749 5.754 1.00 93.06 846 SER A CA 1
ATOM 6461 C C . SER A 1 846 ? -16.904 3.415 6.433 1.00 93.06 846 SER A C 1
ATOM 6463 O O . SER A 1 846 ? -15.790 3.287 5.910 1.00 93.06 846 SER A O 1
ATOM 6465 N N . PRO A 1 847 ? -17.037 4.083 7.597 1.00 95.19 847 PRO A N 1
ATOM 6466 C CA . PRO A 1 847 ? -15.888 4.662 8.289 1.00 95.19 847 PRO A CA 1
ATOM 6467 C C . PRO A 1 847 ? -14.856 3.615 8.706 1.00 95.19 847 PRO A C 1
ATOM 6469 O O . PRO A 1 847 ? -13.659 3.837 8.514 1.00 95.19 847 PRO A O 1
ATOM 6472 N N . ILE A 1 848 ? -15.303 2.452 9.184 1.00 97.56 848 ILE A N 1
ATOM 6473 C CA . ILE A 1 848 ? -14.423 1.355 9.599 1.00 97.56 848 ILE A CA 1
ATOM 6474 C C . ILE A 1 848 ? -13.725 0.733 8.393 1.00 97.56 848 ILE A C 1
ATOM 6476 O O . ILE A 1 848 ? -12.504 0.637 8.416 1.00 97.56 848 ILE A O 1
ATOM 6480 N N . LEU A 1 849 ? -14.440 0.423 7.306 1.00 94.56 849 LEU A N 1
ATOM 6481 C CA . LEU A 1 849 ? -13.838 -0.100 6.069 1.00 94.56 849 LEU A CA 1
ATOM 6482 C C . LEU A 1 849 ? -12.678 0.781 5.572 1.00 94.56 849 LEU A C 1
ATOM 6484 O O . LEU A 1 849 ? -11.662 0.266 5.120 1.00 94.56 849 LEU A O 1
ATOM 6488 N N . SER A 1 850 ? -12.808 2.106 5.696 1.00 92.44 850 SER A N 1
ATOM 6489 C CA . SER A 1 850 ? -11.790 3.067 5.245 1.00 92.44 850 SER A CA 1
ATOM 6490 C C . SER A 1 850 ? -10.628 3.305 6.222 1.00 92.44 850 SER A C 1
ATOM 6492 O O . SER A 1 850 ? -9.632 3.926 5.848 1.00 92.44 850 SER A O 1
ATOM 6494 N N . THR A 1 851 ? -10.747 2.864 7.478 1.00 96.94 851 THR A N 1
ATOM 6495 C CA . THR A 1 851 ? -9.777 3.172 8.549 1.00 96.94 851 THR A CA 1
ATOM 6496 C C . THR A 1 851 ? -9.242 1.944 9.280 1.00 96.94 851 THR A C 1
ATOM 6498 O O . THR A 1 851 ? -8.300 2.078 10.060 1.00 96.94 851 THR A O 1
ATOM 6501 N N . TYR A 1 852 ? -9.777 0.750 9.013 1.00 97.75 852 TYR A N 1
ATOM 6502 C CA . TYR A 1 852 ? -9.456 -0.476 9.742 1.00 97.75 852 TYR A CA 1
ATOM 6503 C C . TYR A 1 852 ? -7.960 -0.805 9.734 1.00 97.75 852 TYR A C 1
ATOM 6505 O O . TYR A 1 852 ? -7.387 -1.063 10.791 1.00 97.75 852 TYR A O 1
ATOM 6513 N N . GLY A 1 853 ? -7.295 -0.718 8.577 1.00 95.56 853 GLY A N 1
ATOM 6514 C CA . GLY A 1 853 ? -5.851 -0.945 8.489 1.00 95.56 853 GLY A CA 1
ATOM 6515 C C . GLY A 1 853 ? -5.033 0.012 9.353 1.00 95.56 853 GLY A C 1
ATOM 6516 O O . GLY A 1 853 ? -4.115 -0.412 10.052 1.00 95.56 853 GLY A O 1
ATOM 6517 N N . ARG A 1 854 ? -5.437 1.288 9.411 1.00 96.31 854 ARG A N 1
ATOM 6518 C CA . ARG A 1 854 ? -4.808 2.294 10.277 1.00 96.31 854 ARG A CA 1
ATOM 6519 C C . ARG A 1 854 ? -5.046 2.002 11.757 1.00 96.31 854 ARG A C 1
ATOM 6521 O O . ARG A 1 854 ? -4.125 2.146 12.547 1.00 96.31 854 ARG A O 1
ATOM 6528 N N . ILE A 1 855 ? -6.239 1.537 12.129 1.00 98.19 855 ILE A N 1
ATOM 6529 C CA . ILE A 1 855 ? -6.532 1.099 13.502 1.00 98.19 855 ILE A CA 1
ATOM 6530 C C . ILE A 1 855 ? -5.622 -0.080 13.882 1.00 98.19 855 ILE A C 1
ATOM 6532 O O . ILE A 1 855 ? -5.003 -0.071 14.944 1.00 98.19 855 ILE A O 1
ATOM 6536 N N . ARG A 1 856 ? -5.496 -1.081 13.001 1.00 97.12 856 ARG A N 1
ATOM 6537 C CA . ARG A 1 856 ? -4.701 -2.296 13.249 1.00 97.12 856 ARG A CA 1
ATOM 6538 C C . ARG A 1 856 ? -3.188 -2.096 13.208 1.00 97.12 856 ARG A C 1
ATOM 6540 O O . ARG A 1 856 ? -2.473 -2.971 13.692 1.00 97.12 856 ARG A O 1
ATOM 6547 N N . ALA A 1 857 ? -2.707 -0.951 12.728 1.00 94.81 857 ALA A N 1
ATOM 6548 C CA . ALA A 1 857 ? -1.297 -0.576 12.804 1.00 94.81 857 ALA A CA 1
ATOM 6549 C C . ALA A 1 857 ? -0.810 -0.310 14.246 1.00 94.81 857 ALA A C 1
ATOM 6551 O O . ALA A 1 857 ? 0.397 -0.263 14.481 1.00 94.81 857 ALA A O 1
ATOM 6552 N N . HIS A 1 858 ? -1.719 -0.158 15.219 1.00 96.56 858 HIS A N 1
ATOM 6553 C CA . HIS A 1 858 ? -1.386 0.194 16.601 1.00 96.56 858 HIS A CA 1
ATOM 6554 C C . HIS A 1 858 ? -1.759 -0.934 17.577 1.00 96.56 858 HIS A C 1
ATOM 6556 O O . HIS A 1 858 ? -2.931 -1.217 17.814 1.00 96.56 858 HIS A O 1
ATOM 6562 N N . SER A 1 859 ? -0.762 -1.583 18.187 1.00 95.31 859 SER A N 1
ATOM 6563 C CA . SER A 1 859 ? -0.972 -2.735 19.084 1.00 95.31 859 SER A CA 1
ATOM 6564 C C . SER A 1 859 ? -1.606 -2.390 20.435 1.00 95.31 859 SER A C 1
ATOM 6566 O O . SER A 1 859 ? -2.106 -3.278 21.122 1.00 95.31 859 SER A O 1
ATOM 6568 N N . ASN A 1 860 ? -1.554 -1.121 20.833 1.00 97.44 860 ASN A N 1
ATOM 6569 C CA . ASN A 1 860 ? -2.129 -0.584 22.066 1.00 97.44 860 ASN A CA 1
ATOM 6570 C C . ASN A 1 860 ? -3.578 -0.088 21.901 1.00 97.44 860 ASN A C 1
ATOM 6572 O O . ASN A 1 860 ? -4.173 0.371 22.877 1.00 97.44 860 ASN A O 1
ATOM 6576 N N . LEU A 1 861 ? -4.134 -0.170 20.687 1.00 98.38 861 LEU A N 1
ATOM 6577 C CA . LEU A 1 861 ? -5.465 0.314 20.342 1.00 98.38 861 LEU A CA 1
ATOM 6578 C C . LEU A 1 861 ? -6.446 -0.854 20.174 1.00 98.38 861 LEU A C 1
ATOM 6580 O O . LEU A 1 861 ? -6.293 -1.672 19.268 1.00 98.38 861 LEU A O 1
ATOM 6584 N N . ALA A 1 862 ? -7.473 -0.916 21.024 1.00 98.62 862 ALA A N 1
ATOM 6585 C CA . ALA A 1 862 ? -8.572 -1.868 20.893 1.00 98.62 862 ALA A CA 1
ATOM 6586 C C . ALA A 1 862 ? -9.785 -1.231 20.203 1.00 98.62 862 ALA A C 1
ATOM 6588 O O . ALA A 1 862 ? -10.263 -0.179 20.626 1.00 98.62 862 ALA A O 1
ATOM 6589 N N . LEU A 1 863 ? -10.308 -1.885 19.168 1.00 98.75 863 LEU A N 1
ATOM 6590 C CA . LEU A 1 863 ? -11.490 -1.465 18.424 1.00 98.75 863 LEU A CA 1
ATOM 6591 C C . LEU A 1 863 ? -12.757 -2.087 19.013 1.00 98.75 863 LEU A C 1
ATOM 6593 O O . LEU A 1 863 ? -12.931 -3.303 18.988 1.00 98.75 863 LEU A O 1
ATOM 6597 N N . VAL A 1 864 ? -13.676 -1.246 19.470 1.00 98.56 864 VAL A N 1
ATOM 6598 C CA . VAL A 1 864 ? -14.975 -1.653 20.007 1.00 98.56 864 VAL A CA 1
ATOM 6599 C C . VAL A 1 864 ? -16.084 -1.119 19.122 1.00 98.56 864 VAL A C 1
ATOM 6601 O O . VAL A 1 864 ? -16.094 0.060 18.777 1.00 98.56 864 VAL A O 1
ATOM 6604 N N . GLY A 1 865 ? -17.010 -1.996 18.745 1.00 96.44 865 GLY A N 1
ATOM 6605 C CA . GLY A 1 865 ? -18.134 -1.652 17.885 1.00 96.44 865 GLY A CA 1
ATOM 6606 C C . GLY A 1 865 ? -19.399 -1.459 18.700 1.00 96.44 865 GLY A C 1
ATOM 6607 O O . GLY A 1 865 ? -19.721 -2.279 19.559 1.00 96.44 865 GLY A O 1
ATOM 6608 N N . GLY A 1 866 ? -20.152 -0.407 18.410 1.00 89.19 866 GLY A N 1
ATOM 6609 C CA . GLY A 1 866 ? -21.485 -0.220 18.955 1.00 89.19 866 GLY A CA 1
ATOM 6610 C C . GLY A 1 866 ? -22.420 0.461 17.966 1.00 89.19 866 GLY A C 1
ATOM 6611 O O . GLY A 1 866 ? -22.075 1.445 17.338 1.00 89.19 866 GLY A O 1
ATOM 6612 N N . SER A 1 867 ? -23.624 -0.074 17.846 1.00 81.25 867 SER A N 1
ATOM 6613 C CA . SER A 1 867 ? -24.909 0.636 17.768 1.00 81.25 867 SER A CA 1
ATOM 6614 C C . SER A 1 867 ? -25.911 -0.358 17.193 1.00 81.25 867 SER A C 1
ATOM 6616 O O . SER A 1 867 ? -25.666 -0.940 16.141 1.00 81.25 867 SER A O 1
ATOM 6618 N N . GLY A 1 868 ? -26.995 -0.635 17.916 1.00 89.94 868 GLY A N 1
ATOM 6619 C CA . GLY A 1 868 ? -28.011 -1.596 17.468 1.00 89.94 868 GLY A CA 1
ATOM 6620 C C . GLY A 1 868 ? -27.716 -3.076 17.749 1.00 89.94 868 GLY A C 1
ATOM 6621 O O . GLY A 1 868 ? -28.323 -3.925 17.112 1.00 89.94 868 GLY A O 1
ATOM 6622 N N . PHE A 1 869 ? -26.815 -3.407 18.681 1.00 94.31 869 PHE A N 1
ATOM 6623 C CA . PHE A 1 869 ? -26.636 -4.791 19.144 1.00 94.31 869 PHE A CA 1
ATOM 6624 C C . PHE A 1 869 ? -27.591 -5.124 20.294 1.00 94.31 869 PHE A C 1
ATOM 6626 O O . PHE A 1 869 ? -27.743 -4.319 21.219 1.00 94.31 869 PHE A O 1
ATOM 6633 N N . GLY A 1 870 ? -28.193 -6.316 20.254 1.00 92.94 870 GLY A N 1
ATOM 6634 C CA . GLY A 1 870 ? -29.070 -6.829 21.314 1.00 92.94 870 GLY A CA 1
ATOM 6635 C C . GLY A 1 870 ? -28.848 -8.302 21.665 1.00 92.94 870 GLY A C 1
ATOM 6636 O O . GLY A 1 870 ? -29.259 -8.738 22.737 1.00 92.94 870 GLY A O 1
ATOM 6637 N N . SER A 1 871 ? -28.172 -9.064 20.807 1.00 93.56 871 SER A N 1
ATOM 6638 C CA . SER A 1 871 ? -27.900 -10.485 21.022 1.00 93.56 871 SER A CA 1
ATOM 6639 C C . SER A 1 871 ? -26.518 -10.891 20.512 1.00 93.56 871 SER A C 1
ATOM 6641 O O . SER A 1 871 ? -25.876 -10.148 19.769 1.00 93.56 871 SER A O 1
ATOM 6643 N N . ALA A 1 872 ? -26.070 -12.088 20.905 1.00 93.44 872 ALA A N 1
ATOM 6644 C CA . ALA A 1 872 ? -24.835 -12.678 20.397 1.00 93.44 872 ALA A CA 1
ATOM 6645 C C . ALA A 1 872 ? -24.850 -12.840 18.876 1.00 93.44 872 ALA A C 1
ATOM 6647 O O . ALA A 1 872 ? -23.852 -12.521 18.239 1.00 93.44 872 ALA A O 1
ATOM 6648 N N . ASP A 1 873 ? -25.979 -13.247 18.299 1.00 94.38 873 ASP A N 1
ATOM 6649 C CA . ASP A 1 873 ? -26.102 -13.477 16.858 1.00 94.38 873 ASP A CA 1
ATOM 6650 C C . ASP A 1 873 ? -25.861 -12.190 16.051 1.00 94.38 873 ASP A C 1
ATOM 6652 O O . ASP A 1 873 ? -25.239 -12.229 14.990 1.00 94.38 873 ASP A O 1
ATOM 6656 N N . ASP A 1 874 ? -26.257 -11.033 16.592 1.00 91.81 874 ASP A N 1
ATOM 6657 C CA . ASP A 1 874 ? -26.111 -9.746 15.901 1.00 91.81 874 ASP A CA 1
ATOM 6658 C C . ASP A 1 874 ? -24.665 -9.231 15.915 1.00 91.81 874 ASP A C 1
ATOM 6660 O O . ASP A 1 874 ? -24.199 -8.633 14.941 1.00 91.81 874 ASP A O 1
ATOM 6664 N N . PHE A 1 875 ? -23.950 -9.413 17.034 1.00 95.19 875 PHE A N 1
ATOM 6665 C CA . PHE A 1 875 ? -22.595 -8.878 17.194 1.00 95.19 875 PHE A CA 1
ATOM 6666 C C . PHE A 1 875 ? -21.491 -9.883 16.859 1.00 95.19 875 PHE A C 1
ATOM 6668 O O . PHE A 1 875 ? -20.353 -9.476 16.616 1.00 95.19 875 PHE A O 1
ATOM 6675 N N . TRP A 1 876 ? -21.784 -11.185 16.841 1.00 96.81 876 TRP A N 1
ATOM 6676 C CA . TRP A 1 876 ? -20.784 -12.222 16.588 1.00 96.81 876 TRP A CA 1
ATOM 6677 C C . TRP A 1 876 ? -20.058 -12.051 15.246 1.00 96.81 876 TRP A C 1
ATOM 6679 O O . TRP A 1 876 ? -18.824 -12.078 15.267 1.00 96.81 876 TRP A O 1
ATOM 6689 N N . PRO A 1 877 ? -20.740 -11.737 14.120 1.00 97.19 877 PRO A N 1
ATOM 6690 C CA . PRO A 1 877 ? -20.064 -11.466 12.850 1.00 97.19 877 PRO A CA 1
ATOM 6691 C C . PRO A 1 877 ? -19.064 -10.307 12.922 1.00 97.19 877 PRO A C 1
ATOM 6693 O O . PRO A 1 877 ? -18.110 -10.265 12.147 1.00 97.19 877 PRO A O 1
ATOM 6696 N N . TYR A 1 878 ? -19.256 -9.358 13.846 1.00 97.81 878 TYR A N 1
ATOM 6697 C CA . TYR A 1 878 ? -18.319 -8.258 14.073 1.00 97.81 878 TYR A CA 1
ATOM 6698 C C . TYR A 1 878 ? -17.084 -8.728 14.834 1.00 97.81 878 TYR A C 1
ATOM 6700 O O . TYR A 1 878 ? -15.980 -8.343 14.464 1.00 97.81 878 TYR A O 1
ATOM 6708 N N . LEU A 1 879 ? -17.233 -9.593 15.841 1.00 97.56 879 LEU A N 1
ATOM 6709 C CA . LEU A 1 879 ? -16.090 -10.165 16.559 1.00 97.56 879 LEU A CA 1
ATOM 6710 C C . LEU A 1 879 ? -15.264 -11.102 15.672 1.00 97.56 879 LEU A C 1
ATOM 6712 O O . LEU A 1 879 ? -14.041 -11.045 15.716 1.00 97.56 879 LEU A O 1
ATOM 6716 N N . THR A 1 880 ? -15.889 -11.937 14.839 1.00 97.00 880 THR A N 1
ATOM 6717 C CA . THR A 1 880 ? -15.158 -12.830 13.919 1.00 97.00 880 THR A CA 1
ATOM 6718 C C . THR A 1 880 ? -14.591 -12.101 12.704 1.00 97.00 880 THR A C 1
ATOM 6720 O O . THR A 1 880 ? -13.614 -12.559 12.112 1.00 97.00 880 THR A O 1
ATOM 6723 N N . GLY A 1 881 ? -15.175 -10.955 12.345 1.00 97.62 881 GLY A N 1
ATOM 6724 C CA . GLY A 1 881 ? -14.831 -10.199 11.146 1.00 97.62 881 GLY A CA 1
ATOM 6725 C C . GLY A 1 881 ? -15.580 -10.644 9.890 1.00 97.62 881 GLY A C 1
ATOM 6726 O O . GLY A 1 881 ? -15.320 -10.088 8.827 1.00 97.62 881 GLY A O 1
ATOM 6727 N N . ASP A 1 882 ? -16.512 -11.595 9.983 1.00 97.38 882 ASP A N 1
ATOM 6728 C CA . ASP A 1 882 ? -17.269 -12.105 8.831 1.00 97.38 882 ASP A CA 1
ATOM 6729 C C . ASP A 1 882 ? -18.151 -11.030 8.184 1.00 97.38 882 ASP A C 1
ATOM 6731 O O . ASP A 1 882 ? -18.363 -11.051 6.972 1.00 97.38 882 ASP A O 1
ATOM 6735 N N . TRP A 1 883 ? -18.579 -10.022 8.954 1.00 96.50 883 TRP A N 1
ATOM 6736 C CA . TRP A 1 883 ? -19.393 -8.911 8.452 1.00 96.50 883 TRP A CA 1
ATOM 6737 C C . TRP A 1 883 ? -18.782 -8.220 7.223 1.00 96.50 883 TRP A C 1
ATOM 6739 O O . TRP A 1 883 ? -19.510 -7.857 6.301 1.00 96.50 883 TRP A O 1
ATOM 6749 N N . SER A 1 884 ? -17.460 -8.023 7.200 1.00 96.50 884 SER A N 1
ATOM 6750 C CA . SER A 1 884 ? -16.778 -7.291 6.130 1.00 96.50 884 SER A CA 1
ATOM 6751 C C . SER A 1 884 ? -16.639 -8.150 4.876 1.00 96.50 884 SER A C 1
ATOM 6753 O O . SER A 1 884 ? -16.837 -7.678 3.755 1.00 96.50 884 SER A O 1
ATOM 6755 N N . LYS A 1 885 ? -16.390 -9.445 5.072 1.00 93.12 885 LYS A N 1
ATOM 6756 C CA . LYS A 1 885 ? -16.288 -10.427 3.998 1.00 93.12 885 LYS A CA 1
ATOM 6757 C C . LYS A 1 885 ? -17.637 -10.693 3.339 1.00 93.12 885 LYS A C 1
ATOM 6759 O O . LYS A 1 885 ? -17.739 -10.617 2.119 1.00 93.12 885 LYS A O 1
ATOM 6764 N N . GLU A 1 886 ? -18.667 -10.984 4.126 1.00 93.94 886 GLU A N 1
ATOM 6765 C CA . GLU A 1 886 ? -19.980 -11.391 3.618 1.00 93.94 886 GLU A CA 1
ATOM 6766 C C . GLU A 1 886 ? -20.756 -10.226 3.001 1.00 93.94 886 GLU A C 1
ATOM 6768 O O . GLU A 1 886 ? -21.376 -10.396 1.953 1.00 93.94 886 GLU A O 1
ATOM 6773 N N . LYS A 1 887 ? -20.700 -9.032 3.610 1.00 91.69 887 LYS A N 1
ATOM 6774 C CA . LYS A 1 887 ? -21.455 -7.866 3.121 1.00 91.69 887 LYS A CA 1
ATOM 6775 C C . LYS A 1 887 ? -20.715 -7.059 2.058 1.00 91.69 887 LYS A C 1
ATOM 6777 O O . LYS A 1 887 ? -21.357 -6.485 1.184 1.00 91.69 887 LYS A O 1
ATOM 6782 N N . PHE A 1 888 ? -19.384 -6.992 2.133 1.00 90.81 888 PHE A N 1
ATOM 6783 C CA . PHE A 1 888 ? -18.589 -6.075 1.307 1.00 90.81 888 PHE A CA 1
ATOM 6784 C C . PHE A 1 888 ? -17.509 -6.765 0.462 1.00 90.81 888 PHE A C 1
ATOM 6786 O O . PHE A 1 888 ? -16.827 -6.089 -0.306 1.00 90.81 888 PHE A O 1
ATOM 6793 N N . GLY A 1 889 ? -17.343 -8.089 0.569 1.00 88.56 889 GLY A N 1
ATOM 6794 C CA . GLY A 1 889 ? -16.355 -8.836 -0.215 1.00 88.56 889 GLY A CA 1
ATOM 6795 C C . GLY A 1 889 ? -14.901 -8.487 0.118 1.00 88.56 889 GLY A C 1
ATOM 6796 O O . GLY A 1 889 ? -14.028 -8.654 -0.732 1.00 88.56 889 GLY A O 1
ATOM 6797 N N . THR A 1 890 ? -14.630 -7.964 1.319 1.00 90.62 890 THR A N 1
ATOM 6798 C CA . THR A 1 890 ? -13.282 -7.564 1.764 1.00 90.62 890 THR A CA 1
ATOM 6799 C C . THR A 1 890 ? -12.665 -8.592 2.724 1.00 90.62 890 THR A C 1
ATOM 6801 O O . THR A 1 890 ? -13.239 -9.652 2.980 1.00 90.62 890 THR A O 1
ATOM 6804 N N . GLN A 1 891 ? -11.454 -8.325 3.233 1.00 93.69 891 GLN A N 1
ATOM 6805 C CA . GLN A 1 891 ? -10.830 -9.197 4.235 1.00 93.69 891 GLN A CA 1
ATOM 6806 C C . GLN A 1 891 ? -11.616 -9.188 5.554 1.00 93.69 891 GLN A C 1
ATOM 6808 O O . GLN A 1 891 ? -12.249 -8.175 5.860 1.00 93.69 891 GLN A O 1
ATOM 6813 N N . PRO A 1 892 ? -11.556 -10.268 6.360 1.00 96.94 892 PRO A N 1
ATOM 6814 C CA . PRO A 1 892 ? -12.162 -10.277 7.684 1.00 96.94 892 PRO A CA 1
ATOM 6815 C C . PRO A 1 892 ? -11.651 -9.115 8.538 1.00 96.94 892 PRO A C 1
ATOM 6817 O O . PRO A 1 892 ? -10.441 -8.933 8.683 1.00 96.94 892 PRO A O 1
ATOM 6820 N N . MET A 1 893 ? -12.573 -8.351 9.124 1.00 98.25 893 MET A N 1
ATOM 6821 C CA . MET A 1 893 ? -12.271 -7.208 9.991 1.00 98.25 893 MET A CA 1
ATOM 6822 C C . MET A 1 893 ? -12.830 -7.423 11.409 1.00 98.25 893 MET A C 1
ATOM 6824 O O . MET A 1 893 ? -13.820 -6.782 11.775 1.00 98.25 893 MET A O 1
ATOM 6828 N N . PRO A 1 894 ? -12.234 -8.319 12.224 1.00 98.44 894 PRO A N 1
ATOM 6829 C CA . PRO A 1 894 ? -12.630 -8.530 13.616 1.00 98.44 894 PRO A CA 1
ATOM 6830 C C . PRO A 1 894 ? -12.682 -7.234 14.424 1.00 98.44 894 PRO A C 1
ATOM 6832 O O . PRO A 1 894 ? -11.781 -6.402 14.313 1.00 98.44 894 PRO A O 1
ATOM 6835 N N . PHE A 1 895 ? -13.683 -7.078 15.275 1.00 98.56 895 PHE A N 1
ATOM 6836 C CA . PHE A 1 895 ? -13.707 -6.118 16.372 1.00 98.56 895 PHE A CA 1
ATOM 6837 C C . PHE A 1 895 ? -13.168 -6.789 17.636 1.00 98.56 895 PHE A C 1
ATOM 6839 O O . PHE A 1 895 ? -13.348 -7.986 17.844 1.00 98.56 895 PHE A O 1
ATOM 6846 N N . ASP A 1 896 ? -12.526 -6.012 18.504 1.00 98.62 896 ASP A N 1
ATOM 6847 C CA . ASP A 1 896 ? -11.950 -6.530 19.748 1.00 98.62 896 ASP A CA 1
ATOM 6848 C C . ASP A 1 896 ? -12.990 -6.663 20.859 1.00 98.62 896 ASP A C 1
ATOM 6850 O O . ASP A 1 896 ? -12.742 -7.322 21.861 1.00 98.62 896 ASP A O 1
ATOM 6854 N N . GLY A 1 897 ? -14.151 -6.038 20.691 1.00 98.12 897 GLY A N 1
ATOM 6855 C CA . GLY A 1 897 ? -15.285 -6.170 21.587 1.00 98.12 897 GLY A CA 1
ATOM 6856 C C . GLY A 1 897 ? -16.480 -5.359 21.119 1.00 98.12 897 GLY A C 1
ATOM 6857 O O . GLY A 1 897 ? -16.434 -4.678 20.089 1.00 98.12 897 GLY A O 1
ATOM 6858 N N . VAL A 1 898 ? -17.556 -5.424 21.895 1.00 97.62 898 VAL A N 1
ATOM 6859 C CA . VAL A 1 898 ? -18.826 -4.766 21.571 1.00 97.62 898 VAL A CA 1
ATOM 6860 C C . VAL A 1 898 ? -19.337 -3.912 22.720 1.00 97.62 898 VAL A C 1
ATOM 6862 O O . VAL A 1 898 ? -19.133 -4.234 23.893 1.00 97.62 898 VAL A O 1
ATOM 6865 N N . MET A 1 899 ? -20.014 -2.819 22.371 1.00 96.94 899 MET A N 1
ATOM 6866 C CA . MET A 1 899 ? -20.655 -1.921 23.323 1.00 96.94 899 MET A CA 1
ATOM 6867 C C . MET A 1 899 ? -22.180 -2.022 23.263 1.00 96.94 899 MET A C 1
ATOM 6869 O O . MET A 1 899 ? -22.780 -1.878 22.196 1.00 96.94 899 MET A O 1
ATOM 6873 N N . PHE A 1 900 ? -22.805 -2.156 24.434 1.00 96.44 900 PHE A N 1
ATOM 6874 C CA . PHE A 1 900 ? -24.251 -2.075 24.618 1.00 96.44 900 PHE A CA 1
ATOM 6875 C C . PHE A 1 900 ? -24.656 -0.735 25.234 1.00 96.44 900 PHE A C 1
ATOM 6877 O O . PHE A 1 900 ? -24.089 -0.285 26.231 1.00 96.44 900 PHE A O 1
ATOM 6884 N N . GLY A 1 901 ? -25.661 -0.111 24.621 1.00 94.50 901 GLY A N 1
ATOM 6885 C CA . GLY A 1 901 ? -26.322 1.096 25.111 1.00 94.50 901 GLY A CA 1
ATOM 6886 C C . GLY A 1 901 ? -27.809 0.827 25.308 1.00 94.50 901 GLY A C 1
ATOM 6887 O O . GLY A 1 901 ? -28.215 0.309 26.341 1.00 94.50 901 GLY A O 1
ATOM 6888 N N . SER A 1 902 ? -28.619 1.098 24.283 1.00 94.50 902 SER A N 1
ATOM 6889 C CA . SER A 1 902 ? -30.087 1.010 24.336 1.00 94.50 902 SER A CA 1
ATOM 6890 C C . SER A 1 902 ? -30.641 -0.293 24.925 1.00 94.50 902 SER A C 1
ATOM 6892 O O . SER A 1 902 ? -31.587 -0.253 25.705 1.00 94.50 902 SER A O 1
ATOM 6894 N N . TRP A 1 903 ? -30.029 -1.440 24.615 1.00 93.62 903 TRP A N 1
ATOM 6895 C CA . TRP A 1 903 ? -30.472 -2.753 25.099 1.00 93.62 903 TRP A CA 1
ATOM 6896 C C . TRP A 1 903 ? -30.470 -2.877 26.633 1.00 93.62 903 TRP A C 1
ATOM 6898 O O . TRP A 1 903 ? -31.395 -3.445 27.206 1.00 93.62 903 TRP A O 1
ATOM 6908 N N . ILE A 1 904 ? -29.488 -2.288 27.328 1.00 94.75 904 ILE A N 1
ATOM 6909 C CA . ILE A 1 904 ? -29.385 -2.409 28.794 1.00 94.75 904 ILE A CA 1
ATOM 6910 C C . ILE A 1 904 ? -30.377 -1.498 29.536 1.00 94.75 904 ILE A C 1
ATOM 6912 O O . ILE A 1 904 ? -30.572 -1.646 30.740 1.00 94.75 904 ILE A O 1
ATOM 6916 N N . MET A 1 905 ? -31.028 -0.553 28.844 1.00 96.00 905 MET A N 1
ATOM 6917 C CA . MET A 1 905 ? -31.930 0.428 29.468 1.00 96.00 905 MET A CA 1
ATOM 6918 C C . MET A 1 905 ? -33.149 -0.217 30.141 1.00 96.00 905 MET A C 1
ATOM 6920 O O . MET A 1 905 ? -33.762 0.395 31.020 1.00 96.00 905 MET A O 1
ATOM 6924 N N . VAL A 1 906 ? -33.488 -1.445 29.740 1.00 96.00 906 VAL A N 1
ATOM 6925 C CA . VAL A 1 906 ? -34.614 -2.228 30.266 1.00 96.00 906 VAL A CA 1
ATOM 6926 C C . VAL A 1 906 ? -34.189 -3.303 31.269 1.00 96.00 906 VAL A C 1
ATOM 6928 O O . VAL A 1 906 ? -35.042 -4.038 31.761 1.00 96.00 906 VAL A O 1
ATOM 6931 N N . ALA A 1 907 ? -32.898 -3.379 31.613 1.00 96.19 907 ALA A N 1
ATOM 6932 C CA . ALA A 1 907 ? -32.404 -4.292 32.638 1.00 96.19 907 ALA A CA 1
ATOM 6933 C C . ALA A 1 907 ? -33.130 -4.073 33.976 1.00 96.19 907 ALA A C 1
ATOM 6935 O O . ALA A 1 907 ? -33.569 -2.963 34.302 1.00 96.19 907 ALA A O 1
ATOM 6936 N N . LYS A 1 908 ? -33.248 -5.133 34.780 1.00 95.38 908 LYS A N 1
ATOM 6937 C CA . LYS A 1 908 ? -33.934 -5.086 36.078 1.00 95.38 908 LYS A CA 1
ATOM 6938 C C . LYS A 1 908 ? -33.301 -4.041 37.002 1.00 95.38 908 LYS A C 1
ATOM 6940 O O . LYS A 1 908 ? -34.015 -3.285 37.649 1.00 95.38 908 LYS A O 1
ATOM 6945 N N . GLU A 1 909 ? -31.977 -3.967 36.999 1.00 95.75 909 GLU A N 1
ATOM 6946 C CA . GLU A 1 909 ? -31.152 -3.106 37.846 1.00 95.75 909 GLU A CA 1
ATOM 6947 C C . GLU A 1 909 ? -31.024 -1.672 37.302 1.00 95.75 909 GLU A C 1
ATOM 6949 O O . GLU A 1 909 ? -30.505 -0.787 37.984 1.00 95.75 909 GLU A O 1
ATOM 6954 N N . ALA A 1 910 ? -31.511 -1.410 36.082 1.00 95.25 910 ALA A N 1
ATOM 6955 C CA . ALA A 1 910 ? -31.599 -0.059 35.545 1.00 95.25 910 ALA A CA 1
ATOM 6956 C C . ALA A 1 910 ? -32.723 0.723 36.239 1.00 95.25 910 ALA A C 1
ATOM 6958 O O . ALA A 1 910 ? -33.851 0.242 36.368 1.00 95.25 910 ALA A O 1
ATOM 6959 N N . HIS A 1 911 ? -32.426 1.970 36.616 1.00 94.62 911 HIS A N 1
ATOM 6960 C CA . HIS A 1 911 ? -33.358 2.877 37.301 1.00 94.62 911 HIS A CA 1
ATOM 6961 C C . HIS A 1 911 ? -34.413 3.498 36.364 1.00 94.62 911 HIS A C 1
ATOM 6963 O O . HIS A 1 911 ? -35.194 4.351 36.785 1.00 94.62 911 HIS A O 1
ATOM 6969 N N . THR A 1 912 ? -34.441 3.096 35.092 1.00 95.38 912 THR A N 1
ATOM 6970 C CA . THR A 1 912 ? -35.527 3.421 34.165 1.00 95.38 912 THR A CA 1
ATOM 6971 C C . THR A 1 912 ? -36.860 2.974 34.768 1.00 95.38 912 THR A C 1
ATOM 6973 O O . THR A 1 912 ? -36.992 1.825 35.182 1.00 95.38 912 THR A O 1
ATOM 6976 N N . ALA A 1 913 ? -37.854 3.861 34.817 1.00 96.06 913 ALA A N 1
ATOM 6977 C CA . ALA A 1 913 ? -39.169 3.512 35.352 1.00 96.06 913 ALA A CA 1
ATOM 6978 C C . ALA A 1 913 ? -39.840 2.415 34.507 1.00 96.06 913 ALA A C 1
ATOM 6980 O O . ALA A 1 913 ? -39.739 2.440 33.279 1.00 96.06 913 ALA A O 1
ATOM 6981 N N . ASP A 1 914 ? -40.571 1.495 35.140 1.00 96.12 914 ASP A N 1
ATOM 6982 C CA . ASP A 1 914 ? -41.183 0.348 34.450 1.00 96.12 914 ASP A CA 1
ATOM 6983 C C . ASP A 1 914 ? -42.081 0.739 33.260 1.00 96.12 914 ASP A C 1
ATOM 6985 O O . ASP A 1 914 ? -41.907 0.157 32.188 1.00 96.12 914 ASP A O 1
ATOM 6989 N N . PRO A 1 915 ? -42.935 1.787 33.334 1.00 95.69 915 PRO A N 1
ATOM 6990 C CA . PRO A 1 915 ? -43.705 2.229 32.167 1.00 95.69 915 PRO A CA 1
ATOM 6991 C C . PRO A 1 915 ? -42.832 2.704 30.994 1.00 95.69 915 PRO A C 1
ATOM 6993 O O . PRO A 1 915 ? -43.226 2.591 29.835 1.00 95.69 915 PRO A O 1
ATOM 6996 N N . VAL A 1 916 ? -41.636 3.233 31.277 1.00 94.81 916 VAL A N 1
ATOM 6997 C CA . VAL A 1 916 ? -40.666 3.640 30.250 1.00 94.81 916 VAL A CA 1
ATOM 6998 C C . VAL A 1 916 ? -39.959 2.414 29.674 1.00 94.81 916 VAL A C 1
ATOM 7000 O O . VAL A 1 916 ? -39.761 2.355 28.463 1.00 94.81 916 VAL A O 1
ATOM 7003 N N . LYS A 1 917 ? -39.638 1.408 30.501 1.00 96.50 917 LYS A N 1
ATOM 7004 C CA . LYS A 1 917 ? -39.113 0.122 30.016 1.00 96.50 917 LYS A CA 1
ATOM 7005 C C . LYS A 1 917 ? -40.105 -0.546 29.064 1.00 96.50 917 LYS A C 1
ATOM 7007 O O . LYS A 1 917 ? -39.715 -0.942 27.972 1.00 96.50 917 LYS A O 1
ATOM 7012 N N . GLU A 1 918 ? -41.388 -0.593 29.423 1.00 95.56 918 GLU A N 1
ATOM 7013 C CA . GLU A 1 918 ? -42.441 -1.098 28.535 1.00 95.56 918 GLU A CA 1
ATOM 7014 C C . GLU A 1 918 ? -42.530 -0.316 27.224 1.00 95.56 918 GLU A C 1
ATOM 7016 O O . GLU A 1 918 ? -42.721 -0.915 26.168 1.00 95.56 918 GLU A O 1
ATOM 7021 N N . LEU A 1 919 ? -42.406 1.014 27.277 1.00 94.12 919 LEU A N 1
ATOM 7022 C CA . LEU A 1 919 ? -42.427 1.851 26.080 1.00 94.12 919 LEU A CA 1
ATOM 7023 C C . LEU A 1 919 ? -41.236 1.543 25.158 1.00 94.12 919 LEU A C 1
ATOM 7025 O O . LEU A 1 919 ? -41.429 1.427 23.952 1.00 94.12 919 LEU A O 1
ATOM 7029 N N . ILE A 1 920 ? -40.035 1.368 25.719 1.00 94.88 920 ILE A N 1
ATOM 7030 C CA . ILE A 1 920 ? -38.834 0.978 24.966 1.00 94.88 920 ILE A CA 1
ATOM 7031 C C . ILE A 1 920 ? -39.030 -0.399 24.321 1.00 94.88 920 ILE A C 1
ATOM 7033 O O . ILE A 1 920 ? -38.751 -0.553 23.139 1.00 94.88 920 ILE A O 1
ATOM 7037 N N . VAL A 1 921 ? -39.551 -1.383 25.063 1.00 95.19 921 VAL A N 1
ATOM 7038 C CA . VAL A 1 921 ? -39.809 -2.740 24.542 1.00 95.19 921 VAL A CA 1
ATOM 7039 C C . VAL A 1 921 ? -40.869 -2.742 23.434 1.00 95.19 921 VAL A C 1
ATOM 7041 O O . VAL A 1 921 ? -40.787 -3.544 22.510 1.00 95.19 921 VAL A O 1
ATOM 7044 N N . LYS A 1 922 ? -41.867 -1.852 23.507 1.00 94.94 922 LYS A N 1
ATOM 7045 C CA . LYS A 1 922 ? -42.920 -1.719 22.485 1.00 94.94 922 LYS A CA 1
ATOM 7046 C C . LYS A 1 922 ? -42.443 -1.031 21.202 1.00 94.94 922 LYS A C 1
ATOM 7048 O O . LYS A 1 922 ? -43.167 -1.096 20.210 1.00 94.94 922 LYS A O 1
ATOM 7053 N N . ALA A 1 923 ? -41.288 -0.361 21.206 1.00 93.56 923 ALA A N 1
ATOM 7054 C CA . ALA A 1 923 ? -40.743 0.264 20.005 1.00 93.56 923 ALA A CA 1
ATOM 7055 C C . ALA A 1 923 ? -40.330 -0.828 18.993 1.00 93.56 923 ALA A C 1
ATOM 7057 O O . ALA A 1 923 ? -39.487 -1.660 19.330 1.00 93.56 923 ALA A O 1
ATOM 7058 N N . PRO A 1 924 ? -40.892 -0.850 17.768 1.00 92.88 924 PRO A N 1
ATOM 7059 C CA . PRO A 1 924 ? -40.624 -1.921 16.803 1.00 92.88 924 PRO A CA 1
ATOM 7060 C C . PRO A 1 924 ? -39.157 -2.059 16.371 1.00 92.88 924 PRO A C 1
ATOM 7062 O O . PRO A 1 924 ? -38.723 -3.156 16.027 1.00 92.88 924 PRO A O 1
ATOM 7065 N N . GLY A 1 925 ? -38.399 -0.958 16.366 1.00 92.38 925 GLY A N 1
ATOM 7066 C CA . GLY A 1 925 ? -37.067 -0.909 15.765 1.00 92.38 925 GLY A CA 1
ATOM 7067 C C . GLY A 1 925 ? -37.103 -0.939 14.231 1.00 92.38 925 GLY A C 1
ATOM 7068 O O . GLY A 1 925 ? -38.162 -0.845 13.612 1.00 92.38 925 GLY A O 1
ATOM 7069 N N . CYS A 1 926 ? -35.929 -1.011 13.607 1.00 92.19 926 CYS A N 1
ATOM 7070 C CA . CYS A 1 926 ? -35.769 -1.092 12.153 1.00 92.19 926 CYS A CA 1
ATOM 7071 C C . CYS A 1 926 ? -34.460 -1.797 11.780 1.00 92.19 926 CYS A C 1
ATOM 7073 O O . CYS A 1 926 ? -33.567 -1.950 12.618 1.00 92.19 926 CYS A O 1
ATOM 7075 N N . GLY A 1 927 ? -34.345 -2.203 10.514 1.00 90.94 927 GLY A N 1
ATOM 7076 C CA . GLY A 1 927 ? -33.087 -2.694 9.959 1.00 90.94 927 GLY A CA 1
ATOM 7077 C C . GLY A 1 927 ? -32.056 -1.578 9.758 1.00 90.94 927 GLY A C 1
ATOM 7078 O O . GLY A 1 927 ? -32.368 -0.387 9.801 1.00 90.94 927 GLY A O 1
ATOM 7079 N N . ASP A 1 928 ? -30.814 -1.977 9.494 1.00 90.69 928 ASP A N 1
ATOM 7080 C CA . ASP A 1 928 ? -29.704 -1.056 9.221 1.00 90.69 928 ASP A CA 1
ATOM 7081 C C . ASP A 1 928 ? -29.926 -0.203 7.963 1.00 90.69 928 ASP A C 1
ATOM 7083 O O . ASP A 1 928 ? -29.565 0.961 7.921 1.00 90.69 928 ASP A O 1
ATOM 7087 N N . GLU A 1 929 ? -30.598 -0.727 6.943 1.00 89.62 929 GLU A N 1
ATOM 7088 C CA . GLU A 1 929 ? -30.867 0.042 5.718 1.00 89.62 929 GLU A CA 1
ATOM 7089 C C . GLU A 1 929 ? -31.915 1.153 5.926 1.00 89.62 929 GLU A C 1
ATOM 7091 O O . GLU A 1 929 ? -32.051 2.053 5.099 1.00 89.62 929 GLU A O 1
ATOM 7096 N N . GLU A 1 930 ? -32.656 1.108 7.037 1.00 91.31 930 GLU A N 1
ATOM 7097 C CA . GLU A 1 930 ? -33.819 1.960 7.289 1.00 91.31 930 GLU A CA 1
ATOM 7098 C C . GLU A 1 930 ? -33.611 2.951 8.440 1.00 91.31 930 GLU A C 1
ATOM 7100 O O . GLU A 1 930 ? -34.474 3.802 8.664 1.00 91.31 930 GLU A O 1
ATOM 7105 N N . TRP A 1 931 ? -32.494 2.888 9.176 1.00 92.00 931 TRP A N 1
ATOM 7106 C CA . TRP A 1 931 ? -32.312 3.724 10.370 1.00 92.00 931 TRP A CA 1
ATOM 7107 C C . TRP A 1 931 ? -32.357 5.220 10.047 1.00 92.00 931 TRP A C 1
ATOM 7109 O O . TRP A 1 931 ? -32.883 5.990 10.840 1.00 92.00 931 TRP A O 1
ATOM 7119 N N . GLU A 1 932 ? -31.898 5.648 8.865 1.00 92.06 932 GLU A N 1
ATOM 7120 C CA . GLU A 1 932 ? -31.940 7.062 8.467 1.00 92.06 932 GLU A CA 1
ATOM 7121 C C . GLU A 1 932 ? -33.372 7.604 8.284 1.00 92.06 932 GLU A C 1
ATOM 7123 O O . GLU A 1 932 ? -33.577 8.821 8.211 1.00 92.06 932 GLU A O 1
ATOM 7128 N N . THR A 1 933 ? -34.394 6.739 8.244 1.00 90.56 933 THR A N 1
ATOM 7129 C CA . THR A 1 933 ? -35.798 7.182 8.214 1.00 90.56 933 THR A CA 1
ATOM 7130 C C . THR A 1 933 ? -36.226 7.896 9.497 1.00 90.56 933 THR A C 1
ATOM 7132 O O . THR A 1 933 ? -37.163 8.692 9.450 1.00 90.56 933 THR A O 1
ATOM 7135 N N . THR A 1 934 ? -35.497 7.727 10.607 1.00 90.50 934 THR A N 1
ATOM 7136 C CA . THR A 1 934 ? -35.722 8.458 11.869 1.00 90.50 934 THR A CA 1
ATOM 7137 C C . THR A 1 934 ? -35.512 9.969 11.734 1.00 90.50 934 THR A C 1
ATOM 7139 O O . THR A 1 934 ? -36.028 10.733 12.551 1.00 90.50 934 THR A O 1
ATOM 7142 N N . HIS A 1 935 ? -34.780 10.415 10.704 1.00 86.56 935 HIS A N 1
ATOM 7143 C CA . HIS A 1 935 ? -34.649 11.827 10.338 1.00 86.56 935 HIS A CA 1
ATOM 7144 C C . HIS A 1 935 ? -35.904 12.385 9.647 1.00 86.56 935 HIS A C 1
ATOM 7146 O O . HIS A 1 935 ? -36.014 13.598 9.471 1.00 86.56 935 HIS A O 1
ATOM 7152 N N . GLY A 1 936 ? -36.800 11.511 9.180 1.00 77.88 936 GLY A N 1
ATOM 7153 C CA . GLY A 1 936 ? -38.030 11.851 8.475 1.00 77.88 936 GLY A CA 1
ATOM 7154 C C . GLY A 1 936 ? -39.268 11.876 9.376 1.00 77.88 936 GLY A C 1
ATOM 7155 O O . GLY A 1 936 ? -39.202 11.795 10.603 1.00 77.88 936 GLY A O 1
ATOM 7156 N N . LYS A 1 937 ? -40.441 11.997 8.742 1.00 64.94 937 LYS A N 1
ATOM 7157 C CA . LYS A 1 937 ? -41.740 12.064 9.438 1.00 64.94 937 LYS A CA 1
ATOM 7158 C C . LYS A 1 937 ? -42.283 10.689 9.833 1.00 64.94 937 LYS A C 1
ATOM 7160 O O . LYS A 1 937 ? -43.051 10.585 10.789 1.00 64.94 937 LYS A O 1
ATOM 7165 N N . ASP A 1 938 ? -41.836 9.646 9.145 1.00 64.56 938 ASP A N 1
ATOM 7166 C CA . ASP A 1 938 ? -42.328 8.281 9.288 1.00 64.56 938 ASP A CA 1
ATOM 7167 C C . ASP A 1 938 ? -41.636 7.575 10.464 1.00 64.56 938 ASP A C 1
ATOM 7169 O O . ASP A 1 938 ? -40.641 6.879 10.293 1.00 64.56 938 ASP A O 1
ATOM 7173 N N . GLY A 1 939 ? -42.173 7.727 11.676 1.00 64.81 939 GLY A N 1
ATOM 7174 C CA . GLY A 1 939 ? -41.673 7.069 12.894 1.00 64.81 939 GLY A CA 1
ATOM 7175 C C . GLY A 1 939 ? -41.990 5.569 12.984 1.00 64.81 939 GLY A C 1
ATOM 7176 O O . GLY A 1 939 ? -42.368 5.062 14.037 1.00 64.81 939 GLY A O 1
ATOM 7177 N N . LYS A 1 940 ? -41.871 4.835 11.872 1.00 80.31 940 LYS A N 1
ATOM 7178 C CA . LYS A 1 940 ? -42.257 3.414 11.774 1.00 80.31 940 LYS A CA 1
ATOM 7179 C C . LYS A 1 940 ? -41.490 2.513 12.747 1.00 80.31 940 LYS A C 1
ATOM 7181 O O . LYS A 1 940 ? -42.030 1.501 13.180 1.00 80.31 940 LYS A O 1
ATOM 7186 N N . SER A 1 941 ? -40.275 2.906 13.127 1.00 88.31 941 SER A N 1
ATOM 7187 C CA . SER A 1 941 ? -39.438 2.196 14.101 1.00 88.31 941 SER A CA 1
ATOM 7188 C C . SER A 1 941 ? -39.816 2.460 15.564 1.00 88.31 941 SER A C 1
ATOM 7190 O O . SER A 1 941 ? -39.262 1.830 16.465 1.00 88.31 941 SER A O 1
ATOM 7192 N N . GLY A 1 942 ? -40.727 3.403 15.831 1.00 92.38 942 GLY A N 1
ATOM 7193 C CA . GLY A 1 942 ? -41.009 3.902 17.179 1.00 92.38 942 GLY A CA 1
ATOM 7194 C C . GLY A 1 942 ? -39.906 4.800 17.754 1.00 92.38 942 GLY A C 1
ATOM 7195 O O . GLY A 1 942 ? -39.969 5.157 18.930 1.00 92.38 942 GLY A O 1
ATOM 7196 N N . ILE A 1 943 ? -38.909 5.179 16.946 1.00 94.19 943 ILE A N 1
ATOM 7197 C CA . ILE A 1 943 ? -37.797 6.071 17.296 1.00 94.19 943 ILE A CA 1
ATOM 7198 C C . ILE A 1 943 ? -37.778 7.252 16.318 1.00 94.19 943 ILE A C 1
ATOM 7200 O O . ILE A 1 943 ? -38.001 7.074 15.121 1.00 94.19 943 ILE A O 1
ATOM 7204 N N . ILE A 1 944 ? -37.481 8.456 16.812 1.00 93.69 944 ILE A N 1
ATOM 7205 C CA . ILE A 1 944 ? -37.276 9.656 15.986 1.00 93.69 944 ILE A CA 1
ATOM 7206 C C . ILE A 1 944 ? -35.972 10.366 16.363 1.00 93.69 944 ILE A C 1
ATOM 7208 O O . ILE A 1 944 ? -35.490 10.236 17.490 1.00 93.69 944 ILE A O 1
ATOM 7212 N N . SER A 1 945 ? -35.400 11.109 15.414 1.00 92.75 945 SER A N 1
ATOM 7213 C CA . SER A 1 945 ? -34.242 11.981 15.628 1.00 92.75 945 SER A CA 1
ATOM 7214 C C . SER A 1 945 ? -34.714 13.425 15.847 1.00 92.75 945 SER A C 1
ATOM 7216 O O . SER A 1 945 ? -35.398 13.981 14.988 1.00 92.75 945 SER A O 1
ATOM 7218 N N . VAL A 1 946 ? -34.349 14.026 16.981 1.00 93.31 946 VAL A N 1
ATOM 7219 C CA . VAL A 1 946 ? -34.609 15.441 17.333 1.00 93.31 946 VAL A CA 1
ATOM 7220 C C . VAL A 1 946 ? -33.293 16.203 17.499 1.00 93.31 946 VAL A C 1
ATOM 7222 O O . VAL A 1 946 ? -32.233 15.577 17.580 1.00 93.31 946 VAL A O 1
ATOM 7225 N N . VAL A 1 947 ? -33.328 17.535 17.533 1.00 91.44 947 VAL A N 1
ATOM 7226 C CA . VAL A 1 947 ? -32.141 18.383 17.728 1.00 91.44 947 VAL A CA 1
ATOM 7227 C C . VAL A 1 947 ? -32.052 18.824 19.189 1.00 91.44 947 VAL A C 1
ATOM 7229 O O . VAL A 1 947 ? -33.008 19.338 19.762 1.00 91.44 947 VAL A O 1
ATOM 7232 N N . SER A 1 948 ? -30.897 18.597 19.812 1.00 88.56 948 SER A N 1
ATOM 7233 C CA . SER A 1 948 ? -30.633 19.014 21.188 1.00 88.56 948 SER A CA 1
ATOM 7234 C C . SER A 1 948 ? -30.358 20.509 21.301 1.00 88.56 948 SER A C 1
ATOM 7236 O O . SER A 1 948 ? -30.068 21.193 20.320 1.00 88.56 948 SER A O 1
ATOM 7238 N N . GLU A 1 949 ? -30.342 21.009 22.532 1.00 84.75 949 GLU A N 1
ATOM 7239 C CA . GLU A 1 949 ? -29.919 22.370 22.860 1.00 84.75 949 GLU A CA 1
ATOM 7240 C C . GLU A 1 949 ? -28.461 22.670 22.466 1.00 84.75 949 GLU A C 1
ATOM 7242 O O . GLU A 1 949 ? -28.067 23.831 22.388 1.00 84.75 949 GLU A O 1
ATOM 7247 N N . LEU A 1 950 ? -27.658 21.630 22.212 1.00 77.75 950 LEU A N 1
ATOM 7248 C CA . LEU A 1 950 ? -26.277 21.737 21.736 1.00 77.75 950 LEU A CA 1
ATOM 7249 C C . LEU A 1 950 ? -26.180 21.737 20.200 1.00 77.75 950 LEU A C 1
ATOM 7251 O O . LEU A 1 950 ? -25.075 21.759 19.664 1.00 77.75 950 LEU A O 1
ATOM 7255 N N . GLY A 1 951 ? -27.313 21.685 19.489 1.00 80.69 951 GLY A N 1
ATOM 7256 C CA . GLY A 1 951 ? -27.368 21.605 18.026 1.00 80.69 951 GLY A CA 1
ATOM 7257 C C . GLY A 1 951 ? -27.026 20.222 17.459 1.00 80.69 951 GLY A C 1
ATOM 7258 O O . GLY A 1 951 ? -26.891 20.069 16.245 1.00 80.69 951 GLY A O 1
ATOM 7259 N N . GLU A 1 952 ? -26.890 19.208 18.316 1.00 84.75 952 GLU A N 1
ATOM 7260 C CA . GLU A 1 952 ? -26.563 17.837 17.921 1.00 84.75 952 GLU A CA 1
ATOM 7261 C C . GLU A 1 952 ? -27.815 16.959 17.906 1.00 84.75 952 GLU A C 1
ATOM 7263 O O . GLU A 1 952 ? -28.747 17.148 18.688 1.00 84.75 952 GLU A O 1
ATOM 7268 N N . ARG A 1 953 ? -27.855 15.973 17.008 1.00 90.00 953 ARG A N 1
ATOM 7269 C CA . ARG A 1 953 ? -29.023 15.096 16.874 1.00 90.00 953 ARG A CA 1
ATOM 7270 C C . ARG A 1 953 ? -29.068 14.036 17.969 1.00 90.00 953 ARG A C 1
ATOM 7272 O O . ARG A 1 953 ? -28.032 13.491 18.351 1.00 90.00 953 ARG A O 1
ATOM 7279 N N . ILE A 1 954 ? -30.276 13.717 18.433 1.00 92.88 954 ILE A N 1
ATOM 7280 C CA . ILE A 1 954 ? -30.545 12.702 19.454 1.00 92.88 954 ILE A CA 1
ATOM 7281 C C . ILE A 1 954 ? -31.651 11.758 18.981 1.00 92.88 954 ILE A C 1
ATOM 7283 O O . ILE A 1 954 ? -32.753 12.200 18.660 1.00 92.88 954 ILE A O 1
ATOM 7287 N N . HIS A 1 955 ? -31.394 10.450 19.030 1.00 94.81 955 HIS A N 1
ATOM 7288 C CA . HIS A 1 955 ? -32.431 9.432 18.901 1.00 94.81 955 HIS A CA 1
ATOM 7289 C C . HIS A 1 955 ? -33.188 9.253 20.215 1.00 94.81 955 HIS A C 1
ATOM 7291 O O . HIS A 1 955 ? -32.599 8.907 21.246 1.00 94.81 955 HIS A O 1
ATOM 7297 N N . VAL A 1 956 ? -34.505 9.441 20.152 1.00 94.19 956 VAL A N 1
ATOM 7298 C CA . VAL A 1 956 ? -35.434 9.329 21.280 1.00 94.19 956 VAL A CA 1
ATOM 7299 C C . VAL A 1 956 ? -36.630 8.455 20.913 1.00 94.19 956 VAL A C 1
ATOM 7301 O O . VAL A 1 956 ? -37.017 8.355 19.749 1.00 94.19 956 VAL A O 1
ATOM 7304 N N . VAL A 1 957 ? -37.246 7.832 21.919 1.00 94.12 957 VAL A N 1
ATOM 7305 C CA . VAL A 1 957 ? -38.480 7.064 21.714 1.00 94.12 957 VAL A CA 1
ATOM 7306 C C . VAL A 1 957 ? -39.611 8.007 21.309 1.00 94.12 957 VAL A C 1
ATOM 7308 O O . VAL A 1 957 ? -39.833 9.041 21.952 1.00 94.12 957 VAL A O 1
ATOM 7311 N N . GLN A 1 958 ? -40.330 7.655 20.247 1.00 92.19 958 GLN A N 1
ATOM 7312 C CA . GLN A 1 958 ? -41.426 8.463 19.738 1.00 92.19 958 GLN A CA 1
ATOM 7313 C C . GLN A 1 958 ? -42.613 8.429 20.704 1.00 92.19 958 GLN A C 1
ATOM 7315 O O . GLN A 1 958 ? -43.131 7.375 21.073 1.00 92.19 958 GLN A O 1
ATOM 7320 N N . ASN A 1 959 ? -43.044 9.608 21.130 1.00 91.62 959 ASN A N 1
ATOM 7321 C CA . ASN A 1 959 ? -44.238 9.829 21.926 1.00 91.62 959 ASN A CA 1
ATOM 7322 C C . ASN A 1 959 ? -44.725 11.269 21.707 1.00 91.62 959 ASN A C 1
ATOM 7324 O O . ASN A 1 959 ? -44.054 12.076 21.072 1.00 91.62 959 ASN A O 1
ATOM 7328 N N . ARG A 1 960 ? -45.867 11.624 22.306 1.00 93.44 960 ARG A N 1
ATOM 7329 C CA . ARG A 1 960 ? -46.476 12.956 22.137 1.00 93.44 960 ARG A CA 1
ATOM 7330 C C . ARG A 1 960 ? -45.531 14.128 22.447 1.00 93.44 960 ARG A C 1
ATOM 7332 O O . ARG A 1 960 ? -45.650 15.170 21.818 1.00 93.44 960 ARG A O 1
ATOM 7339 N N . CYS A 1 961 ? -44.626 13.983 23.418 1.00 94.00 961 CYS A N 1
ATOM 7340 C CA . CYS A 1 961 ? -43.675 15.034 23.787 1.00 94.00 961 CYS A CA 1
ATOM 7341 C C . CYS A 1 961 ? -42.562 15.172 22.744 1.00 94.00 961 CYS A C 1
ATOM 7343 O O . CYS A 1 961 ? -42.238 16.281 22.333 1.00 94.00 961 CYS A O 1
ATOM 7345 N N . THR A 1 962 ? -42.001 14.054 22.285 1.00 92.69 962 THR A N 1
ATOM 7346 C CA . THR A 1 962 ? -40.922 14.077 21.291 1.00 92.69 962 THR A CA 1
ATOM 7347 C C . THR A 1 962 ? -41.437 14.460 19.901 1.00 92.69 962 THR A C 1
ATOM 7349 O O . THR A 1 962 ? -40.725 15.129 19.158 1.00 92.69 962 THR A O 1
ATOM 7352 N N . ASP A 1 963 ? -42.699 14.158 19.581 1.00 92.06 963 ASP A N 1
ATOM 7353 C CA . ASP A 1 963 ? -43.375 14.685 18.390 1.00 92.06 963 ASP A CA 1
ATOM 7354 C C . ASP A 1 963 ? -43.542 16.211 18.446 1.00 92.06 963 ASP A C 1
ATOM 7356 O O . ASP A 1 963 ? -43.255 16.886 17.458 1.00 92.06 963 ASP A O 1
ATOM 7360 N N . LEU A 1 964 ? -43.947 16.759 19.601 1.00 94.88 964 LEU A N 1
ATOM 7361 C CA . LEU A 1 964 ? -44.017 18.210 19.799 1.00 94.88 964 LEU A CA 1
ATOM 7362 C C . LEU A 1 964 ? -42.629 18.851 19.710 1.00 94.88 964 LEU A C 1
ATOM 7364 O O . LEU A 1 964 ? -42.485 19.879 19.061 1.00 94.88 964 LEU A O 1
ATOM 7368 N N . TRP A 1 965 ? -41.609 18.251 20.329 1.00 94.56 965 TRP A N 1
ATOM 7369 C CA . TRP A 1 965 ? -40.231 18.738 20.225 1.00 94.56 965 TRP A CA 1
ATOM 7370 C C . TRP A 1 965 ? -39.812 18.830 18.758 1.00 94.56 965 TRP A C 1
ATOM 7372 O O . TRP A 1 965 ? -39.442 19.908 18.306 1.00 94.56 965 TRP A O 1
ATOM 7382 N N . ARG A 1 966 ? -39.981 17.760 17.977 1.00 90.75 966 ARG A N 1
ATOM 7383 C CA . ARG A 1 966 ? -39.682 17.782 16.540 1.00 90.75 966 ARG A CA 1
ATOM 7384 C C . ARG A 1 966 ? -40.456 18.874 15.796 1.00 90.75 966 ARG A C 1
ATOM 7386 O O . ARG A 1 966 ? -39.889 19.546 14.942 1.00 90.75 966 ARG A O 1
ATOM 7393 N N . GLU A 1 967 ? -41.737 19.073 16.108 1.00 91.69 967 GLU A N 1
ATOM 7394 C CA . GLU A 1 967 ? -42.521 20.157 15.507 1.00 91.69 967 GLU A CA 1
ATOM 7395 C C . GLU A 1 967 ? -41.932 21.541 15.828 1.00 91.69 967 GLU A C 1
ATOM 7397 O O . GLU A 1 967 ? -41.890 22.406 14.951 1.00 91.69 967 GLU A O 1
ATOM 7402 N N . LEU A 1 968 ? -41.456 21.748 17.057 1.00 94.12 968 LEU A N 1
ATOM 7403 C CA . LEU A 1 968 ? -40.784 22.982 17.459 1.00 94.12 968 LEU A CA 1
ATOM 7404 C C . LEU A 1 968 ? -39.418 23.136 16.777 1.00 94.12 968 LEU A C 1
ATOM 7406 O O . LEU A 1 968 ? -39.122 24.237 16.320 1.00 94.12 968 LEU A O 1
ATOM 7410 N N . ASP A 1 969 ? -38.632 22.064 16.636 1.00 90.94 969 ASP A N 1
ATOM 7411 C CA . ASP A 1 969 ? -37.372 22.073 15.874 1.00 90.94 969 ASP A CA 1
ATOM 7412 C C . ASP A 1 969 ? -37.614 22.529 14.425 1.00 90.94 969 ASP A C 1
ATOM 7414 O O . ASP A 1 969 ? -36.878 23.362 13.905 1.00 90.94 969 ASP A O 1
ATOM 7418 N N . GLU A 1 970 ? -38.665 22.008 13.779 1.00 88.12 970 GLU A N 1
ATOM 7419 C CA . GLU A 1 970 ? -38.982 22.274 12.368 1.00 88.12 970 GLU A CA 1
ATOM 7420 C C . GLU A 1 970 ? -39.623 23.645 12.107 1.00 88.12 970 GLU A C 1
ATOM 7422 O O . GLU A 1 970 ? -39.525 24.159 10.992 1.00 88.12 970 GLU A O 1
ATOM 7427 N N . LYS A 1 971 ? -40.361 24.198 13.078 1.00 91.81 971 LYS A N 1
ATOM 7428 C CA . LYS A 1 971 ? -41.200 25.393 12.864 1.00 91.81 971 LYS A CA 1
ATOM 7429 C C . LYS A 1 971 ? -40.788 26.611 13.673 1.00 91.81 971 LYS A C 1
ATOM 7431 O O . LYS A 1 971 ? -41.156 27.715 13.281 1.00 91.81 971 LYS A O 1
ATOM 7436 N N . LEU A 1 972 ? -40.130 26.420 14.815 1.00 93.88 972 LEU A N 1
ATOM 7437 C CA . LEU A 1 972 ? -39.822 27.494 15.755 1.00 93.88 972 LEU A CA 1
ATOM 7438 C C . LEU A 1 972 ? -38.318 27.676 15.933 1.00 93.88 972 LEU A C 1
ATOM 7440 O O . LEU A 1 972 ? -37.831 28.776 15.719 1.00 93.88 972 LEU A O 1
ATOM 7444 N N . PHE A 1 973 ? -37.583 26.629 16.309 1.00 91.94 973 PHE A N 1
ATOM 7445 C CA . PHE A 1 973 ? -36.149 26.739 16.601 1.00 91.94 973 PHE A CA 1
ATOM 7446 C C . PHE A 1 973 ? -35.282 26.863 15.342 1.00 91.94 973 PHE A C 1
ATOM 7448 O O . PHE A 1 973 ? -34.107 27.205 15.443 1.00 91.94 973 PHE A O 1
ATOM 7455 N N . SER A 1 974 ? -35.853 26.598 14.164 1.00 86.62 974 SER A N 1
ATOM 7456 C CA . SER A 1 974 ? -35.212 26.831 12.869 1.00 86.62 974 SER A CA 1
ATOM 7457 C C . SER A 1 974 ? -35.374 28.258 12.325 1.00 86.62 974 SER A C 1
ATOM 7459 O O . SER A 1 974 ? -34.772 28.558 11.294 1.00 86.62 974 SER A O 1
ATOM 7461 N N . LEU A 1 975 ? -36.247 29.082 12.926 1.00 87.19 975 LEU A N 1
ATOM 7462 C CA . LEU A 1 975 ? -36.441 30.498 12.573 1.00 87.19 975 LEU A CA 1
ATOM 7463 C C . LEU A 1 975 ? -35.330 31.350 13.187 1.00 87.19 975 LEU A C 1
ATOM 7465 O O . LEU A 1 975 ? -34.904 32.306 12.500 1.00 87.19 975 LEU A O 1
#

InterPro domains:
  IPR001227 Acyl transferase domain superfamily [G3DSA:3.40.366.10] (242-432)
  IPR001227 Acyl transferase domain superfamily [G3DSA:3.40.366.10] (522-654)
  IPR003965 Fatty acid synthase [PR01483] (676-696)
  IPR003965 Fatty acid synthase [PR01483] (702-720)
  IPR003965 Fatty acid synthase [PR01483] (804-822)
  IPR003965 Fatty acid synthase [PR01483] (824-843)
  IPR013565 Fatty acid synthase beta subunit AflB /Fas1-like, central domain [PF08354] (826-975)
  IPR013785 Aldolase-type TIM barrel [G3DSA:3.20.20.70] (656-941)
  IPR016035 Acyl transferase/acyl hydrolase/lysophospholipase [SSF52151] (256-635)
  IPR032088 Starter unit:ACP transacylase, SAT domain [PF16073] (258-513)
  IPR041099 Fatty acid synthase subunit beta, N-terminal domain [PF17828] (36-222)
  IPR050830 Fungal fatty acid synthase [PTHR10982] (198-975)

pLDDT: mean 88.51, std 15.27, range [24.66, 98.81]

Secondary structure (DSSP, 8-state):
---------PPP--GGG----TT-GGG-SSS--TT-EEEEEEE-SS-EEEEEEE-SSHHHHHHHHHHHHHHHHHHHHTTTTTHHHHHSPP---TT----HHHHHHHHHHHHHHHHHHHHHHHHHHHHHHHHHHHHHHHHHHHHHHHHHHHTTS--------------TTPPPHHHHHHHHHHHHHIIIIIITTT--HHHHGGGS-HHHHHHHHHHHHHHHHHHHHH--SSTTPPPPP-PPPPHHHHHHHTTSS-EEEEE--SSS-TTHHHHHHHHHHHHHHHHHHHHHHHHHHHHHHHHHHHHTT-GGG-TTTT-HHHHHHTSSPPPPHHHHHSHHHHHHHHHHHHHHHHHHHHHHTT--HHHHHTTEEEEEESTTHHHHHHHHHH--SHHHHHHHHHHHHHHHHHHHHHHHHHS---PPPHHHHHHHHHTTS-S--SEEEEES--HHHHHHHHHHHHTT--SGGG--EEEEEEETTEEEEES-HHHHHHHHHHHHTTSPPTT---TTS-GGGSPPP-EEEE-S-SS--SSGGGTTHHHIIIIIISTT-----GGG--S-BB-TTT--BGGGS-TTS-HHHHHHHHHHTSPEEHHHHT---TT--EEEE--SSGGGSHHHHHHHHHTTBTPEEEE--TTSTTGGGGG-SS----PPBGGGGS-EEEEETTEEEEE-HHHHHHTS-SEEE---TTTSSSHHHHHHHHHTT-EEEEEGGG--SHHHHHHHHHHHHTTS-TT--EEEEEETT-HHHHHHHHHHHHHHHHTT--EEEEEEESS---HHHHHHHHHHHHHHT--EEEE---SHHHHHHHHHHHHH-TTSEEEEEEE-TTSSEE--S--SSHHHHHHHHHHHT-TTEEEEEESS--SHHHHHHHHHSHHHHHHHS------SEEEESGGGGGSTTS-S-HHHHHHHHH-----GGGGGGGGSS--TTSEEEEE-TTS-EEEEE-SHHHHHHHHHHHHTTT-

Organism: NCBI:txid1522189

Foldseek 3Di:
DDDDDDDPDDPDDDPLQDDDCQVPPQPPLPPDDPPFWDWDWAAASHAIHTFIAGPPPVVLVVVVVVLRVVLCVVCVVVVNSCPVVVPDDDDDPPPDDDDPVVVVVSVVVSVLVHLLSHLLRLLSSLLSLLVVLVVVVVVVVVVVVVVVVVVVPDDDDDDDDDDDDDDPQDDDSSLRSSSRSLSRSCRSNDVVVQWALLVSCLPPDLVSSLSSLQSSLSSLLSQQVNADDDRSGRDRDFDAAAPQLVCLLVLNAAEEEEAFAFFADLPLVVLVLSLCSRNVSQCVVLQVLLQVLQQVVLVVVVVVPNCVLQVPGRNSVCCSVVVDPNDDSLSCLQLLNVQLVLLSSLLSLLSCLQVSSRHFLQSSLSSHQAYEYDFSRLLVSQLSQQGGGDVSSSVSSSLSSLLSNLLSVLLCVLFPDDDDDPVLQVVCVVVPQHGFAQKKKKAQDAPVVLVVLQVVLCVVPPDPLAHKDFFECLDRGITMIGHHSVSVSVSVVSVVVQADDPPDDCQQPQPVPDRGHMDMYHGSHRGRKQAPSSPCSLVCCCCPVPVVDQPDFLCSRNHFYAQQAQRDGSVPDDRPDRPSSSSSCSNHHHGGNNLSVLVDDLSHFEYEYSGTDACRTSLVSSCVSCQQSFYYYAYCRSPHSRNSQSVRRDDHDIGDRLLVQFWDWDQDPVGIATDHLCCVLVVAHQEEAEADVQWQCAQQVVLVCLQVRHHYEHELPPPQALVSVVVRLVVNPVRHDPLRAYEYEDEPVPVNSCVHVLVSLLVCLLVPRRHAEYEYENDDDALVVLVVSQVSCVVSPHQEYEYEDQALVSLVRQLSNLVVVQRGAYEYEYEAQQAAFFHTSGQQPVSCVVCLSSQVVHSNYAYEGDGPDQDCVVCVCQSSQVCCCVVPVGRRRHHRHYYDYLNCCLPPSTPNDPVVSVLSVPQQADDSVCSCCLDDPPSNRQWHWAADPVRTIHIDGDDPVVVVRRVCRVPPVVD

Sequence (975 aa):
MPTSDFFPGSPVRSDEDYVDISGSPLLISGQLSEGTLRPIQLSTRISQVRVPVPTQPYEAWITAIVVRDDFHRALAASGKDGSEEASKPAAVDEDEDEDEGAAKRRSDKLKAQQLEARIALAARFLGFLAAKLNETQRSGRIASAADQRRHSVASRESSRSTSPSQKPGAMTHESNILQCAWAAFNQQFLVRQLTDLHKVTANFDSDLRTEVLRSYYDALVVLERAAGSGEGAVQKPALQTPLLLSLAAKKQAGIFAIFGGQGNNEVYFDELQELFNTYRPLVAPLLQAATERLEALVEEATLNGFESYYVHQADVFGWLTGRTAKPPASYLASIPLSLPLIGLTQLTQFLVSCRASGLTPGQFRDRVLGATGHSQGIVAALVLATSDDEPSFIENCVKALGLLFHIGKRGQESFPALSLDAALVADSVEGGEGEPTPMLSVQGLAIRALEGAVAAVNKHIQDAAHRIDVSLFNGPSSFVVTGPPRSLFGLVGHLRSKRADPNADQSKLPWSKRKPVFHMRFLPVGVPYHSSHLLGATEKVASIDYQEACIWRPRDLKTVVRNTYDGSDMSAYAEDTSLLRSICDQIFTHHIHWTKACDVPPSTTHCVDFGTGGLSGIGGLTLRNLEGRGVRVVTVSGRHRYSPELYDVAAVQRERPWSDFAPKLVKTPNGLQLDTPLSRILGRPPITVGGMTPTTVQAGINAATAQAGYHIELAGGGHYNAKMLRDKIDTLQDQVDPGVGFTLNSLYINQRQFSVQYPEWLAMRREGYPLQGFTCAAGIPSPEKAKEMIEGLQAAGLRHITFKPGSVDGIRQVCTIAEKNPTFGIILCWTGGRAGGHHSPEDMHSPILSTYGRIRAHSNLALVGGSGFGSADDFWPYLTGDWSKEKFGTQPMPFDGVMFGSWIMVAKEAHTADPVKELIVKAPGCGDEEWETTHGKDGKSGIISVVSELGERIHVVQNRCTDLWRELDEKLFSL